Protein AF-0000000065913714 (afdb_homodimer)

Secondary structure (DSSP, 8-state):
---PEEEEEEEEE--SHHHHHHHHHHHHTT--EEEE-SSSBTT-S--S--EEEHHHHHHTTPPP-TTTEEEE--EEEEE-TTS-EEEEETTTSB-SS-EEEE-HHHHHHHHHHHHHHTT-EEESSEEEEEEEEETTEEEEEEEETTEEEEEEEEEEEE---SS-HHHHHTT---PPPGGGEEEEEEEEEES---S-TTEEEEEESTTSTTSEEEEEESSSSEEEEEEEEEGGG-SS-HHHHHHHHHHH-GGGTT-EEEEEEEEEEE-S---S--EETTEEE-GGGGT-S-TTT---HHHHHHHHHHHHHHHHHHHHHT--SHHHHHHHHHHHIIIIIHHHHHHHHHHHHHTT--HHHHHHHHHHHTTPPPSB--HHHHHHHHHHH-HHHHHHHTT--/----EEEEEEEEE--SHHHHHHHHHHHHTT--EEEE-SSSBTT-S--S--EEEHHHHHHTTPPP-TTTEEEE--EEEEE-TTS-EEEEETTTSB-SS-EEEE-HHHHHHHHHHHHHHTT-EEESSEEEEEEEEETTEEEEEEEETTEEEEEEEEEEEE---SS-HHHHHTT---PPPGGGEEEEEEEEEES---S-TTEEEEEESTTSTTSEEEEEESSSSEEEEEEEEEGGG-SS-HHHHHHHHHHH-GGGTT-EEEEEEEEEEE-S---S--EETTEEE-GGGGT-S-TTT---HHHHHHHHHHHHHHHHHHHHHT--SHHHHHHHHHHHIIIIIHHHHHHHHHHHHHTT--HHHHHHHHHHHTTPPPSB--HHHHHHHHHHH-HHHHHHHTT--

pLDDT: mean 92.06, std 9.14, range [34.44, 98.94]

Nearest PDB structures (foldseek):
  3oz2-assembly1_A  TM=9.527E-01  e=2.120E-46  Thermoplasma acidophilum
  4opt-assembly1_A  TM=8.737E-01  e=1.039E-31  Sulfolobus acidocaldarius DSM 639
  4opg-assembly1_A  TM=8.711E-01  e=4.476E-31  Sulfolobus acidocaldarius DSM 639
  4k2x-assembly1_A  TM=6.916E-01  e=6.751E-19  Streptomyces rimosus subsp. rimosus ATCC 10970
  4k2x-assembly1_B  TM=6.876E-01  e=2.909E-18  Streptomyces rimosus subsp. rimosus ATCC 10970

InterPro domains:
  IPR003953 FAD-dependent oxidoreductase 2, FAD-binding domain [PF00890] (9-51)
  IPR011777 Geranylgeranyl reductase family [TIGR02032] (9-310)
  IPR023590 Digeranylgeranylglycerophospholipid reductase [MF_01287] (6-397)
  IPR036188 FAD/NAD(P)-binding domain superfamily [G3DSA:3.50.50.60] (9-350)
  IPR036188 FAD/NAD(P)-binding domain superfamily [SSF51905] (7-337)
  IPR050407 Geranylgeranyl Reductase [PTHR42685] (7-368)
  IPR054715 Digeranylgeranylglycerophospholipid reductase, catalytic domain [PF22578] (180-263)

Structure (mmCIF, N/CA/C/O backbone):
data_AF-0000000065913714-model_v1
#
loop_
_entity.id
_entity.type
_entity.pdbx_description
1 polymer 'Digeranylgeranylglycerophospholipid reductase 1'
#
loop_
_atom_site.group_PDB
_atom_site.id
_atom_site.type_symbol
_atom_site.label_atom_id
_atom_site.label_alt_id
_atom_site.label_comp_id
_atom_site.label_asym_id
_atom_site.label_entity_id
_atom_site.label_seq_id
_atom_site.pdbx_PDB_ins_code
_atom_site.Cartn_x
_atom_site.Cartn_y
_atom_site.Cartn_z
_atom_site.occupancy
_atom_site.B_iso_or_equiv
_atom_site.auth_seq_id
_atom_site.auth_comp_id
_atom_site.auth_asym_id
_atom_site.auth_atom_id
_atom_site.pdbx_PDB_model_num
ATOM 1 N N . MET A 1 1 ? -22.203 -17.469 22.906 1 34.97 1 MET A N 1
ATOM 2 C CA . MET A 1 1 ? -22.281 -16.406 21.906 1 34.97 1 MET A CA 1
ATOM 3 C C . MET A 1 1 ? -22.734 -16.969 20.562 1 34.97 1 MET A C 1
ATOM 5 O O . MET A 1 1 ? -22.156 -17.922 20.047 1 34.97 1 MET A O 1
ATOM 9 N N . ILE A 1 2 ? -23.969 -16.906 20.234 1 42.78 2 ILE A N 1
ATOM 10 C CA . ILE A 1 2 ? -24.516 -17.438 18.984 1 42.78 2 ILE A CA 1
ATOM 11 C C . ILE A 1 2 ? -23.609 -17.078 17.812 1 42.78 2 ILE A C 1
ATOM 13 O O . ILE A 1 2 ? -23.422 -15.891 17.516 1 42.78 2 ILE A O 1
ATOM 17 N N . ILE A 1 3 ? -22.719 -17.953 17.531 1 57.38 3 ILE A N 1
ATOM 18 C CA . ILE A 1 3 ? -21.781 -17.672 16.438 1 57.38 3 ILE A CA 1
ATOM 19 C C . ILE A 1 3 ? -22.531 -17.641 15.109 1 57.38 3 ILE A C 1
ATOM 21 O O . ILE A 1 3 ? -23.281 -18.562 14.781 1 57.38 3 ILE A O 1
ATOM 25 N N . MET A 1 4 ? -22.766 -16.484 14.461 1 71.81 4 MET A N 1
ATOM 26 C CA . MET A 1 4 ? -23.391 -16.312 13.148 1 71.81 4 MET A CA 1
ATOM 27 C C . MET A 1 4 ? -22.688 -17.188 12.102 1 71.81 4 MET A C 1
ATOM 29 O O . MET A 1 4 ? -21.469 -17.25 12.078 1 71.81 4 MET A O 1
ATOM 33 N N . VAL A 1 5 ? -23.547 -18.094 11.609 1 76.69 5 VAL A N 1
ATOM 34 C CA . VAL A 1 5 ? -23 -18.969 10.57 1 76.69 5 VAL A CA 1
ATOM 35 C C . VAL A 1 5 ? -23.484 -18.484 9.203 1 76.69 5 VAL A C 1
ATOM 37 O O . VAL A 1 5 ? -24.672 -18.297 8.984 1 76.69 5 VAL A O 1
ATOM 40 N N . THR A 1 6 ? -22.516 -18.188 8.375 1 89.12 6 THR A N 1
ATOM 41 C CA . THR A 1 6 ? -22.812 -17.859 6.98 1 89.12 6 THR A CA 1
ATOM 42 C C . THR A 1 6 ? -22.547 -19.062 6.082 1 89.12 6 THR A C 1
ATOM 44 O O . THR A 1 6 ? -21.547 -19.766 6.258 1 89.12 6 THR A O 1
ATOM 47 N N . GLU A 1 7 ? -23.531 -19.469 5.242 1 96.25 7 GLU A N 1
ATOM 48 C CA . GLU A 1 7 ? -23.375 -20.594 4.312 1 96.25 7 GLU A CA 1
ATOM 49 C C . GLU A 1 7 ? -23.094 -20.094 2.896 1 96.25 7 GLU A C 1
ATOM 51 O O . GLU A 1 7 ? -23.703 -19.125 2.439 1 96.25 7 GLU A O 1
ATOM 56 N N . VAL A 1 8 ? -22.156 -20.719 2.262 1 98.25 8 VAL A N 1
ATOM 57 C CA . VAL A 1 8 ? -21.812 -20.344 0.893 1 98.25 8 VAL A CA 1
ATOM 58 C C . VAL A 1 8 ? -21.484 -21.609 0.088 1 98.25 8 VAL A C 1
ATOM 60 O O . VAL A 1 8 ? -21.203 -22.656 0.66 1 98.25 8 VAL A O 1
ATOM 63 N N . ASP A 1 9 ? -21.578 -21.5 -1.247 1 98.81 9 ASP A N 1
ATOM 64 C CA . ASP A 1 9 ? -21.141 -22.609 -2.104 1 98.81 9 ASP A CA 1
ATOM 65 C C . ASP A 1 9 ? -19.625 -22.75 -2.084 1 98.81 9 ASP A C 1
ATOM 67 O O . ASP A 1 9 ? -19.109 -23.859 -1.918 1 98.81 9 ASP A O 1
ATOM 71 N N . VAL A 1 10 ? -18.953 -21.609 -2.275 1 98.94 10 VAL A N 1
ATOM 72 C CA . VAL A 1 10 ? -17.5 -21.609 -2.4 1 98.94 10 VAL A CA 1
ATOM 73 C C . VAL A 1 10 ? -16.891 -20.531 -1.492 1 98.94 10 VAL A C 1
ATOM 75 O O . VAL A 1 10 ? -17.266 -19.359 -1.574 1 98.94 10 VAL A O 1
ATOM 78 N N . LEU A 1 11 ? -16.031 -20.922 -0.586 1 98.94 11 LEU A N 1
ATOM 79 C CA . LEU A 1 11 ? -15.219 -20.016 0.206 1 98.94 11 LEU A CA 1
ATOM 80 C C . LEU A 1 11 ? -13.789 -19.953 -0.321 1 98.94 11 LEU A C 1
ATOM 82 O O . LEU A 1 11 ? -13.109 -20.984 -0.388 1 98.94 11 LEU A O 1
ATOM 86 N N . VAL A 1 12 ? -13.359 -18.797 -0.767 1 98.94 12 VAL A N 1
ATOM 87 C CA . VAL A 1 12 ? -11.977 -18.609 -1.184 1 98.94 12 VAL A CA 1
ATOM 88 C C . VAL A 1 12 ? -11.195 -17.891 -0.077 1 98.94 12 VAL A C 1
ATOM 90 O O . VAL A 1 12 ? -11.594 -16.812 0.373 1 98.94 12 VAL A O 1
ATOM 93 N N . ILE A 1 13 ? -10.117 -18.484 0.371 1 98.88 13 ILE A N 1
ATOM 94 C CA . ILE A 1 13 ? -9.32 -17.922 1.452 1 98.88 13 ILE A CA 1
ATOM 95 C C . ILE A 1 13 ? -8.008 -17.375 0.892 1 98.88 13 ILE A C 1
ATOM 97 O O . ILE A 1 13 ? -7.102 -18.141 0.551 1 98.88 13 ILE A O 1
ATOM 101 N N . GLY A 1 14 ? -7.871 -16.047 0.835 1 98.25 14 GLY A N 1
ATOM 102 C CA . GLY A 1 14 ? -6.758 -15.336 0.221 1 98.25 14 GLY A CA 1
ATOM 103 C C . GLY A 1 14 ? -7.145 -14.586 -1.04 1 98.25 14 GLY A C 1
ATOM 104 O O . GLY A 1 14 ? -7.586 -15.195 -2.018 1 98.25 14 GLY A O 1
ATOM 105 N N . ALA A 1 15 ? -6.902 -13.266 -1.023 1 98.19 15 ALA A N 1
ATOM 106 C CA . ALA A 1 15 ? -7.344 -12.43 -2.135 1 98.19 15 ALA A CA 1
ATOM 107 C C . ALA A 1 15 ? -6.16 -11.938 -2.957 1 98.19 15 ALA A C 1
ATOM 109 O O . ALA A 1 15 ? -6.172 -10.812 -3.461 1 98.19 15 ALA A O 1
ATOM 110 N N . GLY A 1 16 ? -5.098 -12.727 -3.025 1 96.75 16 GLY A N 1
ATOM 111 C CA . GLY A 1 16 ? -4.109 -12.484 -4.062 1 96.75 16 GLY A CA 1
ATOM 112 C C . GLY A 1 16 ? -4.648 -12.68 -5.465 1 96.75 16 GLY A C 1
ATOM 113 O O . GLY A 1 16 ? -5.828 -13.008 -5.641 1 96.75 16 GLY A O 1
ATOM 114 N N . PRO A 1 17 ? -3.826 -12.539 -6.414 1 96.75 17 PRO A N 1
ATOM 115 C CA . PRO A 1 17 ? -4.316 -12.664 -7.785 1 96.75 17 PRO A CA 1
ATOM 116 C C . PRO A 1 17 ? -4.965 -14.023 -8.055 1 96.75 17 PRO A C 1
ATOM 118 O O . PRO A 1 17 ? -6.008 -14.094 -8.711 1 96.75 17 PRO A O 1
ATOM 121 N N . ALA A 1 18 ? -4.395 -15.055 -7.551 1 98 18 ALA A N 1
ATOM 122 C CA . ALA A 1 18 ? -4.93 -16.391 -7.77 1 98 18 ALA A CA 1
ATOM 123 C C . ALA A 1 18 ? -6.293 -16.562 -7.102 1 98 18 ALA A C 1
ATOM 125 O O . ALA A 1 18 ? -7.246 -17.031 -7.73 1 98 18 ALA A O 1
ATOM 126 N N . GLY A 1 19 ? -6.402 -16.172 -5.859 1 98.81 19 GLY A N 1
ATOM 127 C CA . GLY A 1 19 ? -7.652 -16.281 -5.129 1 98.81 19 GLY A CA 1
ATOM 128 C C . GLY A 1 19 ? -8.758 -15.422 -5.699 1 98.81 19 GLY A C 1
ATOM 129 O O . GLY A 1 19 ? -9.898 -15.867 -5.832 1 98.81 19 GLY A O 1
ATOM 130 N N . SER A 1 20 ? -8.438 -14.195 -6.023 1 98.81 20 SER A N 1
ATOM 131 C CA . SER A 1 20 ? -9.422 -13.297 -6.621 1 98.81 20 SER A CA 1
ATOM 132 C C . SER A 1 20 ? -9.93 -13.836 -7.949 1 98.81 20 SER A C 1
ATOM 134 O O . SER A 1 20 ? -11.117 -13.734 -8.258 1 98.81 20 SER A O 1
ATOM 136 N N . THR A 1 21 ? -9.008 -14.383 -8.727 1 98.81 21 THR A N 1
ATOM 137 C CA . THR A 1 21 ? -9.391 -14.961 -10.016 1 98.81 21 THR A CA 1
ATOM 138 C C . THR A 1 21 ? -10.289 -16.188 -9.812 1 98.81 21 THR A C 1
ATOM 140 O O . THR A 1 21 ? -11.266 -16.375 -10.539 1 98.81 21 THR A O 1
ATOM 143 N N . ALA A 1 22 ? -9.953 -17.016 -8.828 1 98.94 22 ALA A N 1
ATOM 144 C CA . ALA A 1 22 ? -10.805 -18.156 -8.508 1 98.94 22 ALA A CA 1
ATOM 145 C C . ALA A 1 22 ? -12.211 -17.703 -8.117 1 98.94 22 ALA A C 1
ATOM 147 O O . ALA A 1 22 ? -13.203 -18.25 -8.609 1 98.94 22 ALA A O 1
ATOM 148 N N . ALA A 1 23 ? -12.281 -16.703 -7.262 1 98.94 23 ALA A N 1
ATOM 149 C CA . ALA A 1 23 ? -13.562 -16.172 -6.812 1 98.94 23 ALA A CA 1
ATOM 150 C C . ALA A 1 23 ? -14.375 -15.633 -7.984 1 98.94 23 ALA A C 1
ATOM 152 O O . ALA A 1 23 ? -15.578 -15.891 -8.086 1 98.94 23 ALA A O 1
ATOM 153 N N . LYS A 1 24 ? -13.734 -14.922 -8.883 1 98.88 24 LYS A N 1
ATOM 154 C CA . LYS A 1 24 ? -14.391 -14.359 -10.055 1 98.88 24 LYS A CA 1
ATOM 155 C C . LYS A 1 24 ? -15.031 -15.453 -10.898 1 98.88 24 LYS A C 1
ATOM 157 O O . LYS A 1 24 ? -16.219 -15.375 -11.227 1 98.88 24 LYS A O 1
ATOM 162 N N . HIS A 1 25 ? -14.281 -16.453 -11.18 1 98.94 25 HIS A N 1
ATOM 163 C CA . HIS A 1 25 ? -14.75 -17.453 -12.133 1 98.94 25 HIS A CA 1
ATOM 164 C C . HIS A 1 25 ? -15.758 -18.391 -11.492 1 98.94 25 HIS A C 1
ATOM 166 O O . HIS A 1 25 ? -16.656 -18.906 -12.164 1 98.94 25 HIS A O 1
ATOM 172 N N . ALA A 1 26 ? -15.617 -18.656 -10.188 1 98.94 26 ALA A N 1
ATOM 173 C CA . ALA A 1 26 ? -16.672 -19.406 -9.492 1 98.94 26 ALA A CA 1
ATOM 174 C C . ALA A 1 26 ? -17.984 -18.641 -9.523 1 98.94 26 ALA A C 1
ATOM 176 O O . ALA A 1 26 ? -19.047 -19.234 -9.805 1 98.94 26 ALA A O 1
ATOM 177 N N . ALA A 1 27 ? -17.938 -17.359 -9.273 1 98.88 27 ALA A N 1
ATOM 178 C CA . ALA A 1 27 ? -19.141 -16.531 -9.281 1 98.88 27 ALA A CA 1
ATOM 179 C C . ALA A 1 27 ? -19.75 -16.453 -10.672 1 98.88 27 ALA A C 1
ATOM 181 O O . ALA A 1 27 ? -20.969 -16.531 -10.836 1 98.88 27 ALA A O 1
ATOM 182 N N . LEU A 1 28 ? -18.906 -16.281 -11.695 1 98.75 28 LEU A N 1
ATOM 183 C CA . LEU A 1 28 ? -19.359 -16.25 -13.078 1 98.75 28 LEU A CA 1
ATOM 184 C C . LEU A 1 28 ? -20.109 -17.547 -13.422 1 98.75 28 LEU A C 1
ATOM 186 O O . LEU A 1 28 ? -21.047 -17.531 -14.234 1 98.75 28 LEU A O 1
ATOM 190 N N . GLY A 1 29 ? -19.672 -18.594 -12.789 1 98.75 29 GLY A N 1
ATOM 191 C CA . GLY A 1 29 ? -20.297 -19.891 -13.016 1 98.75 29 GLY A CA 1
ATOM 192 C C . GLY A 1 29 ? -21.578 -20.062 -12.227 1 98.75 29 GLY A C 1
ATOM 193 O O . GLY A 1 29 ? -22.25 -21.094 -12.352 1 98.75 29 GLY A O 1
ATOM 194 N N . GLY A 1 30 ? -21.938 -19.094 -11.391 1 98.62 30 GLY A N 1
ATOM 195 C CA . GLY A 1 30 ? -23.25 -19.094 -10.734 1 98.62 30 GLY A CA 1
ATOM 196 C C . GLY A 1 30 ? -23.172 -19.469 -9.273 1 98.62 30 GLY A C 1
ATOM 197 O O . GLY A 1 30 ? -24.188 -19.5 -8.578 1 98.62 30 GLY A O 1
ATOM 198 N N . ALA A 1 31 ? -22.016 -19.75 -8.734 1 98.88 31 ALA A N 1
ATOM 199 C CA . ALA A 1 31 ? -21.875 -20.156 -7.34 1 98.88 31 ALA A CA 1
ATOM 200 C C . ALA A 1 31 ? -22 -18.953 -6.406 1 98.88 31 ALA A C 1
ATOM 202 O O . ALA A 1 31 ? -21.641 -17.844 -6.773 1 98.88 31 ALA A O 1
ATOM 203 N N . ASP A 1 32 ? -22.547 -19.172 -5.234 1 98.75 32 ASP A N 1
ATOM 204 C CA . ASP A 1 32 ? -22.469 -18.203 -4.148 1 98.75 32 ASP A CA 1
ATOM 205 C C . ASP A 1 32 ? -21.094 -18.188 -3.504 1 98.75 32 ASP A C 1
ATOM 207 O O . ASP A 1 32 ? -20.719 -19.141 -2.795 1 98.75 32 ASP A O 1
ATOM 211 N N . VAL A 1 33 ? -20.344 -17.094 -3.75 1 98.94 33 VAL A N 1
ATOM 212 C CA . VAL A 1 33 ? -18.922 -17.094 -3.41 1 98.94 33 VAL A CA 1
ATOM 213 C C . VAL A 1 33 ? -18.656 -16.047 -2.324 1 98.94 33 VAL A C 1
ATOM 215 O O . VAL A 1 33 ? -19.188 -14.945 -2.369 1 98.94 33 VAL A O 1
ATOM 218 N N . LEU A 1 34 ? -17.844 -16.406 -1.317 1 98.88 34 LEU A N 1
ATOM 219 C CA . LEU A 1 34 ? -17.266 -15.484 -0.347 1 98.88 34 LEU A CA 1
ATOM 220 C C . LEU A 1 34 ? -15.742 -15.516 -0.413 1 98.88 34 LEU A C 1
ATOM 222 O O . LEU A 1 34 ? -15.133 -16.578 -0.299 1 98.88 34 LEU A O 1
ATOM 226 N N . LEU A 1 35 ? -15.141 -14.375 -0.729 1 98.88 35 LEU A N 1
ATOM 227 C CA . LEU A 1 35 ? -13.695 -14.172 -0.732 1 98.88 35 LEU A CA 1
ATOM 228 C C . LEU A 1 35 ? -13.242 -13.469 0.542 1 98.88 35 LEU A C 1
ATOM 230 O O . LEU A 1 35 ? -13.719 -12.375 0.852 1 98.88 35 LEU A O 1
ATOM 234 N N . ILE A 1 36 ? -12.336 -14.102 1.315 1 98.56 36 ILE A N 1
ATOM 235 C CA . ILE A 1 36 ? -11.867 -13.445 2.535 1 98.56 36 ILE A CA 1
ATOM 236 C C . ILE A 1 36 ? -10.352 -13.273 2.48 1 98.56 36 ILE A C 1
ATOM 238 O O . ILE A 1 36 ? -9.648 -14.07 1.847 1 98.56 36 ILE A O 1
ATOM 242 N N . ASP A 1 37 ? -9.859 -12.305 3.068 1 98 37 ASP A N 1
ATOM 243 C CA . ASP A 1 37 ? -8.422 -12.055 3.221 1 98 37 ASP A CA 1
ATOM 244 C C . ASP A 1 37 ? -8.102 -11.516 4.609 1 98 37 ASP A C 1
ATOM 246 O O . ASP A 1 37 ? -8.844 -10.688 5.145 1 98 37 ASP A O 1
ATOM 250 N N . LYS A 1 38 ? -7.004 -11.992 5.172 1 96.75 38 LYS A N 1
ATOM 251 C CA . LYS A 1 38 ? -6.625 -11.578 6.52 1 96.75 38 LYS A CA 1
ATOM 252 C C . LYS A 1 38 ? -6.16 -10.125 6.535 1 96.75 38 LYS A C 1
ATOM 254 O O . LYS A 1 38 ? -6.238 -9.453 7.566 1 96.75 38 LYS A O 1
ATOM 259 N N . LYS A 1 39 ? -5.68 -9.641 5.426 1 94.06 39 LYS A N 1
ATOM 260 C CA . LYS A 1 39 ? -5.168 -8.273 5.344 1 94.06 39 LYS A CA 1
ATOM 261 C C . LYS A 1 39 ? -6.309 -7.262 5.297 1 94.06 39 LYS A C 1
ATOM 263 O O . LYS A 1 39 ? -7.379 -7.547 4.754 1 94.06 39 LYS A O 1
ATOM 268 N N . SER A 1 40 ? -6.031 -6.082 5.84 1 93.88 40 SER A N 1
ATOM 269 C CA . SER A 1 40 ? -7 -4.992 5.754 1 93.88 40 SER A CA 1
ATOM 270 C C . SER A 1 40 ? -7 -4.363 4.363 1 93.88 40 SER A C 1
ATOM 272 O O . SER A 1 40 ? -8 -3.781 3.941 1 93.88 40 SER A O 1
ATOM 274 N N . GLU A 1 41 ? -5.844 -4.488 3.779 1 92.69 41 GLU A N 1
ATOM 275 C CA . GLU A 1 41 ? -5.68 -3.959 2.43 1 92.69 41 GLU A CA 1
ATOM 276 C C . GLU A 1 41 ? -5.215 -5.047 1.464 1 92.69 41 GLU A C 1
ATOM 278 O O . GLU A 1 41 ? -4.047 -5.438 1.473 1 92.69 41 GLU A O 1
ATOM 283 N N . ILE A 1 42 ? -6.09 -5.398 0.584 1 93.31 42 ILE A N 1
ATOM 284 C CA . ILE A 1 42 ? -5.711 -6.398 -0.408 1 93.31 42 ILE A CA 1
ATOM 285 C C . ILE A 1 42 ? -4.559 -5.867 -1.26 1 93.31 42 ILE A C 1
ATOM 287 O O . ILE A 1 42 ? -4.613 -4.742 -1.757 1 93.31 42 ILE A O 1
ATOM 291 N N . GLY A 1 43 ? -3.523 -6.656 -1.334 1 86.25 43 GLY A N 1
ATOM 292 C CA . GLY A 1 43 ? -2.393 -6.297 -2.172 1 86.25 43 GLY A CA 1
ATOM 293 C C . GLY A 1 43 ? -1.226 -5.727 -1.387 1 86.25 43 GLY A C 1
ATOM 294 O O . GLY A 1 43 ? -0.11 -5.629 -1.902 1 86.25 43 GLY A O 1
ATOM 295 N N . ALA A 1 44 ? -1.426 -5.293 -0.19 1 77.81 44 ALA A N 1
ATOM 296 C CA . ALA A 1 44 ? -0.347 -4.73 0.618 1 77.81 44 ALA A CA 1
ATOM 297 C C . ALA A 1 44 ? -0.114 -5.559 1.877 1 77.81 44 ALA A C 1
ATOM 299 O O . ALA A 1 44 ? -1.066 -5.953 2.555 1 77.81 44 ALA A O 1
ATOM 300 N N . PRO A 1 45 ? 1.203 -5.805 2.018 1 71.75 45 PRO A N 1
ATOM 301 C CA . PRO A 1 45 ? 2.432 -5.492 1.283 1 71.75 45 PRO A CA 1
ATOM 302 C C . PRO A 1 45 ? 2.635 -6.391 0.065 1 71.75 45 PRO A C 1
ATOM 304 O O . PRO A 1 45 ? 2.109 -7.504 0.02 1 71.75 45 PRO A O 1
ATOM 307 N N . LYS A 1 46 ? 3.426 -5.797 -0.793 1 71.94 46 LYS A N 1
ATOM 308 C CA . LYS A 1 46 ? 3.734 -6.59 -1.98 1 71.94 46 LYS A CA 1
ATOM 309 C C . LYS A 1 46 ? 4.895 -7.543 -1.718 1 71.94 46 LYS A C 1
ATOM 311 O O . LYS A 1 46 ? 5.773 -7.254 -0.902 1 71.94 46 LYS A O 1
ATOM 316 N N . ARG A 1 47 ? 4.902 -8.688 -2.375 1 69.75 47 ARG A N 1
ATOM 317 C CA . ARG A 1 47 ? 5.98 -9.664 -2.301 1 69.75 47 ARG A CA 1
ATOM 318 C C . ARG A 1 47 ? 6.355 -10.172 -3.689 1 69.75 47 ARG A C 1
ATOM 320 O O . ARG A 1 47 ? 6.379 -11.383 -3.928 1 69.75 47 ARG A O 1
ATOM 327 N N . CYS A 1 48 ? 6.504 -9.188 -4.598 1 75.06 48 CYS A N 1
ATOM 328 C CA . CYS A 1 48 ? 6.699 -9.516 -6.004 1 75.06 48 CYS A CA 1
ATOM 329 C C . CYS A 1 48 ? 7.516 -8.438 -6.707 1 75.06 48 CYS A C 1
ATOM 331 O O . CYS A 1 48 ? 7.484 -7.273 -6.316 1 75.06 48 CYS A O 1
ATOM 333 N N . ALA A 1 49 ? 8.227 -8.93 -7.605 1 73.88 49 ALA A N 1
ATOM 334 C CA . ALA A 1 49 ? 9.023 -7.992 -8.383 1 73.88 49 ALA A CA 1
ATOM 335 C C . ALA A 1 49 ? 8.172 -7.27 -9.422 1 73.88 49 ALA A C 1
ATOM 337 O O . ALA A 1 49 ? 8.609 -6.277 -10.016 1 73.88 49 ALA A O 1
ATOM 338 N N . GLU A 1 50 ? 6.988 -7.723 -9.688 1 73.75 50 GLU A N 1
ATOM 339 C CA . GLU A 1 50 ? 5.922 -6.941 -10.305 1 73.75 50 GLU A CA 1
ATOM 340 C C . GLU A 1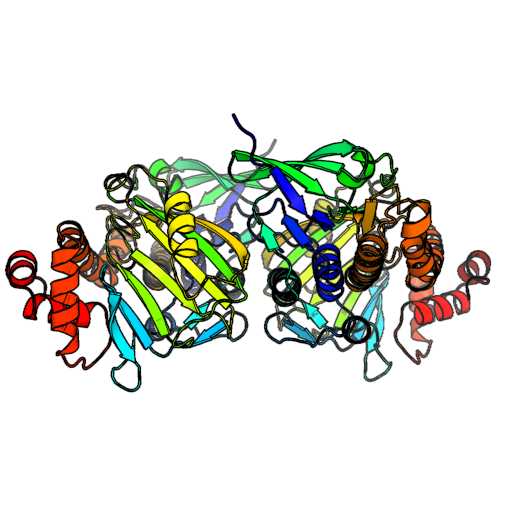 50 ? 5.926 -7.102 -11.82 1 73.75 50 GLU A C 1
ATOM 342 O O . GLU A 1 50 ? 5.258 -6.348 -12.531 1 73.75 50 GLU A O 1
ATOM 347 N N . GLY A 1 51 ? 6.621 -8.047 -12.344 1 80.75 51 GLY A N 1
ATOM 348 C CA . GLY A 1 51 ? 6.605 -8.273 -13.781 1 80.75 51 GLY A CA 1
ATOM 349 C C . GLY A 1 51 ? 5.57 -9.289 -14.219 1 80.75 51 GLY A C 1
ATOM 350 O O . GLY A 1 51 ? 5.363 -10.297 -13.547 1 80.75 51 GLY A O 1
ATOM 351 N N . VAL A 1 52 ? 4.855 -8.906 -15.352 1 86.38 52 VAL A N 1
ATOM 352 C CA . VAL A 1 52 ? 3.898 -9.859 -15.914 1 86.38 52 VAL A CA 1
ATOM 353 C C . VAL A 1 52 ? 3.998 -9.852 -17.438 1 86.38 52 VAL A C 1
ATOM 355 O O . VAL A 1 52 ? 4.234 -8.805 -18.047 1 86.38 52 VAL A O 1
ATOM 358 N N . SER A 1 53 ? 3.801 -11.008 -18 1 84.75 53 SER A N 1
ATOM 359 C CA . SER A 1 53 ? 3.82 -11.109 -19.453 1 84.75 53 SER A CA 1
ATOM 360 C C . SER A 1 53 ? 2.523 -10.586 -20.062 1 84.75 53 SER A C 1
ATOM 362 O O . SER A 1 53 ? 1.44 -10.812 -19.516 1 84.75 53 SER A O 1
ATOM 364 N N . ILE A 1 54 ? 2.637 -9.914 -21.156 1 86.5 54 ILE A N 1
ATOM 365 C CA . ILE A 1 54 ? 1.479 -9.398 -21.891 1 86.5 54 ILE A CA 1
ATOM 366 C C . ILE A 1 54 ? 0.611 -10.57 -22.359 1 86.5 54 ILE A C 1
ATOM 368 O O . ILE A 1 54 ? -0.608 -10.555 -22.172 1 86.5 54 ILE A O 1
ATOM 372 N N . GLY A 1 55 ? 1.254 -11.57 -22.922 1 86.81 55 GLY A N 1
ATOM 373 C CA . GLY A 1 55 ? 0.532 -12.742 -23.375 1 86.81 55 GLY A CA 1
ATOM 374 C C . GLY A 1 55 ? -0.189 -13.477 -22.266 1 86.81 55 GLY A C 1
ATOM 375 O O . GLY A 1 55 ? -1.264 -14.047 -22.469 1 86.81 55 GLY A O 1
ATOM 376 N N . GLY A 1 56 ? 0.391 -13.453 -21.078 1 89.38 56 GLY A N 1
ATOM 377 C CA . GLY A 1 56 ? -0.249 -14.055 -19.906 1 89.38 56 GLY A CA 1
ATOM 378 C C . GLY A 1 56 ? -1.55 -13.375 -19.531 1 89.38 56 GLY A C 1
ATOM 379 O O . GLY A 1 56 ? -2.559 -14.039 -19.297 1 89.38 56 GLY A O 1
ATOM 380 N N . LEU A 1 57 ? -1.532 -12.055 -19.5 1 92.94 57 LEU A N 1
ATOM 381 C CA . LEU A 1 57 ? -2.744 -11.305 -19.188 1 92.94 57 LEU A CA 1
ATOM 382 C C . LEU A 1 57 ? -3.822 -11.547 -20.234 1 92.94 57 LEU A C 1
ATOM 384 O O . LEU A 1 57 ? -4.992 -11.742 -19.891 1 92.94 57 LEU A O 1
ATOM 388 N N . GLU A 1 58 ? -3.4 -11.562 -21.484 1 92.12 58 GLU A N 1
ATOM 389 C CA . GLU A 1 58 ? -4.332 -11.789 -22.594 1 92.12 58 GLU A CA 1
ATOM 390 C C . GLU A 1 58 ? -5 -13.164 -22.469 1 92.12 58 GLU A C 1
ATOM 392 O O . GLU A 1 58 ? -6.199 -13.289 -22.703 1 92.12 58 GLU A O 1
ATOM 397 N N . SER A 1 59 ? -4.207 -14.125 -22.141 1 92 59 SER A N 1
ATOM 398 C CA . SER A 1 59 ? -4.719 -15.484 -22.031 1 92 59 SER A CA 1
ATOM 399 C C . SER A 1 59 ? -5.758 -15.602 -20.922 1 92 59 SER A C 1
ATOM 401 O O . SER A 1 59 ? -6.582 -16.516 -20.922 1 92 59 SER A O 1
ATOM 403 N N . LEU A 1 60 ? -5.734 -14.672 -20 1 96 60 LEU A N 1
ATOM 404 C CA . LEU A 1 60 ? -6.66 -14.672 -18.875 1 96 60 LEU A CA 1
ATOM 405 C C . LEU A 1 60 ? -7.824 -13.719 -19.109 1 96 60 LEU A C 1
ATOM 407 O O . LEU A 1 60 ? -8.711 -13.586 -18.266 1 96 60 LEU A O 1
ATOM 411 N N . GLY A 1 61 ? -7.754 -13.016 -20.25 1 95.56 61 GLY A N 1
ATOM 412 C CA . GLY A 1 61 ? -8.805 -12.07 -20.594 1 95.56 61 GLY A CA 1
ATOM 413 C C . GLY A 1 61 ? -8.75 -10.797 -19.766 1 95.56 61 GLY A C 1
ATOM 414 O O . GLY A 1 61 ? -9.773 -10.156 -19.531 1 95.56 61 GLY A O 1
ATOM 415 N N . ILE A 1 62 ? -7.598 -10.5 -19.281 1 95.12 62 ILE A N 1
ATOM 416 C CA . ILE A 1 62 ? -7.438 -9.297 -18.469 1 95.12 62 ILE A CA 1
ATOM 417 C C . ILE A 1 62 ? -6.941 -8.148 -19.328 1 95.12 62 ILE A C 1
ATOM 419 O O . ILE A 1 62 ? -5.855 -8.219 -19.906 1 95.12 62 ILE A O 1
ATOM 423 N N . GLU A 1 63 ? -7.688 -7.125 -19.391 1 94.25 63 GLU A N 1
ATOM 424 C CA . GLU A 1 63 ? -7.32 -5.941 -20.172 1 94.25 63 GLU A CA 1
ATOM 425 C C . GLU A 1 63 ? -6.383 -5.035 -19.375 1 94.25 63 GLU A C 1
ATOM 427 O O . GLU A 1 63 ? -6.652 -4.719 -18.219 1 94.25 63 GLU A O 1
ATOM 432 N N . PRO A 1 64 ? -5.316 -4.668 -20.031 1 92.06 64 PRO A N 1
ATOM 433 C CA . PRO A 1 64 ? -4.395 -3.76 -19.344 1 92.06 64 PRO A CA 1
ATOM 434 C C . PRO A 1 64 ? -5.066 -2.465 -18.891 1 92.06 64 PRO A C 1
ATOM 436 O O . PRO A 1 64 ? -5.918 -1.926 -19.609 1 92.06 64 PRO A O 1
ATOM 439 N N . ASN A 1 65 ? -4.695 -1.978 -17.75 1 92.81 65 ASN A N 1
ATOM 440 C CA . ASN A 1 65 ? -5.203 -0.753 -17.141 1 92.81 65 ASN A CA 1
ATOM 441 C C . ASN A 1 65 ? -4.07 0.145 -16.656 1 92.81 65 ASN A C 1
ATOM 443 O O . ASN A 1 65 ? -3.201 -0.297 -15.906 1 92.81 65 ASN A O 1
ATOM 447 N N . PRO A 1 66 ? -4.09 1.399 -17.062 1 91.12 66 PRO A N 1
ATOM 448 C CA . PRO A 1 66 ? -3.016 2.314 -16.672 1 91.12 66 PRO A CA 1
ATOM 449 C C . PRO A 1 66 ? -2.953 2.547 -15.156 1 91.12 66 PRO A C 1
ATOM 451 O O . PRO A 1 66 ? -1.95 3.053 -14.648 1 91.12 66 PRO A O 1
ATOM 454 N N . ARG A 1 67 ? -3.992 2.174 -14.469 1 90.69 67 ARG A N 1
ATOM 455 C CA . ARG A 1 67 ? -4.012 2.367 -13.023 1 90.69 67 ARG A CA 1
ATOM 456 C C . ARG A 1 67 ? -2.98 1.479 -12.336 1 90.69 67 ARG A C 1
ATOM 458 O O . ARG A 1 67 ? -2.498 1.804 -11.25 1 90.69 67 ARG A O 1
ATOM 465 N N . TRP A 1 68 ? -2.713 0.32 -13 1 92.94 68 TRP A N 1
ATOM 466 C CA . TRP A 1 68 ? -1.802 -0.568 -12.289 1 92.94 68 TRP A CA 1
ATOM 467 C C . TRP A 1 68 ? -0.63 -0.975 -13.172 1 92.94 68 TRP A C 1
ATOM 469 O O . TRP A 1 68 ? 0.208 -1.786 -12.773 1 92.94 68 TRP A O 1
ATOM 479 N N . ILE A 1 69 ? -0.529 -0.439 -14.359 1 93.12 69 ILE A N 1
ATOM 480 C CA . ILE A 1 69 ? 0.66 -0.61 -15.188 1 93.12 69 ILE A CA 1
ATOM 481 C C . ILE A 1 69 ? 1.579 0.598 -15.023 1 93.12 69 ILE A C 1
ATOM 483 O O . ILE A 1 69 ? 1.189 1.728 -15.328 1 93.12 69 ILE A O 1
ATOM 487 N N . THR A 1 70 ? 2.758 0.342 -14.602 1 91 70 THR A N 1
ATOM 488 C CA . THR A 1 70 ? 3.68 1.451 -14.391 1 91 70 THR A CA 1
ATOM 489 C C . THR A 1 70 ? 4.559 1.665 -15.617 1 91 70 THR A C 1
ATOM 491 O O . THR A 1 70 ? 4.973 2.791 -15.906 1 91 70 THR A O 1
ATOM 494 N N . LYS A 1 71 ? 4.879 0.517 -16.297 1 90.5 71 LYS A N 1
ATOM 495 C CA . LYS A 1 71 ? 5.793 0.598 -17.422 1 90.5 71 LYS A CA 1
ATOM 496 C C . LYS A 1 71 ? 5.672 -0.635 -18.312 1 90.5 71 LYS A C 1
ATOM 498 O O . LYS A 1 71 ? 5.332 -1.721 -17.844 1 90.5 71 LYS A O 1
ATOM 503 N N . LYS A 1 72 ? 5.91 -0.438 -19.578 1 89.38 72 LYS A N 1
ATOM 504 C CA . LYS A 1 72 ? 6.113 -1.524 -20.531 1 89.38 72 LYS A CA 1
ATOM 505 C C . LYS A 1 72 ? 7.594 -1.706 -20.844 1 89.38 72 LYS A C 1
ATOM 507 O O . LYS A 1 72 ? 8.297 -0.733 -21.125 1 89.38 72 LYS A O 1
ATOM 512 N N . LEU A 1 73 ? 8.047 -2.877 -20.766 1 86.5 73 LEU A N 1
ATOM 513 C CA . LEU A 1 73 ? 9.461 -3.125 -20.984 1 86.5 73 LEU A CA 1
ATOM 514 C C . LEU A 1 73 ? 9.703 -3.65 -22.391 1 86.5 73 LEU A C 1
ATOM 516 O O . LEU A 1 73 ? 8.828 -4.293 -22.984 1 86.5 73 LEU A O 1
ATOM 520 N N . ASP A 1 74 ? 10.977 -3.371 -22.828 1 82.81 74 ASP A N 1
ATOM 521 C CA . ASP A 1 74 ? 11.297 -3.668 -24.219 1 82.81 74 ASP A CA 1
ATOM 522 C C . ASP A 1 74 ? 12.445 -4.668 -24.328 1 82.81 74 ASP A C 1
ATOM 524 O O . ASP A 1 74 ? 12.883 -5.004 -25.422 1 82.81 74 ASP A O 1
ATOM 528 N N . GLY A 1 75 ? 12.914 -5.086 -23.234 1 85.19 75 GLY A N 1
ATOM 529 C CA . GLY A 1 75 ? 14.047 -5.992 -23.359 1 85.19 75 GLY A CA 1
ATOM 530 C C . GLY A 1 75 ? 14.547 -6.512 -22.031 1 85.19 75 GLY A C 1
ATOM 531 O O . GLY A 1 75 ? 13.953 -6.23 -20.984 1 85.19 75 GLY A O 1
ATOM 532 N N . VAL A 1 76 ? 15.633 -7.359 -22.172 1 88.38 76 VAL A N 1
ATOM 533 C CA . VAL A 1 76 ? 16.266 -8 -21.031 1 88.38 76 VAL A CA 1
ATOM 534 C C . VAL A 1 76 ? 17.781 -7.941 -21.188 1 88.38 76 VAL A C 1
ATOM 536 O O . VAL A 1 76 ? 18.312 -8.078 -22.281 1 88.38 76 VAL A O 1
ATOM 539 N N . ARG A 1 77 ? 18.422 -7.621 -20.141 1 90.75 77 ARG A N 1
ATOM 540 C CA . ARG A 1 77 ? 19.875 -7.738 -20.031 1 90.75 77 ARG A CA 1
ATOM 541 C C . ARG A 1 77 ? 20.281 -8.781 -19 1 90.75 77 ARG A C 1
ATOM 543 O O . ARG A 1 77 ? 19.844 -8.727 -17.859 1 90.75 77 ARG A O 1
ATOM 550 N N . MET A 1 78 ? 21.078 -9.781 -19.391 1 92.25 78 MET A N 1
ATOM 551 C CA . MET A 1 78 ? 21.609 -10.789 -18.484 1 92.25 78 MET A CA 1
ATOM 552 C C . MET A 1 78 ? 23.109 -10.594 -18.266 1 92.25 78 MET A C 1
ATOM 554 O O . MET A 1 78 ? 23.859 -10.422 -19.219 1 92.25 78 MET A O 1
ATOM 558 N N . VAL A 1 79 ? 23.453 -10.594 -17.047 1 95.38 79 VAL A N 1
ATOM 559 C CA . VAL A 1 79 ? 24.828 -10.297 -16.688 1 95.38 79 VAL A CA 1
ATOM 560 C C . VAL A 1 79 ? 25.422 -11.453 -15.898 1 95.38 79 VAL A C 1
ATOM 562 O O . VAL A 1 79 ? 24.859 -11.875 -14.891 1 95.38 79 VAL A O 1
ATOM 565 N N . SER A 1 80 ? 26.594 -11.969 -16.359 1 96.19 80 SER A N 1
ATOM 566 C CA . SER A 1 80 ? 27.297 -13.047 -15.656 1 96.19 80 SER A CA 1
ATOM 567 C C . SER A 1 80 ? 28.234 -12.492 -14.594 1 96.19 80 SER A C 1
ATOM 569 O O . SER A 1 80 ? 28.406 -11.281 -14.469 1 96.19 80 SER A O 1
ATOM 571 N N . PRO A 1 81 ? 28.875 -13.273 -13.797 1 96.19 81 PRO A N 1
ATOM 572 C CA . PRO A 1 81 ? 29.672 -12.828 -12.648 1 96.19 81 PRO A CA 1
ATOM 573 C C . PRO A 1 81 ? 30.828 -11.93 -13.055 1 96.19 81 PRO A C 1
ATOM 575 O O . PRO A 1 81 ? 31.188 -11 -12.32 1 96.19 81 PRO A O 1
ATOM 578 N N . ASN A 1 82 ? 31.391 -12.18 -14.211 1 95.5 82 ASN A N 1
ATOM 579 C CA . ASN A 1 82 ? 32.531 -11.367 -14.602 1 95.5 82 ASN A CA 1
ATOM 580 C C . ASN A 1 82 ? 32.125 -10.102 -15.336 1 95.5 82 ASN A C 1
ATOM 582 O O . ASN A 1 82 ? 32.969 -9.375 -15.859 1 95.5 82 ASN A O 1
ATOM 586 N N . GLY A 1 83 ? 30.828 -9.906 -15.461 1 93.88 83 GLY A N 1
ATOM 587 C CA . GLY A 1 83 ? 30.312 -8.68 -16.062 1 93.88 83 GLY A CA 1
ATOM 588 C C . GLY A 1 83 ? 29.953 -8.836 -17.516 1 93.88 83 GLY A C 1
ATOM 589 O O . GLY A 1 83 ? 29.391 -7.922 -18.125 1 93.88 83 GLY A O 1
ATOM 590 N N . THR A 1 84 ? 30.234 -9.992 -18.109 1 94.88 84 THR A N 1
ATOM 591 C CA . THR A 1 84 ? 29.781 -10.242 -19.469 1 94.88 84 THR A CA 1
ATOM 592 C C . THR A 1 84 ? 28.25 -10.18 -19.562 1 94.88 84 THR A C 1
ATOM 594 O O . THR A 1 84 ? 27.562 -10.805 -18.75 1 94.88 84 THR A O 1
ATOM 597 N N . ASP A 1 85 ? 27.781 -9.328 -20.469 1 92.62 85 ASP A N 1
ATOM 598 C CA . ASP A 1 85 ? 26.328 -9.188 -20.547 1 92.62 85 ASP A CA 1
ATOM 599 C C . ASP A 1 85 ? 25.797 -9.57 -21.922 1 92.62 85 ASP A C 1
ATOM 601 O O . ASP A 1 85 ? 26.578 -9.633 -22.891 1 92.62 85 ASP A O 1
ATOM 605 N N . VAL A 1 86 ? 24.609 -10.039 -21.938 1 88.94 86 VAL A N 1
ATOM 606 C CA . VAL A 1 86 ? 23.844 -10.367 -23.141 1 88.94 86 VAL A CA 1
ATOM 607 C C . VAL A 1 86 ? 22.562 -9.547 -23.172 1 88.94 86 VAL A C 1
ATOM 609 O O . VAL A 1 86 ? 21.75 -9.586 -22.234 1 88.94 86 VAL A O 1
ATOM 612 N N . TRP A 1 87 ? 22.359 -8.766 -24.234 1 87.25 87 TRP A N 1
ATOM 613 C CA . TRP A 1 87 ? 21.172 -7.934 -24.422 1 87.25 87 TRP A CA 1
ATOM 614 C C . TRP A 1 87 ? 20.172 -8.617 -25.344 1 87.25 87 TRP A C 1
ATOM 616 O O . TRP A 1 87 ? 20.516 -9.016 -26.469 1 87.25 87 TRP A O 1
ATOM 626 N N . LEU A 1 88 ? 19 -8.766 -24.828 1 83.31 88 LEU A N 1
ATOM 627 C CA . LEU A 1 88 ? 17.875 -9.258 -25.609 1 83.31 88 LEU A CA 1
ATOM 628 C C . LEU A 1 88 ? 16.781 -8.195 -25.734 1 83.31 88 LEU A C 1
ATOM 630 O O . LEU A 1 88 ? 15.969 -8.039 -24.828 1 83.31 88 LEU A O 1
ATOM 634 N N . THR A 1 89 ? 16.672 -7.43 -26.797 1 77.75 89 THR A N 1
ATOM 635 C CA . THR A 1 89 ? 15.773 -6.293 -26.938 1 77.75 89 THR A CA 1
ATOM 636 C C . THR A 1 89 ? 14.789 -6.535 -28.094 1 77.75 89 THR A C 1
ATOM 638 O O . THR A 1 89 ? 15.031 -7.371 -28.953 1 77.75 89 THR A O 1
ATOM 641 N N . SER A 1 90 ? 13.648 -5.871 -27.922 1 66.81 90 SER A N 1
ATOM 642 C CA . SER A 1 90 ? 12.555 -6.035 -28.859 1 66.81 90 SER A CA 1
ATOM 643 C C . SER A 1 90 ? 13.016 -5.793 -30.297 1 66.81 90 SER A C 1
ATOM 645 O O . SER A 1 90 ? 12.43 -6.316 -31.234 1 66.81 90 SER A O 1
ATOM 647 N N . ASP A 1 91 ? 13.852 -4.918 -30.391 1 61.88 91 ASP A N 1
ATOM 648 C CA . ASP A 1 91 ? 14.328 -4.672 -31.75 1 61.88 91 ASP A CA 1
ATOM 649 C C . ASP A 1 91 ? 15.07 -5.891 -32.281 1 61.88 91 ASP A C 1
ATOM 651 O O . ASP A 1 91 ? 15.211 -6.043 -33.5 1 61.88 91 ASP A O 1
ATOM 655 N N . LYS A 1 92 ? 15.328 -6.762 -31.438 1 59.12 92 LYS A N 1
ATOM 656 C CA . LYS A 1 92 ? 16.125 -7.914 -31.859 1 59.12 92 LYS A CA 1
ATOM 657 C C . LYS A 1 92 ? 15.312 -9.203 -31.75 1 59.12 92 LYS A C 1
ATOM 659 O O . LYS A 1 92 ? 15.555 -10.156 -32.5 1 59.12 92 LYS A O 1
ATOM 664 N N . VAL A 1 93 ? 14.492 -9.172 -30.781 1 58.88 93 VAL A N 1
ATOM 665 C CA . VAL A 1 93 ? 13.867 -10.445 -30.438 1 58.88 93 VAL A CA 1
ATOM 666 C C . VAL A 1 93 ? 12.438 -10.211 -29.953 1 58.88 93 VAL A C 1
ATOM 668 O O . VAL A 1 93 ? 12.148 -9.18 -29.344 1 58.88 93 VAL A O 1
ATOM 671 N N . GLU A 1 94 ? 11.578 -11.062 -30.328 1 58.75 94 GLU A N 1
ATOM 672 C CA . GLU A 1 94 ? 10.242 -11.039 -29.734 1 58.75 94 GLU A CA 1
ATOM 673 C C . GLU A 1 94 ? 10.297 -11.32 -28.234 1 58.75 94 GLU A C 1
ATOM 675 O O . GLU A 1 94 ? 11.016 -12.219 -27.797 1 58.75 94 GLU A O 1
ATOM 680 N N . LEU A 1 95 ? 9.656 -10.383 -27.531 1 59.94 95 LEU A N 1
ATOM 681 C CA . LEU A 1 95 ? 9.758 -10.469 -26.078 1 59.94 95 LEU A CA 1
ATOM 682 C C . LEU A 1 95 ? 8.406 -10.836 -25.469 1 59.94 95 LEU A C 1
ATOM 684 O O . LEU A 1 95 ? 7.773 -9.992 -24.828 1 59.94 95 LEU A O 1
ATOM 688 N N . PRO A 1 96 ? 8.086 -12.047 -25.688 1 51.59 96 PRO A N 1
ATOM 689 C CA . PRO A 1 96 ? 6.781 -12.375 -25.109 1 51.59 96 PRO A CA 1
ATOM 690 C C . PRO A 1 96 ? 6.742 -12.172 -23.594 1 51.59 96 PRO A C 1
ATOM 692 O O . PRO A 1 96 ? 5.691 -11.859 -23.031 1 51.59 96 PRO A O 1
ATOM 695 N N . GLU A 1 97 ? 7.926 -12.391 -23.078 1 54.66 97 GLU A N 1
ATOM 696 C CA . GLU A 1 97 ? 7.953 -12.352 -21.609 1 54.66 97 GLU A CA 1
ATOM 697 C C . GLU A 1 97 ? 8.203 -10.93 -21.109 1 54.66 97 GLU A C 1
ATOM 699 O O . GLU A 1 97 ? 7.867 -10.609 -19.969 1 54.66 97 GLU A O 1
ATOM 704 N N . ALA A 1 98 ? 8.828 -10.125 -22.125 1 58.19 98 ALA A N 1
ATOM 705 C CA . ALA A 1 98 ? 8.914 -8.727 -21.719 1 58.19 98 ALA A CA 1
ATOM 706 C C . ALA A 1 98 ? 7.523 -8.094 -21.656 1 58.19 98 ALA A C 1
ATOM 708 O O . ALA A 1 98 ? 6.652 -8.391 -22.469 1 58.19 98 ALA A O 1
ATOM 709 N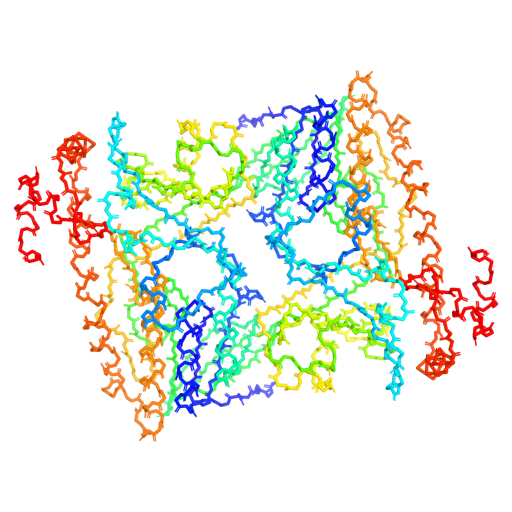 N . GLY A 1 99 ? 7.125 -7.641 -20.453 1 82.06 99 GLY A N 1
ATOM 710 C CA . GLY A 1 99 ? 5.734 -7.352 -20.125 1 82.06 99 GLY A CA 1
ATOM 711 C C . GLY A 1 99 ? 5.555 -6.039 -19.391 1 82.06 99 GLY A C 1
ATOM 712 O O . GLY A 1 99 ? 6.262 -5.066 -19.656 1 82.06 99 GLY A O 1
ATOM 713 N N . TYR A 1 100 ? 4.586 -6.055 -18.781 1 88.81 100 TYR A N 1
ATOM 714 C CA . TYR A 1 100 ? 4.199 -4.902 -17.984 1 88.81 100 TYR A CA 1
ATOM 715 C C . TYR A 1 100 ? 4.801 -4.988 -16.578 1 88.81 100 TYR A C 1
ATOM 717 O O . TYR A 1 100 ? 4.941 -6.078 -16.016 1 88.81 100 TYR A O 1
ATOM 725 N N . ILE A 1 101 ? 5.301 -3.902 -16.172 1 91.94 101 ILE A N 1
ATOM 726 C CA . ILE A 1 101 ? 5.59 -3.775 -14.742 1 91.94 101 ILE A CA 1
ATOM 727 C C . ILE A 1 101 ? 4.355 -3.256 -14.008 1 91.94 101 ILE A C 1
ATOM 729 O O . ILE A 1 101 ? 3.748 -2.266 -14.43 1 91.94 101 ILE A O 1
ATOM 733 N N . LEU A 1 102 ? 4.027 -3.945 -12.969 1 91.62 102 LEU A N 1
ATOM 734 C CA . LEU A 1 102 ? 2.77 -3.672 -12.281 1 91.62 102 LEU A CA 1
ATOM 735 C C . LEU A 1 102 ? 3.002 -2.816 -11.039 1 91.62 102 LEU A C 1
ATOM 737 O O . LEU A 1 102 ? 4.047 -2.926 -10.398 1 91.62 102 LEU A O 1
ATOM 741 N N . GLU A 1 103 ? 2.049 -1.927 -10.82 1 91.5 103 GLU A N 1
ATOM 742 C CA . GLU A 1 103 ? 1.814 -1.511 -9.438 1 91.5 103 GLU A CA 1
ATOM 743 C C . GLU A 1 103 ? 1.011 -2.559 -8.68 1 91.5 103 GLU A C 1
ATOM 745 O O . GLU A 1 103 ? -0.219 -2.492 -8.625 1 91.5 103 GLU A O 1
ATOM 750 N N . ARG A 1 104 ? 1.677 -3.447 -8.039 1 91.06 104 ARG A N 1
ATOM 751 C CA . ARG A 1 104 ? 1.094 -4.688 -7.535 1 91.06 104 ARG A CA 1
ATOM 752 C C . ARG A 1 104 ? -0.021 -4.398 -6.535 1 91.06 104 ARG A C 1
ATOM 754 O O . ARG A 1 104 ? -1.033 -5.105 -6.508 1 91.06 104 ARG A O 1
ATOM 761 N N . LYS A 1 105 ? 0.157 -3.426 -5.699 1 89.94 105 LYS A N 1
ATOM 762 C CA . LYS A 1 105 ? -0.849 -3.104 -4.691 1 89.94 105 LYS A CA 1
ATOM 763 C C . LYS A 1 105 ? -2.174 -2.715 -5.34 1 89.94 105 LYS A C 1
ATOM 765 O O . LYS A 1 105 ? -3.244 -3.043 -4.824 1 89.94 105 LYS A O 1
ATOM 770 N N . VAL A 1 106 ? -2.053 -2.033 -6.445 1 92.5 106 VAL A N 1
ATOM 771 C CA . VAL A 1 106 ? -3.25 -1.618 -7.172 1 92.5 106 VAL A CA 1
ATOM 772 C C . VAL A 1 106 ? -3.787 -2.787 -7.992 1 92.5 106 VAL A C 1
ATOM 774 O O . VAL A 1 106 ? -4.996 -3.025 -8.031 1 92.5 106 VAL A O 1
ATOM 777 N N . PHE A 1 107 ? -2.896 -3.543 -8.57 1 94.94 107 PHE A N 1
ATOM 778 C CA . PHE A 1 107 ? -3.271 -4.672 -9.414 1 94.94 107 PHE A CA 1
ATOM 779 C C . PHE A 1 107 ? -4.07 -5.699 -8.617 1 94.94 107 PHE A C 1
ATOM 781 O O . PHE A 1 107 ? -5.145 -6.129 -9.047 1 94.94 107 PHE A O 1
ATOM 788 N N . ASP A 1 108 ? -3.557 -6.117 -7.484 1 96.31 108 ASP A N 1
ATOM 789 C CA . ASP A 1 108 ? -4.223 -7.129 -6.672 1 96.31 108 ASP A CA 1
ATOM 790 C C . ASP A 1 108 ? -5.629 -6.688 -6.281 1 96.31 108 ASP A C 1
ATOM 792 O O . ASP A 1 108 ? -6.562 -7.488 -6.293 1 96.31 108 ASP A O 1
ATOM 796 N N . LYS A 1 109 ? -5.75 -5.469 -5.934 1 95.25 109 LYS A N 1
ATOM 797 C CA . LYS A 1 109 ? -7.066 -4.945 -5.57 1 95.25 109 LYS A CA 1
ATOM 798 C C . LYS A 1 109 ? -8.023 -5.008 -6.754 1 95.25 109 LYS A C 1
ATOM 800 O O . LYS A 1 109 ? -9.195 -5.359 -6.594 1 95.25 109 LYS A O 1
ATOM 805 N N . PHE A 1 110 ? -7.531 -4.664 -7.91 1 96.62 110 PHE A N 1
ATOM 806 C CA . PHE A 1 110 ? -8.375 -4.656 -9.102 1 96.62 110 PHE A CA 1
ATOM 807 C C . PHE A 1 110 ? -8.828 -6.07 -9.445 1 96.62 110 PHE A C 1
ATOM 809 O O . PHE A 1 110 ? -9.938 -6.266 -9.945 1 96.62 110 PHE A O 1
ATOM 816 N N . MET A 1 111 ? -7.949 -7.031 -9.195 1 97.94 111 MET A N 1
ATOM 817 C CA . MET A 1 111 ? -8.375 -8.414 -9.406 1 97.94 111 MET A CA 1
ATOM 818 C C . MET A 1 111 ? -9.5 -8.789 -8.445 1 97.94 111 MET A C 1
ATOM 820 O O . MET A 1 111 ? -10.453 -9.461 -8.836 1 97.94 111 MET A O 1
ATOM 824 N N . ALA A 1 112 ? -9.375 -8.375 -7.223 1 98.5 112 ALA A N 1
ATOM 825 C CA . ALA A 1 112 ? -10.438 -8.609 -6.254 1 98.5 112 ALA A CA 1
ATOM 826 C C . ALA A 1 112 ? -11.719 -7.887 -6.66 1 98.5 112 ALA A C 1
ATOM 828 O O . ALA A 1 112 ? -12.82 -8.422 -6.508 1 98.5 112 ALA A O 1
ATOM 829 N N . MET A 1 113 ? -11.594 -6.664 -7.168 1 98.44 113 MET A N 1
ATOM 830 C CA . MET A 1 113 ? -12.742 -5.898 -7.641 1 98.44 113 MET A CA 1
ATOM 831 C C . MET A 1 113 ? -13.453 -6.633 -8.773 1 98.44 113 MET A C 1
ATOM 833 O O . MET A 1 113 ? -14.68 -6.609 -8.859 1 98.44 113 MET A O 1
ATOM 837 N N . ASP A 1 114 ? -12.656 -7.238 -9.633 1 98.25 114 ASP A N 1
ATOM 838 C CA . ASP A 1 114 ? -13.242 -8.016 -10.719 1 98.25 114 ASP A CA 1
ATOM 839 C C . ASP A 1 114 ? -14.078 -9.172 -10.172 1 98.25 114 ASP A C 1
ATOM 841 O O . ASP A 1 114 ? -15.125 -9.516 -10.727 1 98.25 114 ASP A O 1
ATOM 845 N N . ALA A 1 115 ? -13.562 -9.812 -9.109 1 98.75 115 ALA A N 1
ATOM 846 C CA . ALA A 1 115 ? -14.328 -10.867 -8.461 1 98.75 115 ALA A CA 1
ATOM 847 C C . ALA A 1 115 ? -15.656 -10.336 -7.934 1 98.75 115 ALA A C 1
ATOM 849 O O . ALA A 1 115 ? -16.703 -10.969 -8.102 1 98.75 115 ALA A O 1
ATOM 850 N N . ALA A 1 116 ? -15.625 -9.164 -7.332 1 98.69 116 ALA A N 1
ATOM 851 C CA . ALA A 1 116 ? -16.844 -8.523 -6.816 1 98.69 116 ALA A CA 1
ATOM 852 C C . ALA A 1 116 ? -17.828 -8.234 -7.941 1 98.69 116 ALA A C 1
ATOM 854 O O . ALA A 1 116 ? -19.016 -8.508 -7.812 1 98.69 116 ALA A O 1
ATOM 855 N N . ARG A 1 117 ? -17.328 -7.707 -9.047 1 98 117 ARG A N 1
ATOM 856 C CA . ARG A 1 117 ? -18.172 -7.371 -10.188 1 98 117 ARG A CA 1
ATOM 857 C C . ARG A 1 117 ? -18.828 -8.617 -10.766 1 98 117 ARG A C 1
ATOM 859 O O . ARG A 1 117 ? -19.922 -8.547 -11.328 1 98 117 ARG A O 1
ATOM 866 N N . ALA A 1 118 ? -18.125 -9.758 -10.562 1 98.44 118 ALA A N 1
ATOM 867 C CA . ALA A 1 118 ? -18.656 -11.023 -11.047 1 98.44 118 ALA A CA 1
ATOM 868 C C . ALA A 1 118 ? -19.703 -11.586 -10.086 1 98.44 118 ALA A C 1
ATOM 870 O O . ALA A 1 118 ? -20.375 -12.562 -10.406 1 98.44 118 ALA A O 1
ATOM 871 N N . GLY A 1 119 ? -19.797 -10.992 -8.883 1 98.19 119 GLY A N 1
ATOM 872 C CA . GLY A 1 119 ? -20.859 -11.398 -7.977 1 98.19 119 GLY A CA 1
ATOM 873 C C . GLY A 1 119 ? -20.328 -11.945 -6.66 1 98.19 119 GLY A C 1
ATOM 874 O O . GLY A 1 119 ? -21.109 -12.312 -5.781 1 98.19 119 GLY A O 1
ATOM 875 N N . SER A 1 120 ? -19.031 -11.977 -6.434 1 98.62 120 SER A N 1
ATOM 876 C CA . SER A 1 120 ? -18.469 -12.477 -5.184 1 98.62 120 SER A CA 1
ATOM 877 C C . SER A 1 120 ? -18.656 -11.477 -4.055 1 98.62 120 SER A C 1
ATOM 879 O O . SER A 1 120 ? -18.531 -10.266 -4.262 1 98.62 120 SER A O 1
ATOM 881 N N . ARG A 1 121 ? -19 -11.992 -2.902 1 98.31 121 ARG A N 1
ATOM 882 C CA . ARG A 1 121 ? -18.875 -11.172 -1.699 1 98.31 121 ARG A CA 1
ATOM 883 C C . ARG A 1 121 ? -17.438 -11.164 -1.19 1 98.31 121 ARG A C 1
ATOM 885 O O . ARG A 1 121 ? -16.688 -12.117 -1.403 1 98.31 121 ARG A O 1
ATOM 892 N N . ILE A 1 122 ? -16.984 -10.07 -0.585 1 98.62 122 ILE A N 1
ATOM 893 C CA . ILE A 1 122 ? -15.617 -9.945 -0.108 1 98.62 122 ILE A CA 1
ATOM 894 C C . ILE A 1 122 ? -15.617 -9.5 1.352 1 98.62 122 ILE A C 1
ATOM 896 O O . ILE A 1 122 ? -16.391 -8.617 1.737 1 98.62 122 ILE A O 1
ATOM 900 N N . MET A 1 123 ? -14.867 -10.133 2.164 1 97.88 123 MET A N 1
ATOM 901 C CA . MET A 1 123 ? -14.602 -9.688 3.527 1 97.88 123 MET A CA 1
ATOM 902 C C . MET A 1 123 ? -13.109 -9.461 3.742 1 97.88 123 MET A C 1
ATOM 904 O O . MET A 1 123 ? -12.32 -10.414 3.723 1 97.88 123 MET A O 1
ATOM 908 N N . VAL A 1 124 ? -12.688 -8.227 3.951 1 97.31 124 VAL A N 1
ATOM 909 C CA . VAL A 1 124 ? -11.297 -7.902 4.262 1 97.31 124 VAL A CA 1
ATOM 910 C C . VAL A 1 124 ? -11.078 -7.953 5.773 1 97.31 124 VAL A C 1
ATOM 912 O O . VAL A 1 124 ? -12.039 -8.062 6.539 1 97.31 124 VAL A O 1
ATOM 915 N N . LYS A 1 125 ? -9.789 -7.965 6.191 1 97.06 125 LYS A N 1
ATOM 916 C CA . LYS A 1 125 ? -9.43 -8.055 7.602 1 97.06 125 LYS A CA 1
ATOM 917 C C . LYS A 1 125 ? -10.102 -9.258 8.266 1 97.06 125 LYS A C 1
ATOM 919 O O . LYS A 1 125 ? -10.602 -9.148 9.383 1 97.06 125 LYS A O 1
ATOM 924 N N . THR A 1 126 ? -10.164 -10.383 7.559 1 97.62 126 THR A N 1
ATOM 925 C CA . THR A 1 126 ? -10.812 -11.609 8 1 97.62 126 THR A CA 1
ATOM 926 C C . THR A 1 126 ? -9.875 -12.805 7.848 1 97.62 126 THR A C 1
ATOM 928 O O . THR A 1 126 ? -9.43 -13.117 6.738 1 97.62 126 THR A O 1
ATOM 931 N N . ILE A 1 127 ? -9.57 -13.445 8.914 1 97.69 127 ILE A N 1
ATOM 932 C CA . ILE A 1 127 ? -8.617 -14.547 8.898 1 97.69 127 ILE A CA 1
ATOM 933 C C . ILE A 1 127 ? -9.336 -15.859 9.211 1 97.69 127 ILE A C 1
ATOM 935 O O . ILE A 1 127 ? -10.227 -15.891 10.07 1 97.69 127 ILE A O 1
ATOM 939 N N . ALA A 1 128 ? -9.102 -16.875 8.43 1 98.12 128 ALA A N 1
ATOM 940 C CA . ALA A 1 128 ? -9.508 -18.234 8.797 1 98.12 128 ALA A CA 1
ATOM 941 C C . ALA A 1 128 ? -8.586 -18.812 9.867 1 98.12 128 ALA A C 1
ATOM 943 O O . ALA A 1 128 ? -7.359 -18.781 9.727 1 98.12 128 ALA A O 1
ATOM 944 N N . THR A 1 129 ? -9.164 -19.344 10.883 1 97.69 129 THR A N 1
ATOM 945 C CA . THR A 1 129 ? -8.336 -19.781 12 1 97.69 129 THR A CA 1
ATOM 946 C C . THR A 1 129 ? -8.422 -21.297 12.18 1 97.69 129 THR A C 1
ATOM 948 O O . THR A 1 129 ? -7.68 -21.875 12.969 1 97.69 129 THR A O 1
ATOM 951 N N . GLY A 1 130 ? -9.328 -21.906 11.453 1 97.31 130 GLY A N 1
ATOM 952 C CA . GLY A 1 130 ? -9.492 -23.359 11.531 1 97.31 130 GLY A CA 1
ATOM 953 C C . GLY A 1 130 ? -10.547 -23.891 10.578 1 97.31 130 GLY A C 1
ATOM 954 O O . GLY A 1 130 ? -11.312 -23.109 9.992 1 97.31 130 GLY A O 1
ATOM 955 N N . MET A 1 131 ? -10.547 -25.203 10.43 1 97.06 131 MET A N 1
ATOM 956 C CA . MET A 1 131 ? -11.461 -25.859 9.492 1 97.06 131 MET A CA 1
ATOM 957 C C . MET A 1 131 ? -11.789 -27.266 9.953 1 97.06 131 MET A C 1
ATOM 959 O O . MET A 1 131 ? -10.906 -28.016 10.375 1 97.06 131 MET A O 1
ATOM 963 N N . GLU A 1 132 ? -13.07 -27.562 9.922 1 96.75 132 GLU A N 1
ATOM 964 C CA . GLU A 1 132 ? -13.539 -28.906 10.258 1 96.75 132 GLU A CA 1
ATOM 965 C C . GLU A 1 132 ? -14.375 -29.5 9.133 1 96.75 132 GLU A C 1
ATOM 967 O O . GLU A 1 132 ? -15.227 -28.812 8.555 1 96.75 132 GLU A O 1
ATOM 972 N N . ARG A 1 133 ? -14.195 -30.766 8.852 1 96.06 133 ARG A N 1
ATOM 973 C CA . ARG A 1 133 ? -14.953 -31.438 7.805 1 96.06 133 ARG A CA 1
ATOM 974 C C . ARG A 1 133 ? -16.375 -31.719 8.25 1 96.06 133 ARG A C 1
ATOM 976 O O . ARG A 1 133 ? -16.625 -32.094 9.398 1 96.06 133 ARG A O 1
ATOM 983 N N . THR A 1 134 ? -17.266 -31.469 7.352 1 94.75 134 THR A N 1
ATOM 984 C CA . THR A 1 134 ? -18.672 -31.828 7.547 1 94.75 134 THR A CA 1
ATOM 985 C C . THR A 1 134 ? -19.141 -32.812 6.469 1 94.75 134 THR A C 1
ATOM 987 O O . THR A 1 134 ? -18.344 -33.25 5.629 1 94.75 134 THR A O 1
ATOM 990 N N . ASP A 1 135 ? -20.422 -33.156 6.5 1 91.12 135 ASP A N 1
ATOM 991 C CA . ASP A 1 135 ? -20.969 -34.125 5.535 1 91.12 135 ASP A CA 1
ATOM 992 C C . ASP A 1 135 ? -21 -33.531 4.133 1 91.12 135 ASP A C 1
ATOM 994 O O . ASP A 1 135 ? -20.875 -34.25 3.141 1 91.12 135 ASP A O 1
ATOM 998 N N . ASP A 1 136 ? -21.125 -32.219 4.094 1 90.62 136 ASP A N 1
ATOM 999 C CA . ASP A 1 136 ? -21.312 -31.594 2.789 1 90.62 136 ASP A CA 1
ATOM 1000 C C . ASP A 1 136 ? -20.297 -30.484 2.553 1 90.62 136 ASP A C 1
ATOM 1002 O O . ASP A 1 136 ? -20.578 -29.516 1.834 1 90.62 136 ASP A O 1
ATOM 1006 N N . GLY A 1 137 ? -19.156 -30.609 3.186 1 97.19 137 GLY A N 1
ATOM 1007 C CA . GLY A 1 137 ? -18.156 -29.578 2.99 1 97.19 137 GLY A CA 1
ATOM 1008 C C . GLY A 1 137 ? -17.312 -29.312 4.23 1 97.19 137 GLY A C 1
ATOM 1009 O O . GLY A 1 137 ? -16.844 -30.25 4.871 1 97.19 137 GLY A O 1
ATOM 1010 N N . TYR A 1 138 ? -17.062 -28.047 4.523 1 98.19 138 TYR A N 1
ATOM 1011 C CA . TYR A 1 138 ? -16.25 -27.672 5.676 1 98.19 138 TYR A CA 1
ATOM 1012 C C . TYR A 1 138 ? -16.953 -26.594 6.5 1 98.19 138 TYR A C 1
ATOM 1014 O O . TYR A 1 138 ? -17.703 -25.781 5.957 1 98.19 138 TYR A O 1
ATOM 1022 N N . LEU A 1 139 ? -16.812 -26.656 7.773 1 98.06 139 LEU A N 1
ATOM 1023 C CA . LEU A 1 139 ? -17.062 -25.547 8.672 1 98.06 139 LEU A CA 1
ATOM 1024 C C . LEU A 1 139 ? -15.781 -24.797 9.016 1 98.06 139 LEU A C 1
ATOM 1026 O O . LEU A 1 139 ? -14.906 -25.344 9.688 1 98.06 139 LEU A O 1
ATOM 1030 N N . VAL A 1 140 ? -15.68 -23.562 8.555 1 98.25 140 VAL A N 1
ATOM 1031 C CA . VAL A 1 140 ? -14.461 -22.766 8.719 1 98.25 140 VAL A CA 1
ATOM 1032 C C . VAL A 1 140 ? -14.648 -21.75 9.844 1 98.25 140 VAL A C 1
ATOM 1034 O O . VAL A 1 140 ? -15.617 -21 9.852 1 98.25 140 VAL A O 1
ATOM 1037 N N . SER A 1 141 ? -13.766 -21.766 10.805 1 98 141 SER A N 1
ATOM 1038 C CA . SER A 1 141 ? -13.719 -20.719 11.82 1 98 141 SER A CA 1
ATOM 1039 C C . SER A 1 141 ? -12.984 -19.484 11.32 1 98 141 SER A C 1
ATOM 1041 O O . SER A 1 141 ? -11.883 -19.594 10.766 1 98 141 SER A O 1
ATOM 1043 N N . ALA A 1 142 ? -13.625 -18.312 11.461 1 97.38 142 ALA A N 1
ATOM 1044 C CA . ALA A 1 142 ? -13.031 -17.062 10.969 1 97.38 142 ALA A CA 1
ATOM 1045 C C . ALA A 1 142 ? -13.133 -15.961 12.023 1 97.38 142 ALA A C 1
ATOM 1047 O O . ALA A 1 142 ? -13.898 -16.078 12.984 1 97.38 142 ALA A O 1
ATOM 1048 N N . GLU A 1 143 ? -12.273 -15.016 11.93 1 97 143 GLU A N 1
ATOM 1049 C CA . GLU A 1 143 ? -12.25 -13.859 12.812 1 97 143 GLU A CA 1
ATOM 1050 C C . GLU A 1 143 ? -12.117 -12.562 12.023 1 97 143 GLU A C 1
ATOM 1052 O O . GLU A 1 143 ? -11.305 -12.469 11.094 1 97 143 GLU A O 1
ATOM 1057 N N . CYS A 1 144 ? -12.93 -11.562 12.297 1 94.75 144 CYS A N 1
ATOM 1058 C CA . CYS A 1 144 ? -12.883 -10.219 11.719 1 94.75 144 CYS A CA 1
ATOM 1059 C C . CYS A 1 144 ? -12.977 -9.156 12.805 1 94.75 144 CYS A C 1
ATOM 1061 O O . CYS A 1 144 ? -13.969 -9.109 13.547 1 94.75 144 CYS A O 1
ATOM 1063 N N . MET A 1 145 ? -12.023 -8.305 12.891 1 92.56 145 MET A N 1
ATOM 1064 C CA . MET A 1 145 ? -11.992 -7.207 13.852 1 92.56 145 MET A CA 1
ATOM 1065 C C . MET A 1 145 ? -12.273 -7.707 15.258 1 92.56 145 MET A C 1
ATOM 1067 O O . MET A 1 145 ? -13.086 -7.121 15.977 1 92.56 145 MET A O 1
ATOM 1071 N N . GLY A 1 146 ? -11.75 -8.867 15.586 1 91.31 146 GLY A N 1
ATOM 1072 C CA . GLY A 1 146 ? -11.852 -9.422 16.922 1 91.31 146 GLY A CA 1
ATOM 1073 C C . GLY A 1 146 ? -13.094 -10.266 17.125 1 91.31 146 GLY A C 1
ATOM 1074 O O . GLY A 1 146 ? -13.234 -10.93 18.156 1 91.31 146 GLY A O 1
ATOM 1075 N N . GLU A 1 147 ? -13.984 -10.273 16.203 1 93.44 147 GLU A N 1
ATOM 1076 C CA . GLU A 1 147 ? -15.211 -11.062 16.297 1 93.44 147 GLU A CA 1
ATOM 1077 C C . GLU A 1 147 ? -15.062 -12.406 15.602 1 93.44 147 GLU A C 1
ATOM 1079 O O . GLU A 1 147 ? -14.625 -12.469 14.453 1 93.44 147 GLU A O 1
ATOM 1084 N N . LYS A 1 148 ? -15.461 -13.438 16.266 1 95.88 148 LYS A N 1
ATOM 1085 C CA . LYS A 1 148 ? -15.352 -14.789 15.727 1 95.88 148 LYS A CA 1
ATOM 1086 C C . LYS A 1 148 ? -16.672 -15.242 15.125 1 95.88 148 LYS A C 1
ATOM 1088 O O . LYS A 1 148 ? -17.75 -14.93 15.656 1 95.88 148 LYS A O 1
ATOM 1093 N N . PHE A 1 149 ? -16.625 -15.891 14.031 1 96.25 149 PHE A N 1
ATOM 1094 C CA . PHE A 1 149 ? -17.812 -16.469 13.391 1 96.25 149 PHE A CA 1
ATOM 1095 C C . PHE A 1 149 ? -17.438 -17.672 12.555 1 96.25 149 PHE A C 1
ATOM 1097 O O . PHE A 1 149 ? -16.266 -18.047 12.477 1 96.25 149 PHE A O 1
ATOM 1104 N N . GLU A 1 150 ? -18.406 -18.359 12.039 1 97.38 150 GLU A N 1
ATOM 1105 C CA . GLU A 1 150 ? -18.172 -19.578 11.266 1 97.38 150 GLU A CA 1
ATOM 1106 C C . GLU A 1 150 ? -18.781 -19.453 9.867 1 97.38 150 GLU A C 1
ATOM 1108 O O . GLU A 1 150 ? -19.781 -18.766 9.672 1 97.38 150 GLU A O 1
ATOM 1113 N N . ILE A 1 151 ? -18.141 -20.094 8.922 1 98 151 ILE A N 1
ATOM 1114 C CA . ILE A 1 151 ? -18.594 -20.156 7.539 1 98 151 ILE A CA 1
ATOM 1115 C C . ILE A 1 151 ? -18.734 -21.609 7.098 1 98 151 ILE A C 1
ATOM 1117 O O . ILE A 1 151 ? -17.75 -22.359 7.105 1 98 151 ILE A O 1
ATOM 1121 N N . LYS A 1 152 ? -19.875 -21.984 6.785 1 98 152 LYS A N 1
ATOM 1122 C CA . LYS A 1 152 ? -20.094 -23.297 6.168 1 98 152 LYS A CA 1
ATOM 1123 C C . LYS A 1 152 ? -19.969 -23.219 4.652 1 98 152 LYS A C 1
ATOM 1125 O O . LYS A 1 152 ? -20.703 -22.484 3.998 1 98 152 LYS A O 1
ATOM 1130 N N . ALA A 1 153 ? -19.062 -23.938 4.094 1 98.62 153 ALA A N 1
ATOM 1131 C CA . ALA A 1 153 ? -18.812 -23.891 2.656 1 98.62 153 ALA A CA 1
ATOM 1132 C C . ALA A 1 153 ? -18.859 -25.297 2.045 1 98.62 153 ALA A C 1
ATOM 1134 O O . ALA A 1 153 ? -18.375 -26.25 2.643 1 98.62 153 ALA A O 1
ATOM 1135 N N . ARG A 1 154 ? -19.422 -25.406 0.898 1 98.69 154 ARG A N 1
ATOM 1136 C CA . ARG A 1 154 ? -19.422 -26.672 0.182 1 98.69 154 ARG A CA 1
ATOM 1137 C C . ARG A 1 154 ? -18.031 -26.969 -0.396 1 98.69 154 ARG A C 1
ATOM 1139 O O . ARG A 1 154 ? -17.609 -28.125 -0.427 1 98.69 154 ARG A O 1
ATOM 1146 N N . ILE A 1 155 ? -17.406 -25.984 -0.853 1 98.88 155 ILE A N 1
ATOM 1147 C CA . ILE A 1 155 ? -16.031 -26.078 -1.357 1 98.88 155 ILE A CA 1
ATOM 1148 C C . ILE A 1 155 ? -15.188 -24.953 -0.778 1 98.88 155 ILE A C 1
ATOM 1150 O O . ILE A 1 155 ? -15.641 -23.812 -0.701 1 98.88 155 ILE A O 1
ATOM 1154 N N . VAL A 1 156 ? -13.984 -25.25 -0.353 1 98.94 156 VAL A N 1
ATOM 1155 C CA . VAL A 1 156 ? -12.984 -24.266 0.044 1 98.94 156 VAL A CA 1
ATOM 1156 C C . VAL A 1 156 ? -11.859 -24.234 -0.984 1 98.94 156 VAL A C 1
ATOM 1158 O O . VAL A 1 156 ? -11.352 -25.281 -1.393 1 98.94 156 VAL A O 1
ATOM 1161 N N . ILE A 1 157 ? -11.539 -23.094 -1.454 1 98.94 157 ILE A N 1
ATOM 1162 C CA . ILE A 1 157 ? -10.344 -22.906 -2.275 1 98.94 157 ILE A CA 1
ATOM 1163 C C . ILE A 1 157 ? -9.25 -22.219 -1.452 1 98.94 157 ILE A C 1
ATOM 1165 O O . ILE A 1 157 ? -9.406 -21.078 -1.03 1 98.94 157 ILE A O 1
ATOM 1169 N N . ALA A 1 158 ? -8.203 -22.953 -1.249 1 98.75 158 ALA A N 1
ATOM 1170 C CA . ALA A 1 158 ? -7.055 -22.469 -0.484 1 98.75 158 ALA A CA 1
ATOM 1171 C C . ALA A 1 158 ? -6.125 -21.625 -1.36 1 98.75 158 ALA A C 1
ATOM 1173 O O . ALA A 1 158 ? -5.406 -22.172 -2.203 1 98.75 158 ALA A O 1
ATOM 1174 N N . ALA A 1 159 ? -6.109 -20.375 -1.183 1 98.31 159 ALA A N 1
ATOM 1175 C CA . ALA A 1 159 ? -5.246 -19.406 -1.862 1 98.31 159 ALA A CA 1
ATOM 1176 C C . ALA A 1 159 ? -4.496 -18.547 -0.858 1 98.31 159 ALA A C 1
ATOM 1178 O O . ALA A 1 159 ? -4.418 -17.328 -1.018 1 98.31 159 ALA A O 1
ATOM 1179 N N . ASP A 1 160 ? -3.979 -19.188 0.18 1 96.81 160 ASP A N 1
ATOM 1180 C CA . ASP A 1 160 ? -3.488 -18.438 1.34 1 96.81 160 ASP A CA 1
ATOM 1181 C C . ASP A 1 160 ? -1.968 -18.312 1.307 1 96.81 160 ASP A C 1
ATOM 1183 O O . ASP A 1 160 ? -1.332 -18.125 2.348 1 96.81 160 ASP A O 1
ATOM 1187 N N . GLY A 1 161 ? -1.358 -18.406 0.132 1 92.94 161 GLY A N 1
ATOM 1188 C CA . GLY A 1 161 ? 0.055 -18.109 -0.018 1 92.94 161 GLY A CA 1
ATOM 1189 C C . GLY A 1 161 ? 0.956 -19.297 0.235 1 92.94 161 GLY A C 1
ATOM 1190 O O . GLY A 1 161 ? 0.474 -20.422 0.404 1 92.94 161 GLY A O 1
ATOM 1191 N N . PRO A 1 162 ? 2.279 -18.906 0.23 1 88.69 162 PRO A N 1
ATOM 1192 C CA . PRO A 1 162 ? 3.223 -20.016 0.404 1 88.69 162 PRO A CA 1
ATOM 1193 C C . PRO A 1 162 ? 3.064 -20.719 1.749 1 88.69 162 PRO A C 1
ATOM 1195 O O . PRO A 1 162 ? 2.781 -20.078 2.76 1 88.69 162 PRO A O 1
ATOM 1198 N N . GLU A 1 163 ? 3.123 -21.953 1.893 1 80.81 163 GLU A N 1
ATOM 1199 C CA . GLU A 1 163 ? 2.934 -22.781 3.082 1 80.81 163 GLU A CA 1
ATOM 1200 C C . GLU A 1 163 ? 1.484 -22.75 3.555 1 80.81 163 GLU A C 1
ATOM 1202 O O . GLU A 1 163 ? 1.213 -22.453 4.723 1 80.81 163 GLU A O 1
ATOM 1207 N N . SER A 1 164 ? 0.65 -23.031 2.75 1 90.5 164 SER A N 1
ATOM 1208 C CA . SER A 1 164 ? -0.793 -22.953 2.955 1 90.5 164 SER A CA 1
ATOM 1209 C C . SER A 1 164 ? -1.211 -23.703 4.219 1 90.5 164 SER A C 1
ATOM 1211 O O . SER A 1 164 ? -1.094 -24.922 4.293 1 90.5 164 SER A O 1
ATOM 1213 N N . ARG A 1 165 ? -1.718 -23.094 5.199 1 93.25 165 ARG A N 1
ATOM 1214 C CA . ARG A 1 165 ? -2.301 -23.703 6.398 1 93.25 165 ARG A CA 1
ATOM 1215 C C . ARG A 1 165 ? -3.664 -24.312 6.098 1 93.25 165 ARG A C 1
ATOM 1217 O O . ARG A 1 165 ? -4.02 -25.344 6.656 1 93.25 165 ARG A O 1
ATOM 1224 N N . VAL A 1 166 ? -4.332 -23.672 5.199 1 97.06 166 VAL A N 1
ATOM 1225 C CA . VAL A 1 166 ? -5.684 -24.109 4.859 1 97.06 166 VAL A CA 1
ATOM 1226 C C . VAL A 1 166 ? -5.637 -25.5 4.223 1 97.06 166 VAL A C 1
ATOM 1228 O O . VAL A 1 166 ? -6.402 -26.391 4.602 1 97.06 166 VAL A O 1
ATOM 1231 N N . ALA A 1 167 ? -4.742 -25.656 3.268 1 96.19 167 ALA A N 1
ATOM 1232 C CA . ALA A 1 167 ? -4.586 -26.969 2.625 1 96.19 167 ALA A CA 1
ATOM 1233 C C . ALA A 1 167 ? -4.184 -28.031 3.641 1 96.19 167 ALA A C 1
ATOM 1235 O O . ALA A 1 167 ? -4.664 -29.156 3.578 1 96.19 167 ALA A O 1
ATOM 1236 N N . ARG A 1 168 ? -3.365 -27.656 4.57 1 94.88 168 ARG A N 1
ATOM 1237 C CA . ARG A 1 168 ? -2.898 -28.609 5.582 1 94.88 168 ARG A CA 1
ATOM 1238 C C . ARG A 1 168 ? -4.035 -29.031 6.508 1 94.88 168 ARG A C 1
ATOM 1240 O O . ARG A 1 168 ? -4.098 -30.172 6.941 1 94.88 168 ARG A O 1
ATOM 1247 N N . TRP A 1 169 ? -4.902 -28.078 6.844 1 96.06 169 TRP A N 1
ATOM 1248 C CA . TRP A 1 169 ? -6.066 -28.406 7.66 1 96.06 169 TRP A CA 1
ATOM 1249 C C . TRP A 1 169 ? -6.918 -29.484 6.996 1 96.06 169 TRP A C 1
ATOM 1251 O O . TRP A 1 169 ? -7.637 -30.219 7.672 1 96.06 169 TRP A O 1
ATOM 1261 N N . ALA A 1 170 ? -6.84 -29.547 5.664 1 95.31 170 ALA A N 1
ATOM 1262 C CA . ALA A 1 170 ? -7.645 -30.516 4.906 1 95.31 170 ALA A CA 1
ATOM 1263 C C . ALA A 1 170 ? -6.867 -31.797 4.664 1 95.31 170 ALA A C 1
ATOM 1265 O O . ALA A 1 170 ? -7.34 -32.688 3.949 1 95.31 170 ALA A O 1
ATOM 1266 N N . GLY A 1 171 ? -5.594 -31.828 5.145 1 93.75 171 GLY A N 1
ATOM 1267 C CA . GLY A 1 171 ? -4.82 -33.062 5.066 1 93.75 171 GLY A CA 1
ATOM 1268 C C . GLY A 1 171 ? -3.895 -33.094 3.865 1 93.75 171 GLY A C 1
ATOM 1269 O O . GLY A 1 171 ? -3.318 -34.156 3.557 1 93.75 171 GLY A O 1
ATOM 1270 N N . LEU A 1 172 ? -3.781 -32.062 3.17 1 94.5 172 LEU A N 1
ATOM 1271 C CA . LEU A 1 172 ? -2.855 -32 2.045 1 94.5 172 LEU A CA 1
ATOM 1272 C C . LEU A 1 172 ? -1.467 -31.562 2.502 1 94.5 172 LEU A C 1
ATOM 1274 O O . LEU A 1 172 ? -1.338 -30.75 3.414 1 94.5 172 LEU A O 1
ATOM 1278 N N . ASN A 1 173 ? -0.483 -32.094 1.854 1 90.5 173 ASN A N 1
ATOM 1279 C CA . ASN A 1 173 ? 0.893 -31.703 2.133 1 90.5 173 ASN A CA 1
ATOM 1280 C C . ASN A 1 173 ? 1.382 -30.656 1.142 1 90.5 173 ASN A C 1
ATOM 1282 O O . ASN A 1 173 ? 1.901 -31 0.077 1 90.5 173 ASN A O 1
ATOM 1286 N N . THR A 1 174 ? 1.35 -29.422 1.571 1 85.25 174 THR A N 1
ATOM 1287 C CA . THR A 1 174 ? 1.756 -28.297 0.721 1 85.25 174 THR A CA 1
ATOM 1288 C C . THR A 1 174 ? 3.033 -27.656 1.249 1 85.25 174 THR A C 1
ATOM 1290 O O . THR A 1 174 ? 3.422 -26.578 0.799 1 85.25 174 THR A O 1
ATOM 1293 N N . ALA A 1 175 ? 3.707 -28.312 2.133 1 82.25 175 ALA A N 1
ATOM 1294 C CA . ALA A 1 175 ? 4.941 -27.75 2.682 1 82.25 175 ALA A CA 1
ATOM 1295 C C . ALA A 1 175 ? 6.051 -27.734 1.632 1 82.25 175 ALA A C 1
ATOM 1297 O O . ALA A 1 175 ? 6.219 -28.703 0.879 1 82.25 175 ALA A O 1
ATOM 1298 N N . THR A 1 176 ? 6.648 -26.625 1.534 1 87.19 176 THR A N 1
ATOM 1299 C CA . THR A 1 176 ? 7.797 -26.484 0.645 1 87.19 176 THR A CA 1
ATOM 1300 C C . THR A 1 176 ? 9.094 -26.797 1.386 1 87.19 176 THR A C 1
ATOM 1302 O O . THR A 1 176 ? 9.32 -26.281 2.486 1 87.19 176 THR A O 1
ATOM 1305 N N . ARG A 1 177 ? 9.945 -27.625 0.781 1 88.56 177 ARG A N 1
ATOM 1306 C CA . ARG A 1 177 ? 11.242 -27.922 1.382 1 88.56 177 ARG A CA 1
ATOM 1307 C C . ARG A 1 177 ? 12.133 -26.688 1.387 1 88.56 177 ARG A C 1
ATOM 1309 O O . ARG A 1 177 ? 12.078 -25.859 0.467 1 88.56 177 ARG A O 1
ATOM 1316 N N . PRO A 1 178 ? 12.961 -26.578 2.381 1 88.5 178 PRO A N 1
ATOM 1317 C CA . PRO A 1 178 ? 13.859 -25.422 2.461 1 88.5 178 PRO A CA 1
ATOM 1318 C C . PRO A 1 178 ? 14.672 -25.219 1.185 1 88.5 178 PRO A C 1
ATOM 1320 O O . PRO A 1 178 ? 14.852 -24.078 0.742 1 88.5 178 PRO A O 1
ATOM 1323 N N . LYS A 1 179 ? 15.117 -26.234 0.575 1 91.88 179 LYS A N 1
ATOM 1324 C CA . LYS A 1 179 ? 15.938 -26.125 -0.627 1 91.88 179 LYS A CA 1
ATOM 1325 C C . LYS A 1 179 ? 15.125 -25.609 -1.812 1 91.88 179 LYS A C 1
ATOM 1327 O O . LYS A 1 179 ? 15.68 -25.266 -2.855 1 91.88 179 LYS A O 1
ATOM 1332 N N . ASP A 1 180 ? 13.82 -25.609 -1.589 1 93.06 180 ASP A N 1
ATOM 1333 C CA . ASP A 1 180 ? 12.93 -25.203 -2.67 1 93.06 180 ASP A CA 1
ATOM 1334 C C . ASP A 1 180 ? 12.203 -23.906 -2.326 1 93.06 180 ASP A C 1
ATOM 1336 O O . ASP A 1 180 ? 11.289 -23.484 -3.039 1 93.06 180 ASP A O 1
ATOM 1340 N N . MET A 1 181 ? 12.562 -23.297 -1.218 1 94.5 181 MET A N 1
ATOM 1341 C CA . MET A 1 181 ? 12.016 -22 -0.828 1 94.5 181 MET A CA 1
ATOM 1342 C C . MET A 1 181 ? 13.055 -20.891 -0.997 1 94.5 181 MET A C 1
ATOM 1344 O O . MET A 1 181 ? 14 -20.797 -0.208 1 94.5 181 MET A O 1
ATOM 1348 N N . GLU A 1 182 ? 12.836 -20.125 -1.996 1 95.19 182 GLU A N 1
ATOM 1349 C CA . GLU A 1 182 ? 13.727 -18.984 -2.201 1 95.19 182 GLU A CA 1
ATOM 1350 C C . GLU A 1 182 ? 13.375 -17.844 -1.255 1 95.19 182 GLU A C 1
ATOM 1352 O O . GLU A 1 182 ? 12.211 -17.469 -1.12 1 95.19 182 GLU A O 1
ATOM 1357 N N . SER A 1 183 ? 14.375 -17.375 -0.495 1 95.75 183 SER A N 1
ATOM 1358 C CA . SER A 1 183 ? 14.227 -16.141 0.283 1 95.75 183 SER A CA 1
ATOM 1359 C C . SER A 1 183 ? 14.547 -14.914 -0.557 1 95.75 183 SER A C 1
ATOM 1361 O O . SER A 1 183 ? 15.641 -14.805 -1.109 1 95.75 183 SER A O 1
ATOM 1363 N N . ALA A 1 184 ? 13.609 -14.016 -0.622 1 95.94 184 ALA A N 1
ATOM 1364 C CA . ALA A 1 184 ? 13.789 -12.867 -1.506 1 95.94 184 ALA A CA 1
ATOM 1365 C C . ALA A 1 184 ? 13.711 -11.555 -0.725 1 95.94 184 ALA A C 1
ATOM 1367 O O . ALA A 1 184 ? 13.031 -11.477 0.3 1 95.94 184 ALA A O 1
ATOM 1368 N N . ALA A 1 185 ? 14.453 -10.578 -1.11 1 96.56 185 ALA A N 1
ATOM 1369 C CA . ALA A 1 185 ? 14.438 -9.203 -0.611 1 96.56 185 ALA A CA 1
ATOM 1370 C C . ALA A 1 185 ? 14.547 -8.203 -1.757 1 96.56 185 ALA A C 1
ATOM 1372 O O . ALA A 1 185 ? 15.297 -8.422 -2.715 1 96.56 185 ALA A O 1
ATOM 1373 N N . GLN A 1 186 ? 13.812 -7.145 -1.657 1 96.5 186 GLN A N 1
ATOM 1374 C CA . GLN A 1 186 ? 13.773 -6.168 -2.74 1 96.5 186 GLN A CA 1
ATOM 1375 C C . GLN A 1 186 ? 13.555 -4.758 -2.203 1 96.5 186 GLN A C 1
ATOM 1377 O O . GLN A 1 186 ? 12.734 -4.551 -1.308 1 96.5 186 GLN A O 1
ATOM 1382 N N . PHE A 1 187 ? 14.32 -3.768 -2.721 1 97 187 PHE A N 1
ATOM 1383 C CA . PHE A 1 187 ? 14.031 -2.352 -2.531 1 97 187 PHE A CA 1
ATOM 1384 C C . PHE A 1 187 ? 13.297 -1.783 -3.74 1 97 187 PHE A C 1
ATOM 1386 O O . PHE A 1 187 ? 13.531 -2.211 -4.871 1 97 187 PHE A O 1
ATOM 1393 N N . GLU A 1 188 ? 12.359 -0.96 -3.521 1 96.38 188 GLU A N 1
ATOM 1394 C CA . GLU A 1 188 ? 12.078 0.072 -4.516 1 96.38 188 GLU A CA 1
ATOM 1395 C C . GLU A 1 188 ? 12.961 1.302 -4.297 1 96.38 188 GLU A C 1
ATOM 1397 O O . GLU A 1 188 ? 13.016 1.841 -3.189 1 96.38 188 GLU A O 1
ATOM 1402 N N . MET A 1 189 ? 13.68 1.707 -5.289 1 98 189 MET A N 1
ATOM 1403 C CA . MET A 1 189 ? 14.664 2.773 -5.117 1 98 189 MET A CA 1
ATOM 1404 C C . MET A 1 189 ? 14.43 3.893 -6.129 1 98 189 MET A C 1
ATOM 1406 O O . MET A 1 189 ? 13.883 3.66 -7.203 1 98 189 MET A O 1
ATOM 1410 N N . VAL A 1 190 ? 14.82 5.062 -5.777 1 98.38 190 VAL A N 1
ATOM 1411 C CA . VAL A 1 190 ? 14.828 6.223 -6.66 1 98.38 190 VAL A CA 1
ATOM 1412 C C . VAL A 1 190 ? 16.266 6.719 -6.852 1 98.38 190 VAL A C 1
ATOM 1414 O O . VAL A 1 190 ? 17.109 6.559 -5.965 1 98.38 190 VAL A O 1
ATOM 1417 N N . GLY A 1 191 ? 16.516 7.32 -7.961 1 97.94 191 GLY A N 1
ATOM 1418 C CA . GLY A 1 191 ? 17.859 7.773 -8.305 1 97.94 191 GLY A CA 1
ATOM 1419 C C . GLY A 1 191 ? 18.703 6.695 -8.961 1 97.94 191 GLY A C 1
ATOM 1420 O O . GLY A 1 191 ? 19.938 6.77 -8.945 1 97.94 191 GLY A O 1
ATOM 1421 N N . VAL A 1 192 ? 18.031 5.629 -9.453 1 97.81 192 VAL A N 1
ATOM 1422 C CA . VAL A 1 192 ? 18.719 4.527 -10.117 1 97.81 192 VAL A CA 1
ATOM 1423 C C . VAL A 1 192 ? 19.141 4.957 -11.523 1 97.81 192 VAL A C 1
ATOM 1425 O O . VAL A 1 192 ? 18.344 5.57 -12.25 1 97.81 192 VAL A O 1
ATOM 1428 N N . GLU A 1 193 ? 20.359 4.688 -11.891 1 96.94 193 GLU A N 1
ATOM 1429 C CA . GLU A 1 193 ? 20.906 5.004 -13.219 1 96.94 193 GLU A CA 1
ATOM 1430 C C . GLU A 1 193 ? 21.203 3.734 -14.008 1 96.94 193 GLU A C 1
ATOM 1432 O O . GLU A 1 193 ? 22.344 3.287 -14.055 1 96.94 193 GLU A O 1
ATOM 1437 N N . MET A 1 194 ? 20.203 3.293 -14.688 1 94.75 194 MET A N 1
ATOM 1438 C CA . MET A 1 194 ? 20.375 2.088 -15.492 1 94.75 194 MET A CA 1
ATOM 1439 C C . MET A 1 194 ? 20.891 2.436 -16.891 1 94.75 194 MET A C 1
ATOM 1441 O O . MET A 1 194 ? 20.625 3.523 -17.391 1 94.75 194 MET A O 1
ATOM 1445 N N . GLU A 1 195 ? 21.641 1.499 -17.531 1 91.56 195 GLU A N 1
ATOM 1446 C CA . GLU A 1 195 ? 22.125 1.703 -18.891 1 91.56 195 GLU A CA 1
ATOM 1447 C C . GLU A 1 195 ? 20.953 1.889 -19.859 1 91.56 195 GLU A C 1
ATOM 1449 O O . GLU A 1 195 ? 21 2.754 -20.734 1 91.56 195 GLU A O 1
ATOM 1454 N N . ASP A 1 196 ? 19.938 1.098 -19.766 1 92.12 196 ASP A N 1
ATOM 1455 C CA . ASP A 1 196 ? 18.672 1.181 -20.5 1 92.12 196 ASP A CA 1
ATOM 1456 C C . ASP A 1 196 ? 17.5 0.926 -19.562 1 92.12 196 ASP A C 1
ATOM 1458 O O . ASP A 1 196 ? 17.234 -0.218 -19.188 1 92.12 196 ASP A O 1
ATOM 1462 N N . ASN A 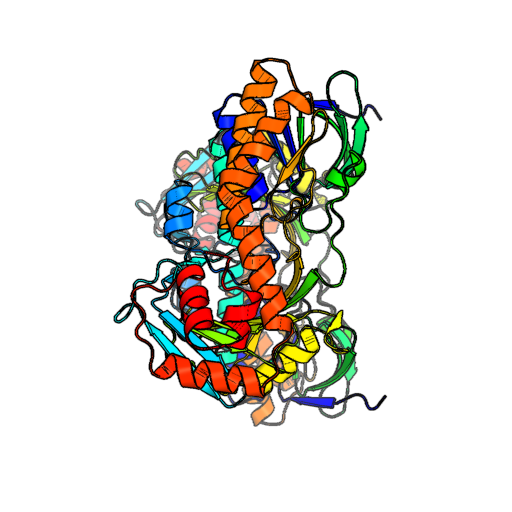1 197 ? 16.75 1.958 -19.25 1 91.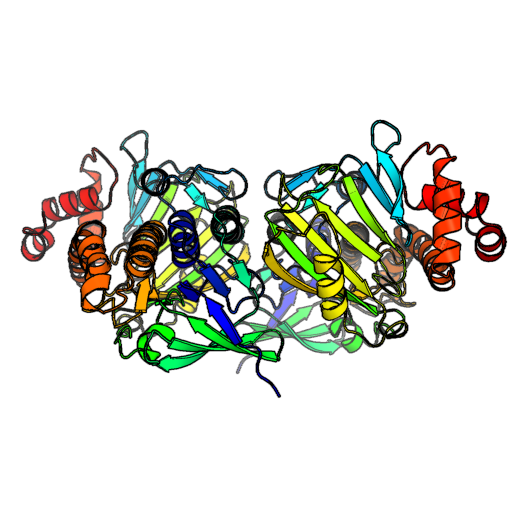38 197 ASN A N 1
ATOM 1463 C CA . ASN A 1 197 ? 15.68 1.829 -18.281 1 91.38 197 ASN A CA 1
ATOM 1464 C C . ASN A 1 197 ? 14.414 1.248 -18.906 1 91.38 197 ASN A C 1
ATOM 1466 O O . ASN A 1 197 ? 13.328 1.341 -18.344 1 91.38 197 ASN A O 1
ATOM 1470 N N . ASN A 1 198 ? 14.562 0.705 -20.094 1 89.88 198 ASN A N 1
ATOM 1471 C CA . ASN A 1 198 ? 13.469 -0.032 -20.719 1 89.88 198 ASN A CA 1
ATOM 1472 C C . ASN A 1 198 ? 13.727 -1.537 -20.703 1 89.88 198 ASN A C 1
ATOM 1474 O O . ASN A 1 198 ? 12.914 -2.314 -21.203 1 89.88 198 ASN A O 1
ATOM 1478 N N . CYS A 1 199 ? 14.812 -1.926 -20.078 1 89.69 199 CYS A N 1
ATOM 1479 C CA . CYS A 1 199 ? 15.18 -3.338 -20.016 1 89.69 199 CYS A CA 1
ATOM 1480 C C . CYS A 1 199 ? 15.266 -3.824 -18.578 1 89.69 199 CYS A C 1
ATOM 1482 O O . CYS A 1 199 ? 15.758 -3.105 -17.703 1 89.69 199 CYS A O 1
ATOM 1484 N N . ILE A 1 200 ? 14.789 -5.031 -18.344 1 90.69 200 ILE A N 1
ATOM 1485 C CA . ILE A 1 200 ? 15.039 -5.688 -17.062 1 90.69 200 ILE A CA 1
ATOM 1486 C C . ILE A 1 200 ? 16.453 -6.242 -17.031 1 90.69 200 ILE A C 1
ATOM 1488 O O . ILE A 1 200 ? 16.938 -6.789 -18.031 1 90.69 200 ILE A O 1
ATOM 1492 N N . GLU A 1 201 ? 17.125 -6.113 -15.953 1 93 201 GLU A N 1
ATOM 1493 C CA . GLU A 1 201 ? 18.469 -6.66 -15.812 1 93 201 GLU A CA 1
ATOM 1494 C C . GLU A 1 201 ? 18.5 -7.812 -14.82 1 93 201 GLU A C 1
ATOM 1496 O O . GLU A 1 201 ? 17.922 -7.719 -13.734 1 93 201 GLU A O 1
ATOM 1501 N N . PHE A 1 202 ? 19.141 -8.898 -15.211 1 92.94 202 PHE A N 1
ATOM 1502 C CA . PHE A 1 202 ? 19.375 -10.055 -14.359 1 92.94 202 PHE A CA 1
ATOM 1503 C C . PHE A 1 202 ? 20.875 -10.219 -14.078 1 92.94 202 PHE A C 1
ATOM 1505 O O . PHE A 1 202 ? 21.688 -10.094 -14.984 1 92.94 202 PHE A O 1
ATOM 1512 N N . TYR A 1 203 ? 21.188 -10.422 -12.867 1 96 203 TYR A N 1
ATOM 1513 C CA . TYR A 1 203 ? 22.562 -10.703 -12.453 1 96 203 TYR A CA 1
ATOM 1514 C C . TYR A 1 203 ? 22.672 -12.094 -11.836 1 96 203 TYR A C 1
ATOM 1516 O O . TYR A 1 203 ? 21.969 -12.422 -10.883 1 96 203 TYR A O 1
ATOM 1524 N N . PHE A 1 204 ? 23.578 -12.891 -12.406 1 96 204 PHE A N 1
ATOM 1525 C CA . PHE A 1 204 ? 23.688 -14.289 -11.992 1 96 204 PHE A CA 1
ATOM 1526 C C . PHE A 1 204 ? 24.969 -14.523 -11.211 1 96 204 PHE A C 1
ATOM 1528 O O . PHE A 1 204 ? 25.875 -13.688 -11.242 1 96 204 PHE A O 1
ATOM 1535 N N . GLY A 1 205 ? 25 -15.648 -10.469 1 96.06 205 GLY A N 1
ATOM 1536 C CA . GLY A 1 205 ? 26.219 -16.062 -9.797 1 96.06 205 GLY A CA 1
ATOM 1537 C C . GLY A 1 205 ? 26.219 -15.781 -8.312 1 96.06 205 GLY A C 1
ATOM 1538 O O . GLY A 1 205 ? 25.156 -15.82 -7.668 1 96.06 205 GLY A O 1
ATOM 1539 N N . SER A 1 206 ? 27.359 -15.5 -7.715 1 95.44 206 SER A N 1
ATOM 1540 C CA . SER A 1 206 ? 27.578 -15.422 -6.273 1 95.44 206 SER A CA 1
ATOM 1541 C C . SER A 1 206 ? 26.906 -14.188 -5.68 1 95.44 206 SER A C 1
ATOM 1543 O O . SER A 1 206 ? 26.781 -14.078 -4.457 1 95.44 206 SER A O 1
ATOM 1545 N N . VAL A 1 207 ? 26.438 -13.32 -6.547 1 96.12 207 VAL A N 1
ATOM 1546 C CA . VAL A 1 207 ? 25.703 -12.156 -6.07 1 96.12 207 VAL A CA 1
ATOM 1547 C C . VAL A 1 207 ? 24.391 -12.594 -5.422 1 96.12 207 VAL A C 1
ATOM 1549 O O . VAL A 1 207 ? 23.906 -11.938 -4.5 1 96.12 207 VAL A O 1
ATOM 1552 N N . ALA A 1 208 ? 23.844 -13.688 -5.871 1 97.56 208 ALA A N 1
ATOM 1553 C CA . ALA A 1 208 ? 22.609 -14.281 -5.352 1 97.56 208 ALA A CA 1
ATOM 1554 C C . ALA A 1 208 ? 22.672 -15.805 -5.422 1 97.56 208 ALA A C 1
ATOM 1556 O O . ALA A 1 208 ? 22.047 -16.406 -6.301 1 97.56 208 ALA A O 1
ATOM 1557 N N . PRO A 1 209 ? 23.266 -16.422 -4.441 1 97.19 209 PRO A N 1
ATOM 1558 C CA . PRO A 1 209 ? 23.453 -17.875 -4.48 1 97.19 209 PRO A CA 1
ATOM 1559 C C . PRO A 1 209 ? 22.125 -18.641 -4.52 1 97.19 209 PRO A C 1
ATOM 1561 O O . PRO A 1 209 ? 21.281 -18.469 -3.637 1 97.19 209 PRO A O 1
ATOM 1564 N N . GLY A 1 210 ? 22 -19.469 -5.531 1 95 210 GLY A N 1
ATOM 1565 C CA . GLY A 1 210 ? 20.797 -20.281 -5.684 1 95 210 GLY A CA 1
ATOM 1566 C C . GLY A 1 210 ? 19.703 -19.562 -6.445 1 95 210 GLY A C 1
ATOM 1567 O O . GLY A 1 210 ? 18.656 -20.172 -6.734 1 95 210 GLY A O 1
ATOM 1568 N N . GLY A 1 211 ? 19.875 -18.312 -6.789 1 95.31 211 GLY A N 1
ATOM 1569 C CA . GLY A 1 211 ? 18.938 -17.5 -7.543 1 95.31 211 GLY A CA 1
ATOM 1570 C C . GLY A 1 211 ? 19.625 -16.484 -8.43 1 95.31 211 GLY A C 1
ATOM 1571 O O . GLY A 1 211 ? 20.578 -16.797 -9.133 1 95.31 211 GLY A O 1
ATOM 1572 N N . TYR A 1 212 ? 19.062 -15.312 -8.461 1 95.44 212 TYR A N 1
ATOM 1573 C CA . TYR A 1 212 ? 19.625 -14.203 -9.227 1 95.44 212 TYR A CA 1
ATOM 1574 C C . TYR A 1 212 ? 19.234 -12.867 -8.625 1 95.44 212 TYR A C 1
ATOM 1576 O O . TYR A 1 212 ? 18.344 -12.805 -7.766 1 95.44 212 TYR A O 1
ATOM 1584 N N . ALA A 1 213 ? 19.906 -11.828 -8.938 1 96.88 213 ALA A N 1
ATOM 1585 C CA . ALA A 1 213 ? 19.531 -10.453 -8.625 1 96.88 213 ALA A CA 1
ATOM 1586 C C . ALA A 1 213 ? 18.891 -9.773 -9.828 1 96.88 213 ALA A C 1
ATOM 1588 O O . ALA A 1 213 ? 19.125 -10.172 -10.969 1 96.88 213 ALA A O 1
ATOM 1589 N N . LEU A 1 214 ? 18.078 -8.859 -9.547 1 94.12 214 LEU A N 1
ATOM 1590 C CA . LEU A 1 214 ? 17.391 -8.211 -10.656 1 94.12 214 LEU A CA 1
ATOM 1591 C C . LEU A 1 214 ? 17.25 -6.711 -10.414 1 94.12 214 LEU A C 1
ATOM 1593 O O . LEU A 1 214 ? 17.203 -6.266 -9.266 1 94.12 214 LEU A O 1
ATOM 1597 N N . ASP A 1 215 ? 17.266 -5.918 -11.477 1 94.69 215 ASP A N 1
ATOM 1598 C CA . ASP A 1 215 ? 16.891 -4.516 -11.57 1 94.69 215 ASP A CA 1
ATOM 1599 C C . ASP A 1 215 ? 15.727 -4.324 -12.547 1 94.69 215 ASP A C 1
ATOM 1601 O O . ASP A 1 215 ? 15.906 -4.48 -13.758 1 94.69 215 ASP A O 1
ATOM 1605 N N . ILE A 1 216 ? 14.602 -4.004 -12 1 93.19 216 ILE A N 1
ATOM 1606 C CA . ILE A 1 216 ? 13.422 -3.822 -12.828 1 93.19 216 ILE A CA 1
ATOM 1607 C C . ILE A 1 216 ? 13.016 -2.35 -12.836 1 93.19 216 ILE A C 1
ATOM 1609 O O . ILE A 1 216 ? 12.508 -1.838 -11.828 1 93.19 216 ILE A O 1
ATOM 1613 N N . PRO A 1 217 ? 13.141 -1.724 -13.953 1 94.12 217 PRO A N 1
ATOM 1614 C CA . PRO A 1 217 ? 12.758 -0.311 -14 1 94.12 217 PRO A CA 1
ATOM 1615 C C . PRO A 1 217 ? 11.25 -0.105 -13.883 1 94.12 217 PRO A C 1
ATOM 1617 O O . PRO A 1 217 ? 10.469 -0.842 -14.5 1 94.12 217 PRO A O 1
ATOM 1620 N N . GLU A 1 218 ? 10.852 0.785 -13.086 1 92.06 218 GLU A N 1
ATOM 1621 C CA . GLU A 1 218 ? 9.445 1.155 -12.891 1 92.06 218 GLU A CA 1
ATOM 1622 C C . GLU A 1 218 ? 9.188 2.588 -13.352 1 92.06 218 GLU A C 1
ATOM 1624 O O . GLU A 1 218 ? 8.039 3.025 -13.414 1 92.06 218 GLU A O 1
ATOM 1629 N N . GLY A 1 219 ? 10.109 3.32 -13.578 1 90.94 219 GLY A N 1
ATOM 1630 C CA . GLY A 1 219 ? 10.125 4.703 -14.031 1 90.94 219 GLY A CA 1
ATOM 1631 C C . GLY A 1 219 ? 11.477 5.145 -14.562 1 90.94 219 GLY A C 1
ATOM 1632 O O . GLY A 1 219 ? 12.359 4.32 -14.781 1 90.94 219 GLY A O 1
ATOM 1633 N N . ASP A 1 220 ? 11.578 6.418 -14.781 1 92.25 220 ASP A N 1
ATOM 1634 C CA . ASP A 1 220 ? 12.82 6.926 -15.367 1 92.25 220 ASP A CA 1
ATOM 1635 C C . ASP A 1 220 ? 14 6.672 -14.438 1 92.25 220 ASP A C 1
ATOM 1637 O O . ASP A 1 220 ? 15.055 6.211 -14.883 1 92.25 220 ASP A O 1
ATOM 1641 N N . ASP A 1 221 ? 13.852 6.969 -13.195 1 96.69 221 ASP A N 1
ATOM 1642 C CA . ASP A 1 221 ? 14.93 6.766 -12.234 1 96.69 221 ASP A CA 1
ATOM 1643 C C . ASP A 1 221 ? 14.477 5.902 -11.062 1 96.69 221 ASP A C 1
ATOM 1645 O O . ASP A 1 221 ? 15.039 5.977 -9.977 1 96.69 221 ASP A O 1
ATOM 1649 N N . ILE A 1 222 ? 13.367 5.227 -11.266 1 96.75 222 ILE A N 1
ATOM 1650 C CA . ILE A 1 222 ? 12.797 4.367 -10.234 1 96.75 222 ILE A CA 1
ATOM 1651 C C . ILE A 1 222 ? 12.945 2.904 -10.641 1 96.75 222 ILE A C 1
ATOM 1653 O O . ILE A 1 222 ? 12.664 2.543 -11.789 1 96.75 222 ILE A O 1
ATOM 1657 N N . ALA A 1 223 ? 13.383 2.041 -9.703 1 96.31 223 ALA A N 1
ATOM 1658 C CA . ALA A 1 223 ? 13.508 0.623 -10.031 1 96.31 223 ALA A CA 1
ATOM 1659 C C . ALA A 1 223 ? 13.289 -0.244 -8.797 1 96.31 223 ALA A C 1
ATOM 1661 O O . ALA A 1 223 ? 13.547 0.188 -7.668 1 96.31 223 ALA A O 1
ATOM 1662 N N . ASN A 1 224 ? 12.727 -1.413 -9 1 95.12 224 ASN A N 1
ATOM 1663 C CA . ASN A 1 224 ? 12.812 -2.504 -8.039 1 95.12 224 ASN A CA 1
ATOM 1664 C C . ASN A 1 224 ? 14.148 -3.232 -8.141 1 95.12 224 ASN A C 1
ATOM 1666 O O . ASN A 1 224 ? 14.477 -3.801 -9.18 1 95.12 224 ASN A O 1
ATOM 1670 N N . VAL A 1 225 ? 14.906 -3.146 -7.117 1 97.12 225 VAL A N 1
ATOM 1671 C CA . VAL A 1 225 ? 16.203 -3.822 -7.027 1 97.12 225 VAL A CA 1
ATOM 1672 C C . VAL A 1 225 ? 16.125 -4.934 -5.984 1 97.12 225 VAL A C 1
ATOM 1674 O O . VAL A 1 225 ? 15.898 -4.672 -4.801 1 97.12 225 VAL A O 1
ATOM 1677 N N . GLY A 1 226 ? 16.266 -6.148 -6.434 1 96.62 226 GLY A N 1
ATOM 1678 C CA . GLY A 1 226 ? 16.062 -7.246 -5.504 1 96.62 226 GLY A CA 1
ATOM 1679 C C . GLY A 1 226 ? 16.797 -8.508 -5.902 1 96.62 226 GLY A C 1
ATOM 1680 O O . GLY A 1 226 ? 17.562 -8.508 -6.875 1 96.62 226 GLY A O 1
ATOM 1681 N N . LEU A 1 227 ? 16.672 -9.508 -5.09 1 97.38 227 LEU A N 1
ATOM 1682 C CA . LEU A 1 227 ? 17.281 -10.805 -5.367 1 97.38 227 LEU A CA 1
ATOM 1683 C C . LEU A 1 227 ? 16.578 -11.914 -4.582 1 97.38 227 LEU A C 1
ATOM 1685 O O . LEU A 1 227 ? 15.773 -11.625 -3.688 1 97.38 227 LEU A O 1
ATOM 1689 N N . GLY A 1 228 ? 16.719 -13.094 -5.027 1 96.38 228 GLY A N 1
ATOM 1690 C CA . GLY A 1 228 ? 16.344 -14.305 -4.316 1 96.38 228 GLY A CA 1
ATOM 1691 C C . GLY A 1 228 ? 17.516 -15.25 -4.102 1 96.38 228 GLY A C 1
ATOM 1692 O O . GLY A 1 228 ? 18.375 -15.391 -4.98 1 96.38 228 GLY A O 1
ATOM 1693 N N . VAL A 1 229 ? 17.578 -15.836 -2.893 1 97.56 229 VAL A N 1
ATOM 1694 C CA . VAL A 1 229 ? 18.641 -16.797 -2.584 1 97.56 229 VAL A CA 1
ATOM 1695 C C . VAL A 1 229 ? 18.031 -18.047 -1.968 1 97.56 229 VAL A C 1
ATOM 1697 O O . VAL A 1 229 ? 16.922 -18.031 -1.447 1 97.56 229 VAL A O 1
ATOM 1700 N N . LEU A 1 230 ? 18.734 -19.109 -2.129 1 96.56 230 LEU A N 1
ATOM 1701 C CA . LEU A 1 230 ? 18.391 -20.328 -1.4 1 96.56 230 LEU A CA 1
ATOM 1702 C C . LEU A 1 230 ? 19.25 -20.469 -0.15 1 96.56 230 LEU A C 1
ATOM 1704 O O . LEU A 1 230 ? 20.484 -20.422 -0.229 1 96.56 230 LEU A O 1
ATOM 1708 N N . SER A 1 231 ? 18.562 -20.688 0.911 1 93 231 SER A N 1
ATOM 1709 C CA . SER A 1 231 ? 19.25 -20.734 2.193 1 93 231 SER A CA 1
ATOM 1710 C C . SER A 1 231 ? 20.234 -21.891 2.242 1 93 231 SER A C 1
ATOM 1712 O O . SER A 1 231 ? 21.172 -21.891 3.051 1 93 231 SER A O 1
ATOM 1714 N N . THR A 1 232 ? 20.062 -22.875 1.427 1 94.44 232 THR A N 1
ATOM 1715 C CA . THR A 1 232 ? 20.953 -24.016 1.386 1 94.44 232 THR A CA 1
ATOM 1716 C C . THR A 1 232 ? 22.25 -23.688 0.647 1 94.44 232 THR A C 1
ATOM 1718 O O . THR A 1 232 ? 23.219 -24.422 0.714 1 94.44 232 THR A O 1
ATOM 1721 N N . GLU A 1 233 ? 22.281 -22.578 0.001 1 95.44 233 GLU A N 1
ATOM 1722 C CA . GLU A 1 233 ? 23.422 -22.234 -0.845 1 95.44 233 GLU A CA 1
ATOM 1723 C C . GLU A 1 233 ? 24.234 -21.094 -0.239 1 95.44 233 GLU A C 1
ATOM 1725 O O . GLU A 1 233 ? 25.266 -20.688 -0.794 1 95.44 233 GLU A O 1
ATOM 1730 N N . THR A 1 234 ? 23.844 -20.547 0.849 1 96.5 234 THR A N 1
ATOM 1731 C CA . THR A 1 234 ? 24.547 -19.422 1.474 1 96.5 234 THR A CA 1
ATOM 1732 C C . THR A 1 234 ? 24.203 -19.344 2.959 1 96.5 234 THR A C 1
ATOM 1734 O O . THR A 1 234 ? 23.156 -19.797 3.389 1 96.5 234 THR A O 1
ATOM 1737 N N . ASP A 1 235 ? 25.094 -18.641 3.705 1 96.19 235 ASP A N 1
ATOM 1738 C CA . ASP A 1 235 ? 24.875 -18.438 5.133 1 96.19 235 ASP A CA 1
ATOM 1739 C C . ASP A 1 235 ? 24.359 -17.031 5.414 1 96.19 235 ASP A C 1
ATOM 1741 O O . ASP A 1 235 ? 23.953 -16.719 6.539 1 96.19 235 ASP A O 1
ATOM 1745 N N . LYS A 1 236 ? 24.312 -16.203 4.438 1 96.88 236 LYS A N 1
ATOM 1746 C CA . LYS A 1 236 ? 23.812 -14.852 4.582 1 96.88 236 LYS A CA 1
ATOM 1747 C C . LYS A 1 236 ? 22.312 -14.789 4.266 1 96.88 236 LYS A C 1
ATOM 1749 O O . LYS A 1 236 ? 21.797 -15.602 3.502 1 96.88 236 LYS A O 1
ATOM 1754 N N . SER A 1 237 ? 21.641 -13.867 4.879 1 96.5 237 SER A N 1
ATOM 1755 C CA . SER A 1 237 ? 20.234 -13.633 4.562 1 96.5 237 SER A CA 1
ATOM 1756 C C . SER A 1 237 ? 20.078 -12.953 3.205 1 96.5 237 SER A C 1
ATOM 1758 O O . SER A 1 237 ? 21.016 -12.352 2.693 1 96.5 237 SER A O 1
ATOM 1760 N N . ALA A 1 238 ? 18.922 -13.055 2.639 1 96.94 238 ALA A N 1
ATOM 1761 C CA . ALA A 1 238 ? 18.625 -12.344 1.4 1 96.94 238 ALA A CA 1
ATOM 1762 C C . ALA A 1 238 ? 18.844 -10.844 1.561 1 96.94 238 ALA A C 1
ATOM 1764 O O . ALA A 1 238 ? 19.344 -10.18 0.645 1 96.94 238 ALA A O 1
ATOM 1765 N N . TYR A 1 239 ? 18.516 -10.312 2.693 1 96.88 239 TYR A N 1
ATOM 1766 C CA . TYR A 1 239 ? 18.672 -8.891 2.957 1 96.88 239 TYR A CA 1
ATOM 1767 C C . TYR A 1 239 ? 20.156 -8.5 2.939 1 96.88 239 TYR A C 1
ATOM 1769 O O . TYR A 1 239 ? 20.516 -7.461 2.387 1 96.88 239 TYR A O 1
ATOM 1777 N N . GLU A 1 240 ? 20.969 -9.266 3.541 1 97.19 240 GLU A N 1
ATOM 1778 C CA . GLU A 1 240 ? 22.406 -8.992 3.533 1 97.19 240 GLU A CA 1
ATOM 1779 C C . GLU A 1 240 ? 22.953 -9 2.113 1 97.19 240 GLU A C 1
ATOM 1781 O O . GLU A 1 240 ? 23.766 -8.133 1.75 1 97.19 240 GLU A O 1
ATOM 1786 N N . HIS A 1 241 ? 22.547 -10.008 1.347 1 98.06 241 HIS A N 1
ATOM 1787 C CA . HIS A 1 241 ? 22.969 -10.047 -0.052 1 98.06 241 HIS A CA 1
ATOM 1788 C C . HIS A 1 241 ? 22.469 -8.82 -0.811 1 98.06 241 HIS A C 1
ATOM 1790 O O . HIS A 1 241 ? 23.156 -8.297 -1.68 1 98.06 241 HIS A O 1
ATOM 1796 N N . LEU A 1 242 ? 21.234 -8.383 -0.507 1 97.75 242 LEU A N 1
ATOM 1797 C CA . LEU A 1 242 ? 20.672 -7.207 -1.161 1 97.75 242 LEU A CA 1
ATOM 1798 C C . LEU A 1 242 ? 21.5 -5.965 -0.871 1 97.75 242 LEU A C 1
ATOM 1800 O O . LEU A 1 242 ? 21.781 -5.18 -1.776 1 97.75 242 LEU A O 1
ATOM 1804 N N . LEU A 1 243 ? 21.891 -5.781 0.386 1 97.19 243 LEU A N 1
ATOM 1805 C CA . LEU A 1 243 ? 22.703 -4.633 0.759 1 97.19 243 LEU A CA 1
ATOM 1806 C C . LEU A 1 243 ? 24.031 -4.637 -0.002 1 97.19 243 LEU A C 1
ATOM 1808 O O . LEU A 1 243 ? 24.469 -3.6 -0.506 1 97.19 243 LEU A O 1
ATOM 1812 N N . GLU A 1 244 ? 24.641 -5.781 -0.094 1 97.19 244 GLU A N 1
ATOM 1813 C CA . GLU A 1 244 ? 25.906 -5.91 -0.812 1 97.19 244 GLU A CA 1
ATOM 1814 C C . GLU A 1 244 ? 25.734 -5.613 -2.299 1 97.19 244 GLU A C 1
ATOM 1816 O O . GLU A 1 244 ? 26.578 -4.957 -2.912 1 97.19 244 GLU A O 1
ATOM 1821 N N . PHE A 1 245 ? 24.703 -6.125 -2.834 1 97.5 245 PHE A N 1
ATOM 1822 C CA . PHE A 1 245 ? 24.422 -5.918 -4.25 1 97.5 245 PHE A CA 1
ATOM 1823 C C . PHE A 1 245 ? 24.219 -4.441 -4.555 1 97.5 245 PHE A C 1
ATOM 1825 O O . PHE A 1 245 ? 24.812 -3.902 -5.484 1 97.5 245 PHE A O 1
ATOM 1832 N N . VAL A 1 246 ? 23.344 -3.766 -3.76 1 97.38 246 VAL A N 1
ATOM 1833 C CA . VAL A 1 246 ? 23.031 -2.354 -3.947 1 97.38 246 VAL A CA 1
ATOM 1834 C C . VAL A 1 246 ? 24.297 -1.52 -3.82 1 97.38 246 VAL A C 1
ATOM 1836 O O . VAL A 1 246 ? 24.484 -0.538 -4.547 1 97.38 246 VAL A O 1
ATOM 1839 N N . GLU A 1 247 ? 25.172 -1.877 -2.961 1 95.62 247 GLU A N 1
ATOM 1840 C CA . GLU A 1 247 ? 26.438 -1.157 -2.744 1 95.62 247 GLU A CA 1
ATOM 1841 C C . GLU A 1 247 ? 27.375 -1.337 -3.926 1 95.62 247 GLU A C 1
ATOM 1843 O O . GLU A 1 247 ? 28.125 -0.415 -4.281 1 95.62 247 GLU A O 1
ATOM 1848 N N . SER A 1 248 ? 27.328 -2.469 -4.535 1 94.38 248 SER A N 1
ATOM 1849 C CA . SER A 1 248 ? 28.328 -2.793 -5.555 1 94.38 248 SER A CA 1
ATOM 1850 C C . SER A 1 248 ? 27.812 -2.471 -6.953 1 94.38 248 SER A C 1
ATOM 1852 O O . SER A 1 248 ? 28.594 -2.316 -7.891 1 94.38 248 SER A O 1
ATOM 1854 N N . CYS A 1 249 ? 26.531 -2.41 -7.148 1 94.06 249 CYS A N 1
ATOM 1855 C CA . CYS A 1 249 ? 25.953 -2.182 -8.469 1 94.06 249 CYS A CA 1
ATOM 1856 C C . CYS A 1 249 ? 26.078 -0.719 -8.875 1 94.06 249 CYS A C 1
ATOM 1858 O O . CYS A 1 249 ? 25.594 0.172 -8.18 1 94.06 249 CYS A O 1
ATOM 1860 N N . PRO A 1 250 ? 26.688 -0.437 -9.992 1 93.44 250 PRO A N 1
ATOM 1861 C CA . PRO A 1 250 ? 26.875 0.949 -10.43 1 93.44 250 PRO A CA 1
ATOM 1862 C C . PRO A 1 250 ? 25.547 1.687 -10.602 1 93.44 250 PRO A C 1
ATOM 1864 O O . PRO A 1 250 ? 25.453 2.881 -10.305 1 93.44 250 PRO A O 1
ATOM 1867 N N . ALA A 1 251 ? 24.531 1.009 -10.992 1 95.44 251 ALA A N 1
ATOM 1868 C CA . ALA A 1 251 ? 23.234 1.626 -11.273 1 95.44 251 ALA A CA 1
ATOM 1869 C C . ALA A 1 251 ? 22.609 2.188 -10 1 95.44 251 ALA A C 1
ATOM 1871 O O . ALA A 1 251 ? 21.797 3.121 -10.055 1 95.44 251 ALA A O 1
ATOM 1872 N N . THR A 1 252 ? 22.969 1.656 -8.805 1 97 252 THR A N 1
ATOM 1873 C CA . THR A 1 252 ? 22.281 2.025 -7.57 1 97 252 THR A CA 1
ATOM 1874 C C . THR A 1 252 ? 23.188 2.879 -6.684 1 97 252 THR A C 1
ATOM 1876 O O . THR A 1 252 ? 22.875 3.121 -5.516 1 97 252 THR A O 1
ATOM 1879 N N . ARG A 1 253 ? 24.266 3.316 -7.188 1 92.88 253 ARG A N 1
ATOM 1880 C CA . ARG A 1 253 ? 25.281 4.02 -6.402 1 92.88 253 ARG A CA 1
ATOM 1881 C C . ARG A 1 253 ? 24.688 5.246 -5.719 1 92.88 253 ARG A C 1
ATOM 1883 O O . ARG A 1 253 ? 25 5.539 -4.566 1 92.88 253 ARG A O 1
ATOM 1890 N N . ASN A 1 254 ? 23.828 5.949 -6.332 1 93.69 254 ASN A N 1
ATOM 1891 C CA . ASN A 1 254 ? 23.25 7.184 -5.809 1 93.69 254 ASN A CA 1
ATOM 1892 C C . ASN A 1 254 ? 21.781 7.004 -5.43 1 93.69 254 ASN A C 1
ATOM 1894 O O . ASN A 1 254 ? 21.094 7.973 -5.086 1 93.69 254 ASN A O 1
ATOM 1898 N N . ALA A 1 255 ? 21.312 5.805 -5.492 1 97.69 255 ALA A N 1
ATOM 1899 C CA . ALA A 1 255 ? 19.875 5.555 -5.32 1 97.69 255 ALA A CA 1
ATOM 1900 C C . ALA A 1 255 ? 19.516 5.465 -3.844 1 97.69 255 ALA A C 1
ATOM 1902 O O . ALA A 1 255 ? 20.375 5.172 -3.002 1 97.69 255 ALA A O 1
ATOM 1903 N N . GLN A 1 256 ? 18.312 5.832 -3.502 1 98.31 256 GLN A N 1
ATOM 1904 C CA . GLN A 1 256 ? 17.766 5.75 -2.154 1 98.31 256 GLN A CA 1
ATOM 1905 C C . GLN A 1 256 ? 16.562 4.816 -2.107 1 98.31 256 GLN A C 1
ATOM 1907 O O . GLN A 1 256 ? 15.727 4.816 -3.021 1 98.31 256 GLN A O 1
ATOM 1912 N N . PRO A 1 257 ? 16.469 3.986 -1.07 1 98.12 257 PRO A N 1
ATOM 1913 C CA . PRO A 1 257 ? 15.305 3.102 -0.941 1 98.12 257 PRO A CA 1
ATOM 1914 C C . PRO A 1 257 ? 14.062 3.826 -0.421 1 98.12 257 PRO A C 1
ATOM 1916 O O . PRO A 1 257 ? 14.172 4.711 0.432 1 98.12 257 PRO A O 1
ATOM 1919 N N . VAL A 1 258 ? 12.906 3.445 -0.907 1 97.69 258 VAL A N 1
ATOM 1920 C CA . VAL A 1 258 ? 11.656 4.02 -0.422 1 97.69 258 VAL A CA 1
ATOM 1921 C C . VAL A 1 258 ? 10.703 2.9 0.004 1 97.69 258 VAL A C 1
ATOM 1923 O O . VAL A 1 258 ? 9.617 3.164 0.529 1 97.69 258 VAL A O 1
ATOM 1926 N N . GLU A 1 259 ? 11.117 1.72 -0.234 1 96.38 259 GLU A N 1
ATOM 1927 C CA . GLU A 1 259 ? 10.344 0.542 0.145 1 96.38 259 GLU A CA 1
ATOM 1928 C C . GLU A 1 259 ? 11.234 -0.689 0.272 1 96.38 259 GLU A C 1
ATOM 1930 O O . GLU A 1 259 ? 12.219 -0.827 -0.459 1 96.38 259 GLU A O 1
ATOM 1935 N N . LEU A 1 260 ? 11 -1.532 1.244 1 96.31 260 LEU A N 1
ATOM 1936 C CA . LEU A 1 260 ? 11.648 -2.828 1.422 1 96.31 260 LEU A CA 1
ATOM 1937 C C . LEU A 1 260 ? 10.609 -3.941 1.529 1 96.31 260 LEU A C 1
ATOM 1939 O O . LEU A 1 260 ? 9.688 -3.861 2.344 1 96.31 260 LEU A O 1
ATOM 1943 N N . ASN A 1 261 ? 10.727 -4.883 0.713 1 94.12 261 ASN A N 1
ATOM 1944 C CA . ASN A 1 261 ? 9.875 -6.066 0.742 1 94.12 261 ASN A CA 1
ATOM 1945 C C . ASN A 1 261 ? 10.688 -7.34 0.934 1 94.12 261 ASN A C 1
ATOM 1947 O O . ASN A 1 261 ? 11.742 -7.508 0.315 1 94.12 261 ASN A O 1
ATOM 1951 N N . ILE A 1 262 ? 10.211 -8.172 1.773 1 94.06 262 ILE A N 1
ATOM 1952 C CA . ILE A 1 262 ? 10.828 -9.477 2.008 1 94.06 262 ILE A CA 1
ATOM 1953 C C . ILE A 1 262 ? 9.766 -10.57 1.915 1 94.06 262 ILE A C 1
ATOM 1955 O O . ILE A 1 262 ? 8.625 -10.375 2.334 1 94.06 262 ILE A O 1
ATOM 1959 N N . GLY A 1 263 ? 10.164 -11.68 1.287 1 91.94 263 GLY A N 1
ATOM 1960 C CA . GLY A 1 263 ? 9.211 -12.773 1.182 1 91.94 263 GLY A CA 1
ATOM 1961 C C . GLY A 1 263 ? 9.836 -14.062 0.684 1 91.94 263 GLY A C 1
ATOM 1962 O O . GLY A 1 263 ? 11.023 -14.109 0.382 1 91.94 263 GLY A O 1
ATOM 1963 N N . GLY A 1 264 ? 9.016 -15.078 0.688 1 92.81 264 GLY A N 1
ATOM 1964 C CA . GLY A 1 264 ? 9.414 -16.375 0.183 1 92.81 264 GLY A CA 1
ATOM 1965 C C . GLY A 1 264 ? 8.758 -16.734 -1.135 1 92.81 264 GLY A C 1
ATOM 1966 O O . GLY A 1 264 ? 7.598 -16.406 -1.368 1 92.81 264 GLY A O 1
ATOM 1967 N N . ASP A 1 265 ? 9.484 -17.375 -1.976 1 93.88 265 ASP A N 1
ATOM 1968 C CA . ASP A 1 265 ? 9.008 -17.844 -3.27 1 93.88 265 ASP A CA 1
ATOM 1969 C C . ASP A 1 265 ? 9.188 -19.359 -3.406 1 93.88 265 ASP A C 1
ATOM 1971 O O . ASP A 1 265 ? 10.312 -19.844 -3.439 1 93.88 265 ASP A O 1
ATOM 1975 N N . PRO A 1 266 ? 8.07 -20.094 -3.398 1 95.06 266 PRO A N 1
ATOM 1976 C CA . PRO A 1 266 ? 8.188 -21.547 -3.537 1 95.06 266 PRO A CA 1
ATOM 1977 C C . PRO A 1 266 ? 8.539 -21.969 -4.957 1 95.06 266 PRO A C 1
ATOM 1979 O O . PRO A 1 266 ? 7.68 -21.969 -5.844 1 95.06 266 PRO A O 1
ATOM 1982 N N . VAL A 1 267 ? 9.773 -22.422 -5.141 1 94.5 267 VAL A N 1
ATOM 1983 C CA . VAL A 1 267 ? 10.258 -22.734 -6.48 1 94.5 267 VAL A CA 1
ATOM 1984 C C . VAL A 1 267 ? 10.516 -24.25 -6.594 1 94.5 267 VAL A C 1
ATOM 1986 O O . VAL A 1 267 ? 11.445 -24.672 -7.289 1 94.5 267 VAL A O 1
ATOM 1989 N N . GLY A 1 268 ? 9.789 -25.031 -5.875 1 93.62 268 GLY A N 1
ATOM 1990 C CA . GLY A 1 268 ? 9.977 -26.469 -5.844 1 93.62 268 GLY A CA 1
ATOM 1991 C C . GLY A 1 268 ? 9.016 -27.219 -6.75 1 93.62 268 GLY A C 1
ATOM 1992 O O . GLY A 1 268 ? 9.039 -28.453 -6.809 1 93.62 268 GLY A O 1
ATOM 1993 N N . GLY A 1 269 ? 8.211 -26.516 -7.465 1 93.62 269 GLY A N 1
ATOM 1994 C CA . GLY A 1 269 ? 7.211 -27.156 -8.312 1 93.62 269 GLY A CA 1
ATOM 1995 C C . GLY A 1 269 ? 5.902 -27.422 -7.59 1 93.62 269 GLY A C 1
ATOM 1996 O O . GLY A 1 269 ? 5.742 -27.047 -6.43 1 93.62 269 GLY A O 1
ATOM 1997 N N . MET A 1 270 ? 4.977 -28.047 -8.312 1 94.31 270 MET A N 1
ATOM 1998 C CA . MET A 1 270 ? 3.646 -28.312 -7.77 1 94.31 270 MET A CA 1
ATOM 1999 C C . MET A 1 270 ? 3.623 -29.609 -6.977 1 94.31 270 MET A C 1
ATOM 2001 O O . MET A 1 270 ? 4.227 -30.609 -7.391 1 94.31 270 MET A O 1
ATOM 2005 N N . PRO A 1 271 ? 2.922 -29.625 -5.832 1 92.56 271 PRO A N 1
ATOM 2006 C CA . PRO A 1 271 ? 2.766 -30.891 -5.102 1 92.56 271 PRO A CA 1
ATOM 2007 C C . PRO A 1 271 ? 1.961 -31.922 -5.879 1 92.56 271 PRO A C 1
ATOM 2009 O O . PRO A 1 271 ? 1.303 -31.578 -6.863 1 92.56 271 PRO A O 1
ATOM 2012 N N . LYS A 1 272 ? 2.043 -33.125 -5.367 1 91.44 272 LYS A N 1
ATOM 2013 C CA . LYS A 1 272 ? 1.404 -34.25 -6.043 1 91.44 272 LYS A CA 1
ATOM 2014 C C . LYS A 1 272 ? -0.116 -34.125 -6.023 1 91.44 272 LYS A C 1
ATOM 2016 O O . LYS A 1 272 ? -0.786 -34.438 -7.012 1 91.44 272 LYS A O 1
ATOM 2021 N N . LYS A 1 273 ? -0.638 -33.688 -4.934 1 95.56 273 LYS A N 1
ATOM 2022 C CA . LYS A 1 273 ? -2.084 -33.562 -4.789 1 95.56 273 LYS A CA 1
ATOM 2023 C C . LYS A 1 273 ? -2.477 -32.094 -4.605 1 95.56 273 LYS A C 1
ATOM 2025 O O . LYS A 1 273 ? -1.912 -31.406 -3.76 1 95.56 273 LYS A O 1
ATOM 2030 N N . LEU A 1 274 ? -3.441 -31.703 -5.367 1 97.06 274 LEU A N 1
ATOM 2031 C CA . LEU A 1 274 ? -3.918 -30.328 -5.297 1 97.06 274 LEU A CA 1
ATOM 2032 C C . LEU A 1 274 ? -5.359 -30.281 -4.801 1 97.06 274 LEU A C 1
ATOM 2034 O O . LEU A 1 274 ? -5.922 -29.188 -4.625 1 97.06 274 LEU A O 1
ATOM 2038 N N . VAL A 1 275 ? -5.945 -31.453 -4.566 1 98.31 275 VAL A N 1
ATOM 2039 C CA . VAL A 1 275 ? -7.371 -31.484 -4.246 1 98.31 275 VAL A CA 1
ATOM 2040 C C . VAL A 1 275 ? -7.625 -32.469 -3.123 1 98.31 275 VAL A C 1
ATOM 2042 O O . VAL A 1 275 ? -6.844 -33.406 -2.922 1 98.31 275 VAL A O 1
ATOM 2045 N N . ALA A 1 276 ? -8.578 -32.281 -2.344 1 97.69 276 ALA A N 1
ATOM 2046 C CA . ALA A 1 276 ? -9.266 -33.156 -1.414 1 97.69 276 ALA A CA 1
ATOM 2047 C C . ALA A 1 276 ? -10.781 -33 -1.527 1 97.69 276 ALA A C 1
ATOM 2049 O O . ALA A 1 276 ? -11.281 -32.281 -2.379 1 97.69 276 ALA A O 1
ATOM 2050 N N . ASP A 1 277 ? -11.508 -33.875 -0.782 1 98 277 ASP A N 1
ATOM 2051 C CA . ASP A 1 277 ? -12.953 -33.656 -0.756 1 98 277 ASP A CA 1
ATOM 2052 C C . ASP A 1 277 ? -13.281 -32.219 -0.338 1 98 277 ASP A C 1
ATOM 2054 O O . ASP A 1 277 ? -12.867 -31.766 0.73 1 98 277 ASP A O 1
ATOM 2058 N N . SER A 1 278 ? -13.922 -31.469 -1.202 1 98.62 278 SER A N 1
ATOM 2059 C CA . SER A 1 278 ? -14.438 -30.141 -0.938 1 98.62 278 SER A CA 1
ATOM 2060 C C . SER A 1 278 ? -13.305 -29.125 -0.823 1 98.62 278 SER A C 1
ATOM 2062 O O . SER A 1 278 ? -13.469 -28.062 -0.204 1 98.62 278 SER A O 1
ATOM 2064 N N . LEU A 1 279 ? -12.133 -29.438 -1.42 1 98.56 279 LEU A N 1
ATOM 2065 C CA . LEU A 1 279 ? -11.016 -28.516 -1.28 1 98.56 279 LEU A CA 1
ATOM 2066 C C . LEU A 1 279 ? -10.141 -28.516 -2.529 1 98.56 279 LEU A C 1
ATOM 2068 O O . LEU A 1 279 ? -9.836 -29.578 -3.072 1 98.56 279 LEU A O 1
ATOM 2072 N N . MET A 1 280 ? -9.766 -27.391 -2.979 1 98.69 280 MET A N 1
ATOM 2073 C CA . MET A 1 280 ? -8.75 -27.203 -4.012 1 98.69 280 MET A CA 1
ATOM 2074 C C . MET A 1 280 ? -7.715 -26.172 -3.564 1 98.69 280 MET A C 1
ATOM 2076 O O . MET A 1 280 ? -8.031 -25.25 -2.807 1 98.69 280 MET A O 1
ATOM 2080 N N . VAL A 1 281 ? -6.496 -26.312 -4.027 1 98.44 281 VAL A N 1
ATOM 2081 C CA . VAL A 1 281 ? -5.406 -25.406 -3.676 1 98.44 281 VAL A CA 1
ATOM 2082 C C . VAL A 1 281 ? -4.918 -24.688 -4.926 1 98.44 281 VAL A C 1
ATOM 2084 O O . VAL A 1 281 ? -4.762 -25.281 -5.984 1 98.44 281 VAL A O 1
ATOM 2087 N N . VAL A 1 282 ? -4.68 -23.328 -4.812 1 98.25 282 VAL A N 1
ATOM 2088 C CA . VAL A 1 282 ? -4.285 -22.562 -5.992 1 98.25 282 VAL A CA 1
ATOM 2089 C C . VAL A 1 282 ? -3.154 -21.609 -5.629 1 98.25 282 VAL A C 1
ATOM 2091 O O . VAL A 1 282 ? -2.932 -21.312 -4.453 1 98.25 282 VAL A O 1
ATOM 2094 N N . GLY A 1 283 ? -2.398 -21.094 -6.645 1 96.94 283 GLY A N 1
ATOM 2095 C CA . GLY A 1 283 ? -1.372 -20.078 -6.48 1 96.94 283 GLY A CA 1
ATOM 2096 C C . GLY A 1 283 ? -0.104 -20.609 -5.84 1 96.94 283 GLY A C 1
ATOM 2097 O O . GLY A 1 283 ? 0.292 -21.75 -6.086 1 96.94 283 GLY A O 1
ATOM 2098 N N . ASP A 1 284 ? 0.531 -19.766 -5.035 1 95.69 284 ASP A N 1
ATOM 2099 C CA . ASP A 1 284 ? 1.763 -20.156 -4.355 1 95.69 284 ASP A CA 1
ATOM 2100 C C . ASP A 1 284 ? 1.521 -21.344 -3.424 1 95.69 284 ASP A C 1
ATOM 2102 O O . ASP A 1 284 ? 2.406 -22.172 -3.23 1 95.69 284 ASP A O 1
ATOM 2106 N N . ALA A 1 285 ? 0.3 -21.391 -2.908 1 95.62 285 ALA A N 1
ATOM 2107 C CA . ALA A 1 285 ? -0.072 -22.516 -2.055 1 95.62 285 ALA A CA 1
ATOM 2108 C C . ALA A 1 285 ? 0.034 -23.844 -2.814 1 95.62 285 ALA A C 1
ATOM 2110 O O . ALA A 1 285 ? 0.331 -24.875 -2.223 1 95.62 285 ALA A O 1
ATOM 2111 N N . ALA A 1 286 ? -0.135 -23.797 -4.078 1 96.56 286 ALA A N 1
ATOM 2112 C CA . ALA A 1 286 ? -0.127 -24.984 -4.938 1 96.56 286 ALA A CA 1
ATOM 2113 C C . ALA A 1 286 ? 1.197 -25.094 -5.688 1 96.56 286 ALA A C 1
ATOM 2115 O O . ALA A 1 286 ? 1.319 -25.906 -6.617 1 96.56 286 ALA A O 1
ATOM 2116 N N . GLY A 1 287 ? 2.127 -24.219 -5.359 1 95.31 287 GLY A N 1
ATOM 2117 C CA . GLY A 1 287 ? 3.404 -24.25 -6.051 1 95.31 287 GLY A CA 1
ATOM 2118 C C . GLY A 1 287 ? 3.297 -23.859 -7.516 1 95.31 287 GLY A C 1
ATOM 2119 O O . GLY A 1 287 ? 4.113 -24.281 -8.336 1 95.31 287 GLY A O 1
ATOM 2120 N N . GLN A 1 288 ? 2.314 -23.109 -7.863 1 95.94 288 GLN A N 1
ATOM 2121 C CA . GLN A 1 288 ? 2.115 -22.688 -9.242 1 95.94 288 GLN A CA 1
ATOM 2122 C C . GLN A 1 288 ? 3.002 -21.484 -9.578 1 95.94 288 GLN A C 1
ATOM 2124 O O . GLN A 1 288 ? 2.506 -20.422 -9.969 1 95.94 288 GLN A O 1
ATOM 2129 N N . VAL A 1 289 ? 4.277 -21.719 -9.469 1 94 289 VAL A N 1
ATOM 2130 C CA . VAL A 1 289 ? 5.352 -20.75 -9.672 1 94 289 VAL A CA 1
ATOM 2131 C C . VAL A 1 289 ? 6.383 -21.328 -10.641 1 94 289 VAL A C 1
ATOM 2133 O O . VAL A 1 289 ? 6.715 -22.516 -10.57 1 94 289 VAL A O 1
ATOM 2136 N N . ASN A 1 290 ? 6.801 -20.531 -11.648 1 91.56 290 ASN A N 1
ATOM 2137 C CA . ASN A 1 290 ? 7.926 -20.922 -12.492 1 91.56 290 ASN A CA 1
ATOM 2138 C C . ASN A 1 290 ? 9.211 -21.062 -11.672 1 91.56 290 ASN A C 1
ATOM 2140 O O . ASN A 1 290 ? 9.773 -20.078 -11.203 1 91.56 290 ASN A O 1
ATOM 2144 N N . PRO A 1 291 ? 9.68 -22.266 -11.555 1 92.5 291 PRO A N 1
ATOM 2145 C CA . PRO A 1 291 ? 10.82 -22.469 -10.664 1 92.5 291 PRO A CA 1
ATOM 2146 C C . PRO A 1 291 ? 12.086 -21.766 -11.164 1 92.5 291 PRO A C 1
ATOM 2148 O O . PRO A 1 291 ? 12.984 -21.484 -10.367 1 92.5 291 PRO A O 1
ATOM 2151 N N . LEU A 1 292 ? 12.18 -21.516 -12.414 1 88.19 292 LEU A N 1
ATOM 2152 C CA . LEU A 1 292 ? 13.375 -20.922 -13.008 1 88.19 292 LEU A CA 1
ATOM 2153 C C . LEU A 1 292 ? 13.391 -19.406 -12.789 1 88.19 292 LEU A C 1
ATOM 2155 O O . LEU A 1 292 ? 14.43 -18.844 -12.438 1 88.19 292 LEU A O 1
ATOM 2159 N N . THR A 1 293 ? 12.258 -18.766 -12.93 1 86.31 293 THR A N 1
ATOM 2160 C CA . THR A 1 293 ? 12.219 -17.312 -12.898 1 86.31 293 THR A CA 1
ATOM 2161 C C . THR A 1 293 ? 11.625 -16.812 -11.586 1 86.31 293 THR A C 1
ATOM 2163 O O . THR A 1 293 ? 11.789 -15.641 -11.227 1 86.31 293 THR A O 1
ATOM 2166 N N . GLY A 1 294 ? 10.844 -17.641 -10.945 1 89.44 294 GLY A N 1
ATOM 2167 C CA . GLY A 1 294 ? 10.164 -17.234 -9.734 1 89.44 294 GLY A CA 1
ATOM 2168 C C . GLY A 1 294 ? 8.828 -16.562 -10.008 1 89.44 294 GLY A C 1
ATOM 2169 O O . GLY A 1 294 ? 8.102 -16.203 -9.07 1 89.44 294 GLY A O 1
ATOM 2170 N N . GLY A 1 295 ? 8.445 -16.422 -11.203 1 89.19 295 GLY A N 1
ATOM 2171 C CA . GLY A 1 295 ? 7.172 -15.805 -11.562 1 89.19 295 GLY A CA 1
ATOM 2172 C C . GLY A 1 295 ? 5.98 -16.703 -11.289 1 89.19 295 GLY A C 1
ATOM 2173 O O . GLY A 1 295 ? 5.996 -17.891 -11.625 1 89.19 295 GLY A O 1
ATOM 2174 N N . GLY A 1 296 ? 4.953 -16.141 -10.719 1 91.62 296 GLY A N 1
ATOM 2175 C CA . GLY A 1 296 ? 3.82 -16.984 -10.359 1 91.62 296 GLY A CA 1
ATOM 2176 C C . GLY A 1 296 ? 2.484 -16.281 -10.547 1 91.62 296 GLY A C 1
ATOM 2177 O O . GLY A 1 296 ? 1.43 -16.891 -10.344 1 91.62 296 GLY A O 1
ATOM 2178 N N . ILE A 1 297 ? 2.518 -15 -11.008 1 93.5 297 ILE A N 1
ATOM 2179 C CA . ILE A 1 297 ? 1.277 -14.234 -11.086 1 93.5 297 ILE A CA 1
ATOM 2180 C C . ILE A 1 297 ? 0.346 -14.867 -12.125 1 93.5 297 ILE A C 1
ATOM 2182 O O . ILE A 1 297 ? -0.788 -15.227 -11.805 1 93.5 297 ILE A O 1
ATOM 2186 N N . ILE A 1 298 ? 0.858 -15.117 -13.352 1 93.5 298 ILE A N 1
ATOM 2187 C CA . ILE A 1 298 ? 0.03 -15.602 -14.453 1 93.5 298 ILE A CA 1
ATOM 2188 C C . ILE A 1 298 ? -0.354 -17.062 -14.195 1 93.5 298 ILE A C 1
ATOM 2190 O O . ILE A 1 298 ? -1.521 -17.438 -14.328 1 93.5 298 ILE A O 1
ATOM 2194 N N . SER A 1 299 ? 0.611 -17.859 -13.836 1 95.25 299 SER A N 1
ATOM 2195 C CA . SER A 1 299 ? 0.32 -19.266 -13.586 1 95.25 299 SER A CA 1
ATOM 2196 C C . SER A 1 299 ? -0.62 -19.438 -12.398 1 95.25 299 SER A C 1
ATOM 2198 O O . SER A 1 299 ? -1.505 -20.297 -12.414 1 95.25 299 SER A O 1
ATOM 2200 N N . GLY A 1 300 ? -0.422 -18.641 -11.344 1 96.69 300 GLY A N 1
ATOM 2201 C CA . GLY A 1 300 ? -1.348 -18.656 -10.219 1 96.69 300 GLY A CA 1
ATOM 2202 C C . GLY A 1 300 ? -2.766 -18.281 -10.609 1 96.69 300 GLY A C 1
ATOM 2203 O O . GLY A 1 300 ? -3.723 -18.938 -10.188 1 96.69 300 GLY A O 1
ATOM 2204 N N . MET A 1 301 ? -2.889 -17.25 -11.406 1 97.94 301 MET A N 1
ATOM 2205 C CA . MET A 1 301 ? -4.207 -16.812 -11.852 1 97.94 301 MET A CA 1
ATOM 2206 C C . MET A 1 301 ? -4.852 -17.859 -12.758 1 97.94 301 MET A C 1
ATOM 2208 O O . MET A 1 301 ? -6.062 -18.078 -12.703 1 97.94 301 MET A O 1
ATOM 2212 N N . LYS A 1 302 ? -4.031 -18.484 -13.609 1 97.94 302 LYS A N 1
ATOM 2213 C CA . LYS A 1 302 ? -4.555 -19.578 -14.43 1 97.94 302 LYS A CA 1
ATOM 2214 C C . LYS A 1 302 ? -5.098 -20.703 -13.562 1 97.94 302 LYS A C 1
ATOM 2216 O O . LYS A 1 302 ? -6.199 -21.219 -13.797 1 97.94 302 LYS A O 1
ATOM 2221 N N . GLY A 1 303 ? -4.312 -21.078 -12.594 1 98.56 303 GLY A N 1
ATOM 2222 C CA . GLY A 1 303 ? -4.816 -22.047 -11.633 1 98.56 303 GLY A CA 1
ATOM 2223 C C . GLY A 1 303 ? -6.102 -21.609 -10.961 1 98.56 303 GLY A C 1
ATOM 2224 O O . GLY A 1 303 ? -7.039 -22.406 -10.82 1 98.56 303 GLY A O 1
ATOM 2225 N N . GLY A 1 304 ? -6.164 -20.359 -10.539 1 98.88 304 GLY A N 1
ATOM 2226 C CA . GLY A 1 304 ? -7.367 -19.797 -9.945 1 98.88 304 GLY A CA 1
ATOM 2227 C C . GLY A 1 304 ? -8.578 -19.875 -10.859 1 98.88 304 GLY A C 1
ATOM 2228 O O . GLY A 1 304 ? -9.664 -20.25 -10.43 1 98.88 304 GLY A O 1
ATOM 2229 N N . MET A 1 305 ? -8.359 -19.516 -12.094 1 98.88 305 MET A N 1
ATOM 2230 C CA . MET A 1 305 ? -9.43 -19.562 -13.086 1 98.88 305 MET A CA 1
ATOM 2231 C C . MET A 1 305 ? -9.984 -20.969 -13.219 1 98.88 305 MET A C 1
ATOM 2233 O O . MET A 1 305 ? -11.203 -21.172 -13.156 1 98.88 305 MET A O 1
ATOM 2237 N N . LEU A 1 306 ? -9.117 -21.938 -13.367 1 98.88 306 LEU A N 1
ATOM 2238 C CA . LEU A 1 306 ? -9.523 -23.328 -13.523 1 98.88 306 LEU A CA 1
ATOM 2239 C C . LEU A 1 306 ? -10.242 -23.828 -12.273 1 98.88 306 LEU A C 1
ATOM 2241 O O . LEU A 1 306 ? -11.281 -24.5 -12.375 1 98.88 306 LEU A O 1
ATOM 2245 N N . ALA A 1 307 ? -9.703 -23.484 -11.102 1 98.94 307 ALA A N 1
ATOM 2246 C CA . ALA A 1 307 ? -10.32 -23.891 -9.844 1 98.94 307 ALA A CA 1
ATOM 2247 C C . ALA A 1 307 ? -11.727 -23.328 -9.703 1 98.94 307 ALA A C 1
ATOM 2249 O O . ALA A 1 307 ? -12.648 -24.016 -9.289 1 98.94 307 ALA A O 1
ATOM 2250 N N . GLY A 1 308 ? -11.875 -22.031 -10.031 1 98.94 308 GLY A N 1
ATOM 2251 C CA . GLY A 1 308 ? -13.188 -21.406 -9.969 1 98.94 308 GLY A CA 1
ATOM 2252 C C . GLY A 1 308 ? -14.211 -22.062 -10.875 1 98.94 308 GLY A C 1
ATOM 2253 O O . GLY A 1 308 ? -15.344 -22.328 -10.461 1 98.94 308 GLY A O 1
ATOM 2254 N N . GLN A 1 309 ? -13.812 -22.344 -12.078 1 98.88 309 GLN A N 1
ATOM 2255 C CA . GLN A 1 309 ? -14.695 -22.969 -13.047 1 98.88 309 GLN A CA 1
ATOM 2256 C C . GLN A 1 309 ? -15.125 -24.359 -12.586 1 98.88 309 GLN A C 1
ATOM 2258 O O . GLN A 1 309 ? -16.297 -24.719 -12.641 1 98.88 309 GLN A O 1
ATOM 2263 N N . VAL A 1 310 ? -14.18 -25.141 -12.102 1 98.94 310 VAL A N 1
ATOM 2264 C CA . VAL A 1 310 ? -14.461 -26.484 -11.648 1 98.94 310 VAL A CA 1
ATOM 2265 C C . VAL A 1 310 ? -15.344 -26.453 -10.406 1 98.94 310 VAL A C 1
ATOM 2267 O O . VAL A 1 310 ? -16.266 -27.25 -10.258 1 98.94 310 VAL A O 1
ATOM 2270 N N . ALA A 1 311 ? -15.047 -25.5 -9.5 1 98.94 311 ALA A N 1
ATOM 2271 C CA . ALA A 1 311 ? -15.844 -25.359 -8.289 1 98.94 311 ALA A CA 1
ATOM 2272 C C . ALA A 1 311 ? -17.312 -25.094 -8.625 1 98.94 311 ALA A C 1
ATOM 2274 O O . ALA A 1 311 ? -18.203 -25.719 -8.062 1 98.94 311 ALA A O 1
ATOM 2275 N N . ALA A 1 312 ? -17.547 -24.156 -9.508 1 98.88 312 ALA A N 1
ATOM 2276 C CA . ALA A 1 312 ? -18.906 -23.797 -9.891 1 98.88 312 ALA A CA 1
ATOM 2277 C C . ALA A 1 312 ? -19.641 -25 -10.484 1 98.88 312 ALA A C 1
ATOM 2279 O O . ALA A 1 312 ? -20.797 -25.266 -10.148 1 98.88 312 ALA A O 1
ATOM 2280 N N . ALA A 1 313 ? -18.984 -25.703 -11.375 1 98.81 313 ALA A N 1
ATOM 2281 C CA . ALA A 1 313 ? -19.594 -26.891 -11.992 1 98.81 313 ALA A CA 1
ATOM 2282 C C . ALA A 1 313 ? -19.906 -27.953 -10.953 1 98.81 313 ALA A C 1
ATOM 2284 O O . ALA A 1 313 ? -20.984 -28.547 -10.977 1 98.81 313 ALA A O 1
ATOM 2285 N N . ALA A 1 314 ? -18.953 -28.219 -10.07 1 98.75 314 ALA A N 1
ATOM 2286 C CA . ALA A 1 314 ? -19.109 -29.25 -9.039 1 98.75 314 ALA A CA 1
ATOM 2287 C C . ALA A 1 314 ? -20.297 -28.922 -8.133 1 98.75 314 ALA A C 1
ATOM 2289 O O . ALA A 1 314 ? -21.078 -29.812 -7.77 1 98.75 314 ALA A O 1
ATOM 2290 N N . VAL A 1 315 ? -20.406 -27.688 -7.754 1 98.5 315 VAL A N 1
ATOM 2291 C CA . VAL A 1 315 ? -21.516 -27.234 -6.91 1 98.5 315 VAL A CA 1
ATOM 2292 C C . VAL A 1 315 ? -22.844 -27.453 -7.637 1 98.5 315 VAL A C 1
ATOM 2294 O O . VAL A 1 315 ? -23.797 -27.938 -7.047 1 98.5 315 VAL A O 1
ATOM 2297 N N . SER A 1 316 ? -22.891 -27.062 -8.875 1 98.31 316 SER A N 1
ATOM 2298 C CA . SER A 1 316 ? -24.109 -27.219 -9.672 1 98.31 316 SER A CA 1
ATOM 2299 C C . SER A 1 316 ? -24.516 -28.672 -9.797 1 98.31 316 SER A C 1
ATOM 2301 O O . SER A 1 316 ? -25.703 -29 -9.805 1 98.31 316 SER A O 1
ATOM 2303 N N . GLU A 1 317 ? -23.547 -29.531 -9.82 1 98.12 317 GLU A N 1
ATOM 2304 C CA . GLU A 1 317 ? -23.797 -30.953 -9.977 1 98.12 317 GLU A CA 1
ATOM 2305 C C . GLU A 1 317 ? -24.062 -31.625 -8.633 1 98.12 317 GLU A C 1
ATOM 2307 O O . GLU A 1 317 ? -24.547 -32.75 -8.586 1 98.12 317 GLU A O 1
ATOM 2312 N N . GLY A 1 318 ? -23.719 -30.984 -7.598 1 97.38 318 GLY A N 1
ATOM 2313 C CA . GLY A 1 318 ? -23.891 -31.516 -6.258 1 97.38 318 GLY A CA 1
ATOM 2314 C C . GLY A 1 318 ? -22.859 -32.562 -5.895 1 97.38 318 GLY A C 1
ATOM 2315 O O . GLY A 1 318 ? -23.125 -33.438 -5.051 1 97.38 318 GLY A O 1
ATOM 2316 N N . ASP A 1 319 ? -21.641 -32.594 -6.582 1 98.12 319 ASP A N 1
ATOM 2317 C CA . ASP A 1 319 ? -20.547 -33.5 -6.328 1 98.12 319 ASP A CA 1
ATOM 2318 C C . ASP A 1 319 ? -19.25 -32.781 -6.031 1 98.12 319 ASP A C 1
ATOM 2320 O O . ASP A 1 319 ? -18.531 -32.375 -6.953 1 98.12 319 ASP A O 1
ATOM 2324 N N . VAL A 1 320 ? -18.953 -32.75 -4.773 1 98.25 320 VAL A N 1
ATOM 2325 C CA . VAL A 1 320 ? -17.781 -31.984 -4.355 1 98.25 320 VAL A CA 1
ATOM 2326 C C . VAL A 1 320 ? -16.703 -32.938 -3.848 1 98.25 320 VAL A C 1
ATOM 2328 O O . VAL A 1 320 ? -15.883 -32.531 -3.006 1 98.25 320 VAL A O 1
ATOM 2331 N N . THR A 1 321 ? -16.656 -34.156 -4.324 1 97.69 321 THR A N 1
ATOM 2332 C CA . THR A 1 321 ? -15.68 -35.156 -3.934 1 97.69 321 THR A CA 1
ATOM 2333 C C . THR A 1 321 ? -14.328 -34.844 -4.582 1 97.69 321 THR A C 1
ATOM 2335 O O . THR A 1 321 ? -14.25 -34.125 -5.574 1 97.69 321 THR A O 1
ATOM 2338 N N . ALA A 1 322 ? -13.336 -35.406 -4.016 1 97.75 322 ALA A N 1
ATOM 2339 C CA . ALA A 1 322 ? -12 -35.312 -4.59 1 97.75 322 ALA A CA 1
ATOM 2340 C C . ALA A 1 322 ? -11.977 -35.844 -6.023 1 97.75 322 ALA A C 1
ATOM 2342 O O . ALA A 1 322 ? -11.242 -35.312 -6.867 1 97.75 322 ALA A O 1
ATOM 2343 N N . ARG A 1 323 ? -12.711 -36.844 -6.25 1 98 323 ARG A N 1
ATOM 2344 C CA . ARG A 1 323 ? -12.773 -37.406 -7.586 1 98 323 ARG A CA 1
ATOM 2345 C C . ARG A 1 323 ? -13.289 -36.406 -8.602 1 98 323 ARG A C 1
ATOM 2347 O O . ARG A 1 323 ? -12.695 -36.219 -9.664 1 98 323 ARG A O 1
ATOM 2354 N N . ARG A 1 324 ? -14.359 -35.719 -8.281 1 98.19 324 ARG A N 1
ATOM 2355 C CA . ARG A 1 324 ? -14.93 -34.719 -9.188 1 98.19 324 ARG A CA 1
ATOM 2356 C C . ARG A 1 324 ? -14.008 -33.5 -9.305 1 98.19 324 ARG A C 1
ATOM 2358 O O . ARG A 1 324 ? -13.797 -33 -10.406 1 98.19 324 ARG A O 1
ATOM 2365 N N . LEU A 1 325 ? -13.453 -33.125 -8.203 1 98.62 325 LEU A N 1
ATOM 2366 C CA . LEU A 1 325 ? -12.594 -31.938 -8.18 1 98.62 325 LEU A CA 1
ATOM 2367 C C . LEU A 1 325 ? -11.242 -32.25 -8.828 1 98.62 325 LEU A C 1
ATOM 2369 O O . LEU A 1 325 ? -10.5 -31.328 -9.18 1 98.62 325 LEU A O 1
ATOM 2373 N N . GLY A 1 326 ? -10.953 -33.469 -9.07 1 98.56 326 GLY A N 1
ATOM 2374 C CA . GLY A 1 326 ? -9.727 -33.906 -9.719 1 98.56 326 GLY A CA 1
ATOM 2375 C C . GLY A 1 326 ? -9.57 -33.375 -11.125 1 98.56 326 GLY A C 1
ATOM 2376 O O . GLY A 1 326 ? -8.453 -33.312 -11.656 1 98.56 326 GLY A O 1
ATOM 2377 N N . GLU A 1 327 ? -10.656 -33 -11.688 1 98.62 327 GLU A N 1
ATOM 2378 C CA . GLU A 1 327 ? -10.594 -32.344 -12.992 1 98.62 327 GLU A CA 1
ATOM 2379 C C . GLU A 1 327 ? -9.688 -31.109 -12.945 1 98.62 327 GLU A C 1
ATOM 2381 O O . GLU A 1 327 ? -8.945 -30.844 -13.891 1 98.62 327 GLU A O 1
ATOM 2386 N N . TYR A 1 328 ? -9.789 -30.375 -11.883 1 98.69 328 TYR A N 1
ATOM 2387 C CA . TYR A 1 328 ? -8.922 -29.219 -11.688 1 98.69 328 TYR A CA 1
ATOM 2388 C C . TYR A 1 328 ? -7.453 -29.609 -11.742 1 98.69 328 TYR A C 1
ATOM 2390 O O . TYR A 1 328 ? -6.656 -28.969 -12.438 1 98.69 328 TYR A O 1
ATOM 2398 N N . GLU A 1 329 ? -7.09 -30.578 -10.977 1 97.69 329 GLU A N 1
ATOM 2399 C CA . GLU A 1 329 ? -5.711 -31.047 -10.953 1 97.69 329 GLU A CA 1
ATOM 2400 C C . GLU A 1 329 ? -5.234 -31.453 -12.344 1 97.69 329 GLU A C 1
ATOM 2402 O O . GLU A 1 329 ? -4.133 -31.094 -12.758 1 97.69 329 GLU A O 1
ATOM 2407 N N . ARG A 1 330 ? -6.02 -32.188 -13.062 1 97.75 330 ARG A N 1
ATOM 2408 C CA . ARG A 1 330 ? -5.688 -32.625 -14.414 1 97.75 330 ARG A CA 1
ATOM 2409 C C . ARG A 1 330 ? -5.469 -31.438 -15.344 1 97.75 330 ARG A C 1
ATOM 2411 O O . ARG A 1 330 ? -4.461 -31.375 -16.047 1 97.75 330 ARG A O 1
ATOM 2418 N N . LEU A 1 331 ? -6.383 -30.516 -15.312 1 98 331 LEU A N 1
ATOM 2419 C CA . LEU A 1 331 ? -6.293 -29.328 -16.172 1 98 331 LEU A CA 1
ATOM 2420 C C . LEU A 1 331 ? -5.059 -28.5 -15.82 1 98 331 LEU A C 1
ATOM 2422 O O . LEU A 1 331 ? -4.383 -27.984 -16.703 1 98 331 LEU A O 1
ATOM 2426 N N . CYS A 1 332 ? -4.809 -28.359 -14.555 1 97.25 332 CYS A N 1
ATOM 2427 C CA . CYS A 1 332 ? -3.648 -27.609 -14.109 1 97.25 332 CYS A CA 1
ATOM 2428 C C . CYS A 1 332 ? -2.355 -28.234 -14.609 1 97.25 332 CYS A C 1
ATOM 2430 O O . CYS A 1 332 ? -1.447 -27.516 -15.055 1 97.25 332 CYS A O 1
ATOM 2432 N N . ARG A 1 333 ? -2.217 -29.484 -14.484 1 96.19 333 ARG A N 1
ATOM 2433 C CA . ARG A 1 333 ? -1.02 -30.188 -14.938 1 96.19 333 ARG A CA 1
ATOM 2434 C C . ARG A 1 333 ? -0.842 -30.047 -16.453 1 96.19 333 ARG A C 1
ATOM 2436 O O . ARG A 1 333 ? 0.28 -29.891 -16.938 1 96.19 333 ARG A O 1
ATOM 2443 N N . GLU A 1 334 ? -1.894 -30.062 -17.156 1 95.81 334 GLU A N 1
ATOM 2444 C CA . GLU A 1 334 ? -1.854 -29.938 -18.609 1 95.81 334 GLU A CA 1
ATOM 2445 C C . GLU A 1 334 ? -1.493 -28.531 -19.031 1 95.81 334 GLU A C 1
ATOM 2447 O O . GLU A 1 334 ? -0.701 -28.328 -19.953 1 95.81 334 GLU A O 1
ATOM 2452 N N . GLU A 1 335 ? -2.023 -27.578 -18.375 1 95.19 335 GLU A N 1
ATOM 2453 C CA . GLU A 1 335 ? -1.912 -26.203 -18.844 1 95.19 335 GLU A CA 1
ATOM 2454 C C . GLU A 1 335 ? -0.649 -25.547 -18.297 1 95.19 335 GLU A C 1
ATOM 2456 O O . GLU A 1 335 ? -0.056 -24.688 -18.969 1 95.19 335 GLU A O 1
ATOM 2461 N N . ILE A 1 336 ? -0.263 -25.906 -17.078 1 94.06 336 ILE A N 1
ATOM 2462 C CA . ILE A 1 336 ? 0.869 -25.172 -16.516 1 94.06 336 ILE A CA 1
ATOM 2463 C C . ILE A 1 336 ? 1.867 -26.141 -15.898 1 94.06 336 ILE A C 1
ATOM 2465 O O . ILE A 1 336 ? 3.041 -25.812 -15.719 1 94.06 336 ILE A O 1
ATOM 2469 N N . GLY A 1 337 ? 1.469 -27.328 -15.539 1 94 337 GLY A N 1
ATOM 2470 C CA . GLY A 1 337 ? 2.285 -28.266 -14.789 1 94 337 GLY A CA 1
ATOM 2471 C C . GLY A 1 337 ? 3.482 -28.766 -15.57 1 94 337 GLY A C 1
ATOM 2472 O O . GLY A 1 337 ? 4.582 -28.891 -15.031 1 94 337 GLY A O 1
ATOM 2473 N N . ASP A 1 338 ? 3.299 -29.078 -16.797 1 91.38 338 ASP A N 1
ATOM 2474 C CA . ASP A 1 338 ? 4.375 -29.609 -17.625 1 91.38 338 ASP A CA 1
ATOM 2475 C C . ASP A 1 338 ? 5.512 -28.594 -17.766 1 91.38 338 ASP A C 1
ATOM 2477 O O . ASP A 1 338 ? 6.688 -28.953 -17.656 1 91.38 338 ASP A O 1
ATOM 2481 N N . GLU A 1 339 ? 5.141 -27.453 -18.016 1 89.75 339 GLU A N 1
ATOM 2482 C CA . GLU A 1 339 ? 6.141 -26.391 -18.141 1 89.75 339 GLU A CA 1
ATOM 2483 C C . GLU A 1 339 ? 6.887 -26.172 -16.828 1 89.75 339 GLU A C 1
ATOM 2485 O O . GLU A 1 339 ? 8.109 -26 -16.828 1 89.75 339 GLU A O 1
ATOM 2490 N N . ILE A 1 340 ? 6.168 -26.172 -15.758 1 93.31 340 ILE A N 1
ATOM 2491 C CA . ILE A 1 340 ? 6.766 -26 -14.438 1 93.31 340 ILE A CA 1
ATOM 2492 C C . ILE A 1 340 ? 7.77 -27.109 -14.172 1 93.31 340 ILE A C 1
ATOM 2494 O O . ILE A 1 340 ? 8.867 -26.859 -13.672 1 93.31 340 ILE A O 1
ATOM 2498 N N . SER A 1 341 ? 7.449 -28.328 -14.555 1 92.94 341 SER A N 1
ATOM 2499 C CA . SER A 1 341 ? 8.336 -29.469 -14.352 1 92.94 341 SER A CA 1
ATOM 2500 C C . SER A 1 341 ? 9.609 -29.328 -15.18 1 92.94 341 SER A C 1
ATOM 2502 O O . SER A 1 341 ? 10.695 -29.688 -14.719 1 92.94 341 SER A O 1
ATOM 2504 N N . LYS A 1 342 ? 9.484 -28.859 -16.359 1 90.19 342 LYS A N 1
ATOM 2505 C CA . LYS A 1 342 ? 10.641 -28.641 -17.219 1 90.19 342 LYS A CA 1
ATOM 2506 C C . LYS A 1 342 ? 11.562 -27.578 -16.625 1 90.19 342 LYS A C 1
ATOM 2508 O O . LYS A 1 342 ? 12.781 -27.75 -16.578 1 90.19 342 LYS A O 1
ATOM 2513 N N . TYR A 1 343 ? 10.969 -26.5 -16.172 1 91.31 343 TYR A N 1
ATOM 2514 C CA . TYR A 1 343 ? 11.758 -25.391 -15.633 1 91.31 343 TYR A CA 1
ATOM 2515 C C . TYR A 1 343 ? 12.422 -25.797 -14.328 1 91.31 343 TYR A C 1
ATOM 2517 O O . TYR A 1 343 ? 13.5 -25.281 -13.992 1 91.31 343 TYR A O 1
ATOM 2525 N N . LEU A 1 344 ? 11.758 -26.688 -13.602 1 93.25 344 LEU A N 1
ATOM 2526 C CA . LEU A 1 344 ? 12.359 -27.203 -12.383 1 93.25 344 LEU A CA 1
ATOM 2527 C C . LEU A 1 344 ? 13.68 -27.922 -12.688 1 93.25 344 LEU A C 1
ATOM 2529 O O . LEU A 1 344 ? 14.664 -27.734 -11.961 1 93.25 344 LEU A O 1
ATOM 2533 N N . LYS A 1 345 ? 13.719 -28.672 -13.703 1 92.06 345 LYS A N 1
ATOM 2534 C CA . LYS A 1 345 ? 14.938 -29.359 -14.109 1 92.06 345 LYS A CA 1
ATOM 2535 C C . LYS A 1 345 ? 16.016 -28.375 -14.523 1 92.06 345 LYS A C 1
ATOM 2537 O O . LYS A 1 345 ? 17.203 -28.578 -14.211 1 92.06 345 LYS A O 1
ATOM 2542 N N . VAL A 1 346 ? 15.633 -27.344 -15.227 1 91.12 346 VAL A N 1
ATOM 2543 C CA . VAL A 1 346 ? 16.578 -26.328 -15.648 1 91.12 346 VAL A CA 1
ATOM 2544 C C . VAL A 1 346 ? 17.156 -25.609 -14.422 1 91.12 346 VAL A C 1
ATOM 2546 O O . VAL A 1 346 ? 18.359 -25.328 -14.367 1 91.12 346 VAL A O 1
ATOM 2549 N N . LYS A 1 347 ? 16.297 -25.297 -13.539 1 92.06 347 LYS A N 1
ATOM 2550 C CA . LYS A 1 347 ? 16.734 -24.672 -12.297 1 92.06 347 LYS A CA 1
ATOM 2551 C C . LYS A 1 347 ? 17.766 -25.547 -11.578 1 92.06 347 LYS A C 1
ATOM 2553 O O . LYS A 1 347 ? 18.781 -25.047 -11.102 1 92.06 347 LYS A O 1
ATOM 2558 N N . GLU A 1 348 ? 17.516 -26.844 -11.469 1 92 348 GLU A N 1
ATOM 2559 C CA . GLU A 1 348 ? 18.422 -27.766 -10.82 1 92 348 GLU A CA 1
ATOM 2560 C C . GLU A 1 348 ? 19.781 -27.797 -11.523 1 92 348 GLU A C 1
ATOM 2562 O O . GLU A 1 348 ? 20.828 -27.844 -10.875 1 92 348 GLU A O 1
ATOM 2567 N N . TYR A 1 349 ? 19.797 -27.766 -12.828 1 92 349 TYR A N 1
ATOM 2568 C CA . TYR A 1 349 ? 21.031 -27.688 -13.609 1 92 349 TYR A CA 1
ATOM 2569 C C . TYR A 1 349 ? 21.797 -26.406 -13.289 1 92 349 TYR A C 1
ATOM 2571 O O . TYR A 1 349 ? 23 -26.438 -13.047 1 92 349 TYR A O 1
ATOM 2579 N N . LEU A 1 350 ? 21.078 -25.297 -13.234 1 91.88 350 LEU A N 1
ATOM 2580 C CA . LEU A 1 350 ? 21.719 -24 -13 1 91.88 350 LEU A CA 1
ATOM 2581 C C . LEU A 1 350 ? 22.375 -23.969 -11.633 1 91.88 350 LEU A C 1
ATOM 2583 O O . LEU A 1 350 ? 23.406 -23.312 -11.453 1 91.88 350 LEU A O 1
ATOM 2587 N N . LEU A 1 351 ? 21.812 -24.656 -10.703 1 92.25 351 LEU A N 1
ATOM 2588 C CA . LEU A 1 351 ? 22.344 -24.703 -9.344 1 92.25 351 LEU A CA 1
ATOM 2589 C C . LEU A 1 351 ? 23.719 -25.375 -9.305 1 92.25 351 LEU A C 1
ATOM 2591 O O . LEU A 1 351 ? 24.469 -25.188 -8.359 1 92.25 351 LEU A O 1
ATOM 2595 N N . THR A 1 352 ? 24.031 -26.156 -10.32 1 92.44 352 THR A N 1
ATOM 2596 C CA . THR A 1 352 ? 25.297 -26.891 -10.336 1 92.44 352 THR A CA 1
ATOM 2597 C C . THR A 1 352 ? 26.406 -26.047 -10.945 1 92.44 352 THR A C 1
ATOM 2599 O O . THR A 1 352 ? 27.578 -26.406 -10.875 1 92.44 352 THR A O 1
ATOM 2602 N N . LEU A 1 353 ? 26.094 -25 -11.555 1 93.38 353 LEU A N 1
ATOM 2603 C CA . LEU A 1 353 ? 27.062 -24.219 -12.312 1 93.38 353 LEU A CA 1
ATOM 2604 C C . LEU A 1 353 ? 27.891 -23.328 -11.391 1 93.38 353 LEU A C 1
ATOM 2606 O O . LEU A 1 353 ? 27.359 -22.734 -10.453 1 93.38 353 LEU A O 1
ATOM 2610 N N . SER A 1 354 ? 29.156 -23.203 -11.688 1 94.38 354 SER A N 1
ATOM 2611 C CA . SER A 1 354 ? 30.062 -22.25 -11.039 1 94.38 354 SER A CA 1
ATOM 2612 C C . SER A 1 354 ? 30.016 -20.891 -11.727 1 94.38 354 SER A C 1
ATOM 2614 O O . SER A 1 354 ? 29.469 -20.766 -12.828 1 94.38 354 SER A O 1
ATOM 2616 N N . ASP A 1 355 ? 30.609 -19.906 -11.07 1 96.56 355 ASP A N 1
ATOM 2617 C CA . ASP A 1 355 ? 30.688 -18.578 -11.672 1 96.56 355 ASP A CA 1
ATOM 2618 C C . ASP A 1 355 ? 31.422 -18.641 -13.016 1 96.56 355 ASP A C 1
ATOM 2620 O O . ASP A 1 355 ? 31 -17.984 -13.977 1 96.56 355 ASP A O 1
ATOM 2624 N N . SER A 1 356 ? 32.469 -19.438 -13.031 1 95.5 356 SER A N 1
ATOM 2625 C CA . SER A 1 356 ? 33.25 -19.547 -14.266 1 95.5 356 SER A CA 1
ATOM 2626 C C . SER A 1 356 ? 32.438 -20.188 -15.375 1 95.5 356 SER A C 1
ATOM 2628 O O . SER A 1 356 ? 32.562 -19.812 -16.547 1 95.5 356 SER A O 1
ATOM 2630 N N . GLU A 1 357 ? 31.641 -21.156 -15.078 1 93.56 357 GLU A N 1
ATOM 2631 C CA . GLU A 1 357 ? 30.781 -21.797 -16.062 1 93.56 357 GLU A CA 1
ATOM 2632 C C . GLU A 1 357 ? 29.703 -20.828 -16.562 1 93.56 357 GLU A C 1
ATOM 2634 O O . GLU A 1 357 ? 29.391 -20.812 -17.75 1 93.56 357 GLU A O 1
ATOM 2639 N N . LEU A 1 358 ? 29.172 -20.078 -15.703 1 95 358 LEU A N 1
ATOM 2640 C CA . LEU A 1 358 ? 28.203 -19.062 -16.094 1 95 358 LEU A CA 1
ATOM 2641 C C . LEU A 1 358 ? 28.844 -18.031 -17.031 1 95 358 LEU A C 1
ATOM 2643 O O . LEU A 1 358 ? 28.219 -17.609 -18 1 95 358 LEU A O 1
ATOM 2647 N N . ASP A 1 359 ? 30.047 -17.625 -16.75 1 95.81 359 ASP A N 1
ATOM 2648 C CA . ASP A 1 359 ? 30.781 -16.703 -17.609 1 95.81 359 ASP A CA 1
ATOM 2649 C C . ASP A 1 359 ? 30.969 -17.281 -19 1 95.81 359 ASP A C 1
ATOM 2651 O O . ASP A 1 359 ? 30.781 -16.594 -20 1 95.81 359 ASP A O 1
ATOM 2655 N N . SER A 1 360 ? 31.297 -18.562 -19.016 1 92.75 360 SER A N 1
ATOM 2656 C CA . SER A 1 360 ? 31.5 -19.234 -20.297 1 92.75 360 SER A CA 1
ATOM 2657 C C . SER A 1 360 ? 30.203 -19.266 -21.109 1 92.75 360 SER A C 1
ATOM 2659 O O . SER A 1 360 ? 30.234 -19.062 -22.328 1 92.75 360 SER A O 1
ATOM 2661 N N . ILE A 1 361 ? 29.172 -19.516 -20.453 1 91.56 361 ILE A N 1
ATOM 2662 C CA . ILE A 1 361 ? 27.875 -19.547 -21.109 1 91.56 361 ILE A CA 1
ATOM 2663 C C . ILE A 1 361 ? 27.531 -18.172 -21.656 1 91.56 361 ILE A C 1
ATOM 2665 O O . ILE A 1 361 ? 27.062 -18.031 -22.797 1 91.56 361 ILE A O 1
ATOM 2669 N N . ALA A 1 362 ? 27.766 -17.125 -20.891 1 92.81 362 ALA A N 1
ATOM 2670 C CA . ALA A 1 362 ? 27.469 -15.75 -21.312 1 92.81 362 ALA A CA 1
ATOM 2671 C C . ALA A 1 362 ? 28.297 -15.375 -22.531 1 92.81 362 ALA A C 1
ATOM 2673 O O . ALA A 1 362 ? 27.781 -14.742 -23.469 1 92.81 362 ALA A O 1
ATOM 2674 N N . GLU A 1 363 ? 29.484 -15.727 -22.516 1 92.69 363 GLU A N 1
ATOM 2675 C CA . GLU A 1 363 ? 30.344 -15.461 -23.656 1 92.69 363 GLU A CA 1
ATOM 2676 C C . GLU A 1 363 ? 29.828 -16.156 -24.922 1 92.69 363 GLU A C 1
ATOM 2678 O O . GLU A 1 363 ? 29.812 -15.57 -26 1 92.69 363 GLU A O 1
ATOM 2683 N N . ALA A 1 364 ? 29.406 -17.344 -24.719 1 89.31 364 ALA A N 1
ATOM 2684 C CA . ALA A 1 364 ? 28.859 -18.109 -25.844 1 89.31 364 ALA A CA 1
ATOM 2685 C C . ALA A 1 364 ? 27.578 -17.469 -26.359 1 89.31 364 ALA A C 1
ATOM 2687 O O . ALA A 1 364 ? 27.328 -17.484 -27.578 1 89.31 364 ALA A O 1
ATOM 2688 N N . PHE A 1 365 ? 26.766 -16.953 -25.5 1 88.25 365 PHE A N 1
ATOM 2689 C CA . PHE A 1 365 ? 25.484 -16.375 -25.859 1 88.25 365 PHE A CA 1
ATOM 2690 C C . PHE A 1 365 ? 25.672 -15.102 -26.688 1 88.25 365 PHE A C 1
ATOM 2692 O O . PHE A 1 365 ? 24.797 -14.711 -27.453 1 88.25 365 PHE A O 1
ATOM 2699 N N . GLN A 1 366 ? 26.719 -14.398 -26.484 1 87.81 366 GLN A N 1
ATOM 2700 C CA . GLN A 1 366 ? 26.984 -13.172 -27.234 1 87.81 366 GLN A CA 1
ATOM 2701 C C . GLN A 1 366 ? 27.031 -13.43 -28.734 1 87.81 366 GLN A C 1
ATOM 2703 O O . GLN A 1 366 ? 26.75 -12.531 -29.531 1 87.81 366 GLN A O 1
ATOM 2708 N N . ASP A 1 367 ? 27.266 -14.656 -29.078 1 82.94 367 ASP A N 1
ATOM 2709 C CA . ASP A 1 367 ? 27.406 -15.016 -30.484 1 82.94 367 ASP A CA 1
ATOM 2710 C C . ASP A 1 367 ? 26.141 -15.695 -31 1 82.94 367 ASP A C 1
ATOM 2712 O O . ASP A 1 367 ? 26.109 -16.172 -32.125 1 82.94 367 ASP A O 1
ATOM 2716 N N . VAL A 1 368 ? 25.188 -15.758 -30.219 1 82.62 368 VAL A N 1
ATOM 2717 C CA . VAL A 1 368 ? 23.969 -16.484 -30.594 1 82.62 368 VAL A CA 1
ATOM 2718 C C . VAL A 1 368 ? 22.891 -15.5 -31 1 82.62 368 VAL A C 1
ATOM 2720 O O . VAL A 1 368 ? 22.719 -14.453 -30.375 1 82.62 368 VAL A O 1
ATOM 2723 N N . GLU A 1 369 ? 22.188 -15.844 -32.031 1 77.81 369 GLU A N 1
ATOM 2724 C CA . GLU A 1 369 ? 21.031 -15.07 -32.438 1 77.81 369 GLU A CA 1
ATOM 2725 C C . GLU A 1 369 ? 19.75 -15.617 -31.828 1 77.81 369 GLU A C 1
ATOM 2727 O O . GLU A 1 369 ? 19.531 -16.828 -31.812 1 77.81 369 GLU A O 1
ATOM 2732 N N . PHE A 1 370 ? 19 -14.75 -31.234 1 77.44 370 PHE A N 1
ATOM 2733 C CA . PHE A 1 370 ? 17.734 -15.148 -30.656 1 77.44 370 PHE A CA 1
ATOM 2734 C C . PHE A 1 370 ? 16.578 -14.703 -31.547 1 77.44 370 PHE A C 1
ATOM 2736 O O . PHE A 1 370 ? 16.578 -13.594 -32.062 1 77.44 370 PHE A O 1
ATOM 2743 N N . GLU A 1 371 ? 15.617 -15.602 -31.812 1 71.19 371 GLU A N 1
ATOM 2744 C CA . GLU A 1 371 ? 14.422 -15.266 -32.594 1 71.19 371 GLU A CA 1
ATOM 2745 C C . GLU A 1 371 ? 13.359 -14.617 -31.703 1 71.19 371 GLU A C 1
ATOM 2747 O O . GLU A 1 371 ? 12.633 -13.727 -32.156 1 71.19 371 GLU A O 1
ATOM 2752 N N . LYS A 1 372 ? 13.242 -15.156 -30.5 1 70.75 372 LYS A N 1
ATOM 2753 C CA . LYS A 1 372 ? 12.312 -14.633 -29.5 1 70.75 372 LYS A CA 1
ATOM 2754 C C . LYS A 1 372 ? 12.875 -14.781 -28.094 1 70.75 372 LYS A C 1
ATOM 2756 O O . LYS A 1 372 ? 13.758 -15.609 -27.859 1 70.75 372 LYS A O 1
ATOM 2761 N N . VAL A 1 373 ? 12.438 -13.906 -27.359 1 66.31 373 VAL A N 1
ATOM 2762 C CA . VAL A 1 373 ? 12.883 -14.023 -25.969 1 66.31 373 VAL A CA 1
ATOM 2763 C C . VAL A 1 373 ? 11.789 -14.695 -25.141 1 66.31 373 VAL A C 1
ATOM 2765 O O . VAL A 1 373 ? 10.742 -14.102 -24.891 1 66.31 373 VAL A O 1
ATOM 2768 N N . SER A 1 374 ? 12.031 -15.922 -24.906 1 71.12 374 SER A N 1
ATOM 2769 C CA . SER A 1 374 ? 11.242 -16.703 -23.953 1 71.12 374 SER A CA 1
ATOM 2770 C C . SER A 1 374 ? 12.141 -17.609 -23.109 1 71.12 374 SER A C 1
ATOM 2772 O O . SER A 1 374 ? 13.258 -17.922 -23.516 1 71.12 374 SER A O 1
ATOM 2774 N N . THR A 1 375 ? 11.672 -17.953 -22.016 1 72.88 375 THR A N 1
ATOM 2775 C CA . THR A 1 375 ? 12.43 -18.859 -21.156 1 72.88 375 THR A CA 1
ATOM 2776 C C . THR A 1 375 ? 12.766 -20.141 -21.891 1 72.88 375 THR A C 1
ATOM 2778 O O . THR A 1 375 ? 13.891 -20.641 -21.812 1 72.88 375 THR A O 1
ATOM 2781 N N . THR A 1 376 ? 11.859 -20.562 -22.641 1 75.44 376 THR A N 1
ATOM 2782 C CA . THR A 1 376 ? 12.039 -21.797 -23.391 1 75.44 376 THR A CA 1
ATOM 2783 C C . THR A 1 376 ? 13.141 -21.641 -24.438 1 75.44 376 THR A C 1
ATOM 2785 O O . THR A 1 376 ? 14.016 -22.516 -24.562 1 75.44 376 THR A O 1
ATOM 2788 N N . GLU A 1 377 ? 13.078 -20.531 -25.125 1 78.12 377 GLU A N 1
ATOM 2789 C CA . GLU A 1 377 ? 14.102 -20.297 -26.141 1 78.12 377 GLU A CA 1
ATOM 2790 C C . GLU A 1 377 ? 15.484 -20.172 -25.5 1 78.12 377 GLU A C 1
ATOM 2792 O O . GLU A 1 377 ? 16.469 -20.672 -26.047 1 78.12 377 GLU A O 1
ATOM 2797 N N . LEU A 1 378 ? 15.547 -19.547 -24.391 1 78.31 378 LEU A N 1
ATOM 2798 C CA . LEU A 1 378 ? 16.812 -19.375 -23.688 1 78.31 378 LEU A CA 1
ATOM 2799 C C . LEU A 1 378 ? 17.375 -20.734 -23.266 1 78.31 378 LEU A C 1
ATOM 2801 O O . LEU A 1 378 ? 18.578 -20.969 -23.422 1 78.31 378 LEU A O 1
ATOM 2805 N N . VAL A 1 379 ? 16.578 -21.594 -22.844 1 81.56 379 VAL A N 1
ATOM 2806 C CA . VAL A 1 379 ? 17.016 -22.922 -22.406 1 81.56 379 VAL A CA 1
ATOM 2807 C C . VAL A 1 379 ? 17.484 -23.719 -23.625 1 81.56 379 VAL A C 1
ATOM 2809 O O . VAL A 1 379 ? 18.5 -24.406 -23.547 1 81.56 379 VAL A O 1
ATOM 2812 N N . LYS A 1 380 ? 16.766 -23.578 -24.672 1 82.12 380 LYS A N 1
ATOM 2813 C CA . LYS A 1 380 ? 17.172 -24.281 -25.875 1 82.12 380 LYS A CA 1
ATOM 2814 C C . LYS A 1 380 ? 18.562 -23.828 -26.328 1 82.12 380 LYS A C 1
ATOM 2816 O O . LYS A 1 380 ? 19.391 -24.656 -26.719 1 82.12 380 LYS A O 1
ATOM 2821 N N . LYS A 1 381 ? 18.797 -22.578 -26.328 1 83.94 381 LYS A N 1
ATOM 2822 C CA . LYS A 1 381 ? 20.109 -22.047 -26.719 1 83.94 381 LYS A CA 1
ATOM 2823 C C . LYS A 1 381 ? 21.188 -22.438 -25.719 1 83.94 381 LYS A C 1
ATOM 2825 O O . LYS A 1 381 ? 22.328 -22.688 -26.109 1 83.94 381 LYS A O 1
ATOM 2830 N N . LEU A 1 382 ? 20.828 -22.469 -24.484 1 85.38 382 LEU A N 1
ATOM 2831 C CA . LEU A 1 382 ? 21.734 -22.906 -23.453 1 85.38 382 LEU A CA 1
ATOM 2832 C C . LEU A 1 382 ? 22.219 -24.328 -23.719 1 85.38 382 LEU A C 1
ATOM 2834 O O . LEU A 1 382 ? 23.422 -24.625 -23.625 1 85.38 382 LEU A O 1
ATOM 2838 N N . ILE A 1 383 ? 21.312 -25.203 -24.031 1 86.81 383 ILE A N 1
ATOM 2839 C CA . ILE A 1 383 ? 21.625 -26.609 -24.312 1 86.81 383 ILE A CA 1
ATOM 2840 C C . ILE A 1 383 ? 22.578 -26.688 -25.5 1 86.81 383 ILE A C 1
ATOM 2842 O O . ILE A 1 383 ? 23.453 -27.547 -25.547 1 86.81 383 ILE A O 1
ATOM 2846 N N . LYS A 1 384 ? 22.422 -25.734 -26.391 1 84 384 LYS A N 1
ATOM 2847 C CA . LYS A 1 384 ? 23.25 -25.734 -27.594 1 84 384 LYS A CA 1
ATOM 2848 C C . LYS A 1 384 ? 24.656 -25.266 -27.297 1 84 384 LYS A C 1
ATOM 2850 O O . LYS A 1 384 ? 25.625 -25.734 -27.922 1 84 384 LYS A O 1
ATOM 2855 N N . VAL A 1 385 ? 24.781 -24.453 -26.391 1 85.44 385 VAL A N 1
ATOM 2856 C CA . VAL A 1 385 ? 26.094 -23.797 -26.234 1 85.44 385 VAL A CA 1
ATOM 2857 C C . VAL A 1 385 ? 26.859 -24.469 -25.094 1 85.44 385 VAL A C 1
ATOM 2859 O O . VAL A 1 385 ? 28.078 -24.297 -24.984 1 85.44 385 VAL A O 1
ATOM 2862 N N . SER A 1 386 ? 26.219 -25.266 -24.25 1 85.38 386 SER A N 1
ATOM 2863 C CA . SER A 1 386 ? 26.859 -25.891 -23.094 1 85.38 386 SER A CA 1
ATOM 2864 C C . SER A 1 386 ? 26.797 -27.406 -23.172 1 85.38 386 SER A C 1
ATOM 2866 O O . SER A 1 386 ? 25.719 -28 -22.969 1 85.38 386 SER A O 1
ATOM 2868 N N . PRO A 1 387 ? 27.844 -28.062 -23.297 1 84.5 387 PRO A N 1
ATOM 2869 C CA . PRO A 1 387 ? 27.844 -29.531 -23.312 1 84.5 387 PRO A CA 1
ATOM 2870 C C . PRO A 1 387 ? 27.25 -30.141 -22.047 1 84.5 387 PRO A C 1
ATOM 2872 O O . PRO A 1 387 ? 26.516 -31.141 -22.125 1 84.5 387 PRO A O 1
ATOM 2875 N N . LYS A 1 388 ? 27.562 -29.5 -21.047 1 86.25 388 LYS A N 1
ATOM 2876 C CA . LYS A 1 388 ? 27 -29.953 -19.781 1 86.25 388 LYS A CA 1
ATOM 2877 C C . LYS A 1 388 ? 25.469 -29.859 -19.781 1 86.25 388 LYS A C 1
ATOM 2879 O O . LYS A 1 388 ? 24.781 -30.75 -19.281 1 86.25 388 LYS A O 1
ATOM 2884 N N . ALA A 1 389 ? 25 -28.766 -20.25 1 85 389 ALA A N 1
ATOM 2885 C CA . ALA A 1 389 ? 23.562 -28.594 -20.359 1 85 389 ALA A CA 1
ATOM 2886 C C . ALA A 1 389 ? 22.953 -29.625 -21.297 1 85 389 ALA A C 1
ATOM 2888 O O . ALA A 1 389 ? 21.859 -30.156 -21.031 1 85 389 ALA A O 1
ATOM 2889 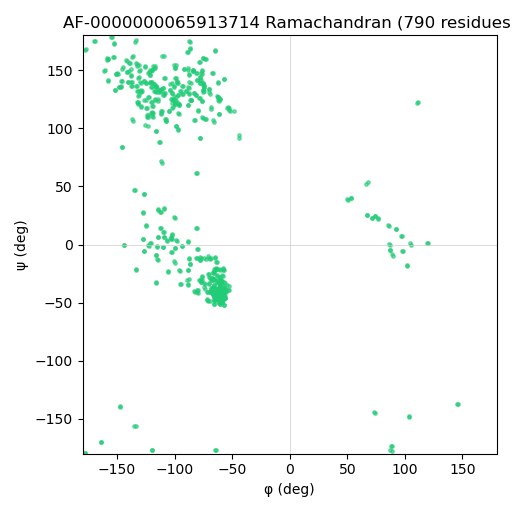N N . LEU A 1 390 ? 23.547 -29.891 -22.359 1 84 390 LEU A N 1
ATOM 2890 C CA . LEU A 1 390 ? 23.078 -30.891 -23.312 1 84 390 LEU A CA 1
ATOM 2891 C C . LEU A 1 390 ? 22.938 -32.25 -22.641 1 84 390 LEU A C 1
ATOM 2893 O O . LEU A 1 390 ? 21.938 -32.938 -22.844 1 84 390 LEU A O 1
ATOM 2897 N N . LEU A 1 391 ? 23.844 -32.594 -21.844 1 83.25 391 LEU A N 1
ATOM 2898 C CA . LEU A 1 391 ? 23.844 -33.875 -21.156 1 83.25 391 LEU A CA 1
ATOM 2899 C C . LEU A 1 391 ? 22.703 -33.938 -20.141 1 83.25 391 LEU A C 1
ATOM 2901 O O . LEU A 1 391 ? 22.031 -34.969 -20.031 1 83.25 391 LEU A O 1
ATOM 2905 N N . LYS A 1 392 ? 22.5 -32.844 -19.438 1 85.06 392 LYS A N 1
ATOM 2906 C CA . LYS A 1 392 ? 21.562 -32.844 -18.312 1 85.06 392 LYS A CA 1
ATOM 2907 C C . LYS A 1 392 ? 20.141 -32.531 -18.766 1 85.06 392 LYS A C 1
ATOM 2909 O O . LYS A 1 392 ? 19.172 -33 -18.172 1 85.06 392 LYS A O 1
ATOM 2914 N N . LEU A 1 393 ? 20.047 -31.734 -19.859 1 85.62 393 LEU A N 1
ATOM 2915 C CA . LEU A 1 393 ? 18.734 -31.172 -20.219 1 85.62 393 LEU A CA 1
ATOM 2916 C C . LEU A 1 393 ? 18.344 -31.562 -21.641 1 85.62 393 LEU A C 1
ATOM 2918 O O . LEU A 1 393 ? 17.266 -31.203 -22.109 1 85.62 393 LEU A O 1
ATOM 2922 N N . GLY A 1 394 ? 19.078 -32.219 -22.281 1 82.5 394 GLY A N 1
ATOM 2923 C CA . GLY A 1 394 ? 18.922 -32.469 -23.703 1 82.5 394 GLY A CA 1
ATOM 2924 C C . GLY A 1 394 ? 17.594 -33.125 -24.047 1 82.5 394 GLY A C 1
ATOM 2925 O O . GLY A 1 394 ? 17.094 -32.938 -25.156 1 82.5 394 GLY A O 1
ATOM 2926 N N . LYS A 1 395 ? 16.922 -33.75 -23.141 1 80.94 395 LYS A N 1
ATOM 2927 C CA . LYS A 1 395 ? 15.688 -34.5 -23.453 1 80.94 395 LYS A CA 1
ATOM 2928 C C . LYS A 1 395 ? 14.453 -33.688 -23.031 1 80.94 395 LYS A C 1
ATOM 2930 O O . LYS A 1 395 ? 13.336 -34.188 -23.078 1 80.94 395 LYS A O 1
ATOM 2935 N N . LEU A 1 396 ? 14.648 -32.5 -22.656 1 81.06 396 LEU A N 1
ATOM 2936 C CA . LEU A 1 396 ? 13.555 -31.719 -22.094 1 81.06 396 LEU A CA 1
ATOM 2937 C C . LEU A 1 396 ? 12.617 -31.219 -23.188 1 81.06 396 LEU A C 1
ATOM 2939 O O . LEU A 1 396 ? 11.422 -31.016 -22.938 1 81.06 396 LEU A O 1
ATOM 2943 N N . PHE A 1 397 ? 13.164 -30.953 -24.359 1 68.38 397 PHE A N 1
ATOM 2944 C CA . PHE A 1 397 ? 12.273 -30.406 -25.391 1 68.38 397 PHE A CA 1
ATOM 2945 C C . PHE A 1 397 ? 12.289 -31.281 -26.641 1 68.38 397 PHE A C 1
ATOM 2947 O O . PHE A 1 397 ? 13.297 -31.922 -26.938 1 68.38 397 PHE A O 1
ATOM 2954 N N . MET B 1 1 ? 29.141 -3.832 21.547 1 34.44 1 MET B N 1
ATOM 2955 C CA . MET B 1 1 ? 28.891 -3.744 20.125 1 34.44 1 MET B CA 1
ATOM 2956 C C . MET B 1 1 ? 29.047 -2.311 19.625 1 34.44 1 MET B C 1
ATOM 2958 O O . MET B 1 1 ? 28.469 -1.384 20.188 1 34.44 1 MET B O 1
ATOM 2962 N N . ILE B 1 2 ? 30.141 -1.949 19.125 1 41.62 2 ILE B N 1
ATOM 2963 C CA . ILE B 1 2 ? 30.438 -0.595 18.672 1 41.62 2 ILE B CA 1
ATOM 2964 C C . ILE B 1 2 ? 29.25 -0.046 17.875 1 41.62 2 ILE B C 1
ATOM 2966 O O . ILE B 1 2 ? 28.875 -0.593 16.828 1 41.62 2 ILE B O 1
ATOM 2970 N N . ILE B 1 3 ? 28.422 0.636 18.562 1 56.62 3 ILE B N 1
ATOM 2971 C CA . ILE B 1 3 ? 27.234 1.169 17.922 1 56.62 3 ILE B CA 1
ATOM 2972 C C . ILE B 1 3 ? 27.641 2.213 16.875 1 56.62 3 ILE B C 1
ATOM 2974 O O . ILE B 1 3 ? 28.359 3.16 17.188 1 56.62 3 ILE B O 1
ATOM 2978 N N . MET B 1 4 ? 27.594 1.948 15.539 1 70 4 MET B N 1
ATOM 2979 C CA . MET B 1 4 ? 27.859 2.889 14.453 1 70 4 MET B CA 1
ATOM 2980 C C . MET B 1 4 ? 27.031 4.156 14.609 1 70 4 MET B C 1
ATOM 2982 O O . MET B 1 4 ? 25.844 4.086 14.93 1 70 4 MET B O 1
ATOM 2986 N N . VAL B 1 5 ? 27.828 5.219 14.82 1 76.06 5 VAL B N 1
ATOM 2987 C CA . VAL B 1 5 ? 27.156 6.508 14.945 1 76.06 5 VAL B CA 1
ATOM 2988 C C . VAL B 1 5 ? 27.234 7.266 13.617 1 76.06 5 VAL B C 1
ATOM 2990 O O . VAL B 1 5 ? 28.328 7.445 13.07 1 76.06 5 VAL B O 1
ATOM 2993 N N . THR B 1 6 ? 26.094 7.559 13.102 1 88.81 6 THR B N 1
ATOM 2994 C CA . THR B 1 6 ? 26 8.414 11.922 1 88.81 6 THR B CA 1
ATOM 2995 C C . THR B 1 6 ? 25.672 9.852 12.32 1 88.81 6 THR B C 1
ATOM 2997 O O . THR B 1 6 ? 24.828 10.078 13.188 1 88.81 6 THR B O 1
ATOM 3000 N N . GLU B 1 7 ? 26.484 10.844 11.852 1 96.25 7 GLU B N 1
ATOM 3001 C CA . GLU B 1 7 ? 26.234 12.258 12.133 1 96.25 7 GLU B CA 1
ATOM 3002 C C . GLU B 1 7 ? 25.562 12.945 10.945 1 96.25 7 GLU B C 1
ATOM 3004 O O . GLU B 1 7 ? 25.953 12.719 9.797 1 96.25 7 GLU B O 1
ATOM 3009 N N . VAL B 1 8 ? 24.578 13.734 11.227 1 98.25 8 VAL B N 1
ATOM 3010 C CA . VAL B 1 8 ? 23.875 14.477 10.188 1 98.25 8 VAL B CA 1
ATOM 3011 C C . VAL B 1 8 ? 23.516 15.875 10.688 1 98.25 8 VAL B C 1
ATOM 3013 O O . VAL B 1 8 ? 23.484 16.109 11.898 1 98.25 8 VAL B O 1
ATOM 3016 N N . ASP B 1 9 ? 23.297 16.812 9.758 1 98.81 9 ASP B N 1
ATOM 3017 C CA . ASP B 1 9 ? 22.781 18.125 10.148 1 98.81 9 ASP B CA 1
ATOM 3018 C C . ASP B 1 9 ? 21.344 18.047 10.625 1 98.81 9 ASP B C 1
ATOM 3020 O O . ASP B 1 9 ? 21 18.594 11.672 1 98.81 9 ASP B O 1
ATOM 3024 N N . VAL B 1 10 ? 20.516 17.359 9.812 1 98.94 10 VAL B N 1
ATOM 3025 C CA . VAL B 1 10 ? 19.078 17.312 10.078 1 98.94 10 VAL B CA 1
ATOM 3026 C C . VAL B 1 10 ? 18.594 15.859 9.992 1 98.94 10 VAL B C 1
ATOM 3028 O O . VAL B 1 10 ? 18.812 15.188 8.977 1 98.94 10 VAL B O 1
ATOM 3031 N N . LEU B 1 11 ? 18.031 15.344 11.047 1 98.94 11 LEU B N 1
ATOM 3032 C CA . LEU B 1 11 ? 17.328 14.062 11.055 1 98.94 11 LEU B CA 1
ATOM 3033 C C . LEU B 1 11 ? 15.812 14.273 11.023 1 98.94 11 LEU B C 1
ATOM 3035 O O . LEU B 1 11 ? 15.258 14.93 11.898 1 98.94 11 LEU B O 1
ATOM 3039 N N . VAL B 1 12 ? 15.172 13.781 9.984 1 98.94 12 VAL B N 1
ATOM 3040 C CA . VAL B 1 12 ? 13.719 13.82 9.906 1 98.94 12 VAL B CA 1
ATOM 3041 C C . VAL B 1 12 ? 13.148 12.445 10.258 1 98.94 12 VAL B C 1
ATOM 3043 O O . VAL B 1 12 ? 13.516 11.438 9.648 1 98.94 12 VAL B O 1
ATOM 3046 N N . ILE B 1 13 ? 12.266 12.391 11.227 1 98.88 13 ILE B N 1
ATOM 3047 C CA . ILE B 1 13 ? 11.688 11.125 11.672 1 98.88 13 ILE B CA 1
ATOM 3048 C C . ILE B 1 13 ? 10.227 11.047 11.227 1 98.88 13 ILE B C 1
ATOM 3050 O O . ILE B 1 13 ? 9.359 11.711 11.797 1 98.88 13 ILE B O 1
ATOM 3054 N N . GLY B 1 14 ? 9.938 10.195 10.242 1 98.25 14 GLY B N 1
ATOM 3055 C CA . GLY B 1 14 ? 8.641 10.062 9.594 1 98.25 14 GLY B CA 1
ATOM 3056 C C . GLY B 1 14 ? 8.641 10.547 8.156 1 98.25 14 GLY B C 1
ATOM 3057 O O . GLY B 1 14 ? 8.906 11.727 7.891 1 98.25 14 GLY B O 1
ATOM 3058 N N . ALA B 1 15 ? 8.273 9.641 7.238 1 98.19 15 ALA B N 1
ATOM 3059 C CA . ALA B 1 15 ? 8.352 9.953 5.812 1 98.19 15 ALA B CA 1
ATOM 3060 C C . ALA B 1 15 ? 6.961 10.109 5.207 1 98.19 15 ALA B C 1
ATOM 3062 O O . ALA B 1 15 ? 6.734 9.734 4.055 1 98.19 15 ALA B O 1
ATOM 3063 N N . GLY B 1 16 ? 6 10.57 6.004 1 96.75 16 GLY B N 1
ATOM 3064 C CA . GLY B 1 16 ? 4.773 11.07 5.402 1 96.75 16 GLY B CA 1
ATOM 3065 C C . GLY B 1 16 ? 4.984 12.305 4.547 1 96.75 16 GLY B C 1
ATOM 3066 O O . GLY B 1 16 ? 6.117 12.781 4.402 1 96.75 16 GLY B O 1
ATOM 3067 N N . PRO B 1 17 ? 3.951 12.828 4.047 1 96.69 17 PRO B N 1
ATOM 3068 C CA . PRO B 1 17 ? 4.117 13.984 3.164 1 96.69 17 PRO B CA 1
ATOM 3069 C C . PRO B 1 17 ? 4.824 15.156 3.85 1 96.69 17 PRO B C 1
ATOM 3071 O O . PRO B 1 17 ? 5.684 15.797 3.248 1 96.69 17 PRO B O 1
ATOM 3074 N N . ALA B 1 18 ? 4.512 15.398 5.07 1 98 18 ALA B N 1
ATOM 3075 C CA . ALA B 1 18 ? 5.121 16.5 5.805 1 98 18 ALA B CA 1
ATOM 3076 C C . ALA B 1 18 ? 6.613 16.266 6.023 1 98 18 ALA B C 1
ATOM 3078 O O . ALA B 1 18 ? 7.438 17.141 5.75 1 98 18 ALA B O 1
ATOM 3079 N N . GLY B 1 19 ? 6.965 15.086 6.48 1 98.81 19 GLY B N 1
ATOM 3080 C CA . GLY B 1 19 ? 8.359 14.758 6.73 1 98.81 19 GLY B CA 1
ATOM 3081 C C . GLY B 1 19 ? 9.195 14.727 5.469 1 98.81 19 GLY B C 1
ATOM 3082 O O . GLY B 1 19 ? 10.32 15.242 5.445 1 98.81 19 GLY B O 1
ATOM 3083 N N . SER B 1 20 ? 8.68 14.133 4.426 1 98.81 20 SER B N 1
ATOM 3084 C CA . SER B 1 20 ? 9.391 14.078 3.154 1 98.81 20 SER B CA 1
ATOM 3085 C C . SER B 1 20 ? 9.625 15.484 2.6 1 98.81 20 SER B C 1
ATOM 3087 O O . SER B 1 20 ? 10.695 15.766 2.045 1 98.81 20 SER B O 1
ATOM 3089 N N . THR B 1 21 ? 8.617 16.328 2.746 1 98.81 21 THR B N 1
ATOM 3090 C CA . THR B 1 21 ? 8.75 17.703 2.279 1 98.81 21 THR B CA 1
ATOM 3091 C C . THR B 1 21 ? 9.797 18.453 3.1 1 98.81 21 THR B C 1
ATOM 3093 O O . THR B 1 21 ? 10.586 19.219 2.553 1 98.81 21 THR B O 1
ATOM 3096 N N . ALA B 1 22 ? 9.797 18.219 4.406 1 98.94 22 ALA B N 1
ATOM 3097 C CA . ALA B 1 22 ? 10.812 18.844 5.258 1 98.94 22 ALA B CA 1
ATOM 3098 C C . ALA B 1 22 ? 12.211 18.406 4.836 1 98.94 22 ALA B C 1
ATOM 3100 O O . ALA B 1 22 ? 13.117 19.234 4.707 1 98.94 22 ALA B O 1
ATOM 3101 N N . ALA B 1 23 ? 12.375 17.109 4.613 1 98.94 23 ALA B N 1
ATOM 3102 C CA . ALA B 1 23 ? 13.664 16.562 4.195 1 98.94 23 ALA B CA 1
ATOM 3103 C C . ALA B 1 23 ? 14.117 17.156 2.869 1 98.94 23 ALA B C 1
ATOM 3105 O O . ALA B 1 23 ? 15.281 17.531 2.715 1 98.94 23 ALA B O 1
ATOM 3106 N N . LYS B 1 24 ? 13.203 17.297 1.932 1 98.88 24 LYS B N 1
ATOM 3107 C CA . LYS B 1 24 ? 13.508 17.875 0.624 1 98.88 24 LYS B CA 1
ATOM 3108 C C . LYS B 1 24 ? 14.047 19.281 0.76 1 98.88 24 LYS B C 1
ATOM 3110 O O . LYS B 1 24 ? 15.109 19.609 0.218 1 98.88 24 LYS B O 1
ATOM 3115 N N . HIS B 1 25 ? 13.359 20.062 1.504 1 98.94 25 HIS B N 1
ATOM 3116 C CA . HIS B 1 25 ? 13.688 21.484 1.536 1 98.94 25 HIS B CA 1
ATOM 3117 C C . HIS B 1 25 ? 14.914 21.75 2.406 1 98.94 25 HIS B C 1
ATOM 3119 O O . HIS B 1 25 ? 15.68 22.672 2.145 1 98.94 25 HIS B O 1
ATOM 3125 N N . ALA B 1 26 ? 15.125 20.922 3.451 1 98.94 26 ALA B N 1
ATOM 3126 C CA . ALA B 1 26 ? 16.375 21.016 4.191 1 98.94 26 ALA B CA 1
ATOM 3127 C C . ALA B 1 26 ? 17.578 20.688 3.299 1 98.94 26 ALA B C 1
ATOM 3129 O O . ALA B 1 26 ? 18.578 21.391 3.311 1 98.94 26 ALA B O 1
ATOM 3130 N N . ALA B 1 27 ? 17.438 19.656 2.512 1 98.88 27 ALA B N 1
ATOM 3131 C CA . ALA B 1 27 ? 18.5 19.234 1.607 1 98.88 27 ALA B CA 1
ATOM 3132 C C . ALA B 1 27 ? 18.75 20.281 0.527 1 98.88 27 ALA B C 1
ATOM 3134 O O . ALA B 1 27 ? 19.891 20.594 0.206 1 98.88 27 ALA B O 1
ATOM 3135 N N . LEU B 1 28 ? 17.688 20.828 -0.044 1 98.75 28 LEU B N 1
ATOM 3136 C CA . LEU B 1 28 ? 17.797 21.891 -1.038 1 98.75 28 LEU B CA 1
ATOM 3137 C C . LEU B 1 28 ? 18.578 23.078 -0.475 1 98.75 28 LEU B C 1
ATOM 3139 O O . LEU B 1 28 ? 19.281 23.766 -1.212 1 98.75 28 LEU B O 1
ATOM 3143 N N . GLY B 1 29 ? 18.406 23.266 0.816 1 98.75 29 GLY B N 1
ATOM 3144 C CA . GLY B 1 29 ? 19.094 24.359 1.485 1 98.75 29 GLY B CA 1
ATOM 3145 C C . GLY B 1 29 ? 20.547 24.031 1.801 1 98.75 29 GLY B C 1
ATOM 3146 O O . GLY B 1 29 ? 21.266 24.875 2.326 1 98.75 29 GLY B O 1
ATOM 3147 N N . GLY B 1 30 ? 20.984 22.797 1.518 1 98.62 30 GLY B N 1
ATOM 3148 C CA . GLY B 1 30 ? 22.391 22.453 1.621 1 98.62 30 GLY B CA 1
ATOM 3149 C C . GLY B 1 30 ? 22.719 21.625 2.844 1 98.62 30 GLY B C 1
ATOM 3150 O O . GLY B 1 30 ? 23.875 21.234 3.055 1 98.62 30 GLY B O 1
ATOM 3151 N N . ALA B 1 31 ? 21.766 21.266 3.662 1 98.88 31 ALA B N 1
ATOM 3152 C CA . ALA B 1 31 ? 22 20.484 4.871 1 98.88 31 ALA B CA 1
ATOM 3153 C C . ALA B 1 31 ? 22.219 19.016 4.531 1 98.88 31 ALA B C 1
ATOM 3155 O O . ALA B 1 31 ? 21.656 18.516 3.555 1 98.88 31 ALA B O 1
ATOM 3156 N N . ASP B 1 32 ? 23.031 18.344 5.301 1 98.75 32 ASP B N 1
ATOM 3157 C CA . ASP B 1 32 ? 23.109 16.891 5.277 1 98.75 32 ASP B CA 1
ATOM 3158 C C . ASP B 1 32 ? 21.922 16.266 6 1 98.75 32 ASP B C 1
ATOM 3160 O O . ASP B 1 32 ? 21.844 16.328 7.23 1 98.75 32 ASP B O 1
ATOM 3164 N N . VAL B 1 33 ? 21.031 15.633 5.203 1 98.88 33 VAL B N 1
ATOM 3165 C CA . VAL B 1 33 ? 19.75 15.227 5.746 1 98.88 33 VAL B CA 1
ATOM 3166 C C . VAL B 1 33 ? 19.625 13.703 5.719 1 98.88 33 VAL B C 1
ATOM 3168 O O . VAL B 1 33 ? 20.016 13.062 4.742 1 98.88 33 VAL B O 1
ATOM 3171 N N . LEU B 1 34 ? 19.125 13.109 6.812 1 98.88 34 LEU B N 1
ATOM 3172 C CA . LEU B 1 34 ? 18.688 11.719 6.871 1 98.88 34 LEU B CA 1
ATOM 3173 C C . LEU B 1 34 ? 17.203 11.617 7.211 1 98.88 34 LEU B C 1
ATOM 3175 O O . LEU B 1 34 ? 16.75 12.18 8.211 1 98.88 34 LEU B O 1
ATOM 3179 N N . LEU B 1 35 ? 16.422 11.031 6.305 1 98.88 35 LEU B N 1
ATOM 3180 C CA . LEU B 1 35 ? 15.008 10.742 6.492 1 98.88 35 LEU B CA 1
ATOM 3181 C C . LEU B 1 35 ? 14.797 9.281 6.875 1 98.88 35 LEU B C 1
ATOM 3183 O O . LEU B 1 35 ? 15.211 8.383 6.145 1 98.88 35 LEU B O 1
ATOM 3187 N N . ILE B 1 36 ? 14.172 9.039 8.055 1 98.56 36 ILE B N 1
ATOM 3188 C CA . ILE B 1 36 ? 13.938 7.652 8.445 1 98.56 36 ILE B CA 1
ATOM 3189 C C . ILE B 1 36 ? 12.438 7.414 8.633 1 98.56 36 ILE B C 1
ATOM 3191 O O . ILE B 1 36 ? 11.695 8.336 8.984 1 98.56 36 ILE B O 1
ATOM 3195 N N . ASP B 1 37 ? 11.992 6.277 8.391 1 98 37 ASP B N 1
ATOM 3196 C CA . ASP B 1 37 ? 10.617 5.848 8.641 1 98 37 ASP B CA 1
ATOM 3197 C C . ASP B 1 37 ? 10.578 4.422 9.18 1 98 37 ASP B C 1
ATOM 3199 O O . ASP B 1 37 ? 11.336 3.559 8.734 1 98 37 ASP B O 1
ATOM 3203 N N . LYS B 1 38 ? 9.695 4.203 10.156 1 96.75 38 LYS B N 1
ATOM 3204 C CA . LYS B 1 38 ? 9.602 2.887 10.773 1 96.75 38 LYS B CA 1
ATOM 3205 C C . LYS B 1 38 ? 9 1.865 9.82 1 96.75 38 LYS B C 1
ATOM 3207 O O . LYS B 1 38 ? 9.25 0.665 9.945 1 96.75 38 LYS B O 1
ATOM 3212 N N . LYS B 1 39 ? 8.219 2.314 8.875 1 94.06 39 LYS B N 1
ATOM 3213 C CA . LYS B 1 39 ? 7.562 1.415 7.934 1 94.06 39 LYS B CA 1
ATOM 3214 C C . LYS B 1 39 ? 8.547 0.901 6.887 1 94.06 39 LYS B C 1
ATOM 3216 O O . LYS B 1 39 ? 9.484 1.608 6.504 1 94.06 39 LYS B O 1
ATOM 3221 N N . SER B 1 40 ? 8.289 -0.303 6.41 1 94 40 SER B N 1
ATOM 3222 C CA . SER B 1 40 ? 9.086 -0.855 5.32 1 94 40 SER B CA 1
ATOM 3223 C C . SER B 1 40 ? 8.695 -0.24 3.982 1 94 40 SER B C 1
ATOM 3225 O O . SER B 1 40 ? 9.492 -0.214 3.045 1 94 40 SER B O 1
ATOM 3227 N N . GLU B 1 41 ? 7.453 0.158 3.982 1 92.88 41 GLU B N 1
ATOM 3228 C CA . GLU B 1 41 ? 6.922 0.798 2.783 1 92.88 41 GLU B CA 1
ATOM 3229 C C . GLU B 1 41 ? 6.363 2.182 3.1 1 92.88 41 GLU B C 1
ATOM 3231 O O . GLU B 1 41 ? 5.277 2.303 3.678 1 92.88 41 GLU B O 1
ATOM 3236 N N . ILE B 1 42 ? 7.031 3.16 2.6 1 93.44 42 ILE B N 1
ATOM 3237 C CA . ILE B 1 42 ? 6.539 4.516 2.814 1 93.44 42 ILE B CA 1
ATOM 3238 C C . ILE B 1 42 ? 5.168 4.68 2.162 1 93.44 42 ILE B C 1
ATOM 3240 O O . ILE B 1 42 ? 4.98 4.312 1 1 93.44 42 ILE B O 1
ATOM 3244 N N . GLY B 1 43 ? 4.242 5.137 2.947 1 86.31 43 GLY B N 1
ATOM 3245 C CA . GLY B 1 43 ? 2.912 5.398 2.422 1 86.31 43 GLY B CA 1
ATOM 3246 C C . GLY B 1 43 ? 1.911 4.312 2.764 1 86.31 43 GLY B C 1
ATOM 3247 O O . GLY B 1 43 ? 0.701 4.512 2.635 1 86.31 43 GLY B O 1
ATOM 3248 N N . ALA B 1 44 ? 2.334 3.16 3.129 1 78.25 44 ALA B N 1
ATOM 3249 C CA . ALA B 1 44 ? 1.422 2.07 3.467 1 78.25 44 ALA B CA 1
ATOM 3250 C C . ALA B 1 44 ? 1.581 1.654 4.926 1 78.25 44 ALA B C 1
ATOM 3252 O O . ALA B 1 44 ? 2.703 1.52 5.422 1 78.25 44 ALA B O 1
ATOM 3253 N N . PRO B 1 45 ? 0.373 1.556 5.508 1 71.44 45 PRO B N 1
ATOM 3254 C CA . PRO B 1 45 ? -1.021 1.754 5.102 1 71.44 45 PRO B CA 1
ATOM 3255 C C . PRO B 1 45 ? -1.418 3.227 5.055 1 71.44 45 PRO B C 1
ATOM 3257 O O . PRO B 1 45 ? -0.81 4.059 5.734 1 71.44 45 PRO B O 1
ATOM 3260 N N . LYS B 1 46 ? -2.441 3.398 4.27 1 71.62 46 LYS B N 1
ATOM 3261 C CA . LYS B 1 46 ? -2.938 4.77 4.176 1 71.62 46 LYS B CA 1
ATOM 3262 C C . LYS B 1 46 ? -3.891 5.086 5.324 1 71.62 46 LYS B C 1
ATOM 3264 O O . LYS B 1 46 ? -4.566 4.195 5.844 1 71.62 46 LYS B O 1
ATOM 3269 N N . ARG B 1 47 ? -3.938 6.336 5.754 1 69.38 47 ARG B N 1
ATOM 3270 C CA . ARG B 1 47 ? -4.855 6.812 6.781 1 69.38 47 ARG B CA 1
ATOM 3271 C C . ARG B 1 47 ? -5.492 8.141 6.375 1 69.38 47 ARG B C 1
ATOM 3273 O O . ARG B 1 47 ? -5.438 9.117 7.125 1 69.38 47 ARG B O 1
ATOM 3280 N N . CYS B 1 48 ? -5.957 8.141 5.094 1 74.69 48 CYS B N 1
ATOM 3281 C CA . CYS B 1 48 ? -6.445 9.391 4.512 1 74.69 48 CYS B CA 1
ATOM 3282 C C . CYS B 1 48 ? -7.516 9.117 3.463 1 74.69 48 CYS B C 1
ATOM 3284 O O . CYS B 1 48 ? -7.52 8.062 2.83 1 74.69 48 CYS B O 1
ATOM 3286 N N . ALA B 1 49 ? -8.352 10.031 3.451 1 73.19 49 ALA B N 1
ATOM 3287 C CA . ALA B 1 49 ? -9.414 9.906 2.455 1 73.19 49 ALA B CA 1
ATOM 3288 C C . ALA B 1 49 ? -8.914 10.305 1.068 1 73.19 49 ALA B C 1
ATOM 3290 O O . ALA B 1 49 ? -9.586 10.055 0.065 1 73.19 49 ALA B O 1
ATOM 3291 N N . GLU B 1 50 ? -7.781 10.922 0.958 1 73.44 50 GLU B N 1
ATOM 3292 C CA . GLU B 1 50 ? -6.977 10.977 -0.26 1 73.44 50 GLU B CA 1
ATOM 3293 C C . GLU B 1 50 ? -7.316 12.211 -1.087 1 73.44 50 GLU B C 1
ATOM 3295 O O . GLU B 1 50 ? -6.91 12.32 -2.246 1 73.44 50 GLU B O 1
ATOM 3300 N N . GLY B 1 51 ? -8.016 13.156 -0.544 1 80.38 51 GLY B N 1
ATOM 3301 C CA . GLY B 1 51 ? -8.312 14.367 -1.287 1 80.38 51 GLY B CA 1
ATOM 3302 C C . GLY B 1 51 ? -7.312 15.484 -1.047 1 80.38 51 GLY B C 1
ATOM 3303 O O . GLY B 1 51 ? -6.848 15.672 0.079 1 80.38 51 GLY B O 1
ATOM 3304 N N . VAL B 1 52 ? -6.922 16.141 -2.213 1 86.44 52 VAL B N 1
ATOM 3305 C CA . VAL B 1 52 ? -6.031 17.297 -2.084 1 86.44 52 VAL B CA 1
ATOM 3306 C C . VAL B 1 52 ? -6.488 18.406 -3.025 1 86.44 52 VAL B C 1
ATOM 3308 O O . VAL B 1 52 ? -6.973 18.141 -4.125 1 86.44 52 VAL B O 1
ATOM 3311 N N . SER B 1 53 ? -6.305 19.609 -2.574 1 84.88 53 SER B N 1
ATOM 3312 C CA . SER B 1 53 ? -6.656 20.75 -3.414 1 84.88 53 SER B CA 1
ATOM 3313 C C . SER B 1 53 ? -5.598 21 -4.488 1 84.88 53 SER B C 1
ATOM 3315 O O . SER B 1 53 ? -4.402 20.859 -4.227 1 84.88 53 SER B O 1
ATOM 3317 N N . ILE B 1 54 ? -6.035 21.359 -5.652 1 86.44 54 ILE B N 1
ATOM 3318 C CA . ILE B 1 54 ? -5.141 21.688 -6.758 1 86.44 54 ILE B CA 1
ATOM 3319 C C . ILE B 1 54 ? -4.285 22.906 -6.387 1 86.44 54 ILE B C 1
ATOM 3321 O O . ILE B 1 54 ? -3.064 22.891 -6.562 1 86.44 54 ILE B O 1
ATOM 3325 N N . GLY B 1 55 ? -4.93 23.906 -5.832 1 86.94 55 GLY B N 1
ATOM 3326 C CA . GLY B 1 55 ? -4.215 25.094 -5.414 1 86.94 55 GLY B CA 1
ATOM 3327 C C . GLY B 1 55 ? -3.176 24.828 -4.344 1 86.94 55 GLY B C 1
ATOM 3328 O O . GLY B 1 55 ? -2.127 25.484 -4.309 1 86.94 55 GLY B O 1
ATOM 3329 N N . GLY B 1 56 ? -3.459 23.859 -3.48 1 89.44 56 GLY B N 1
ATOM 3330 C CA . GLY B 1 56 ? -2.504 23.469 -2.457 1 89.44 56 GLY B CA 1
ATOM 3331 C C . GLY B 1 56 ? -1.231 22.875 -3.025 1 89.44 56 GLY B C 1
ATOM 3332 O O . GLY B 1 56 ? -0.129 23.234 -2.619 1 89.44 56 GLY B O 1
ATOM 3333 N N . LEU B 1 57 ? -1.382 21.984 -3.986 1 92.88 57 LEU B N 1
ATOM 3334 C CA . LEU B 1 57 ? -0.22 21.375 -4.633 1 92.88 57 LEU B CA 1
ATOM 3335 C C . LEU B 1 57 ? 0.602 22.438 -5.363 1 92.88 57 LEU B C 1
ATOM 3337 O O . LEU B 1 57 ? 1.832 22.438 -5.281 1 92.88 57 LEU B O 1
ATOM 3341 N N . GLU B 1 58 ? -0.104 23.328 -6.035 1 92.19 58 GLU B N 1
ATOM 3342 C CA . GLU B 1 58 ? 0.565 24.406 -6.777 1 92.19 58 GLU B CA 1
ATOM 3343 C C . GLU B 1 58 ? 1.382 25.297 -5.848 1 92.19 58 GLU B C 1
ATOM 3345 O O . GLU B 1 58 ? 2.502 25.688 -6.18 1 92.19 58 GLU B O 1
ATOM 3350 N N . SER B 1 59 ? 0.801 25.594 -4.73 1 92.06 59 SER B N 1
ATOM 3351 C CA . SER B 1 59 ? 1.467 26.469 -3.773 1 92.06 59 SER B CA 1
ATOM 3352 C C . SER B 1 59 ? 2.742 25.844 -3.234 1 92.06 59 SER B C 1
ATOM 3354 O O . SER B 1 59 ? 3.635 26.531 -2.748 1 92.06 59 SER B O 1
ATOM 3356 N N . LEU B 1 60 ? 2.838 24.531 -3.346 1 96.06 60 LEU B N 1
ATOM 3357 C CA . LEU B 1 60 ? 3.996 23.797 -2.852 1 96.06 60 LEU B CA 1
ATOM 3358 C C . LEU B 1 60 ? 4.961 23.469 -3.988 1 96.06 60 LEU B C 1
ATOM 3360 O O . LEU B 1 60 ? 6 22.844 -3.768 1 96.06 60 LEU B O 1
ATOM 3364 N N . GLY B 1 61 ? 4.562 23.844 -5.203 1 95.56 61 GLY B N 1
ATOM 3365 C CA . GLY B 1 61 ? 5.395 23.578 -6.367 1 95.56 61 GLY B CA 1
ATOM 3366 C C . GLY B 1 61 ? 5.395 22.109 -6.781 1 95.56 61 GLY B C 1
ATOM 3367 O O . GLY B 1 61 ? 6.367 21.625 -7.355 1 95.56 61 GLY B O 1
ATOM 3368 N N . ILE B 1 62 ? 4.359 21.438 -6.43 1 95.12 62 ILE B N 1
ATOM 3369 C CA . ILE B 1 62 ? 4.266 20.016 -6.77 1 95.12 62 ILE B CA 1
ATOM 3370 C C . ILE B 1 62 ? 3.463 19.844 -8.055 1 95.12 62 ILE B C 1
ATOM 3372 O O . ILE B 1 62 ? 2.289 20.219 -8.117 1 95.12 62 ILE B O 1
ATOM 3376 N N . GLU B 1 63 ? 4.062 19.297 -9.023 1 94.19 63 GLU B N 1
ATOM 3377 C CA . GLU B 1 63 ? 3.398 19.047 -10.297 1 94.19 63 GLU B CA 1
ATOM 3378 C C . GLU B 1 63 ? 2.584 17.75 -10.258 1 94.19 63 GLU B C 1
ATOM 3380 O O . GLU B 1 63 ? 3.084 16.703 -9.82 1 94.19 63 GLU B O 1
ATOM 3385 N N . PRO B 1 64 ? 1.358 17.875 -10.688 1 92 64 PRO B N 1
ATOM 3386 C CA . PRO B 1 64 ? 0.533 16.672 -10.719 1 92 64 PRO B CA 1
ATOM 3387 C C . PRO B 1 64 ? 1.153 15.555 -11.555 1 92 64 PRO B C 1
ATOM 3389 O O . PRO B 1 64 ? 1.748 15.82 -12.602 1 92 64 PRO B O 1
ATOM 3392 N N . ASN B 1 65 ? 1.005 14.352 -11.109 1 92.75 65 ASN B N 1
ATOM 3393 C CA . ASN B 1 65 ? 1.512 13.141 -11.758 1 92.75 65 ASN B CA 1
ATOM 3394 C C . ASN B 1 65 ? 0.436 12.07 -11.859 1 92.75 65 ASN B C 1
ATOM 3396 O O . ASN B 1 65 ? -0.187 11.711 -10.859 1 92.75 65 ASN B O 1
ATOM 3400 N N . PRO B 1 66 ? 0.231 11.531 -13.039 1 91.06 66 PRO B N 1
ATOM 3401 C CA . PRO B 1 66 ? -0.815 10.523 -13.227 1 91.06 66 PRO B CA 1
ATOM 3402 C C . PRO B 1 66 ? -0.549 9.242 -12.438 1 91.06 66 PRO B C 1
ATOM 3404 O O . PRO B 1 66 ? -1.455 8.43 -12.25 1 91.06 66 PRO B O 1
ATOM 3407 N N . ARG B 1 67 ? 0.651 9.086 -11.969 1 90.62 67 ARG B N 1
ATOM 3408 C CA . ARG B 1 67 ? 0.986 7.891 -11.203 1 90.62 67 ARG B CA 1
ATOM 3409 C C . ARG B 1 67 ? 0.243 7.867 -9.867 1 90.62 67 ARG B C 1
ATOM 3411 O O . ARG B 1 67 ? -0.003 6.797 -9.312 1 90.62 67 ARG B O 1
ATOM 3418 N N . TRP B 1 68 ? -0.045 9.094 -9.367 1 92.88 68 TRP B N 1
ATOM 3419 C CA . TRP B 1 68 ? -0.664 9.055 -8.047 1 92.88 68 TRP B CA 1
ATOM 3420 C C . TRP B 1 68 ? -1.959 9.859 -8.031 1 92.88 68 TRP B C 1
ATOM 3422 O O . TRP B 1 68 ? -2.586 10.016 -6.977 1 92.88 68 TRP B O 1
ATOM 3432 N N . ILE B 1 69 ? -2.385 10.375 -9.148 1 93.06 69 ILE B N 1
ATOM 3433 C CA . ILE B 1 69 ? -3.711 10.977 -9.266 1 93.06 69 ILE B CA 1
ATOM 3434 C C . ILE B 1 69 ? -4.688 9.961 -9.844 1 93.06 69 ILE B C 1
ATOM 3436 O O . ILE B 1 69 ? -4.5 9.477 -10.961 1 93.06 69 ILE B O 1
ATOM 3440 N N . THR B 1 70 ? -5.707 9.688 -9.109 1 90.94 70 THR B N 1
ATOM 3441 C CA . THR B 1 70 ? -6.668 8.695 -9.586 1 90.94 70 THR B CA 1
ATOM 3442 C C . THR B 1 70 ? -7.832 9.375 -10.305 1 90.94 70 THR B C 1
ATOM 3444 O O . THR B 1 70 ? -8.414 8.805 -11.227 1 90.94 70 THR B O 1
ATOM 3447 N N . LYS B 1 71 ? -8.18 10.594 -9.797 1 90.44 71 LYS B N 1
ATOM 3448 C CA . LYS B 1 71 ? -9.336 11.289 -10.359 1 90.44 71 LYS B CA 1
ATOM 3449 C C . LYS B 1 71 ? -9.297 12.773 -10.031 1 90.44 71 LYS B C 1
ATOM 3451 O O . LYS B 1 71 ? -8.742 13.18 -9.008 1 90.44 71 LYS B O 1
ATOM 3456 N N . LYS B 1 72 ? -9.852 13.555 -10.914 1 89.31 72 LYS B N 1
ATOM 3457 C CA . LYS B 1 72 ? -10.156 14.961 -10.656 1 89.31 72 LYS B CA 1
ATOM 3458 C C . LYS B 1 72 ? -11.641 15.156 -10.359 1 89.31 72 LYS B C 1
ATOM 3460 O O . LYS B 1 72 ? -12.492 14.625 -11.078 1 89.31 72 LYS B O 1
ATOM 3465 N N . LEU B 1 73 ? -11.922 15.82 -9.336 1 86.31 73 LEU B N 1
ATOM 3466 C CA . LEU B 1 73 ? -13.32 16 -8.953 1 86.31 73 LEU B CA 1
ATOM 3467 C C . LEU B 1 73 ? -13.836 17.359 -9.414 1 86.31 73 LEU B C 1
ATOM 3469 O O . LEU B 1 73 ? -13.062 18.312 -9.531 1 86.31 73 LEU B O 1
ATOM 3473 N N . ASP B 1 74 ? -15.203 17.359 -9.586 1 82.88 74 ASP B N 1
ATOM 3474 C CA . ASP B 1 74 ? -15.812 18.547 -10.172 1 82.88 74 ASP B CA 1
ATOM 3475 C C . ASP B 1 74 ? -16.844 19.156 -9.227 1 82.88 74 ASP B C 1
ATOM 3477 O O . ASP B 1 74 ? -17.5 20.141 -9.57 1 82.88 74 ASP B O 1
ATOM 3481 N N . GLY B 1 75 ? -16.984 18.578 -8.109 1 85.12 75 GLY B N 1
ATOM 3482 C CA . GLY B 1 75 ? -18.016 19.141 -7.246 1 85.12 75 GLY B CA 1
ATOM 3483 C C . GLY B 1 75 ? -18.125 18.453 -5.902 1 85.12 75 GLY B C 1
ATOM 3484 O O . GLY B 1 75 ? -17.328 17.547 -5.602 1 85.12 75 GLY B O 1
ATOM 3485 N N . VAL B 1 76 ? -19.109 19 -5.113 1 88.44 76 VAL B N 1
ATOM 3486 C CA . VAL B 1 76 ? -19.391 18.516 -3.768 1 88.44 76 VAL B CA 1
ATOM 3487 C C . VAL B 1 76 ? -20.891 18.422 -3.551 1 88.44 76 VAL B C 1
ATOM 3489 O O . VAL B 1 76 ? -21.656 19.281 -4.027 1 88.44 76 VAL B O 1
ATOM 3492 N N . ARG B 1 77 ? -21.297 17.375 -2.977 1 90.81 77 ARG B N 1
ATOM 3493 C CA . ARG B 1 77 ? -22.656 17.219 -2.49 1 90.81 77 ARG B CA 1
ATOM 3494 C C . ARG B 1 77 ? -22.688 17.109 -0.971 1 90.81 77 ARG B C 1
ATOM 3496 O O . ARG B 1 77 ? -22 16.266 -0.393 1 90.81 77 ARG B O 1
ATOM 3503 N N . MET B 1 78 ? -23.453 17.953 -0.283 1 92.31 78 MET B N 1
ATOM 3504 C CA . MET B 1 78 ? -23.656 17.891 1.163 1 92.31 78 MET B CA 1
ATOM 3505 C C . MET B 1 78 ? -25.062 17.438 1.502 1 92.31 78 MET B C 1
ATOM 3507 O O . MET B 1 78 ? -26.047 17.953 0.95 1 92.31 78 MET B O 1
ATOM 3511 N N . VAL B 1 79 ? -25.109 16.5 2.359 1 95.44 79 VAL B N 1
ATOM 3512 C CA . VAL B 1 79 ? -26.391 15.891 2.684 1 95.44 79 VAL B CA 1
ATOM 3513 C C . VAL B 1 79 ? -26.656 16 4.184 1 95.44 79 VAL B C 1
ATOM 3515 O O . VAL B 1 79 ? -25.828 15.578 4.996 1 95.44 79 VAL B O 1
ATOM 3518 N N . SER B 1 80 ? -27.828 16.547 4.559 1 96.25 80 SER B N 1
ATOM 3519 C CA . SER B 1 80 ? -28.234 16.672 5.957 1 96.25 80 SER B CA 1
ATOM 3520 C C . SER B 1 80 ? -28.938 15.414 6.438 1 96.25 80 SER B C 1
ATOM 3522 O O . SER B 1 80 ? -29.203 14.5 5.648 1 96.25 80 SER B O 1
ATOM 3524 N N . PRO B 1 81 ? -29.281 15.258 7.66 1 96.25 81 PRO B N 1
ATOM 3525 C CA . PRO B 1 81 ? -29.828 14.031 8.242 1 96.25 81 PRO B CA 1
ATOM 3526 C C . PRO B 1 81 ? -31.141 13.609 7.594 1 96.25 81 PRO B C 1
ATOM 3528 O O . PRO B 1 81 ? -31.406 12.414 7.438 1 96.25 81 PRO B O 1
ATOM 3531 N N . ASN B 1 82 ? -31.938 14.578 7.184 1 95.56 82 ASN B N 1
ATOM 3532 C CA . ASN B 1 82 ? -33.219 14.203 6.617 1 95.56 82 ASN B CA 1
ATOM 3533 C C . ASN B 1 82 ? -33.125 13.961 5.113 1 95.56 82 ASN B C 1
ATOM 3535 O O . ASN B 1 82 ? -34.156 13.773 4.441 1 95.56 82 ASN B O 1
ATOM 3539 N N . GLY B 1 83 ? -31.938 14.055 4.582 1 94 83 GLY B N 1
ATOM 3540 C CA . GLY B 1 83 ? -31.719 13.742 3.18 1 94 83 GLY B CA 1
ATOM 3541 C C . GLY B 1 83 ? -31.688 14.977 2.293 1 94 83 GLY B C 1
ATOM 3542 O O . GLY B 1 83 ? -31.391 14.883 1.1 1 94 83 GLY B O 1
ATOM 3543 N N . THR B 1 84 ? -31.969 16.156 2.838 1 95 84 THR B N 1
ATOM 3544 C CA . THR B 1 84 ? -31.828 17.391 2.064 1 95 84 THR B CA 1
ATOM 3545 C C . THR B 1 84 ? -30.375 17.562 1.602 1 95 84 THR B C 1
ATOM 3547 O O . THR B 1 84 ? -29.453 17.469 2.402 1 95 84 THR B O 1
ATOM 3550 N N . ASP B 1 85 ? -30.234 17.719 0.289 1 92.81 85 ASP B N 1
ATOM 3551 C CA . ASP B 1 85 ? -28.859 17.844 -0.209 1 92.81 85 ASP B CA 1
ATOM 3552 C C . ASP B 1 85 ? -28.641 19.172 -0.915 1 92.81 85 ASP B C 1
ATOM 3554 O O . ASP B 1 85 ? -29.609 19.844 -1.293 1 92.81 85 ASP B O 1
ATOM 3558 N N . VAL B 1 86 ? -27.438 19.641 -0.857 1 89.06 86 VAL B N 1
ATOM 3559 C CA . VAL B 1 86 ? -26.953 20.828 -1.545 1 89.06 86 VAL B CA 1
ATOM 3560 C C . VAL B 1 86 ? -25.812 20.438 -2.484 1 89.06 86 VAL B C 1
ATOM 3562 O O . VAL B 1 86 ? -24.812 19.859 -2.055 1 89.06 86 VAL B O 1
ATOM 3565 N N . TRP B 1 87 ? -25.953 20.734 -3.773 1 87.44 87 TRP B N 1
ATOM 3566 C CA . TRP B 1 87 ? -24.938 20.453 -4.789 1 87.44 87 TRP B CA 1
ATOM 3567 C C . TRP B 1 87 ? -24.125 21.703 -5.105 1 87.44 87 TRP B C 1
ATOM 3569 O O . TRP B 1 87 ? -24.672 22.75 -5.441 1 87.44 87 TRP B O 1
ATOM 3579 N N . LEU B 1 88 ? -22.844 21.547 -4.949 1 83.38 88 LEU B N 1
ATOM 3580 C CA . LEU B 1 88 ? -21.891 22.578 -5.352 1 83.38 88 LEU B CA 1
ATOM 3581 C C . LEU B 1 88 ? -20.984 22.078 -6.473 1 83.38 88 LEU B C 1
ATOM 3583 O O . LEU B 1 88 ? -20 21.391 -6.211 1 83.38 88 LEU B O 1
ATOM 3587 N N . THR B 1 89 ? -21.203 22.344 -7.73 1 77.94 89 THR B N 1
ATOM 3588 C CA . THR B 1 89 ? -20.5 21.812 -8.875 1 77.94 89 THR B CA 1
ATOM 3589 C C . THR B 1 89 ? -19.781 22.922 -9.648 1 77.94 89 THR B C 1
ATOM 3591 O O . THR B 1 89 ? -20.125 24.094 -9.516 1 77.94 89 THR B O 1
ATOM 3594 N N . SER B 1 90 ? -18.734 22.469 -10.312 1 67 90 SER B N 1
ATOM 3595 C CA . SER B 1 90 ? -17.875 23.406 -11.039 1 67 90 SER B CA 1
ATOM 3596 C C . SER B 1 90 ? -18.672 24.266 -12.008 1 67 90 SER B C 1
ATOM 3598 O O . SER B 1 90 ? -18.266 25.375 -12.352 1 67 90 SER B O 1
ATOM 3600 N N . ASP B 1 91 ? -19.609 23.672 -12.508 1 62.16 91 ASP B N 1
ATOM 3601 C CA . ASP B 1 91 ? -20.406 24.469 -13.43 1 62.16 91 ASP B CA 1
ATOM 3602 C C . ASP B 1 91 ? -21.109 25.609 -12.695 1 62.16 91 ASP B C 1
ATOM 3604 O O . ASP B 1 91 ? -21.516 26.594 -13.312 1 62.16 91 ASP B O 1
ATOM 3608 N N . LYS B 1 92 ? -21.062 25.516 -11.445 1 59.78 92 LYS B N 1
ATOM 3609 C CA . LYS B 1 92 ? -21.812 26.516 -10.672 1 59.78 92 LYS B CA 1
ATOM 3610 C C . LYS B 1 92 ? -20.859 27.375 -9.828 1 59.78 92 LYS B C 1
ATOM 3612 O O . LYS B 1 92 ? -21.172 28.531 -9.523 1 59.78 92 LYS B O 1
ATOM 3617 N N . VAL B 1 93 ? -19.844 26.719 -9.445 1 59.38 93 VAL B N 1
ATOM 3618 C CA . VAL B 1 93 ? -19.031 27.375 -8.43 1 59.38 93 VAL B CA 1
ATOM 3619 C C . VAL B 1 93 ? -17.562 27.016 -8.633 1 59.38 93 VAL B C 1
ATOM 3621 O O . VAL B 1 93 ? -17.25 25.906 -9.086 1 59.38 93 VAL B O 1
ATOM 3624 N N . GLU B 1 94 ? -16.719 27.953 -8.453 1 58.66 94 GLU B N 1
ATOM 3625 C CA . GLU B 1 94 ? -15.297 27.641 -8.422 1 58.66 94 GLU B CA 1
ATOM 3626 C C . GLU B 1 94 ? -14.961 26.703 -7.27 1 58.66 94 GLU B C 1
ATOM 3628 O O . GLU B 1 94 ? -15.453 26.875 -6.152 1 58.66 94 GLU B O 1
ATOM 3633 N N . LEU B 1 95 ? -14.297 25.625 -7.684 1 59.97 95 LEU B N 1
ATOM 3634 C CA . LEU B 1 95 ? -14.055 24.578 -6.699 1 59.97 95 LEU B CA 1
ATOM 3635 C C . LEU B 1 95 ? -12.57 24.484 -6.359 1 59.97 95 LEU B C 1
ATOM 3637 O O . LEU B 1 95 ? -11.898 23.516 -6.73 1 59.97 95 LEU B O 1
ATOM 3641 N N . PRO B 1 96 ? -12.164 25.5 -5.676 1 51.19 96 PRO B N 1
ATOM 3642 C CA . PRO B 1 96 ? -10.727 25.422 -5.379 1 51.19 96 PRO B CA 1
ATOM 3643 C C . PRO B 1 96 ? -10.359 24.172 -4.586 1 51.19 96 PRO B C 1
ATOM 3645 O O . PRO B 1 96 ? -9.242 23.656 -4.715 1 51.19 96 PRO B O 1
ATOM 3648 N N . GLU B 1 97 ? -11.375 23.828 -3.805 1 54.38 97 GLU B N 1
ATOM 3649 C CA . GLU B 1 97 ? -11.055 22.734 -2.902 1 54.38 97 GLU B CA 1
ATOM 3650 C C . GLU B 1 97 ? -11.328 21.375 -3.561 1 54.38 97 GLU B C 1
ATOM 3652 O O . GLU B 1 97 ? -10.758 20.359 -3.158 1 54.38 97 GLU B O 1
ATOM 3657 N N . ALA B 1 98 ? -12.273 21.5 -4.641 1 58.09 98 ALA B N 1
ATOM 3658 C CA . ALA B 1 98 ? -12.414 20.266 -5.391 1 58.09 98 ALA B CA 1
ATOM 3659 C C . ALA B 1 98 ? -11.141 19.938 -6.168 1 58.09 98 ALA B C 1
ATOM 3661 O O . ALA B 1 98 ? -10.484 20.844 -6.695 1 58.09 98 ALA B O 1
ATOM 3662 N N . GLY B 1 99 ? -10.469 18.812 -5.84 1 82 99 GLY B N 1
ATOM 3663 C CA . GLY B 1 99 ? -9.086 18.531 -6.176 1 82 99 GLY B CA 1
ATOM 3664 C C . GLY B 1 99 ? -8.875 17.141 -6.734 1 82 99 GLY B C 1
ATOM 3665 O O . GLY B 1 99 ? -9.727 16.625 -7.465 1 82 99 GLY B O 1
ATOM 3666 N N . TYR B 1 100 ? -7.781 16.828 -6.562 1 88.56 100 TYR B N 1
ATOM 3667 C CA . TYR B 1 100 ? -7.34 15.508 -7.004 1 88.56 100 TYR B CA 1
ATOM 3668 C C . TYR B 1 100 ? -7.578 14.461 -5.922 1 88.56 100 TYR B C 1
ATOM 3670 O O . TYR B 1 100 ? -7.465 14.758 -4.73 1 88.56 100 TYR B O 1
ATOM 3678 N N . ILE B 1 101 ? -8.094 13.383 -6.352 1 91.81 101 ILE B N 1
ATOM 3679 C CA . ILE B 1 101 ? -8.047 12.211 -5.484 1 91.81 101 ILE B CA 1
ATOM 3680 C C . ILE B 1 101 ? -6.742 11.453 -5.699 1 91.81 101 ILE B C 1
ATOM 3682 O O . ILE B 1 101 ? -6.359 11.172 -6.84 1 91.81 101 ILE B O 1
ATOM 3686 N N . LEU B 1 102 ? -6.098 11.18 -4.613 1 91.56 102 LEU B N 1
ATOM 3687 C CA . LEU B 1 102 ? -4.754 10.625 -4.684 1 91.56 102 LEU B CA 1
ATOM 3688 C C . LEU B 1 102 ? -4.781 9.109 -4.492 1 91.56 102 LEU B C 1
ATOM 3690 O O . LEU B 1 102 ? -5.633 8.586 -3.766 1 91.56 102 LEU B O 1
ATOM 3694 N N . GLU B 1 103 ? -3.904 8.453 -5.227 1 91.38 103 GLU B N 1
ATOM 3695 C CA . GLU B 1 103 ? -3.398 7.184 -4.727 1 91.38 103 GLU B CA 1
ATOM 3696 C C . GLU B 1 103 ? -2.334 7.395 -3.654 1 91.38 103 GLU B C 1
ATOM 3698 O O . GLU B 1 103 ? -1.14 7.445 -3.959 1 91.38 103 GLU B O 1
ATOM 3703 N N . ARG B 1 104 ? -2.725 7.445 -2.443 1 91 104 ARG B N 1
ATOM 3704 C CA . ARG B 1 104 ? -1.911 7.949 -1.341 1 91 104 ARG B CA 1
ATOM 3705 C C . ARG B 1 104 ? -0.632 7.137 -1.187 1 91 104 ARG B C 1
ATOM 3707 O O . ARG B 1 104 ? 0.428 7.688 -0.881 1 91 104 ARG B O 1
ATOM 3714 N N . LYS B 1 105 ? -0.715 5.84 -1.347 1 89.94 105 LYS B N 1
ATOM 3715 C CA . LYS B 1 105 ? 0.457 4.984 -1.187 1 89.94 105 LYS B CA 1
ATOM 3716 C C . LYS B 1 105 ? 1.547 5.348 -2.189 1 89.94 105 LYS B C 1
ATOM 3718 O O . LYS B 1 105 ? 2.736 5.297 -1.868 1 89.94 105 LYS B O 1
ATOM 3723 N N . VAL B 1 106 ? 1.106 5.715 -3.359 1 92.56 106 VAL B N 1
ATOM 3724 C CA . VAL B 1 106 ? 2.051 6.105 -4.402 1 92.56 106 VAL B CA 1
ATOM 3725 C C . VAL B 1 106 ? 2.5 7.547 -4.176 1 92.56 106 VAL B C 1
ATOM 3727 O O . VAL B 1 106 ? 3.686 7.859 -4.301 1 92.56 106 VAL B O 1
ATOM 3730 N N . PHE B 1 107 ? 1.578 8.383 -3.766 1 94.94 107 PHE B N 1
ATOM 3731 C CA . PHE B 1 107 ? 1.862 9.797 -3.543 1 94.94 107 PHE B CA 1
ATOM 3732 C C . PHE B 1 107 ? 2.932 9.969 -2.471 1 94.94 107 PHE B C 1
ATOM 3734 O O . PHE B 1 107 ? 3.912 10.688 -2.674 1 94.94 107 PHE B O 1
ATOM 3741 N N . ASP B 1 108 ? 2.75 9.344 -1.333 1 96.31 108 ASP B N 1
ATOM 3742 C CA . ASP B 1 108 ? 3.693 9.484 -0.227 1 96.31 108 ASP B CA 1
ATOM 3743 C C . ASP B 1 108 ? 5.098 9.047 -0.644 1 96.31 108 ASP B C 1
ATOM 3745 O O . ASP B 1 108 ? 6.082 9.695 -0.28 1 96.31 108 ASP B O 1
ATOM 3749 N N . LYS B 1 109 ? 5.156 7.996 -1.357 1 95.25 109 LYS B N 1
ATOM 3750 C CA . LYS B 1 109 ? 6.453 7.52 -1.827 1 95.25 109 LYS B CA 1
ATOM 3751 C C . LYS B 1 109 ? 7.113 8.539 -2.752 1 95.25 109 LYS B C 1
ATOM 3753 O O . LYS B 1 109 ? 8.32 8.773 -2.666 1 95.25 109 LYS B O 1
ATOM 3758 N N . PHE B 1 110 ? 6.332 9.117 -3.613 1 96.62 110 PHE B N 1
ATOM 3759 C CA . PHE B 1 110 ? 6.867 10.086 -4.562 1 96.62 110 PHE B CA 1
ATOM 3760 C C . PHE B 1 110 ? 7.375 11.328 -3.842 1 96.62 110 PHE B C 1
ATOM 3762 O O . PHE B 1 110 ? 8.352 11.945 -4.273 1 96.62 110 PHE B O 1
ATOM 3769 N N . MET B 1 111 ? 6.691 11.688 -2.758 1 97.94 111 MET B N 1
ATOM 3770 C CA . MET B 1 111 ? 7.203 12.805 -1.965 1 97.94 111 MET B CA 1
ATOM 3771 C C . MET B 1 111 ? 8.555 12.461 -1.349 1 97.94 111 MET B C 1
ATOM 3773 O O . MET B 1 111 ? 9.461 13.297 -1.317 1 97.94 111 MET B O 1
ATOM 3777 N N . ALA B 1 112 ? 8.672 11.258 -0.867 1 98.5 112 ALA B N 1
ATOM 3778 C CA . ALA B 1 112 ? 9.961 10.812 -0.336 1 98.5 112 ALA B CA 1
ATOM 3779 C C . ALA B 1 112 ? 11.023 10.773 -1.431 1 98.5 112 ALA B C 1
ATOM 3781 O O . ALA B 1 112 ? 12.18 11.125 -1.194 1 98.5 112 ALA B O 1
ATOM 3782 N N . MET B 1 113 ? 10.648 10.344 -2.619 1 98.44 113 MET B N 1
ATOM 3783 C CA . MET B 1 113 ? 11.57 10.312 -3.752 1 98.44 113 MET B CA 1
ATOM 3784 C C . MET B 1 113 ? 12.062 11.711 -4.09 1 98.44 113 MET B C 1
ATOM 3786 O O . MET B 1 113 ? 13.227 11.891 -4.453 1 98.44 113 MET B O 1
ATOM 3790 N N . ASP B 1 114 ? 11.156 12.664 -3.998 1 98.25 114 ASP B N 1
ATOM 3791 C CA . ASP B 1 114 ? 11.555 14.047 -4.238 1 98.25 114 ASP B CA 1
ATOM 3792 C C . ASP B 1 114 ? 12.609 14.492 -3.229 1 98.25 114 ASP B C 1
ATOM 3794 O O . ASP B 1 114 ? 13.523 15.242 -3.574 1 98.25 114 ASP B O 1
ATOM 3798 N N . ALA B 1 115 ? 12.43 14.07 -1.972 1 98.75 115 ALA B N 1
ATOM 3799 C CA . ALA B 1 115 ? 13.438 14.367 -0.96 1 98.75 115 ALA B CA 1
ATOM 3800 C C . ALA B 1 115 ? 14.789 13.758 -1.336 1 98.75 115 ALA B C 1
ATOM 3802 O O . ALA B 1 115 ? 15.828 14.414 -1.215 1 98.75 115 ALA B O 1
ATOM 3803 N N . ALA B 1 116 ? 14.766 12.539 -1.822 1 98.62 116 ALA B N 1
ATOM 3804 C CA . ALA B 1 116 ? 15.992 11.867 -2.258 1 98.62 116 ALA B CA 1
ATOM 3805 C C . ALA B 1 116 ? 16.656 12.617 -3.41 1 98.62 116 ALA B C 1
ATOM 3807 O O . ALA B 1 116 ? 17.875 12.812 -3.412 1 98.62 116 ALA B O 1
ATOM 3808 N N . ARG B 1 117 ? 15.859 13.031 -4.371 1 98 117 ARG B N 1
ATOM 3809 C CA . ARG B 1 117 ? 16.375 13.742 -5.535 1 98 117 ARG B CA 1
ATOM 3810 C C . ARG B 1 117 ? 17 15.07 -5.129 1 98 117 ARG B C 1
ATOM 3812 O O . ARG B 1 117 ? 17.922 15.555 -5.797 1 98 117 ARG B O 1
ATOM 3819 N N . ALA B 1 118 ? 16.5 15.594 -3.982 1 98.44 118 ALA B N 1
ATOM 3820 C CA . ALA B 1 118 ? 17.031 16.844 -3.467 1 98.44 118 ALA B CA 1
ATOM 3821 C C . ALA B 1 118 ? 18.328 16.609 -2.697 1 98.44 118 ALA B C 1
ATOM 3823 O O . ALA B 1 118 ? 19.016 17.562 -2.326 1 98.44 118 ALA B O 1
ATOM 3824 N N . GLY B 1 119 ? 18.641 15.344 -2.416 1 98.19 119 GLY B N 1
ATOM 3825 C CA . GLY B 1 119 ? 19.922 15.047 -1.79 1 98.19 119 GLY B CA 1
ATOM 3826 C C . GLY B 1 119 ? 19.781 14.375 -0.438 1 98.19 119 GLY B C 1
ATOM 3827 O O . GLY B 1 119 ? 20.781 14.047 0.207 1 98.19 119 GLY B O 1
ATOM 3828 N N . SER B 1 120 ? 18.578 14.094 0.035 1 98.62 120 SER B N 1
ATOM 3829 C CA . SER B 1 120 ? 18.391 13.438 1.324 1 98.62 120 SER B CA 1
ATOM 3830 C C . SER B 1 120 ? 18.719 11.953 1.244 1 98.62 120 SER B C 1
ATOM 3832 O O . SER B 1 120 ? 18.406 11.297 0.248 1 98.62 120 SER B O 1
ATOM 3834 N N . ARG B 1 121 ? 19.375 11.477 2.262 1 98.31 121 ARG B N 1
ATOM 3835 C CA . ARG B 1 121 ? 19.453 10.031 2.436 1 98.31 121 ARG B CA 1
ATOM 3836 C C . ARG B 1 121 ? 18.188 9.492 3.088 1 98.31 121 ARG B C 1
ATOM 3838 O O . ARG B 1 121 ? 17.516 10.203 3.842 1 98.31 121 ARG B O 1
ATOM 3845 N N . ILE B 1 122 ? 17.781 8.266 2.762 1 98.62 122 ILE B N 1
ATOM 3846 C CA . ILE B 1 122 ? 16.547 7.684 3.291 1 98.62 122 ILE B CA 1
ATOM 3847 C C . ILE B 1 122 ? 16.844 6.301 3.873 1 98.62 122 ILE B C 1
ATOM 3849 O O . ILE B 1 122 ? 17.578 5.516 3.277 1 98.62 122 ILE B O 1
ATOM 3853 N N . MET B 1 123 ? 16.391 6.051 5.039 1 97.88 123 MET B N 1
ATOM 3854 C CA . MET B 1 123 ? 16.391 4.711 5.621 1 97.88 123 MET B CA 1
ATOM 3855 C C . MET B 1 123 ? 14.977 4.242 5.938 1 97.88 123 MET B C 1
ATOM 3857 O O . MET B 1 123 ? 14.32 4.793 6.824 1 97.88 123 MET B O 1
ATOM 3861 N N . VAL B 1 124 ? 14.492 3.23 5.246 1 97.31 124 VAL B N 1
ATOM 3862 C CA . VAL B 1 124 ? 13.195 2.631 5.523 1 97.31 124 VAL B CA 1
ATOM 3863 C C . VAL B 1 124 ? 13.344 1.521 6.562 1 97.31 124 VAL B C 1
ATOM 3865 O O . VAL B 1 124 ? 14.461 1.129 6.898 1 97.31 124 VAL B O 1
ATOM 3868 N N . LYS B 1 125 ? 12.188 1.077 7.148 1 97 125 LYS B N 1
ATOM 3869 C CA . LYS B 1 125 ? 12.18 0.053 8.188 1 97 125 LYS B CA 1
ATOM 3870 C C . LYS B 1 125 ? 13.125 0.426 9.336 1 97 125 LYS B C 1
ATOM 3872 O O . LYS B 1 125 ? 13.852 -0.424 9.844 1 97 125 LYS B O 1
ATOM 3877 N N . THR B 1 126 ? 13.141 1.697 9.703 1 97.62 126 THR B N 1
ATOM 3878 C CA . THR B 1 126 ? 14.008 2.25 10.742 1 97.62 126 THR B CA 1
ATOM 3879 C C . THR B 1 126 ? 13.188 3.053 11.75 1 97.62 126 THR B C 1
ATOM 3881 O O . THR B 1 126 ? 12.531 4.031 11.391 1 97.62 126 THR B O 1
ATOM 3884 N N . ILE B 1 127 ? 13.195 2.654 12.969 1 97.62 127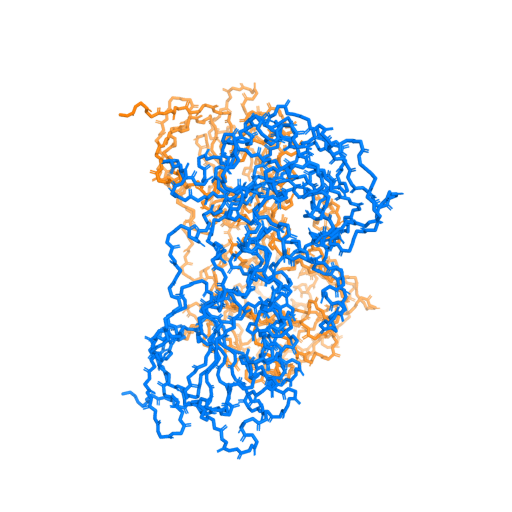 ILE B N 1
ATOM 3885 C CA . ILE B 1 127 ? 12.391 3.297 14 1 97.62 127 ILE B CA 1
ATOM 3886 C C . ILE B 1 127 ? 13.297 4 15.008 1 97.62 127 ILE B C 1
ATOM 3888 O O . ILE B 1 127 ? 14.359 3.484 15.359 1 97.62 127 ILE B O 1
ATOM 3892 N N . ALA B 1 128 ? 13.008 5.246 15.328 1 98.12 128 ALA B N 1
ATOM 3893 C CA . ALA B 1 128 ? 13.633 5.906 16.469 1 98.12 128 ALA B CA 1
ATOM 3894 C C . ALA B 1 128 ? 13.055 5.391 17.781 1 98.12 128 ALA B C 1
ATOM 3896 O O . ALA B 1 128 ? 11.828 5.336 17.953 1 98.12 128 ALA B O 1
ATOM 3897 N N . THR B 1 129 ? 13.898 5.055 18.688 1 97.62 129 THR B N 1
ATOM 3898 C CA . THR B 1 129 ? 13.414 4.418 19.906 1 97.62 129 THR B CA 1
ATOM 3899 C C . THR B 1 129 ? 13.703 5.297 21.125 1 97.62 129 THR B C 1
ATOM 3901 O O . THR B 1 129 ? 13.234 5.012 22.234 1 97.62 129 THR B O 1
ATOM 3904 N N . GLY B 1 130 ? 14.477 6.336 20.922 1 97.31 130 GLY B N 1
ATOM 3905 C CA . GLY B 1 130 ? 14.805 7.254 22 1 97.31 130 GLY B CA 1
ATOM 3906 C C . GLY B 1 130 ? 15.656 8.43 21.547 1 97.31 130 GLY B C 1
ATOM 3907 O O . GLY B 1 130 ? 16.188 8.43 20.438 1 97.31 130 GLY B O 1
ATOM 3908 N N . MET B 1 131 ? 15.773 9.406 22.422 1 97.06 131 MET B N 1
ATOM 3909 C CA . MET B 1 131 ? 16.5 10.633 22.109 1 97.06 131 MET B CA 1
ATOM 3910 C C . MET B 1 131 ? 17.078 11.266 23.375 1 97.06 131 MET B C 1
ATOM 3912 O O . MET B 1 131 ? 16.406 11.352 24.391 1 97.06 131 MET B O 1
ATOM 3916 N N . GLU B 1 132 ? 18.328 11.625 23.266 1 96.75 132 GLU B N 1
ATOM 3917 C CA . GLU B 1 132 ? 19.016 12.305 24.359 1 96.75 132 GLU B CA 1
ATOM 3918 C C . GLU B 1 132 ? 19.625 13.625 23.906 1 96.75 132 GLU B C 1
ATOM 3920 O O . GLU B 1 132 ? 20.234 13.695 22.844 1 96.75 132 GLU B O 1
ATOM 3925 N N . ARG B 1 133 ? 19.516 14.641 24.719 1 96.12 133 ARG B N 1
ATOM 3926 C CA . ARG B 1 133 ? 20.078 15.953 24.391 1 96.12 133 ARG B CA 1
ATOM 3927 C C . ARG B 1 133 ? 21.594 15.953 24.531 1 96.12 133 ARG B C 1
ATOM 3929 O O . ARG B 1 133 ? 22.125 15.367 25.469 1 96.12 133 ARG B O 1
ATOM 3936 N N . THR B 1 134 ? 22.203 16.562 23.578 1 94.69 134 THR B N 1
ATOM 3937 C CA . THR B 1 134 ? 23.641 16.797 23.625 1 94.69 134 THR B CA 1
ATOM 3938 C C . THR B 1 134 ? 23.953 18.297 23.578 1 94.69 134 THR B C 1
ATOM 3940 O O . THR B 1 134 ? 23.031 19.109 23.562 1 94.69 134 THR B O 1
ATOM 3943 N N . ASP B 1 135 ? 25.25 18.641 23.547 1 91.06 135 ASP B N 1
ATOM 3944 C CA . ASP B 1 135 ? 25.641 20.047 23.531 1 91.06 135 ASP B CA 1
ATOM 3945 C C . ASP B 1 135 ? 25.281 20.703 22.188 1 91.06 135 ASP B C 1
ATOM 3947 O O . ASP B 1 135 ? 25 21.891 22.125 1 91.06 135 ASP B O 1
ATOM 3951 N N . ASP B 1 136 ? 25.25 19.875 21.172 1 90.62 136 ASP B N 1
ATOM 3952 C CA . ASP B 1 136 ? 25.062 20.453 19.844 1 90.62 136 ASP B CA 1
ATOM 3953 C C . ASP B 1 136 ? 23.906 19.781 19.109 1 90.62 136 ASP B C 1
ATOM 3955 O O . ASP B 1 136 ? 23.891 19.703 17.875 1 90.62 136 ASP B O 1
ATOM 3959 N N . GLY B 1 137 ? 22.969 19.281 19.875 1 97.19 137 GLY B N 1
ATOM 3960 C CA . GLY B 1 137 ? 21.828 18.641 19.219 1 97.19 137 GLY B CA 1
ATOM 3961 C C . GLY B 1 137 ? 21.297 17.453 20 1 97.19 137 GLY B C 1
ATOM 3962 O O . GLY B 1 137 ? 21.078 17.547 21.219 1 97.19 137 GLY B O 1
ATOM 3963 N N . TYR B 1 138 ? 20.984 16.359 19.297 1 98.19 138 TYR B N 1
ATOM 3964 C CA . TYR B 1 138 ? 20.438 15.164 19.938 1 98.19 138 TYR B CA 1
ATOM 3965 C C . TYR B 1 138 ? 21.172 13.914 19.484 1 98.19 138 TYR B C 1
ATOM 3967 O O . TYR B 1 138 ? 21.688 13.867 18.359 1 98.19 138 TYR B O 1
ATOM 3975 N N . LEU B 1 139 ? 21.344 13.008 20.375 1 98 139 LEU B N 1
ATOM 3976 C CA . LEU B 1 139 ? 21.688 11.633 20.047 1 98 139 LEU B CA 1
ATOM 3977 C C . LEU B 1 139 ? 20.453 10.75 20.016 1 98 139 LEU B C 1
ATOM 3979 O O . LEU B 1 139 ? 19.812 10.523 21.047 1 98 139 LEU B O 1
ATOM 3983 N N . VAL B 1 140 ? 20.109 10.258 18.828 1 98.25 140 VAL B N 1
ATOM 3984 C CA . VAL B 1 140 ? 18.875 9.492 18.625 1 98.25 140 VAL B CA 1
ATOM 3985 C C . VAL B 1 140 ? 19.219 8 18.531 1 98.25 140 VAL B C 1
ATOM 3987 O O . VAL B 1 140 ? 20.078 7.602 17.75 1 98.25 140 VAL B O 1
ATOM 3990 N N . SER B 1 141 ? 18.594 7.199 19.359 1 97.94 141 SER B N 1
ATOM 3991 C CA . SER B 1 141 ? 18.672 5.746 19.234 1 97.94 141 SER B CA 1
ATOM 3992 C C . SER B 1 141 ? 17.703 5.227 18.172 1 97.94 141 SER B C 1
ATOM 3994 O O . SER B 1 141 ? 16.531 5.594 18.156 1 97.94 141 SER B O 1
ATOM 3996 N N . ALA B 1 142 ? 18.234 4.41 17.234 1 97.31 142 ALA B N 1
ATOM 3997 C CA . ALA B 1 142 ? 17.422 3.887 16.141 1 97.31 142 ALA B CA 1
ATOM 3998 C C . ALA B 1 142 ? 17.641 2.389 15.961 1 97.31 142 ALA B C 1
ATOM 4000 O O . ALA B 1 142 ? 18.625 1.835 16.469 1 97.31 142 ALA B O 1
ATOM 4001 N N . GLU B 1 143 ? 16.688 1.746 15.406 1 97 143 GLU B N 1
ATOM 4002 C CA . GLU B 1 143 ? 16.75 0.319 15.102 1 97 143 GLU B CA 1
ATOM 4003 C C . GLU B 1 143 ? 16.297 0.038 13.672 1 97 143 GLU B C 1
ATOM 4005 O O . GLU B 1 143 ? 15.281 0.579 13.211 1 97 143 GLU B O 1
ATOM 4010 N N . CYS B 1 144 ? 17.047 -0.754 12.914 1 94.75 144 CYS B N 1
ATOM 4011 C CA . CYS B 1 144 ? 16.719 -1.217 11.57 1 94.75 144 CYS B CA 1
ATOM 4012 C C . CYS B 1 144 ? 16.953 -2.717 11.438 1 94.75 144 CYS B C 1
ATOM 4014 O O . CYS B 1 144 ? 18.078 -3.191 11.633 1 94.75 144 CYS B O 1
ATOM 4016 N N . MET B 1 145 ? 15.961 -3.438 11.078 1 92.5 145 MET B N 1
ATOM 4017 C CA . MET B 1 145 ? 16.031 -4.879 10.875 1 92.5 145 MET B CA 1
ATOM 4018 C C . MET B 1 145 ? 16.688 -5.566 12.062 1 92.5 145 MET B C 1
ATOM 4020 O O . MET B 1 145 ? 17.594 -6.398 11.898 1 92.5 145 MET B O 1
ATOM 4024 N N . GLY B 1 146 ? 16.375 -5.094 13.258 1 91.25 146 GLY B N 1
ATOM 4025 C CA . GLY B 1 146 ? 16.844 -5.719 14.484 1 91.25 146 GLY B CA 1
ATOM 4026 C C . GLY B 1 146 ? 18.172 -5.176 14.961 1 91.25 146 GLY B C 1
ATOM 4027 O O . GLY B 1 146 ? 18.625 -5.496 16.062 1 91.25 146 GLY B O 1
ATOM 4028 N N . GLU B 1 147 ? 18.844 -4.391 14.172 1 93.38 147 GLU B N 1
ATOM 4029 C CA . GLU B 1 147 ? 20.125 -3.811 14.531 1 93.38 147 GLU B CA 1
ATOM 4030 C C . GLU B 1 147 ? 19.969 -2.416 15.125 1 93.38 147 GLU B C 1
ATOM 4032 O O . GLU B 1 147 ? 19.281 -1.569 14.547 1 93.38 147 GLU B O 1
ATOM 4037 N N . LYS B 1 148 ? 20.609 -2.197 16.203 1 95.81 148 LYS B N 1
ATOM 4038 C CA . LYS B 1 148 ? 20.531 -0.913 16.906 1 95.81 148 LYS B CA 1
ATOM 4039 C C . LYS B 1 148 ? 21.719 -0.021 16.547 1 95.81 148 LYS B C 1
ATOM 4041 O O . LYS B 1 148 ? 22.844 -0.506 16.391 1 95.81 148 LYS B O 1
ATOM 4046 N N . PHE B 1 149 ? 21.484 1.231 16.359 1 96.25 149 PHE B N 1
ATOM 4047 C CA . PHE B 1 149 ? 22.531 2.211 16.094 1 96.25 149 PHE B CA 1
ATOM 4048 C C . PHE B 1 149 ? 22.109 3.598 16.562 1 96.25 149 PHE B C 1
ATOM 4050 O O . PHE B 1 149 ? 21 3.773 17.062 1 96.25 149 PHE B O 1
ATOM 4057 N N . GLU B 1 150 ? 23 4.52 16.516 1 97.31 150 GLU B N 1
ATOM 4058 C CA . GLU B 1 150 ? 22.719 5.875 16.984 1 97.31 150 GLU B CA 1
ATOM 4059 C C . GLU B 1 150 ? 22.953 6.898 15.875 1 97.31 150 GLU B C 1
ATOM 4061 O O . GLU B 1 150 ? 23.812 6.695 15.008 1 97.31 150 GLU B O 1
ATOM 4066 N N . ILE B 1 151 ? 22.203 7.953 15.906 1 98 151 ILE B N 1
ATOM 4067 C CA . ILE B 1 151 ? 22.312 9.07 14.977 1 98 151 ILE B CA 1
ATOM 4068 C C . ILE B 1 151 ? 22.5 10.367 15.742 1 98 151 ILE B C 1
ATOM 4070 O O . ILE B 1 151 ? 21.641 10.75 16.547 1 98 151 ILE B O 1
ATOM 4074 N N . LYS B 1 152 ? 23.578 10.984 15.547 1 98 152 LYS B N 1
ATOM 4075 C CA . LYS B 1 152 ? 23.781 12.328 16.078 1 98 152 LYS B CA 1
ATOM 4076 C C . LYS B 1 152 ? 23.297 13.391 15.102 1 98 152 LYS B C 1
ATOM 4078 O O . LYS B 1 152 ? 23.766 13.469 13.969 1 98 152 LYS B O 1
ATOM 4083 N N . ALA B 1 153 ? 22.359 14.188 15.516 1 98.56 153 ALA B N 1
ATOM 4084 C CA . ALA B 1 153 ? 21.781 15.195 14.633 1 98.56 153 ALA B CA 1
ATOM 4085 C C . ALA B 1 153 ? 21.844 16.578 15.281 1 98.56 153 ALA B C 1
ATOM 4087 O O . ALA B 1 153 ? 21.609 16.719 16.484 1 98.56 153 ALA B O 1
ATOM 4088 N N . ARG B 1 154 ? 22.125 17.578 14.508 1 98.69 154 ARG B N 1
ATOM 4089 C CA . ARG B 1 154 ? 22.094 18.938 15.008 1 98.69 154 ARG B CA 1
ATOM 4090 C C . ARG B 1 154 ? 20.656 19.422 15.188 1 98.69 154 ARG B C 1
ATOM 4092 O O . ARG B 1 154 ? 20.344 20.156 16.125 1 98.69 154 ARG B O 1
ATOM 4099 N N . ILE B 1 155 ? 19.828 19.031 14.32 1 98.88 155 ILE B N 1
ATOM 4100 C CA . ILE B 1 155 ? 18.406 19.328 14.398 1 98.88 155 ILE B CA 1
ATOM 4101 C C . ILE B 1 155 ? 17.594 18.062 14.117 1 98.88 155 ILE B C 1
ATOM 4103 O O . ILE B 1 155 ? 17.938 17.297 13.211 1 98.88 155 ILE B O 1
ATOM 4107 N N . VAL B 1 156 ? 16.562 17.812 14.898 1 98.88 156 VAL B N 1
ATOM 4108 C CA . VAL B 1 156 ? 15.586 16.766 14.656 1 98.88 156 VAL B CA 1
ATOM 4109 C C . VAL B 1 156 ? 14.25 17.391 14.25 1 98.88 156 VAL B C 1
ATOM 4111 O O . VAL B 1 156 ? 13.773 18.328 14.891 1 98.88 156 VAL B O 1
ATOM 4114 N N . ILE B 1 157 ? 13.711 16.938 13.172 1 98.94 157 ILE B N 1
ATOM 4115 C CA . ILE B 1 157 ? 12.352 17.297 12.797 1 98.94 157 ILE B CA 1
ATOM 4116 C C . ILE B 1 157 ? 11.414 16.125 13.062 1 98.94 157 ILE B C 1
ATOM 4118 O O . ILE B 1 157 ? 11.539 15.07 12.438 1 98.94 157 ILE B O 1
ATOM 4122 N N . ALA B 1 158 ? 10.516 16.344 13.984 1 98.75 158 ALA B N 1
ATOM 4123 C CA . ALA B 1 158 ? 9.539 15.328 14.375 1 98.75 158 ALA B CA 1
ATOM 4124 C C . ALA B 1 158 ? 8.344 15.328 13.422 1 98.75 158 ALA B C 1
ATOM 4126 O O . ALA B 1 158 ? 7.508 16.234 13.469 1 98.75 158 ALA B O 1
ATOM 4127 N N . ALA B 1 159 ? 8.234 14.367 12.609 1 98.31 159 ALA B N 1
ATOM 4128 C CA . ALA B 1 159 ? 7.137 14.148 11.672 1 98.31 159 ALA B CA 1
ATOM 4129 C C . ALA B 1 159 ? 6.551 12.75 11.836 1 98.31 159 ALA B C 1
ATOM 4131 O O . ALA B 1 159 ? 6.297 12.055 10.844 1 98.31 159 ALA B O 1
ATOM 4132 N N . ASP B 1 160 ? 6.371 12.336 13.078 1 96.81 160 ASP B N 1
ATOM 4133 C CA . ASP B 1 160 ? 6.086 10.93 13.375 1 96.81 160 ASP B CA 1
ATOM 4134 C C . ASP B 1 160 ? 4.594 10.711 13.609 1 96.81 160 ASP B C 1
ATOM 4136 O O . ASP B 1 160 ? 4.203 9.75 14.281 1 96.81 160 ASP B O 1
ATOM 4140 N N . GLY B 1 161 ? 3.746 11.578 13.094 1 92.88 161 GLY B N 1
ATOM 4141 C CA . GLY B 1 161 ? 2.312 11.336 13.102 1 92.88 161 GLY B CA 1
ATOM 4142 C C . GLY B 1 161 ? 1.632 11.844 14.359 1 92.88 161 GLY B C 1
ATOM 4143 O O . GLY B 1 161 ? 2.26 12.508 15.188 1 92.88 161 GLY B O 1
ATOM 4144 N N . PRO B 1 162 ? 0.308 11.453 14.383 1 88.75 162 PRO B N 1
ATOM 4145 C CA . PRO B 1 162 ? -0.446 11.961 15.539 1 88.75 162 PRO B CA 1
ATOM 4146 C C . PRO B 1 162 ? 0.101 11.461 16.875 1 88.75 162 PRO B C 1
ATOM 4148 O O . PRO B 1 162 ? 0.541 10.312 16.969 1 88.75 162 PRO B O 1
ATOM 4151 N N . GLU B 1 163 ? 0.191 12.164 17.891 1 80.88 163 GLU B N 1
ATOM 4152 C CA . GLU B 1 163 ? 0.739 11.859 19.203 1 80.88 163 GLU B CA 1
ATOM 4153 C C . GLU B 1 163 ? 2.246 11.633 19.141 1 80.88 163 GLU B C 1
ATOM 4155 O O . GLU B 1 163 ? 2.75 10.617 19.609 1 80.88 163 GLU B O 1
ATOM 4160 N N . SER B 1 164 ? 2.914 12.477 18.609 1 90.44 164 SER B N 1
ATOM 4161 C CA . SER B 1 164 ? 4.348 12.43 18.359 1 90.44 164 SER B CA 1
ATOM 4162 C C . SER B 1 164 ? 5.125 12.016 19.594 1 90.44 164 SER B C 1
ATOM 4164 O O . SER B 1 164 ? 5.152 12.75 20.594 1 90.44 164 SER B O 1
ATOM 4166 N N . ARG B 1 165 ? 5.773 10.953 19.656 1 93.25 165 ARG B N 1
ATOM 4167 C CA . ARG B 1 165 ? 6.68 10.523 20.703 1 93.25 165 ARG B CA 1
ATOM 4168 C C . ARG B 1 165 ? 7.992 11.297 20.656 1 93.25 165 ARG B C 1
ATOM 4170 O O . ARG B 1 165 ? 8.578 11.602 21.703 1 93.25 165 ARG B O 1
ATOM 4177 N N . VAL B 1 166 ? 8.367 11.617 19.469 1 97.06 166 VAL B N 1
ATOM 4178 C CA . VAL B 1 166 ? 9.641 12.297 19.266 1 97.06 166 VAL B CA 1
ATOM 4179 C C . VAL B 1 166 ? 9.602 13.68 19.906 1 97.06 166 VAL B C 1
ATOM 4181 O O . VAL B 1 166 ? 10.523 14.062 20.641 1 97.06 166 VAL B O 1
ATOM 4184 N N . ALA B 1 167 ? 8.531 14.398 19.641 1 96.19 167 ALA B N 1
ATOM 4185 C CA . ALA B 1 167 ? 8.367 15.719 20.234 1 96.19 167 ALA B CA 1
ATOM 4186 C C . ALA B 1 167 ? 8.328 15.633 21.766 1 96.19 167 ALA B C 1
ATOM 4188 O O . ALA B 1 167 ? 8.898 16.484 22.453 1 96.19 167 ALA B O 1
ATOM 4189 N N . ARG B 1 168 ? 7.711 14.609 22.266 1 94.88 168 ARG B N 1
ATOM 4190 C CA . ARG B 1 168 ? 7.59 14.438 23.703 1 94.88 168 ARG B CA 1
ATOM 4191 C C . ARG B 1 168 ? 8.945 14.141 24.344 1 94.88 168 ARG B C 1
ATOM 4193 O O . ARG B 1 168 ? 9.227 14.586 25.453 1 94.88 168 ARG B O 1
ATOM 4200 N N . TRP B 1 169 ? 9.766 13.367 23.641 1 96.06 169 TRP B N 1
ATOM 4201 C CA . TRP B 1 169 ? 11.109 13.102 24.125 1 96.06 169 TRP B CA 1
ATOM 4202 C C . TRP B 1 169 ? 11.898 14.398 24.312 1 96.06 169 TRP B C 1
ATOM 4204 O O . TRP B 1 169 ? 12.828 14.453 25.109 1 96.06 169 TRP B O 1
ATOM 4214 N N . ALA B 1 170 ? 11.516 15.414 23.547 1 95.31 170 ALA B N 1
ATOM 4215 C CA . ALA B 1 170 ? 12.219 16.703 23.594 1 95.31 170 ALA B CA 1
ATOM 4216 C C . ALA B 1 170 ? 11.547 17.656 24.578 1 95.31 170 ALA B C 1
ATOM 4218 O O . ALA B 1 170 ? 11.93 18.812 24.688 1 95.31 170 ALA B O 1
ATOM 4219 N N . GLY B 1 171 ? 10.438 17.172 25.203 1 93.75 171 GLY B N 1
ATOM 4220 C CA . GLY B 1 171 ? 9.805 17.953 26.25 1 93.75 171 GLY B CA 1
ATOM 4221 C C . GLY B 1 171 ? 8.633 18.781 25.75 1 93.75 171 GLY B C 1
ATOM 4222 O O . GLY B 1 171 ? 8.109 19.625 26.469 1 93.75 171 GLY B O 1
ATOM 4223 N N . LEU B 1 172 ? 8.25 18.594 24.547 1 94.5 172 LEU B N 1
ATOM 4224 C CA . LEU B 1 172 ? 7.086 19.297 24.031 1 94.5 172 LEU B CA 1
ATOM 4225 C C . LEU B 1 172 ? 5.805 18.516 24.328 1 94.5 172 LEU B C 1
ATOM 4227 O O . LEU B 1 172 ? 5.812 17.281 24.328 1 94.5 172 LEU B O 1
ATOM 4231 N N . ASN B 1 173 ? 4.754 19.25 24.547 1 90.56 173 ASN B N 1
ATOM 4232 C CA . ASN B 1 173 ? 3.451 18.625 24.75 1 90.56 173 ASN B CA 1
ATOM 4233 C C . ASN B 1 173 ? 2.633 18.594 23.469 1 90.56 173 ASN B C 1
ATOM 4235 O O . ASN B 1 173 ? 1.897 19.547 23.172 1 90.56 173 ASN B O 1
ATOM 4239 N N . THR B 1 174 ? 2.645 17.469 22.812 1 85.25 174 THR B N 1
ATOM 4240 C CA . THR B 1 174 ? 1.937 17.312 21.547 1 85.25 174 THR B CA 1
ATOM 4241 C C . THR B 1 174 ? 0.759 16.344 21.703 1 85.25 174 THR B C 1
ATOM 4243 O O . THR B 1 174 ? 0.155 15.938 20.703 1 85.25 174 THR B O 1
ATOM 4246 N N . ALA B 1 175 ? 0.398 16.047 22.891 1 82.31 175 ALA B N 1
ATOM 4247 C CA . ALA B 1 175 ? -0.724 15.141 23.125 1 82.31 175 ALA B CA 1
ATOM 4248 C C . ALA B 1 175 ? -2.045 15.789 22.719 1 82.31 175 ALA B C 1
ATOM 4250 O O . ALA B 1 175 ? -2.287 16.953 23.016 1 82.31 175 ALA B O 1
ATOM 4251 N N . THR B 1 176 ? -2.76 15.062 21.953 1 87.12 176 THR B N 1
ATOM 4252 C CA . THR B 1 176 ? -4.094 15.516 21.562 1 87.12 176 THR B CA 1
ATOM 4253 C C . THR B 1 176 ? -5.137 15.031 22.562 1 87.12 176 THR B C 1
ATOM 4255 O O . THR B 1 176 ? -5.152 13.852 22.938 1 87.12 176 THR B O 1
ATOM 4258 N N . ARG B 1 177 ? -6.016 15.945 23 1 88.5 177 ARG B N 1
ATOM 4259 C CA . ARG B 1 177 ? -7.094 15.555 23.891 1 88.5 177 ARG B CA 1
ATOM 4260 C C . ARG B 1 177 ? -8.086 14.641 23.188 1 88.5 177 ARG B C 1
ATOM 4262 O O . ARG B 1 177 ? -8.344 14.797 22 1 88.5 177 ARG B O 1
ATOM 4269 N N . PRO B 1 178 ? -8.664 13.734 23.938 1 88.31 178 PRO B N 1
ATOM 4270 C CA . PRO B 1 178 ? -9.641 12.812 23.328 1 88.31 178 PRO B CA 1
ATOM 4271 C C . PRO B 1 178 ? -10.742 13.539 22.578 1 88.31 178 PRO B C 1
ATOM 4273 O O . PRO B 1 178 ? -11.148 13.102 21.5 1 88.31 178 PRO B O 1
ATOM 4276 N N . LYS B 1 179 ? -11.219 14.609 23.062 1 91.94 179 LYS B N 1
ATOM 4277 C CA . LYS B 1 179 ? -12.305 15.352 22.422 1 91.94 179 LYS B CA 1
ATOM 4278 C C . LYS B 1 179 ? -11.852 15.992 21.109 1 91.94 179 LYS B C 1
ATOM 4280 O O . LYS B 1 179 ? -12.672 16.484 20.328 1 91.94 179 LYS B O 1
ATOM 4285 N N . ASP B 1 180 ? -10.547 15.961 20.938 1 93 180 ASP B N 1
ATOM 4286 C CA . ASP B 1 180 ? -9.984 16.594 19.734 1 93 180 ASP B CA 1
ATOM 4287 C C . ASP B 1 180 ? -9.344 15.562 18.812 1 93 180 ASP B C 1
ATOM 4289 O O . ASP B 1 180 ? -8.68 15.914 17.844 1 93 180 ASP B O 1
ATOM 4293 N N . MET B 1 181 ? -9.5 14.305 19.141 1 94.44 181 MET B N 1
ATOM 4294 C CA . MET B 1 181 ? -9.016 13.219 18.297 1 94.44 181 MET B CA 1
ATOM 4295 C C . MET B 1 181 ? -10.18 12.508 17.609 1 94.44 181 MET B C 1
ATOM 4297 O O . MET B 1 181 ? -10.914 11.758 18.25 1 94.44 181 MET B O 1
ATOM 4301 N N . GLU B 1 182 ? -10.281 12.766 16.359 1 95.12 182 GLU B N 1
ATOM 4302 C CA . GLU B 1 182 ? -11.305 12.07 15.594 1 95.12 182 GLU B CA 1
ATOM 4303 C C . GLU B 1 182 ? -10.875 10.648 15.25 1 95.12 182 GLU B C 1
ATOM 4305 O O . GLU B 1 182 ? -9.75 10.43 14.789 1 95.12 182 GLU B O 1
ATOM 4310 N N . SER B 1 183 ? -11.719 9.664 15.609 1 95.69 183 SER B N 1
ATOM 4311 C CA . SER B 1 183 ? -11.523 8.289 15.148 1 95.69 183 SER B CA 1
ATOM 4312 C C . SER B 1 183 ? -12.164 8.07 13.789 1 95.69 183 SER B C 1
ATOM 4314 O O . SER B 1 183 ? -13.367 8.289 13.617 1 95.69 183 SER B O 1
ATOM 4316 N N . ALA B 1 184 ? -11.367 7.621 12.859 1 95.81 184 ALA B N 1
ATOM 4317 C CA . ALA B 1 184 ? -11.867 7.496 11.492 1 95.81 184 ALA B CA 1
ATOM 4318 C C . ALA B 1 184 ? -11.75 6.059 11 1 95.81 184 ALA B C 1
ATOM 4320 O O . ALA B 1 184 ? -10.867 5.316 11.43 1 95.81 184 ALA B O 1
ATOM 4321 N N . ALA B 1 185 ? -12.664 5.621 10.195 1 96.5 185 ALA B N 1
ATOM 4322 C CA . ALA B 1 185 ? -12.68 4.348 9.484 1 96.5 185 ALA B CA 1
ATOM 4323 C C . ALA B 1 185 ? -13.164 4.523 8.047 1 96.5 185 ALA B C 1
ATOM 4325 O O . ALA B 1 185 ? -14.086 5.305 7.789 1 96.5 185 ALA B O 1
ATOM 4326 N N . GLN B 1 186 ? -12.539 3.826 7.148 1 96.5 186 GLN B N 1
ATOM 4327 C CA . GLN B 1 186 ? -12.867 3.99 5.738 1 96.5 186 GLN B CA 1
ATOM 4328 C C . GLN B 1 186 ? -12.68 2.682 4.973 1 96.5 186 GLN B C 1
ATOM 4330 O O . GLN B 1 186 ? -11.695 1.971 5.184 1 96.5 186 GLN B O 1
ATOM 4335 N N . PHE B 1 187 ? -13.641 2.33 4.098 1 96.94 187 PHE B N 1
ATOM 4336 C CA . PHE B 1 187 ? -13.469 1.285 3.096 1 96.94 187 PHE B CA 1
ATOM 4337 C C . PHE B 1 187 ? -13.109 1.886 1.742 1 96.94 187 PHE B C 1
ATOM 4339 O O . PHE B 1 187 ? -13.555 2.986 1.407 1 96.94 187 PHE B O 1
ATOM 4346 N N . GLU B 1 188 ? -12.242 1.279 1.045 1 96.31 188 GLU B N 1
ATOM 4347 C CA . GLU B 1 188 ? -12.32 1.365 -0.41 1 96.31 188 GLU B CA 1
ATOM 4348 C C . GLU B 1 188 ? -13.25 0.296 -0.977 1 96.31 188 GLU B C 1
ATOM 4350 O O . GLU B 1 188 ? -13.102 -0.888 -0.668 1 96.31 188 GLU B O 1
ATOM 4355 N N . MET B 1 189 ? -14.227 0.687 -1.729 1 98 189 MET B N 1
ATOM 4356 C CA . MET B 1 189 ? -15.25 -0.25 -2.182 1 98 189 MET B CA 1
ATOM 4357 C C . MET B 1 189 ? -15.383 -0.215 -3.701 1 98 189 MET B C 1
ATOM 4359 O O . MET B 1 189 ? -15.078 0.797 -4.332 1 98 189 MET B O 1
ATOM 4363 N N . VAL B 1 190 ? -15.812 -1.293 -4.254 1 98.38 190 VAL B N 1
ATOM 4364 C CA . VAL B 1 190 ? -16.141 -1.406 -5.672 1 98.38 190 VAL B CA 1
ATOM 4365 C C . VAL B 1 190 ? -17.625 -1.742 -5.824 1 98.38 190 VAL B C 1
ATOM 4367 O O . VAL B 1 190 ? -18.219 -2.387 -4.953 1 98.38 190 VAL B O 1
ATOM 4370 N N . GLY B 1 191 ? -18.188 -1.34 -6.898 1 97.94 191 GLY B N 1
ATOM 4371 C CA . GLY B 1 191 ? -19.625 -1.53 -7.133 1 97.94 191 GLY B CA 1
ATOM 4372 C C . GLY B 1 191 ? -20.469 -0.422 -6.551 1 97.94 191 GLY B C 1
ATOM 4373 O O . GLY B 1 191 ? -21.672 -0.61 -6.316 1 97.94 191 GLY B O 1
ATOM 4374 N N . VAL B 1 192 ? -19.828 0.715 -6.215 1 97.88 192 VAL B N 1
ATOM 4375 C CA . VAL B 1 192 ? -20.531 1.866 -5.656 1 97.88 192 VAL B CA 1
ATOM 4376 C C . VAL B 1 192 ? -21.297 2.586 -6.754 1 97.88 192 VAL B C 1
ATOM 4378 O O . VAL B 1 192 ? -20.781 2.809 -7.848 1 97.88 192 VAL B O 1
ATOM 4381 N N . GLU B 1 193 ? -22.547 2.91 -6.492 1 96.94 193 GLU B N 1
ATOM 4382 C CA . GLU B 1 193 ? -23.406 3.629 -7.43 1 96.94 193 GLU B CA 1
ATOM 4383 C C . GLU B 1 193 ? -23.75 5.023 -6.906 1 96.94 193 GLU B C 1
ATOM 4385 O O . GLU B 1 193 ? -24.812 5.227 -6.324 1 96.94 193 GLU B O 1
ATOM 4390 N N . MET B 1 194 ? -22.906 5.918 -7.238 1 94.81 194 MET B N 1
ATOM 4391 C CA . MET B 1 194 ? -23.125 7.293 -6.809 1 94.81 194 MET B CA 1
ATOM 4392 C C . MET B 1 194 ? -23.984 8.047 -7.816 1 94.81 194 MET B C 1
ATOM 4394 O O . MET B 1 194 ? -23.969 7.738 -9.008 1 94.81 194 MET B O 1
ATOM 4398 N N . GLU B 1 195 ? -24.781 9.062 -7.332 1 91.62 195 GLU B N 1
ATOM 4399 C CA . GLU B 1 195 ? -25.578 9.891 -8.227 1 91.62 195 GLU B CA 1
ATOM 4400 C C . GLU B 1 195 ? -24.703 10.609 -9.25 1 91.62 195 GLU B C 1
ATOM 4402 O O . GLU B 1 195 ? -25.062 10.68 -10.43 1 91.62 195 GLU B O 1
ATOM 4407 N N . ASP B 1 196 ? -23.625 11.18 -8.844 1 92.12 196 ASP B N 1
ATOM 4408 C CA . ASP B 1 196 ? -22.594 11.805 -9.664 1 92.12 196 ASP B CA 1
ATOM 4409 C C . ASP B 1 196 ? -21.203 11.414 -9.18 1 92.12 196 ASP B C 1
ATOM 4411 O O . ASP B 1 196 ? -20.734 11.922 -8.156 1 92.12 196 ASP B O 1
ATOM 4415 N N . ASN B 1 197 ? -20.531 10.555 -9.914 1 91.31 197 ASN B N 1
ATOM 4416 C CA . ASN B 1 197 ? -19.25 10.031 -9.469 1 91.31 197 ASN B CA 1
ATOM 4417 C C . ASN B 1 197 ? -18.109 11.016 -9.742 1 91.31 197 ASN B C 1
ATOM 4419 O O . ASN B 1 197 ? -16.938 10.648 -9.711 1 91.31 197 ASN B O 1
ATOM 4423 N N . ASN B 1 198 ? -18.469 12.25 -10.047 1 89.81 198 ASN B N 1
ATOM 4424 C CA . ASN B 1 198 ? -17.484 13.312 -10.148 1 89.81 198 ASN B CA 1
ATOM 4425 C C . ASN B 1 198 ? -17.547 14.266 -8.961 1 89.81 198 ASN B C 1
ATOM 4427 O O . ASN B 1 198 ? -16.797 15.234 -8.891 1 89.81 198 ASN B O 1
ATOM 4431 N N . CYS B 1 199 ? -18.422 13.945 -8.023 1 89.75 199 CYS B N 1
ATOM 4432 C CA . CYS B 1 199 ? -18.609 14.797 -6.852 1 89.75 199 CYS B CA 1
ATOM 4433 C C . CYS B 1 199 ? -18.297 14.039 -5.566 1 89.75 199 CYS B C 1
ATOM 4435 O O . CYS B 1 199 ? -18.641 12.867 -5.438 1 89.75 199 CYS B O 1
ATOM 4437 N N . ILE B 1 200 ? -17.656 14.711 -4.641 1 90.75 200 ILE B N 1
ATOM 4438 C CA . ILE B 1 200 ? -17.516 14.172 -3.295 1 90.75 200 ILE B CA 1
ATOM 4439 C C . ILE B 1 200 ? -18.828 14.367 -2.529 1 90.75 200 ILE B C 1
ATOM 4441 O O . ILE B 1 200 ? -19.469 15.414 -2.637 1 90.75 200 ILE B O 1
ATOM 4445 N N . GLU B 1 201 ? -19.234 13.406 -1.783 1 93.06 201 GLU B N 1
ATOM 4446 C CA . GLU B 1 201 ? -20.438 13.523 -0.972 1 93.06 201 GLU B CA 1
ATOM 4447 C C . GLU B 1 201 ? -20.094 13.539 0.517 1 93.06 201 GLU B C 1
ATOM 4449 O O . GLU B 1 201 ? -19.297 12.734 0.987 1 93.06 201 GLU B O 1
ATOM 4454 N N . PHE B 1 202 ? -20.703 14.477 1.222 1 93.06 202 PHE B N 1
ATOM 4455 C CA . PHE B 1 202 ? -20.609 14.578 2.674 1 93.06 202 PHE B CA 1
ATOM 4456 C C . PHE B 1 202 ? -21.953 14.32 3.324 1 93.06 202 PHE B C 1
ATOM 4458 O O . PHE B 1 202 ? -22.984 14.828 2.861 1 93.06 202 PHE B O 1
ATOM 4465 N N . TYR B 1 203 ? -21.953 13.531 4.309 1 96.06 203 TYR B N 1
ATOM 4466 C CA . TYR B 1 203 ? -23.141 13.266 5.102 1 96.06 203 TYR B CA 1
ATOM 4467 C C . TYR B 1 203 ? -22.953 13.719 6.543 1 96.06 203 TYR B C 1
ATOM 4469 O O . TYR B 1 203 ? -22.016 13.297 7.215 1 96.06 203 TYR B O 1
ATOM 4477 N N . PHE B 1 204 ? -23.891 14.555 6.992 1 96.06 204 PHE B N 1
ATOM 4478 C CA . PHE B 1 204 ? -23.734 15.148 8.312 1 96.06 204 PHE B CA 1
ATOM 4479 C C . PHE B 1 204 ? -24.781 14.594 9.281 1 96.06 204 PHE B C 1
ATOM 4481 O O . PHE B 1 204 ? -25.75 13.969 8.859 1 96.06 204 PHE B O 1
ATOM 4488 N N . GLY B 1 205 ? -24.516 14.773 10.594 1 96.06 205 GLY B N 1
ATOM 4489 C CA . GLY B 1 205 ? -25.484 14.43 11.617 1 96.06 205 GLY B CA 1
ATOM 4490 C C . GLY B 1 205 ? -25.156 13.133 12.336 1 96.06 205 GLY B C 1
ATOM 4491 O O . GLY B 1 205 ? -24 12.797 12.523 1 96.06 205 GLY B O 1
ATOM 4492 N N . SER B 1 206 ? -26.156 12.383 12.766 1 95.44 206 SER B N 1
ATOM 4493 C CA . SER B 1 206 ? -26.047 11.242 13.656 1 95.44 206 SER B CA 1
ATOM 4494 C C . SER B 1 206 ? -25.375 10.055 12.961 1 95.44 206 SER B C 1
ATOM 4496 O O . SER B 1 206 ? -24.984 9.086 13.609 1 95.44 206 SER B O 1
ATOM 4498 N N . VAL B 1 207 ? -25.234 10.18 11.672 1 96.12 207 VAL B N 1
ATOM 4499 C CA . VAL B 1 207 ? -24.531 9.133 10.93 1 96.12 207 VAL B CA 1
ATOM 4500 C C . VAL B 1 207 ? -23.062 9.086 11.352 1 96.12 207 VAL B C 1
ATOM 4502 O O . VAL B 1 207 ? -22.438 8.023 11.328 1 96.12 207 VAL B O 1
ATOM 4505 N N . ALA B 1 208 ? -22.516 10.195 11.742 1 97.56 208 ALA B N 1
ATOM 4506 C CA . ALA B 1 208 ? -21.141 10.336 12.227 1 97.56 208 ALA B CA 1
ATOM 4507 C C . ALA B 1 208 ? -21.047 11.391 13.32 1 97.56 208 ALA B C 1
ATOM 4509 O O . ALA B 1 208 ? -20.594 12.508 13.078 1 97.56 208 ALA B O 1
ATOM 4510 N N . PRO B 1 209 ? -21.328 11.008 14.531 1 97.19 209 PRO B N 1
ATOM 4511 C CA . PRO B 1 209 ? -21.359 11.977 15.633 1 97.19 209 PRO B CA 1
ATOM 4512 C C . PRO B 1 209 ? -20.016 12.656 15.867 1 97.19 209 PRO B C 1
ATOM 4514 O O . PRO B 1 209 ? -19 11.977 16.094 1 97.19 209 PRO B O 1
ATOM 4517 N N . GLY B 1 210 ? -20.047 13.961 15.812 1 95.06 210 GLY B N 1
ATOM 4518 C CA . GLY B 1 210 ? -18.828 14.742 16.031 1 95.06 210 GLY B CA 1
ATOM 4519 C C . GLY B 1 210 ? -18.016 14.953 14.773 1 95.06 210 GLY B C 1
ATOM 4520 O O . GLY B 1 210 ? -17.016 15.672 14.789 1 95.06 210 GLY B O 1
ATOM 4521 N N . GLY B 1 211 ? -18.406 14.359 13.664 1 95.38 211 GLY B N 1
ATOM 4522 C CA . GLY B 1 211 ? -17.766 14.469 12.367 1 95.38 211 GLY B CA 1
ATOM 4523 C C . GLY B 1 211 ? -18.75 14.391 11.211 1 95.38 211 GLY B C 1
ATOM 4524 O O . GLY B 1 211 ? -19.797 15.023 11.234 1 95.38 211 GLY B O 1
ATOM 4525 N N . TYR B 1 212 ? -18.344 13.703 10.203 1 95.5 212 TYR B N 1
ATOM 4526 C CA . TYR B 1 212 ? -19.188 13.484 9.031 1 95.5 212 TYR B CA 1
ATOM 4527 C C . TYR B 1 212 ? -18.797 12.188 8.32 1 95.5 212 TYR B C 1
ATOM 4529 O O . TYR B 1 212 ? -17.75 11.609 8.602 1 95.5 212 TYR B O 1
ATOM 4537 N N . ALA B 1 213 ? -19.641 11.672 7.508 1 96.94 213 ALA B N 1
ATOM 4538 C CA . ALA B 1 213 ? -19.359 10.57 6.598 1 96.94 213 ALA B CA 1
ATOM 4539 C C . ALA B 1 213 ? -19.094 11.078 5.184 1 96.94 213 ALA B C 1
ATOM 4541 O O . ALA B 1 213 ? -19.531 12.172 4.816 1 96.94 213 ALA B O 1
ATOM 4542 N N . LEU B 1 214 ? -18.344 10.359 4.484 1 94.12 214 LEU B N 1
ATOM 4543 C CA . LEU B 1 214 ? -18.016 10.828 3.143 1 94.12 214 LEU B CA 1
ATOM 4544 C C . LEU B 1 214 ? -17.984 9.672 2.15 1 94.12 214 LEU B C 1
ATOM 4546 O O . LEU B 1 214 ? -17.703 8.531 2.529 1 94.12 214 LEU B O 1
ATOM 4550 N N . ASP B 1 215 ? -18.328 9.93 0.903 1 94.81 215 ASP B N 1
ATOM 4551 C CA . ASP B 1 215 ? -18.125 9.117 -0.289 1 94.81 215 ASP B CA 1
ATOM 4552 C C . ASP B 1 215 ? -17.266 9.844 -1.315 1 94.81 215 ASP B C 1
ATOM 4554 O O . ASP B 1 215 ? -17.703 10.828 -1.911 1 94.81 215 ASP B O 1
ATOM 4558 N N . ILE B 1 216 ? -16.094 9.344 -1.475 1 93.19 216 ILE B N 1
ATOM 4559 C CA . ILE B 1 216 ? -15.164 9.969 -2.414 1 93.19 216 ILE B CA 1
ATOM 4560 C C . ILE B 1 216 ? -14.93 9.039 -3.604 1 93.19 216 ILE B C 1
ATOM 4562 O O . ILE B 1 216 ? -14.266 8.008 -3.473 1 93.19 216 ILE B O 1
ATOM 4566 N N . PRO B 1 217 ? -15.375 9.445 -4.742 1 94.06 217 PRO B N 1
ATOM 4567 C CA . PRO B 1 217 ? -15.164 8.594 -5.91 1 94.06 217 PRO B CA 1
ATOM 4568 C C . PRO B 1 217 ? -13.703 8.531 -6.344 1 94.06 217 PRO B C 1
ATOM 4570 O O . PRO B 1 217 ? -13.016 9.555 -6.355 1 94.06 217 PRO B O 1
ATOM 4573 N N . GLU B 1 218 ? -13.227 7.398 -6.598 1 92 218 GLU B N 1
ATOM 4574 C CA . GLU B 1 218 ? -11.875 7.16 -7.078 1 92 218 GLU B CA 1
ATOM 4575 C C . GLU B 1 218 ? -11.883 6.574 -8.484 1 92 218 GLU B C 1
ATOM 4577 O O . GLU B 1 218 ? -10.828 6.453 -9.125 1 92 218 GLU B O 1
ATOM 4582 N N . GLY B 1 219 ? -12.898 6.16 -8.961 1 90.94 219 GLY B N 1
ATOM 4583 C CA . GLY B 1 219 ? -13.164 5.578 -10.266 1 90.94 219 GLY B CA 1
ATOM 4584 C C . GLY B 1 219 ? -14.641 5.531 -10.609 1 90.94 219 GLY B C 1
ATOM 4585 O O . GLY B 1 219 ? -15.461 6.137 -9.914 1 90.94 219 GLY B O 1
ATOM 4586 N N . ASP B 1 220 ? -14.938 4.848 -11.664 1 92.19 220 ASP B N 1
ATOM 4587 C CA . ASP B 1 220 ? -16.328 4.809 -12.117 1 92.19 220 ASP B CA 1
ATOM 4588 C C . ASP B 1 220 ? -17.219 4.152 -11.07 1 92.19 220 ASP B C 1
ATOM 4590 O O . ASP B 1 220 ? -18.297 4.672 -10.75 1 92.19 220 ASP B O 1
ATOM 4594 N N . ASP B 1 221 ? -16.812 3.057 -10.547 1 96.69 221 ASP B N 1
ATOM 4595 C CA . ASP B 1 221 ? -17.609 2.359 -9.547 1 96.69 221 ASP B CA 1
ATOM 4596 C C . ASP B 1 221 ? -16.797 2.113 -8.273 1 96.69 221 ASP B C 1
ATOM 4598 O O . ASP B 1 221 ? -17.094 1.192 -7.512 1 96.69 221 ASP B O 1
ATOM 4602 N N . ILE B 1 222 ? -15.703 2.828 -8.164 1 96.75 222 ILE B N 1
ATOM 4603 C CA . ILE B 1 222 ? -14.82 2.691 -7.012 1 96.75 222 ILE B CA 1
ATOM 4604 C C . ILE B 1 222 ? -14.898 3.947 -6.148 1 96.75 222 ILE B C 1
ATOM 4606 O O . ILE B 1 222 ? -14.867 5.066 -6.664 1 96.75 222 ILE B O 1
ATOM 4610 N N . ALA B 1 223 ? -15.016 3.773 -4.816 1 96.31 223 ALA B N 1
ATOM 4611 C CA . ALA B 1 223 ? -15.062 4.938 -3.936 1 96.31 223 ALA B CA 1
ATOM 4612 C C . ALA B 1 223 ? -14.461 4.617 -2.57 1 96.31 223 ALA B C 1
ATOM 4614 O O . ALA B 1 223 ? -14.492 3.469 -2.123 1 96.31 223 ALA B O 1
ATOM 4615 N N . ASN B 1 224 ? -13.844 5.594 -1.976 1 95.19 224 ASN B N 1
ATOM 4616 C CA . ASN B 1 224 ? -13.586 5.59 -0.54 1 95.19 224 ASN B CA 1
ATOM 4617 C C . ASN B 1 224 ? -14.82 6.004 0.255 1 95.19 224 ASN B C 1
ATOM 4619 O O . ASN B 1 224 ? -15.32 7.117 0.099 1 95.19 224 ASN B O 1
ATOM 4623 N N . VAL B 1 225 ? -15.312 5.117 1.016 1 97.12 225 VAL B N 1
ATOM 4624 C CA . VAL B 1 225 ? -16.469 5.355 1.881 1 97.12 225 VAL B CA 1
ATOM 4625 C C . VAL B 1 225 ? -16.031 5.324 3.344 1 97.12 225 VAL B C 1
ATOM 4627 O O . VAL B 1 225 ? -15.555 4.297 3.834 1 97.12 225 VAL B O 1
ATOM 4630 N N . GLY B 1 226 ? -16.141 6.449 3.992 1 96.62 226 GLY B N 1
ATOM 4631 C CA . GLY B 1 226 ? -15.609 6.508 5.344 1 96.62 226 GLY B CA 1
ATOM 4632 C C . GLY B 1 226 ? -16.281 7.555 6.207 1 96.62 226 GLY B C 1
ATOM 4633 O O . GLY B 1 226 ? -17.25 8.195 5.777 1 96.62 226 GLY B O 1
ATOM 4634 N N . LEU B 1 227 ? -15.867 7.625 7.434 1 97.38 227 LEU B N 1
ATOM 4635 C CA . LEU B 1 227 ? -16.375 8.625 8.367 1 97.38 227 LEU B CA 1
ATOM 4636 C C . LEU B 1 227 ? -15.391 8.852 9.508 1 97.38 227 LEU B C 1
ATOM 4638 O O . LEU B 1 227 ? -14.43 8.086 9.672 1 97.38 227 LEU B O 1
ATOM 4642 N N . GLY B 1 228 ? -15.516 9.945 10.141 1 96.38 228 GLY B N 1
ATOM 4643 C CA . GLY B 1 228 ? -14.859 10.258 11.406 1 96.38 228 GLY B CA 1
ATOM 4644 C C . GLY B 1 228 ? -15.844 10.594 12.516 1 96.38 228 GLY B C 1
ATOM 4645 O O . GLY B 1 228 ? -16.859 11.242 12.273 1 96.38 228 GLY B O 1
ATOM 4646 N N . VAL B 1 229 ? -15.531 10.094 13.727 1 97.56 229 VAL B N 1
ATOM 4647 C CA . VAL B 1 229 ? -16.375 10.375 14.875 1 97.56 229 VAL B CA 1
ATOM 4648 C C . VAL B 1 229 ? -15.523 10.812 16.062 1 97.56 229 VAL B C 1
ATOM 4650 O O . VAL B 1 229 ? -14.32 10.523 16.109 1 97.56 229 VAL B O 1
ATOM 4653 N N . LEU B 1 230 ? -16.125 11.555 16.906 1 96.62 230 LEU B N 1
ATOM 4654 C CA . LEU B 1 230 ? -15.492 11.852 18.188 1 96.62 230 LEU B CA 1
ATOM 4655 C C . LEU B 1 230 ? -16.016 10.922 19.281 1 96.62 230 LEU B C 1
ATOM 4657 O O . LEU B 1 230 ? -17.219 10.812 19.469 1 96.62 230 LEU B O 1
ATOM 4661 N N . SER B 1 231 ? -15.07 10.352 19.938 1 93.06 231 SER B N 1
ATOM 4662 C CA . SER B 1 231 ? -15.438 9.352 20.938 1 93.06 231 SER B CA 1
ATOM 4663 C C . SER B 1 231 ? -16.25 9.977 22.062 1 93.06 231 SER B C 1
ATOM 4665 O O . SER B 1 231 ? -16.953 9.273 22.797 1 93.06 231 SER B O 1
ATOM 4667 N N . THR B 1 232 ? -16.172 11.242 22.25 1 94.5 232 THR B N 1
ATOM 4668 C CA . THR B 1 232 ? -16.906 11.938 23.281 1 94.5 232 THR B CA 1
ATOM 4669 C C . THR B 1 232 ? -18.375 12.125 22.875 1 94.5 232 THR B C 1
ATOM 4671 O O . THR B 1 232 ? -19.219 12.461 23.703 1 94.5 232 THR B O 1
ATOM 4674 N N . GLU B 1 233 ? -18.688 11.875 21.656 1 95.56 233 GLU B N 1
ATOM 4675 C CA . GLU B 1 233 ? -20.016 12.156 21.141 1 95.56 233 GLU B CA 1
ATOM 4676 C C . GLU B 1 233 ? -20.781 10.859 20.859 1 95.56 233 GLU B C 1
ATOM 4678 O O . GLU B 1 233 ? -21.938 10.898 20.438 1 95.56 233 GLU B O 1
ATOM 4683 N N . THR B 1 234 ? -20.203 9.742 21.047 1 96.5 234 THR B N 1
ATOM 4684 C CA . THR B 1 234 ? -20.859 8.461 20.781 1 96.5 234 THR B CA 1
ATOM 4685 C C . THR B 1 234 ? -20.188 7.34 21.562 1 96.5 234 THR B C 1
ATOM 4687 O O . THR B 1 234 ? -19.016 7.438 21.922 1 96.5 234 THR B O 1
ATOM 4690 N N . ASP B 1 235 ? -20.938 6.223 21.719 1 96.19 235 ASP B N 1
ATOM 4691 C CA . ASP B 1 235 ? -20.406 5.051 22.406 1 96.19 235 ASP B CA 1
ATOM 4692 C C . ASP B 1 235 ? -20 3.967 21.422 1 96.19 235 ASP B C 1
ATOM 4694 O O . ASP B 1 235 ? -19.391 2.969 21.797 1 96.19 235 ASP B O 1
ATOM 4698 N N . LYS B 1 236 ? -20.281 4.168 20.188 1 96.94 236 LYS B N 1
ATOM 4699 C CA . LYS B 1 236 ? -19.906 3.219 19.156 1 96.94 236 LYS B CA 1
ATOM 4700 C C . LYS B 1 236 ? -18.547 3.572 18.562 1 96.94 236 LYS B C 1
ATOM 4702 O O . LYS B 1 236 ? -18.141 4.738 18.562 1 96.94 236 LYS B O 1
ATOM 4707 N N . SER B 1 237 ? -17.844 2.572 18.094 1 96.44 237 SER B N 1
ATOM 4708 C CA . SER B 1 237 ? -16.578 2.807 17.391 1 96.44 237 SER B CA 1
ATOM 4709 C C . SER B 1 237 ? -16.828 3.379 15.992 1 96.44 237 SER B C 1
ATOM 4711 O O . SER B 1 237 ? -17.922 3.258 15.453 1 96.44 237 SER B O 1
ATOM 4713 N N . ALA B 1 238 ? -15.836 4 15.438 1 96.94 238 ALA B N 1
ATOM 4714 C CA . ALA B 1 238 ? -15.914 4.48 14.062 1 96.94 238 ALA B CA 1
ATOM 4715 C C . ALA B 1 238 ? -16.25 3.346 13.102 1 96.94 238 ALA B C 1
ATOM 4717 O O . ALA B 1 238 ? -17.031 3.533 12.156 1 96.94 238 ALA B O 1
ATOM 4718 N N . TYR B 1 239 ? -15.711 2.197 13.344 1 96.88 239 TYR B N 1
ATOM 4719 C CA . TYR B 1 239 ? -15.969 1.04 12.492 1 96.88 239 TYR B CA 1
ATOM 4720 C C . TYR B 1 239 ? -17.438 0.636 12.539 1 96.88 239 TYR B C 1
ATOM 4722 O O . TYR B 1 239 ? -18.031 0.32 11.508 1 96.88 239 TYR B O 1
ATOM 4730 N N . GLU B 1 240 ? -18 0.599 13.688 1 97.19 240 GLU B N 1
ATOM 4731 C CA . GLU B 1 240 ? -19.422 0.267 13.82 1 97.19 240 GLU B CA 1
ATOM 4732 C C . GLU B 1 240 ? -20.297 1.266 13.062 1 97.19 240 GLU B C 1
ATOM 4734 O O . GLU B 1 240 ? -21.25 0.876 12.383 1 97.19 240 GLU B O 1
ATOM 4739 N N . HIS B 1 241 ? -19.969 2.539 13.234 1 98.06 241 HIS B N 1
ATOM 4740 C CA . HIS B 1 241 ? -20.703 3.559 12.484 1 98.06 241 HIS B CA 1
ATOM 4741 C C . HIS B 1 241 ? -20.531 3.367 10.977 1 98.06 241 HIS B C 1
ATOM 4743 O O . HIS B 1 241 ? -21.469 3.588 10.211 1 98.06 241 HIS B O 1
ATOM 4749 N N . LEU B 1 242 ? -19.312 2.99 10.547 1 97.81 242 LEU B N 1
ATOM 4750 C CA . LEU B 1 242 ? -19.047 2.764 9.133 1 97.81 242 LEU B CA 1
ATOM 4751 C C . LEU B 1 242 ? -19.906 1.635 8.586 1 97.81 242 LEU B C 1
ATOM 4753 O O . LEU B 1 242 ? -20.484 1.756 7.504 1 97.81 242 LEU B O 1
ATOM 4757 N N . LEU B 1 243 ? -20 0.538 9.336 1 97.19 243 LEU B N 1
ATOM 4758 C CA . LEU B 1 243 ? -20.828 -0.586 8.914 1 97.19 243 LEU B CA 1
ATOM 4759 C C . LEU B 1 243 ? -22.281 -0.159 8.75 1 97.19 243 LEU B C 1
ATOM 4761 O O . LEU B 1 243 ? -22.938 -0.52 7.766 1 97.19 243 LEU B O 1
ATOM 4765 N N . GLU B 1 244 ? -22.781 0.594 9.688 1 97.25 244 GLU B N 1
ATOM 4766 C CA . GLU B 1 244 ? -24.156 1.076 9.625 1 97.25 244 GLU B CA 1
ATOM 4767 C C . GLU B 1 244 ? -24.375 2.004 8.43 1 97.25 244 GLU B C 1
ATOM 4769 O O . GLU B 1 244 ? -25.406 1.938 7.762 1 97.25 244 GLU B O 1
ATOM 4774 N N . PHE B 1 245 ? -23.438 2.852 8.234 1 97.56 245 PHE B N 1
ATOM 4775 C CA . PHE B 1 245 ? -23.531 3.799 7.129 1 97.56 245 PHE B CA 1
ATOM 4776 C C . PHE B 1 245 ? -23.562 3.07 5.789 1 97.56 245 PHE B C 1
ATOM 4778 O O . PHE B 1 245 ? -24.406 3.344 4.945 1 97.56 245 PHE B O 1
ATOM 4785 N N . VAL B 1 246 ? -22.609 2.129 5.582 1 97.38 246 VAL B N 1
ATOM 4786 C CA . VAL B 1 246 ? -22.5 1.368 4.34 1 97.38 246 VAL B CA 1
ATOM 4787 C C . VAL B 1 246 ? -23.797 0.586 4.102 1 97.38 246 VAL B C 1
ATOM 4789 O O . VAL B 1 246 ? -24.25 0.454 2.963 1 97.38 246 VAL B O 1
ATOM 4792 N N . GLU B 1 247 ? -24.391 0.086 5.121 1 95.62 247 GLU B N 1
ATOM 4793 C CA . GLU B 1 247 ? -25.625 -0.684 5.02 1 95.62 247 GLU B CA 1
ATOM 4794 C C . GLU B 1 247 ? -26.797 0.209 4.633 1 95.62 247 GLU B C 1
ATOM 4796 O O . GLU B 1 247 ? -27.703 -0.218 3.908 1 95.62 247 GLU B O 1
ATOM 4801 N N . SER B 1 248 ? -26.766 1.421 5.078 1 94.38 248 SER B N 1
ATOM 4802 C CA . SER B 1 248 ? -27.938 2.285 4.918 1 94.38 248 SER B CA 1
ATOM 4803 C C . SER B 1 248 ? -27.797 3.168 3.68 1 94.38 248 SER B C 1
ATOM 4805 O O . SER B 1 248 ? -28.797 3.678 3.164 1 94.38 248 SER B O 1
ATOM 4807 N N . CYS B 1 249 ? -26.625 3.41 3.201 1 94.06 249 CYS B N 1
ATOM 4808 C CA . CYS B 1 249 ? -26.406 4.297 2.066 1 94.06 249 CYS B CA 1
ATOM 4809 C C . CYS B 1 249 ? -26.781 3.621 0.757 1 94.06 249 CYS B C 1
ATOM 4811 O O . CYS B 1 249 ? -26.25 2.566 0.416 1 94.06 249 CYS B O 1
ATOM 4813 N N . PRO B 1 250 ? -27.656 4.199 -0.007 1 93.44 250 PRO B N 1
ATOM 4814 C CA . PRO B 1 250 ? -28.094 3.594 -1.271 1 93.44 250 PRO B CA 1
ATOM 4815 C C . PRO B 1 250 ? -26.922 3.377 -2.24 1 93.44 250 PRO B C 1
ATOM 4817 O O . PRO B 1 250 ? -26.906 2.375 -2.963 1 93.44 250 PRO B O 1
ATOM 4820 N N . ALA B 1 251 ? -25.953 4.219 -2.225 1 95.5 251 ALA B N 1
ATOM 4821 C CA . ALA B 1 251 ? -24.844 4.156 -3.164 1 95.5 251 ALA B CA 1
ATOM 4822 C C . ALA B 1 251 ? -24 2.906 -2.932 1 95.5 251 ALA B C 1
ATOM 4824 O O . ALA B 1 251 ? -23.328 2.42 -3.85 1 95.5 251 ALA B O 1
ATOM 4825 N N . THR B 1 252 ? -24.031 2.322 -1.703 1 97.06 252 THR B N 1
ATOM 4826 C CA . THR B 1 252 ? -23.109 1.235 -1.367 1 97.06 252 THR B CA 1
ATOM 4827 C C . THR B 1 252 ? -23.859 -0.085 -1.238 1 97.06 252 THR B C 1
ATOM 4829 O O . THR B 1 252 ? -23.312 -1.076 -0.755 1 97.06 252 THR B O 1
ATOM 4832 N N . ARG B 1 253 ? -25.062 -0.116 -1.63 1 92.88 253 ARG B N 1
ATOM 4833 C CA . ARG B 1 253 ? -25.938 -1.272 -1.428 1 92.88 253 ARG B CA 1
ATOM 4834 C C . ARG B 1 253 ? -25.328 -2.525 -2.053 1 92.88 253 ARG B C 1
ATOM 4836 O O . ARG B 1 253 ? -25.406 -3.611 -1.477 1 92.88 253 ARG B O 1
ATOM 4843 N N . ASN B 1 254 ? -24.719 -2.439 -3.158 1 93.69 254 ASN B N 1
ATOM 4844 C CA . ASN B 1 254 ? -24.172 -3.582 -3.885 1 93.69 254 ASN B CA 1
ATOM 4845 C C . ASN B 1 254 ? -22.641 -3.584 -3.854 1 93.69 254 ASN B C 1
ATOM 4847 O O . ASN B 1 254 ? -22.016 -4.398 -4.523 1 93.69 254 ASN B O 1
ATOM 4851 N N . ALA B 1 255 ? -22.078 -2.693 -3.107 1 97.81 255 ALA B N 1
ATOM 4852 C CA . ALA B 1 255 ? -20.641 -2.498 -3.145 1 97.81 255 ALA B CA 1
ATOM 4853 C C . ALA B 1 255 ? -19.922 -3.494 -2.232 1 97.81 255 ALA B C 1
ATOM 4855 O O . ALA B 1 255 ? -20.516 -4.02 -1.29 1 97.81 255 ALA B O 1
ATOM 4856 N N . GLN B 1 256 ? -18.719 -3.859 -2.574 1 98.31 256 GLN B N 1
ATOM 4857 C CA . GLN B 1 256 ? -17.859 -4.75 -1.794 1 98.31 256 GLN B CA 1
ATOM 4858 C C . GLN B 1 256 ? -16.578 -4.039 -1.357 1 98.31 256 GLN B C 1
ATOM 4860 O O . GLN B 1 256 ? -16 -3.273 -2.125 1 98.31 256 GLN B O 1
ATOM 4865 N N . PRO B 1 257 ? -16.156 -4.25 -0.116 1 98.12 257 PRO B N 1
ATOM 4866 C CA . PRO B 1 257 ? -14.906 -3.637 0.347 1 98.12 257 PRO B CA 1
ATOM 4867 C C . PRO B 1 257 ? -13.664 -4.371 -0.155 1 98.12 257 PRO B C 1
ATOM 4869 O O . PRO B 1 257 ? -13.672 -5.602 -0.249 1 98.12 257 PRO B O 1
ATOM 4872 N N . VAL B 1 258 ? -12.625 -3.633 -0.456 1 97.62 258 VAL B N 1
ATOM 4873 C CA . VAL B 1 258 ? -11.359 -4.238 -0.871 1 97.62 258 VAL B CA 1
ATOM 4874 C C . VAL B 1 258 ? -10.227 -3.715 0.004 1 97.62 258 VAL B C 1
ATOM 4876 O O . VAL B 1 258 ? -9.078 -4.16 -0.119 1 97.62 258 VAL B O 1
ATOM 4879 N N . GLU B 1 259 ? -10.555 -2.805 0.828 1 96.31 259 GLU B N 1
ATOM 4880 C CA . GLU B 1 259 ? -9.594 -2.227 1.761 1 96.31 259 GLU B CA 1
ATOM 4881 C C . GLU B 1 259 ? -10.297 -1.604 2.963 1 96.31 259 GLU B C 1
ATOM 4883 O O . GLU B 1 259 ? -11.406 -1.083 2.84 1 96.31 259 GLU B O 1
ATOM 4888 N N . LEU B 1 260 ? -9.742 -1.727 4.141 1 96.25 260 LEU B N 1
ATOM 4889 C CA . LEU B 1 260 ? -10.188 -1.074 5.363 1 96.25 260 LEU B CA 1
ATOM 4890 C C . LEU B 1 260 ? -9.047 -0.307 6.02 1 96.25 260 LEU B C 1
ATOM 4892 O O . LEU B 1 260 ? -7.973 -0.868 6.258 1 96.25 260 LEU B O 1
ATOM 4896 N N . ASN B 1 261 ? -9.25 0.905 6.23 1 93.94 261 ASN B N 1
ATOM 4897 C CA . ASN B 1 261 ? -8.297 1.758 6.93 1 93.94 261 ASN B CA 1
ATOM 4898 C C . ASN B 1 261 ? -8.898 2.367 8.188 1 93.94 261 ASN B C 1
ATOM 4900 O O . ASN B 1 261 ? -10.047 2.822 8.172 1 93.94 261 ASN B O 1
ATOM 4904 N N . ILE B 1 262 ? -8.156 2.348 9.227 1 93.94 262 ILE B N 1
ATOM 4905 C CA . ILE B 1 262 ? -8.547 2.965 10.484 1 93.94 262 ILE B CA 1
ATOM 4906 C C . ILE B 1 262 ? -7.43 3.867 10.992 1 93.94 262 ILE B C 1
ATOM 4908 O O . ILE B 1 262 ? -6.246 3.549 10.836 1 93.94 262 ILE B O 1
ATOM 4912 N N . GLY B 1 263 ? -7.844 5.027 11.516 1 91.75 263 GLY B N 1
ATOM 4913 C CA . GLY B 1 263 ? -6.828 5.926 12.039 1 91.75 263 GLY B CA 1
ATOM 4914 C C . GLY B 1 263 ? -7.406 7.086 12.828 1 91.75 263 GLY B C 1
ATOM 4915 O O . GLY B 1 263 ? -8.625 7.203 12.961 1 91.75 263 GLY B O 1
ATOM 4916 N N . GLY B 1 264 ? -6.504 7.84 13.383 1 92.75 264 GLY B N 1
ATOM 4917 C CA . GLY B 1 264 ? -6.875 9.031 14.133 1 92.75 264 GLY B CA 1
ATOM 4918 C C . GLY B 1 264 ? -6.512 10.32 13.414 1 92.75 264 GLY B C 1
ATOM 4919 O O . GLY B 1 264 ? -5.484 10.391 12.734 1 92.75 264 GLY B O 1
ATOM 4920 N N . ASP B 1 265 ? -7.336 11.289 13.547 1 93.81 265 ASP B N 1
ATOM 4921 C CA . ASP B 1 265 ? -7.129 12.617 12.969 1 93.81 265 ASP B CA 1
ATOM 4922 C C . ASP B 1 265 ? -7.176 13.695 14.055 1 93.81 265 ASP B C 1
ATOM 4924 O O . ASP B 1 265 ? -8.227 13.93 14.656 1 93.81 265 ASP B O 1
ATOM 4928 N N . PRO B 1 266 ? -6.016 14.289 14.344 1 95 266 PRO B N 1
ATOM 4929 C CA . PRO B 1 266 ? -6.008 15.344 15.367 1 95 266 PRO B CA 1
ATOM 4930 C C . PRO B 1 266 ? -6.645 16.641 14.875 1 95 266 PRO B C 1
ATOM 4932 O O . PRO B 1 266 ? -6.027 17.391 14.109 1 95 266 PRO B O 1
ATOM 4935 N N . VAL B 1 267 ? -7.824 16.938 15.391 1 94.56 267 VAL B N 1
ATOM 4936 C CA . VAL B 1 267 ? -8.578 18.094 14.906 1 94.56 267 VAL B CA 1
ATOM 4937 C C . VAL B 1 267 ? -8.695 19.141 16.016 1 94.56 267 VAL B C 1
ATOM 4939 O O . VAL B 1 267 ? -9.711 19.828 16.109 1 94.56 267 VAL B O 1
ATOM 4942 N N . GLY B 1 268 ? -7.73 19.219 16.875 1 93.56 268 GLY B N 1
ATOM 4943 C CA . GLY B 1 268 ? -7.746 20.125 18 1 93.56 268 GLY B CA 1
ATOM 4944 C C . GLY B 1 268 ? -6.949 21.391 17.766 1 93.56 268 GLY B C 1
ATOM 4945 O O . GLY B 1 268 ? -6.848 22.25 18.641 1 93.56 268 GLY B O 1
ATOM 4946 N N . GLY B 1 269 ? -6.422 21.547 16.594 1 93.56 269 GLY B N 1
ATOM 4947 C CA . GLY B 1 269 ? -5.586 22.688 16.297 1 93.56 269 GLY B CA 1
ATOM 4948 C C . GLY B 1 269 ? -4.125 22.484 16.641 1 93.56 269 GLY B C 1
ATOM 4949 O O . GLY B 1 269 ? -3.732 21.375 17.047 1 93.56 269 GLY B O 1
ATOM 4950 N N . MET B 1 270 ? -3.332 23.531 16.453 1 94.19 270 MET B N 1
ATOM 4951 C CA . MET B 1 270 ? -1.893 23.438 16.672 1 94.19 270 MET B CA 1
ATOM 4952 C C . MET B 1 270 ? -1.545 23.719 18.125 1 94.19 270 MET B C 1
ATOM 4954 O O . MET B 1 270 ? -2.119 24.609 18.75 1 94.19 270 MET B O 1
ATOM 4958 N N . PRO B 1 271 ? -0.595 22.953 18.688 1 92.5 271 PRO B N 1
ATOM 4959 C CA . PRO B 1 271 ? -0.138 23.266 20.047 1 92.5 271 PRO B CA 1
ATOM 4960 C C . PRO B 1 271 ? 0.571 24.609 20.141 1 92.5 271 PRO B C 1
ATOM 4962 O O . PRO B 1 271 ? 0.945 25.188 19.109 1 92.5 271 PRO B O 1
ATOM 4965 N N . LYS B 1 272 ? 0.737 25.016 21.375 1 91.38 272 LYS B N 1
ATOM 4966 C CA . LYS B 1 272 ? 1.316 26.328 21.641 1 91.38 272 LYS B CA 1
ATOM 4967 C C . LYS B 1 272 ? 2.775 26.391 21.203 1 91.38 272 LYS B C 1
ATOM 4969 O O . LYS B 1 272 ? 3.223 27.391 20.641 1 91.38 272 LYS B O 1
ATOM 4974 N N . LYS B 1 273 ? 3.496 25.359 21.453 1 95.56 273 LYS B N 1
ATOM 4975 C CA . LYS B 1 273 ? 4.914 25.312 21.094 1 95.56 273 LYS B CA 1
ATOM 4976 C C . LYS B 1 273 ? 5.18 24.25 20.031 1 95.56 273 LYS B C 1
ATOM 4978 O O . LYS B 1 273 ? 4.754 23.109 20.172 1 95.56 273 LYS B O 1
ATOM 4983 N N . LEU B 1 274 ? 5.887 24.656 19.031 1 97.06 274 LEU B N 1
ATOM 4984 C CA . LEU B 1 274 ? 6.219 23.75 17.938 1 97.06 274 LEU B CA 1
ATOM 4985 C C . LEU B 1 274 ? 7.723 23.516 17.875 1 97.06 274 LEU B C 1
ATOM 4987 O O . LEU B 1 274 ? 8.188 22.719 17.047 1 97.06 274 LEU B O 1
ATOM 4991 N N . VAL B 1 275 ? 8.469 24.172 18.766 1 98.31 275 VAL B N 1
ATOM 4992 C CA . VAL B 1 275 ? 9.922 24.109 18.641 1 98.31 275 VAL B CA 1
ATOM 4993 C C . VAL B 1 275 ? 10.539 23.969 20.031 1 98.31 275 VAL B C 1
ATOM 4995 O O . VAL B 1 275 ? 9.938 24.344 21.031 1 98.31 275 VAL B O 1
ATOM 4998 N N . ALA B 1 276 ? 11.625 23.344 20.141 1 97.69 276 ALA B N 1
ATOM 4999 C CA . ALA B 1 276 ? 12.602 23.328 21.219 1 97.69 276 ALA B CA 1
ATOM 5000 C C . ALA B 1 276 ? 14.016 23.469 20.688 1 97.69 276 ALA B C 1
ATOM 5002 O O . ALA B 1 276 ? 14.219 23.672 19.484 1 97.69 276 ALA B O 1
ATOM 5003 N N . ASP B 1 277 ? 14.992 23.547 21.609 1 98.06 277 ASP B N 1
ATOM 5004 C CA . ASP B 1 277 ? 16.375 23.531 21.125 1 98.06 277 ASP B CA 1
ATOM 5005 C C . ASP B 1 277 ? 16.641 22.312 20.25 1 98.06 277 ASP B C 1
ATOM 5007 O O . ASP B 1 277 ? 16.438 21.188 20.672 1 98.06 277 ASP B O 1
ATOM 5011 N N . SER B 1 278 ? 16.969 22.547 19 1 98.62 278 SER B N 1
ATOM 5012 C CA . SER B 1 278 ? 17.375 21.531 18.047 1 98.62 278 SER B CA 1
ATOM 5013 C C . SER B 1 278 ? 16.203 20.641 17.625 1 98.62 278 SER B C 1
ATOM 5015 O O . SER B 1 278 ? 16.391 19.516 17.203 1 98.62 278 SER B O 1
ATOM 5017 N N . LEU B 1 279 ? 14.969 21.188 17.781 1 98.56 279 LEU B N 1
ATOM 5018 C CA . LEU B 1 279 ? 13.82 20.344 17.438 1 98.56 279 LEU B CA 1
ATOM 5019 C C . LEU B 1 279 ? 12.688 21.188 16.859 1 98.56 279 LEU B C 1
ATOM 5021 O O . LEU B 1 279 ? 12.375 22.25 17.375 1 98.56 279 LEU B O 1
ATOM 5025 N N . MET B 1 280 ? 12.102 20.719 15.836 1 98.69 280 MET B N 1
ATOM 5026 C CA . MET B 1 280 ? 10.859 21.25 15.281 1 98.69 280 MET B CA 1
ATOM 5027 C C . MET B 1 280 ? 9.859 20.125 15.039 1 98.69 280 MET B C 1
ATOM 5029 O O . MET B 1 280 ? 10.242 19 14.758 1 98.69 280 MET B O 1
ATOM 5033 N N . VAL B 1 281 ? 8.578 20.438 15.148 1 98.44 281 VAL B N 1
ATOM 5034 C CA . VAL B 1 281 ? 7.508 19.469 14.953 1 98.44 281 VAL B CA 1
ATOM 5035 C C . VAL B 1 281 ? 6.664 19.859 13.742 1 98.44 281 VAL B C 1
ATOM 5037 O O . VAL B 1 281 ? 6.336 21.031 13.562 1 98.44 281 VAL B O 1
ATOM 5040 N N . VAL B 1 282 ? 6.32 18.859 12.867 1 98.25 282 VAL B N 1
ATOM 5041 C CA . VAL B 1 282 ? 5.578 19.188 11.648 1 98.25 282 VAL B CA 1
ATOM 5042 C C . VAL B 1 282 ? 4.469 18.172 11.43 1 98.25 282 VAL B C 1
ATOM 5044 O O . VAL B 1 282 ? 4.492 17.078 12.016 1 98.25 282 VAL B O 1
ATOM 5047 N N . GLY B 1 283 ? 3.447 18.484 10.578 1 96.88 283 GLY B N 1
ATOM 5048 C CA . GLY B 1 283 ? 2.385 17.594 10.164 1 96.88 283 GLY B CA 1
ATOM 5049 C C . GLY B 1 283 ? 1.365 17.328 11.258 1 96.88 283 GLY B C 1
ATOM 5050 O O . GLY B 1 283 ? 1.047 18.234 12.047 1 96.88 283 GLY B O 1
ATOM 5051 N N . ASP B 1 284 ? 0.856 16.109 11.305 1 95.62 284 ASP B N 1
ATOM 5052 C CA . ASP B 1 284 ? -0.131 15.734 12.312 1 95.62 284 ASP B CA 1
ATOM 5053 C C . ASP B 1 284 ? 0.45 15.852 13.719 1 95.62 284 ASP B C 1
ATOM 5055 O O . ASP B 1 284 ? -0.27 16.172 14.664 1 95.62 284 ASP B O 1
ATOM 5059 N N . ALA B 1 285 ? 1.753 15.633 13.781 1 95.62 285 ALA B N 1
ATOM 5060 C CA . ALA B 1 285 ? 2.436 15.789 15.062 1 95.62 285 ALA B CA 1
ATOM 5061 C C . ALA B 1 285 ? 2.297 17.219 15.594 1 95.62 285 ALA B C 1
ATOM 5063 O O . ALA B 1 285 ? 2.26 17.438 16.812 1 95.62 285 ALA B O 1
ATOM 5064 N N . ALA B 1 286 ? 2.16 18.141 14.727 1 96.5 286 ALA B N 1
ATOM 5065 C CA . ALA B 1 286 ? 2.074 19.562 15.062 1 96.5 286 ALA B CA 1
ATOM 5066 C C . ALA B 1 286 ? 0.632 20.047 15 1 96.5 286 ALA B C 1
ATOM 5068 O O . ALA B 1 286 ? 0.379 21.25 15.047 1 96.5 286 ALA B O 1
ATOM 5069 N N . GLY B 1 287 ? -0.281 19.125 14.766 1 95.25 287 GLY B N 1
ATOM 5070 C CA . GLY B 1 287 ? -1.676 19.516 14.656 1 95.25 287 GLY B CA 1
ATOM 5071 C C . GLY B 1 287 ? -1.961 20.359 13.43 1 95.25 287 GLY B C 1
ATOM 5072 O O . GLY B 1 287 ? -2.904 21.156 13.414 1 95.25 287 GLY B O 1
ATOM 5073 N N . GLN B 1 288 ? -1.18 20.234 12.43 1 95.94 288 GLN B N 1
ATOM 5074 C CA . GLN B 1 288 ? -1.361 20.984 11.195 1 95.94 288 GLN B CA 1
ATOM 5075 C C . GLN B 1 288 ? -2.426 20.344 10.312 1 95.94 288 GLN B C 1
ATOM 5077 O O . GLN B 1 288 ? -2.156 20 9.156 1 95.94 28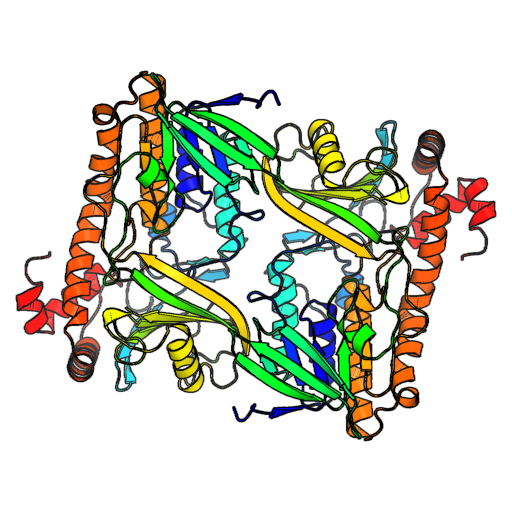8 GLN B O 1
ATOM 5082 N N . VAL B 1 289 ? -3.604 20.297 10.852 1 93.94 289 VAL B N 1
ATOM 5083 C CA . VAL B 1 289 ? -4.797 19.688 10.266 1 93.94 289 VAL B CA 1
ATOM 5084 C C . VAL B 1 289 ? -5.961 20.672 10.328 1 93.94 289 VAL B C 1
ATOM 5086 O O . VAL B 1 289 ? -6.137 21.375 11.328 1 93.94 289 VAL B O 1
ATOM 5089 N N . ASN B 1 290 ? -6.684 20.844 9.203 1 91.62 290 ASN B N 1
ATOM 5090 C CA . ASN B 1 290 ? -7.926 21.609 9.227 1 91.62 290 ASN B CA 1
ATOM 5091 C C . ASN B 1 290 ? -8.953 20.953 10.156 1 91.62 290 ASN B C 1
ATOM 5093 O O . ASN B 1 290 ? -9.484 19.891 9.844 1 91.62 290 ASN B O 1
ATOM 5097 N N . PRO B 1 291 ? -9.258 21.609 11.227 1 92.62 291 PRO B N 1
ATOM 5098 C CA . PRO B 1 291 ? -10.141 20.969 12.203 1 92.62 291 PRO B CA 1
ATOM 5099 C C . PRO B 1 291 ? -11.547 20.734 11.672 1 92.62 291 PRO B C 1
ATOM 5101 O O . PRO B 1 291 ? -12.266 19.859 12.164 1 92.62 291 PRO B O 1
ATOM 5104 N N . LEU B 1 292 ? -11.961 21.484 10.719 1 88.44 292 LEU B N 1
ATOM 5105 C CA . LEU B 1 292 ? -13.32 21.406 10.188 1 88.44 292 LEU B CA 1
ATOM 5106 C C . LEU B 1 292 ? -13.445 20.234 9.211 1 88.44 292 LEU B C 1
ATOM 5108 O O . LEU B 1 292 ? -14.43 19.5 9.242 1 88.44 292 LEU B O 1
ATOM 5112 N N . THR B 1 293 ? -12.461 20.047 8.375 1 86.5 293 THR B N 1
ATOM 5113 C CA . THR B 1 293 ? -12.57 19.062 7.305 1 86.5 293 THR B CA 1
ATOM 5114 C C . THR B 1 293 ? -11.734 17.828 7.617 1 86.5 293 THR B C 1
ATOM 5116 O O . THR B 1 293 ? -11.93 16.766 7.012 1 86.5 293 THR B O 1
ATOM 5119 N N . GLY B 1 294 ? -10.742 17.969 8.453 1 89.56 294 GLY B N 1
ATOM 5120 C CA . GLY B 1 294 ? -9.836 16.875 8.734 1 89.56 294 GLY B CA 1
ATOM 5121 C C . GLY B 1 294 ? -8.688 16.781 7.754 1 89.56 294 GLY B C 1
ATOM 5122 O O . GLY B 1 294 ? -7.797 15.938 7.906 1 89.56 294 GLY B O 1
ATOM 5123 N N . GLY B 1 295 ? -8.609 17.625 6.809 1 89.25 295 GLY B N 1
ATOM 5124 C CA . GLY B 1 295 ? -7.539 17.625 5.828 1 89.25 295 GLY B CA 1
ATOM 5125 C C . GLY B 1 295 ? -6.227 18.141 6.383 1 89.25 295 GLY B C 1
ATOM 5126 O O . GLY B 1 295 ? -6.195 19.172 7.059 1 89.25 295 GLY B O 1
ATOM 5127 N N . GLY B 1 296 ? -5.164 17.469 6.086 1 91.62 296 GLY B N 1
ATOM 5128 C CA . GLY B 1 296 ? -3.895 17.875 6.668 1 91.62 296 GLY B CA 1
ATOM 5129 C C . GLY B 1 296 ? -2.723 17.703 5.719 1 91.62 296 GLY B C 1
ATOM 5130 O O . GLY B 1 296 ? -1.593 18.062 6.047 1 91.62 296 GLY B O 1
ATOM 5131 N N . ILE B 1 297 ? -3 17.188 4.477 1 93.5 297 ILE B N 1
ATOM 5132 C CA . ILE B 1 297 ? -1.902 16.875 3.568 1 93.5 297 ILE B CA 1
ATOM 5133 C C . ILE B 1 297 ? -1.179 18.156 3.168 1 93.5 297 ILE B C 1
ATOM 5135 O O . ILE B 1 297 ? 0.031 18.281 3.373 1 93.5 297 ILE B O 1
ATOM 5139 N N . ILE B 1 298 ? -1.93 19.188 2.705 1 93.5 298 ILE B N 1
ATOM 5140 C CA . ILE B 1 298 ? -1.336 20.406 2.186 1 93.5 298 ILE B CA 1
ATOM 5141 C C . ILE B 1 298 ? -0.75 21.219 3.336 1 93.5 298 ILE B C 1
ATOM 5143 O O . ILE B 1 298 ? 0.386 21.703 3.256 1 93.5 298 ILE B O 1
ATOM 5147 N N . SER B 1 299 ? -1.509 21.375 4.391 1 95.25 299 SER B N 1
ATOM 5148 C CA . SER B 1 299 ? -1.019 22.156 5.523 1 95.25 299 SER B CA 1
ATOM 5149 C C . SER B 1 299 ? 0.188 21.484 6.172 1 95.25 299 SER B C 1
ATOM 5151 O O . SER B 1 299 ? 1.13 22.156 6.59 1 95.25 299 SER B O 1
ATOM 5153 N N . GLY B 1 300 ? 0.161 20.141 6.281 1 96.62 300 GLY B N 1
ATOM 5154 C CA . GLY B 1 300 ? 1.32 19.422 6.781 1 96.62 300 GLY B CA 1
ATOM 5155 C C . GLY B 1 300 ? 2.559 19.625 5.926 1 96.62 300 GLY B C 1
ATOM 5156 O O . GLY B 1 300 ? 3.652 19.844 6.449 1 96.62 300 GLY B O 1
ATOM 5157 N N . MET B 1 301 ? 2.377 19.547 4.633 1 97.88 301 MET B N 1
ATOM 5158 C CA . MET B 1 301 ? 3.496 19.734 3.713 1 97.88 301 MET B CA 1
ATOM 5159 C C . MET B 1 301 ? 4.016 21.172 3.771 1 97.88 301 MET B C 1
ATOM 5161 O O . MET B 1 301 ? 5.223 21.406 3.674 1 97.88 301 MET B O 1
ATOM 5165 N N . LYS B 1 302 ? 3.102 22.125 3.902 1 97.94 302 LYS B N 1
ATOM 5166 C CA . LYS B 1 302 ? 3.529 23.516 4.074 1 97.94 302 LYS B CA 1
ATOM 5167 C C . LYS B 1 302 ? 4.379 23.672 5.332 1 97.94 302 LYS B C 1
ATOM 5169 O O . LYS B 1 302 ? 5.438 24.297 5.293 1 97.94 302 LYS B O 1
ATOM 5174 N N . GLY B 1 303 ? 3.887 23.109 6.395 1 98.56 303 GLY B N 1
ATOM 5175 C CA . GLY B 1 303 ? 4.703 23.094 7.602 1 98.56 303 GLY B CA 1
ATOM 5176 C C . GLY B 1 303 ? 6.055 22.438 7.391 1 98.56 303 GLY B C 1
ATOM 5177 O O . GLY B 1 303 ? 7.078 22.953 7.844 1 98.56 303 GLY B O 1
ATOM 5178 N N . GLY B 1 304 ? 6.078 21.297 6.703 1 98.88 304 GLY B N 1
ATOM 5179 C CA . GLY B 1 304 ? 7.324 20.625 6.379 1 98.88 304 GLY B CA 1
ATOM 5180 C C . GLY B 1 304 ? 8.281 21.484 5.578 1 98.88 304 GLY B C 1
ATOM 5181 O O . GLY B 1 304 ? 9.477 21.531 5.875 1 98.88 304 GLY B O 1
ATOM 5182 N N . MET B 1 305 ? 7.738 22.141 4.586 1 98.88 305 MET B N 1
ATOM 5183 C CA . MET B 1 305 ? 8.547 23.016 3.75 1 98.88 305 MET B CA 1
ATOM 5184 C C . MET B 1 305 ? 9.203 24.109 4.586 1 98.88 305 MET B C 1
ATOM 5186 O O . MET B 1 305 ? 10.414 24.328 4.488 1 98.88 305 MET B O 1
ATOM 5190 N N . LEU B 1 306 ? 8.438 24.766 5.418 1 98.88 306 LEU B N 1
ATOM 5191 C CA . LEU B 1 306 ? 8.938 25.844 6.262 1 98.88 306 LEU B CA 1
ATOM 5192 C C . LEU B 1 306 ? 9.984 25.328 7.242 1 98.88 306 LEU B C 1
ATOM 5194 O O . LEU B 1 306 ? 11.031 25.953 7.43 1 98.88 306 LEU B O 1
ATOM 5198 N N . ALA B 1 307 ? 9.703 24.156 7.84 1 98.94 307 ALA B N 1
ATOM 5199 C CA . ALA B 1 307 ? 10.641 23.562 8.789 1 98.94 307 ALA B CA 1
ATOM 5200 C C . ALA B 1 307 ? 11.969 23.234 8.117 1 98.94 307 ALA B C 1
ATOM 5202 O O . ALA B 1 307 ? 13.031 23.5 8.688 1 98.94 307 ALA B O 1
ATOM 5203 N N . GLY B 1 308 ? 11.898 22.656 6.922 1 98.94 308 GLY B N 1
ATOM 5204 C CA . GLY B 1 308 ? 13.117 22.328 6.188 1 98.94 308 GLY B CA 1
ATOM 5205 C C . GLY B 1 308 ? 13.961 23.547 5.871 1 98.94 308 GLY B C 1
ATOM 5206 O O . GLY B 1 308 ? 15.18 23.531 6.059 1 98.94 308 GLY B O 1
ATOM 5207 N N . GLN B 1 309 ? 13.32 24.578 5.43 1 98.88 309 GLN B N 1
ATOM 5208 C CA . GLN B 1 309 ? 14.016 25.812 5.078 1 98.88 309 GLN B CA 1
ATOM 5209 C C . GLN B 1 309 ? 14.688 26.438 6.305 1 98.88 309 GLN B C 1
ATOM 5211 O O . GLN B 1 309 ? 15.852 26.844 6.242 1 98.88 309 GLN B O 1
ATOM 5216 N N . VAL B 1 310 ? 13.969 26.469 7.395 1 98.94 310 VAL B N 1
ATOM 5217 C CA . VAL B 1 310 ? 14.492 27.062 8.625 1 98.94 310 VAL B CA 1
ATOM 5218 C C . VAL B 1 310 ? 15.633 26.203 9.164 1 98.94 310 VAL B C 1
ATOM 5220 O O . VAL B 1 310 ? 16.641 26.734 9.641 1 98.94 310 VAL B O 1
ATOM 5223 N N . ALA B 1 311 ? 15.453 24.891 9.094 1 98.94 311 ALA B N 1
ATOM 5224 C CA . ALA B 1 311 ? 16.5 23.984 9.562 1 98.94 311 ALA B CA 1
ATOM 5225 C C . ALA B 1 311 ? 17.797 24.203 8.805 1 98.94 311 ALA B C 1
ATOM 5227 O O . ALA B 1 311 ? 18.875 24.297 9.414 1 98.94 311 ALA B O 1
ATOM 5228 N N . ALA B 1 312 ? 17.734 24.266 7.5 1 98.88 312 ALA B N 1
ATOM 5229 C CA . ALA B 1 312 ? 18.922 24.469 6.68 1 98.88 312 ALA B CA 1
ATOM 5230 C C . ALA B 1 312 ? 19.625 25.781 7.027 1 98.88 312 ALA B C 1
ATOM 5232 O O . ALA B 1 312 ? 20.844 25.828 7.152 1 98.88 312 ALA B O 1
ATOM 5233 N N . ALA B 1 313 ? 18.859 26.844 7.156 1 98.81 313 ALA B N 1
ATOM 5234 C CA . ALA B 1 313 ? 19.422 28.141 7.504 1 98.81 313 ALA B CA 1
ATOM 5235 C C . ALA B 1 313 ? 20.078 28.109 8.875 1 98.81 313 ALA B C 1
ATOM 5237 O O . ALA B 1 313 ? 21.188 28.641 9.055 1 98.81 313 ALA B O 1
ATOM 5238 N N . ALA B 1 314 ? 19.391 27.531 9.852 1 98.75 314 ALA B N 1
ATOM 5239 C CA . ALA B 1 314 ? 19.906 27.453 11.219 1 98.75 314 ALA B CA 1
ATOM 5240 C C . ALA B 1 314 ? 21.219 26.688 11.273 1 98.75 314 ALA B C 1
ATOM 5242 O O . ALA B 1 314 ? 22.156 27.094 11.977 1 98.75 314 ALA B O 1
ATOM 5243 N N . VAL B 1 315 ? 21.281 25.609 10.555 1 98.5 315 VAL B N 1
ATOM 5244 C CA . VAL B 1 315 ? 22.5 24.797 10.492 1 98.5 315 VAL B CA 1
ATOM 5245 C C . VAL B 1 315 ? 23.641 25.625 9.883 1 98.5 315 VAL B C 1
ATOM 5247 O O . VAL B 1 315 ? 24.75 25.609 10.391 1 98.5 315 VAL B O 1
ATOM 5250 N N . SER B 1 316 ? 23.359 26.297 8.812 1 98.31 316 SER B N 1
ATOM 5251 C CA . SER B 1 316 ? 24.359 27.109 8.141 1 98.31 316 SER B CA 1
ATOM 5252 C C . SER B 1 316 ? 24.875 28.203 9.055 1 98.31 316 SER B C 1
ATOM 5254 O O . SER B 1 316 ? 26.062 28.562 9.008 1 98.31 316 SER B O 1
ATOM 5256 N N . GLU B 1 317 ? 24.031 28.688 9.906 1 98.12 317 GLU B N 1
ATOM 5257 C CA . GLU B 1 317 ? 24.391 29.781 10.812 1 98.12 317 GLU B CA 1
ATOM 5258 C C . GLU B 1 317 ? 25.031 29.25 12.086 1 98.12 317 GLU B C 1
ATOM 5260 O O . GLU B 1 317 ? 25.641 30.016 12.836 1 98.12 317 GLU B O 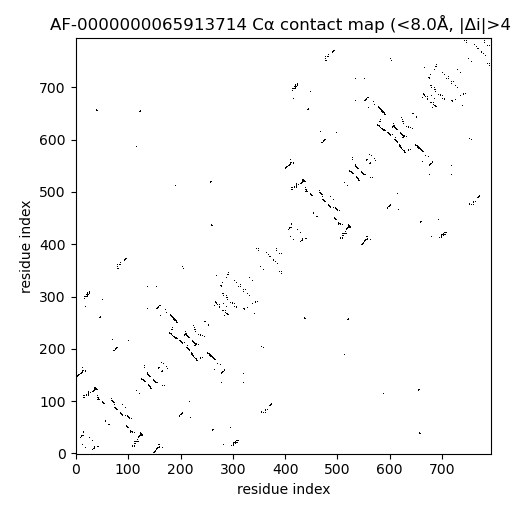1
ATOM 5265 N N . GLY B 1 318 ? 24.875 28.016 12.336 1 97.38 318 GLY B N 1
ATOM 5266 C CA . GLY B 1 318 ? 25.422 27.406 13.539 1 97.38 318 GLY B CA 1
ATOM 5267 C C . GLY B 1 318 ? 24.625 27.719 14.789 1 97.38 318 GLY B C 1
ATOM 5268 O O . GLY B 1 318 ? 25.156 27.688 15.898 1 97.38 318 GLY B O 1
ATOM 5269 N N . ASP B 1 319 ? 23.281 28.094 14.648 1 98.12 319 ASP B N 1
ATOM 5270 C CA . ASP B 1 319 ? 22.375 28.406 15.758 1 98.12 319 ASP B CA 1
ATOM 5271 C C . ASP B 1 319 ? 21.109 27.562 15.688 1 98.12 319 ASP B C 1
ATOM 5273 O O . ASP B 1 319 ? 20.172 27.906 14.984 1 98.12 319 ASP B O 1
ATOM 5277 N N . VAL B 1 320 ? 21.125 26.578 16.547 1 98.25 320 VAL B N 1
ATOM 5278 C CA . VAL B 1 320 ? 20.016 25.641 16.5 1 98.25 320 VAL B CA 1
ATOM 5279 C C . VAL B 1 320 ? 19.188 25.766 17.766 1 98.25 320 VAL B C 1
ATOM 5281 O O . VAL B 1 320 ? 18.547 24.797 18.203 1 98.25 320 VAL B O 1
ATOM 5284 N N . THR B 1 321 ? 19.172 26.922 18.391 1 97.69 321 THR B N 1
ATOM 5285 C CA . THR B 1 321 ? 18.422 27.188 19.609 1 97.69 321 THR B CA 1
ATOM 5286 C C . THR B 1 321 ? 16.922 27.344 19.297 1 97.69 321 THR B C 1
ATOM 5288 O O . THR B 1 321 ? 16.547 27.594 18.156 1 97.69 321 THR B O 1
ATOM 5291 N N . ALA B 1 322 ? 16.156 27.188 20.312 1 97.75 322 ALA B N 1
ATOM 5292 C CA . ALA B 1 322 ? 14.711 27.391 20.188 1 97.75 322 ALA B CA 1
ATOM 5293 C C . ALA B 1 322 ? 14.406 28.812 19.688 1 97.75 322 ALA B C 1
ATOM 5295 O O . ALA B 1 322 ? 13.445 29.016 18.953 1 97.75 322 ALA B O 1
ATOM 5296 N N . ARG B 1 323 ? 15.188 29.703 20.109 1 98 323 ARG B N 1
ATOM 5297 C CA . ARG B 1 323 ? 15 31.094 19.688 1 98 323 ARG B CA 1
ATOM 5298 C C . ARG B 1 323 ? 15.141 31.234 18.172 1 98 323 ARG B C 1
ATOM 5300 O O . ARG B 1 323 ? 14.305 31.844 17.516 1 98 323 ARG B O 1
ATOM 5307 N N . ARG B 1 324 ? 16.172 30.672 17.625 1 98.19 324 ARG B N 1
ATOM 5308 C CA . ARG B 1 324 ? 16.406 30.734 16.188 1 98.19 324 ARG B CA 1
ATOM 5309 C C . ARG B 1 324 ? 15.359 29.938 15.422 1 98.19 324 ARG B C 1
ATOM 5311 O O . ARG B 1 324 ? 14.844 30.391 14.406 1 98.19 324 ARG B O 1
ATOM 5318 N N . LEU B 1 325 ? 15.039 28.781 15.945 1 98.62 325 LEU B N 1
ATOM 5319 C CA . LEU B 1 325 ? 14.078 27.906 15.297 1 98.62 325 LEU B CA 1
ATOM 5320 C C . LEU B 1 325 ? 12.664 28.438 15.43 1 98.62 325 LEU B C 1
ATOM 5322 O O . LEU B 1 325 ? 11.758 28.016 14.703 1 98.62 325 LEU B O 1
ATOM 5326 N N . GLY B 1 326 ? 12.461 29.391 16.266 1 98.56 326 GLY B N 1
ATOM 5327 C CA . GLY B 1 326 ? 11.172 30.031 16.469 1 98.56 326 GLY B CA 1
ATOM 5328 C C . GLY B 1 326 ? 10.625 30.703 15.227 1 98.56 326 GLY B C 1
ATOM 5329 O O . GLY B 1 326 ? 9.422 30.938 15.117 1 98.56 326 GLY B O 1
ATOM 5330 N N . GLU B 1 327 ? 11.5 31 14.336 1 98.62 327 GLU B N 1
ATOM 5331 C CA . GLU B 1 327 ? 11.07 31.516 13.047 1 98.62 327 GLU B CA 1
ATOM 5332 C C . GLU B 1 327 ? 10.078 30.578 12.375 1 98.62 327 GLU B C 1
ATOM 5334 O O . GLU B 1 327 ? 9.109 31.031 11.758 1 98.62 327 GLU B O 1
ATOM 5339 N N . TYR B 1 328 ? 10.336 29.312 12.469 1 98.69 328 TYR B N 1
ATOM 5340 C CA . TYR B 1 328 ? 9.422 28.312 11.93 1 98.69 328 TYR B CA 1
ATOM 5341 C C . TYR B 1 328 ? 8.031 28.453 12.539 1 98.69 328 TYR B C 1
ATOM 5343 O O . TYR B 1 328 ? 7.031 28.469 11.82 1 98.69 328 TYR B O 1
ATOM 5351 N N . GLU B 1 329 ? 7.969 28.484 13.812 1 97.69 329 GLU B N 1
ATOM 5352 C CA . GLU B 1 329 ? 6.691 28.625 14.508 1 97.69 329 GLU B CA 1
ATOM 5353 C C . GLU B 1 329 ? 5.949 29.875 14.047 1 97.69 329 GLU B C 1
ATOM 5355 O O . GLU B 1 329 ? 4.746 29.828 13.773 1 97.69 329 GLU B O 1
ATOM 5360 N N . ARG B 1 330 ? 6.617 30.984 13.961 1 97.69 330 ARG B N 1
ATOM 5361 C CA . ARG B 1 330 ? 6.023 32.25 13.516 1 97.69 330 ARG B CA 1
ATOM 5362 C C . ARG B 1 330 ? 5.469 32.125 12.102 1 97.69 330 ARG B C 1
ATOM 5364 O O . ARG B 1 330 ? 4.324 32.5 11.844 1 97.69 330 ARG B O 1
ATOM 5371 N N . LEU B 1 331 ? 6.258 31.578 11.219 1 98 331 LEU B N 1
ATOM 5372 C CA . LEU B 1 331 ? 5.844 31.422 9.828 1 98 331 LEU B CA 1
ATOM 5373 C C . LEU B 1 331 ? 4.645 30.484 9.719 1 98 331 LEU B C 1
ATOM 5375 O O . LEU B 1 331 ? 3.727 30.734 8.938 1 98 331 LEU B O 1
ATOM 5379 N N . CYS B 1 332 ? 4.684 29.438 10.469 1 97.25 332 CYS B N 1
ATOM 5380 C CA . CYS B 1 332 ? 3.588 28.469 10.461 1 97.25 332 CYS B CA 1
ATOM 5381 C C . CYS B 1 332 ? 2.287 29.125 10.914 1 97.25 332 CYS B C 1
ATOM 5383 O O . CYS B 1 332 ? 1.23 28.891 10.328 1 97.25 332 CYS B O 1
ATOM 5385 N N . ARG B 1 333 ? 2.32 29.844 11.953 1 96.19 333 ARG B N 1
ATOM 5386 C CA . ARG B 1 333 ? 1.131 30.516 12.469 1 96.19 333 ARG B CA 1
ATOM 5387 C C . ARG B 1 333 ? 0.588 31.531 11.461 1 96.19 333 ARG B C 1
ATOM 5389 O O . ARG B 1 333 ? -0.626 31.656 11.305 1 96.19 333 ARG B O 1
ATOM 5396 N N . GLU B 1 334 ? 1.444 32.188 10.781 1 95.81 334 GLU B N 1
ATOM 5397 C CA . GLU B 1 334 ? 1.051 33.156 9.781 1 95.81 334 GLU B CA 1
ATOM 5398 C C . GLU B 1 334 ? 0.451 32.5 8.547 1 95.81 334 GLU B C 1
ATOM 5400 O O . GLU B 1 334 ? -0.551 32.969 8.008 1 95.81 334 GLU B O 1
ATOM 5405 N N . GLU B 1 335 ? 1.005 31.469 8.141 1 95.19 335 GLU B N 1
ATOM 5406 C CA . GLU B 1 335 ? 0.64 30.891 6.852 1 95.19 335 GLU B CA 1
ATOM 5407 C C . GLU B 1 335 ? -0.522 29.906 6.996 1 95.19 335 GLU B C 1
ATOM 5409 O O . GLU B 1 335 ? -1.342 29.766 6.086 1 95.19 335 GLU B O 1
ATOM 5414 N N . ILE B 1 336 ? -0.559 29.188 8.133 1 94.06 336 ILE B N 1
ATOM 5415 C CA . ILE B 1 336 ? -1.602 28.172 8.195 1 94.06 336 ILE B CA 1
ATOM 5416 C C . ILE B 1 336 ? -2.314 28.25 9.547 1 94.06 336 ILE B C 1
ATOM 5418 O O . ILE B 1 336 ? -3.439 27.766 9.688 1 94.06 336 ILE B O 1
ATOM 5422 N N . GLY B 1 337 ? -1.73 28.812 10.547 1 94 337 GLY B N 1
ATOM 5423 C CA . GLY B 1 337 ? -2.242 28.797 11.906 1 94 337 GLY B CA 1
ATOM 5424 C C . GLY B 1 337 ? -3.529 29.578 12.078 1 94 337 GLY B C 1
ATOM 5425 O O . GLY B 1 337 ? -4.453 29.125 12.758 1 94 337 GLY B O 1
ATOM 5426 N N . ASP B 1 338 ? -3.604 30.703 11.508 1 91.44 338 ASP B N 1
ATOM 5427 C CA . ASP B 1 338 ? -4.781 31.547 11.633 1 91.44 338 ASP B CA 1
ATOM 5428 C C . ASP B 1 338 ? -6.02 30.859 11.062 1 91.44 338 ASP B C 1
ATOM 5430 O O . ASP B 1 338 ? -7.094 30.891 11.664 1 91.44 338 ASP B O 1
ATOM 5434 N N . GLU B 1 339 ? -5.844 30.344 9.953 1 90 339 GLU B N 1
ATOM 5435 C CA . GLU B 1 339 ? -6.957 29.625 9.328 1 90 339 GLU B CA 1
ATOM 5436 C C . GLU B 1 339 ? -7.387 28.422 10.164 1 90 339 GLU B C 1
ATOM 5438 O O . GLU B 1 339 ? -8.586 28.172 10.32 1 90 339 GLU B O 1
ATOM 5443 N N . ILE B 1 340 ? -6.438 27.703 10.664 1 93.38 340 ILE B N 1
ATOM 5444 C CA . ILE B 1 340 ? -6.723 26.547 11.5 1 93.38 340 ILE B CA 1
ATOM 5445 C C . ILE B 1 340 ? -7.512 26.969 12.734 1 93.38 340 ILE B C 1
ATOM 5447 O O . ILE B 1 340 ? -8.484 26.312 13.109 1 93.38 340 ILE B O 1
ATOM 5451 N N . SER B 1 341 ? -7.16 28.094 13.328 1 93.06 341 SER B N 1
ATOM 5452 C CA . SER B 1 341 ? -7.852 28.594 14.508 1 93.06 341 SER B CA 1
ATOM 5453 C C . SER B 1 341 ? -9.289 28.984 14.18 1 93.06 341 SER B C 1
ATOM 5455 O O . SER B 1 341 ? -10.195 28.75 14.984 1 93.06 341 SER B O 1
ATOM 5457 N N . LYS B 1 342 ? -9.492 29.562 13.062 1 90.62 342 LYS B N 1
ATOM 5458 C CA . LYS B 1 342 ? -10.836 29.938 12.641 1 90.62 342 LYS B CA 1
ATOM 5459 C C . LYS B 1 342 ? -11.703 28.688 12.43 1 90.62 342 LYS B C 1
ATOM 5461 O O . LYS B 1 342 ? -12.852 28.641 12.883 1 90.62 342 LYS B O 1
ATOM 5466 N N . TYR B 1 343 ? -11.141 27.703 11.766 1 91.56 343 TYR B N 1
ATOM 5467 C CA . TYR B 1 343 ? -11.891 26.484 11.477 1 91.56 343 TYR B CA 1
ATOM 5468 C C . TYR B 1 343 ? -12.188 25.703 12.75 1 91.56 343 TYR B C 1
ATOM 5470 O O . TYR B 1 343 ? -13.203 25.016 12.844 1 91.56 343 TYR B O 1
ATOM 5478 N N . LEU B 1 344 ? -11.289 25.844 13.711 1 93.31 344 LEU B N 1
ATOM 5479 C CA . LEU B 1 344 ? -11.531 25.219 15.008 1 93.31 344 LEU B CA 1
ATOM 5480 C C . LEU B 1 344 ? -12.797 25.766 15.656 1 93.31 344 LEU B C 1
ATOM 5482 O O . LEU B 1 344 ? -13.594 25.016 16.203 1 93.31 344 LEU B O 1
ATOM 5486 N N . LYS B 1 345 ? -12.984 27.016 15.586 1 92.25 345 LYS B N 1
ATOM 5487 C CA . LYS B 1 345 ? -14.18 27.641 16.125 1 92.25 345 LYS B CA 1
ATOM 5488 C C . LYS B 1 345 ? -15.438 27.188 15.391 1 92.25 345 LYS B C 1
ATOM 5490 O O . LYS B 1 345 ? -16.484 26.953 16.016 1 92.25 345 LYS B O 1
ATOM 5495 N N . VAL B 1 346 ? -15.328 27.062 14.102 1 91.44 346 VAL B N 1
ATOM 5496 C CA . VAL B 1 346 ? -16.453 26.609 13.297 1 91.44 346 VAL B CA 1
ATOM 5497 C C . VAL B 1 346 ? -16.797 25.172 13.672 1 91.44 346 VAL B C 1
ATOM 5499 O O . VAL B 1 346 ? -17.984 24.812 13.781 1 91.44 346 VAL B O 1
ATOM 5502 N N . LYS B 1 347 ? -15.797 24.391 13.797 1 92.25 347 LYS B N 1
ATOM 5503 C CA . LYS B 1 347 ? -16 23 14.211 1 92.25 347 LYS B CA 1
ATOM 5504 C C . LYS B 1 347 ? -16.734 22.938 15.547 1 92.25 347 LYS B C 1
ATOM 5506 O O . LYS B 1 347 ? -17.656 22.141 15.711 1 92.25 347 LYS B O 1
ATOM 5511 N N . GLU B 1 348 ? -16.312 23.75 16.516 1 92.06 348 GLU B N 1
ATOM 5512 C CA . GLU B 1 348 ? -16.953 23.781 17.828 1 92.06 348 GLU B CA 1
ATOM 5513 C C . GLU B 1 348 ? -18.422 24.172 17.719 1 92.06 348 GLU B C 1
ATOM 5515 O O . GLU B 1 348 ? -19.281 23.609 18.406 1 92.06 348 GLU B O 1
ATOM 5520 N N . TYR B 1 349 ? -18.75 25.125 16.891 1 92.25 349 TYR B N 1
ATOM 5521 C CA . TYR B 1 349 ? -20.141 25.516 16.625 1 92.25 349 TYR B CA 1
ATOM 5522 C C . TYR B 1 349 ? -20.938 24.344 16.047 1 92.25 349 TYR B C 1
ATOM 5524 O O . TYR B 1 349 ? -22.031 24.062 16.516 1 92.25 349 TYR B O 1
ATOM 5532 N N . LEU B 1 350 ? -20.344 23.656 15.102 1 92.12 350 LEU B N 1
ATOM 5533 C CA . LEU B 1 350 ? -21.047 22.562 14.438 1 92.12 350 LEU B CA 1
ATOM 5534 C C . LEU B 1 350 ? -21.375 21.438 15.422 1 92.12 350 LEU B C 1
ATOM 5536 O O . LEU B 1 350 ? -22.391 20.766 15.297 1 92.12 350 LEU B O 1
ATOM 5540 N N . LEU B 1 351 ? -20.531 21.266 16.391 1 92.5 351 LEU B N 1
ATOM 5541 C CA . LEU B 1 351 ? -20.703 20.219 17.391 1 92.5 351 LEU B CA 1
ATOM 5542 C C . LEU B 1 351 ? -21.953 20.5 18.234 1 92.5 351 LEU B C 1
ATOM 5544 O O . LEU B 1 351 ? -22.484 19.594 18.875 1 92.5 351 LEU B O 1
ATOM 5548 N N . THR B 1 352 ? -22.422 21.75 18.266 1 92.62 352 THR B N 1
ATOM 5549 C CA . THR B 1 352 ? -23.562 22.094 19.094 1 92.62 352 THR B CA 1
ATOM 5550 C C . THR B 1 352 ? -24.859 21.875 18.344 1 92.62 352 THR B C 1
ATOM 5552 O O . THR B 1 352 ? -25.953 21.938 18.938 1 92.62 352 THR B O 1
ATOM 5555 N N . LEU B 1 353 ? -24.812 21.656 17.109 1 93.56 353 LEU B N 1
ATOM 5556 C CA . LEU B 1 353 ? -26.016 21.594 16.281 1 93.56 353 LEU B CA 1
ATOM 5557 C C . LEU B 1 353 ? -26.703 20.234 16.406 1 93.56 353 LEU B C 1
ATOM 5559 O O . LEU B 1 353 ? -26.031 19.203 16.422 1 93.56 353 LEU B O 1
ATOM 5563 N N . SER B 1 354 ? -28.016 20.234 16.422 1 94.44 354 SER B N 1
ATOM 5564 C CA . SER B 1 354 ? -28.828 19.031 16.328 1 94.44 354 SER B CA 1
ATOM 5565 C C . SER B 1 354 ? -29.078 18.641 14.883 1 94.44 354 SER B C 1
ATOM 5567 O O . SER B 1 354 ? -28.828 19.438 13.969 1 94.44 354 SER B O 1
ATOM 5569 N N . ASP B 1 355 ? -29.609 17.438 14.703 1 96.62 355 ASP B N 1
ATOM 5570 C CA . ASP B 1 355 ? -29.969 17 13.367 1 96.62 355 ASP B CA 1
ATOM 5571 C C . ASP B 1 355 ? -30.984 17.953 12.727 1 96.62 355 ASP B C 1
ATOM 5573 O O . ASP B 1 355 ? -30.875 18.297 11.547 1 96.62 355 ASP B O 1
ATOM 5577 N N . SER B 1 356 ? -31.922 18.375 13.555 1 95.56 356 SER B N 1
ATOM 5578 C CA . SER B 1 356 ? -32.938 19.281 13.047 1 95.56 356 SER B CA 1
ATOM 5579 C C . SER B 1 356 ? -32.344 20.625 12.633 1 95.56 356 SER B C 1
ATOM 5581 O O . SER B 1 356 ? -32.781 21.219 11.648 1 95.56 356 SER B O 1
ATOM 5583 N N . GLU B 1 357 ? -31.422 21.125 13.359 1 93.75 357 GLU B N 1
ATOM 5584 C CA . GLU B 1 357 ? -30.766 22.375 13.008 1 93.75 357 GLU B CA 1
ATOM 5585 C C . GLU B 1 357 ? -29.938 22.234 11.727 1 93.75 357 GLU B C 1
ATOM 5587 O O . GLU B 1 357 ? -29.906 23.141 10.891 1 93.75 357 GLU B O 1
ATOM 5592 N N . LEU B 1 358 ? -29.297 21.141 11.586 1 95.12 358 LEU B N 1
ATOM 5593 C CA . LEU B 1 358 ? -28.562 20.859 10.359 1 95.12 358 LEU B CA 1
ATOM 5594 C C . LEU B 1 358 ? -29.516 20.812 9.156 1 95.12 358 LEU B C 1
ATOM 5596 O O . LEU B 1 358 ? -29.172 21.328 8.086 1 95.12 358 LEU B O 1
ATOM 5600 N N . ASP B 1 359 ? -30.656 20.203 9.32 1 95.94 359 ASP B N 1
ATOM 5601 C CA . ASP B 1 359 ? -31.656 20.156 8.273 1 95.94 359 ASP B CA 1
ATOM 5602 C C . ASP B 1 359 ? -32.094 21.562 7.863 1 95.94 359 ASP B C 1
ATOM 5604 O O . ASP B 1 359 ? -32.219 21.859 6.672 1 95.94 359 ASP B O 1
ATOM 5608 N N . SER B 1 360 ? -32.281 22.375 8.875 1 92.88 360 SER B N 1
ATOM 5609 C CA . SER B 1 360 ? -32.719 23.75 8.609 1 92.88 360 SER B CA 1
ATOM 5610 C C . SER B 1 360 ? -31.656 24.516 7.82 1 92.88 360 SER B C 1
ATOM 5612 O O . SER B 1 360 ? -31.984 25.281 6.922 1 92.88 360 SER B O 1
ATOM 5614 N N . ILE B 1 361 ? -30.469 24.312 8.18 1 91.69 361 ILE B N 1
ATOM 5615 C CA . ILE B 1 361 ? -29.359 24.953 7.488 1 91.69 361 ILE B CA 1
ATOM 5616 C C . ILE B 1 361 ? -29.312 24.484 6.039 1 91.69 361 ILE B C 1
ATOM 5618 O O . ILE B 1 361 ? -29.141 25.281 5.117 1 91.69 361 ILE B O 1
ATOM 5622 N N . ALA B 1 362 ? -29.469 23.188 5.797 1 93 362 ALA B N 1
ATOM 5623 C CA . ALA B 1 362 ? -29.438 22.625 4.453 1 93 362 ALA B CA 1
ATOM 5624 C C . ALA B 1 362 ? -30.562 23.203 3.59 1 93 362 ALA B C 1
ATOM 5626 O O . ALA B 1 362 ? -30.344 23.531 2.42 1 93 362 ALA B O 1
ATOM 5627 N N . GLU B 1 363 ? -31.656 23.297 4.148 1 92.88 363 GLU B N 1
ATOM 5628 C CA . GLU B 1 363 ? -32.781 23.891 3.436 1 92.88 363 GLU B CA 1
ATOM 5629 C C . GLU B 1 363 ? -32.5 25.328 3.041 1 92.88 363 GLU B C 1
ATOM 5631 O O . GLU B 1 363 ? -32.812 25.75 1.918 1 92.88 363 GLU B O 1
ATOM 5636 N N . ALA B 1 364 ? -31.922 26.016 3.939 1 89.56 364 ALA B N 1
ATOM 5637 C CA . ALA B 1 364 ? -31.578 27.406 3.67 1 89.56 364 ALA B CA 1
ATOM 5638 C C . ALA B 1 364 ? -30.531 27.516 2.566 1 89.56 364 ALA B C 1
ATOM 5640 O O . ALA B 1 364 ? -30.562 28.438 1.759 1 89.56 364 ALA B O 1
ATOM 5641 N N . PHE B 1 365 ? -29.594 26.625 2.535 1 88.44 365 PHE B N 1
ATOM 5642 C CA . PHE B 1 365 ? -28.5 26.625 1.572 1 88.44 365 PHE B CA 1
ATOM 5643 C C . PHE B 1 365 ? -29.016 26.375 0.16 1 88.44 365 PHE B C 1
ATOM 5645 O O . PHE B 1 365 ? -28.391 26.797 -0.818 1 88.44 365 PHE B O 1
ATOM 5652 N N . GLN B 1 366 ? -30.062 25.656 0.022 1 88.12 366 GLN B N 1
ATOM 5653 C CA . GLN B 1 366 ? -30.625 25.375 -1.293 1 88.12 366 GLN B CA 1
ATOM 5654 C C . GLN B 1 366 ? -30.984 26.656 -2.033 1 88.12 366 GLN B C 1
ATOM 5656 O O . GLN B 1 366 ? -31 26.688 -3.266 1 88.12 366 GLN B O 1
ATOM 5661 N N . ASP B 1 367 ? -31.172 27.703 -1.286 1 83.38 367 ASP B N 1
ATOM 5662 C CA . ASP B 1 367 ? -31.594 28.969 -1.874 1 83.38 367 ASP B CA 1
ATOM 5663 C C . ASP B 1 367 ? -30.422 29.938 -1.983 1 83.38 367 ASP B C 1
ATOM 5665 O O . ASP B 1 367 ? -30.609 31.109 -2.334 1 83.38 367 ASP B O 1
ATOM 5669 N N . VAL B 1 368 ? -29.297 29.5 -1.681 1 83.19 368 VAL B N 1
ATOM 5670 C CA . VAL B 1 368 ? -28.141 30.391 -1.652 1 83.19 368 VAL B CA 1
ATOM 5671 C C . VAL B 1 368 ? -27.281 30.156 -2.896 1 83.19 368 VAL B C 1
ATOM 5673 O O . VAL B 1 368 ? -27.062 29.016 -3.309 1 83.19 368 VAL B O 1
ATOM 5676 N N . GLU B 1 369 ? -26.828 31.219 -3.443 1 78.19 369 GLU B N 1
ATOM 5677 C CA . GLU B 1 369 ? -25.891 31.141 -4.555 1 78.19 369 GLU B CA 1
ATOM 5678 C C . GLU B 1 369 ? -24.438 31.188 -4.059 1 78.19 369 GLU B C 1
ATOM 5680 O O . GLU B 1 369 ? -24.109 32 -3.189 1 78.19 369 GLU B O 1
ATOM 5685 N N . PHE B 1 370 ? -23.688 30.266 -4.523 1 78.12 370 PHE B N 1
ATOM 5686 C CA . PHE B 1 370 ? -22.266 30.219 -4.168 1 78.12 370 PHE B CA 1
ATOM 5687 C C . PHE B 1 370 ? -21.406 30.719 -5.324 1 78.12 370 PHE B C 1
ATOM 5689 O O . PHE B 1 370 ? -21.672 30.391 -6.484 1 78.12 370 PHE B O 1
ATOM 5696 N N . GLU B 1 371 ? -20.438 31.609 -5.051 1 72 371 GLU B N 1
ATOM 5697 C CA . GLU B 1 371 ? -19.5 32.094 -6.062 1 72 371 GLU B CA 1
ATOM 5698 C C . GLU B 1 371 ? -18.344 31.109 -6.25 1 72 371 GLU B C 1
ATOM 5700 O O . GLU B 1 371 ? -17.859 30.922 -7.367 1 72 371 GLU B O 1
ATOM 5705 N N . LYS B 1 372 ? -17.891 30.594 -5.113 1 71.44 372 LYS B N 1
ATOM 5706 C CA . LYS B 1 372 ? -16.828 29.594 -5.105 1 71.44 372 LYS B CA 1
ATOM 5707 C C . LYS B 1 372 ? -17.031 28.578 -3.982 1 71.44 372 LYS B C 1
ATOM 5709 O O . LYS B 1 372 ? -17.734 28.859 -3.01 1 71.44 372 LYS B O 1
ATOM 5714 N N . VAL B 1 373 ? -16.516 27.5 -4.293 1 66.62 373 VAL B N 1
ATOM 5715 C CA . VAL B 1 373 ? -16.609 26.5 -3.242 1 66.62 373 VAL B CA 1
ATOM 5716 C C . VAL B 1 373 ? -15.297 26.438 -2.471 1 66.62 373 VAL B C 1
ATOM 5718 O O . VAL B 1 373 ? -14.273 25.984 -3 1 66.62 373 VAL B O 1
ATOM 5721 N N . SER B 1 374 ? -15.344 27.031 -1.349 1 71.88 374 SER B N 1
ATOM 5722 C CA . SER B 1 374 ? -14.281 26.922 -0.356 1 71.88 374 SER B CA 1
ATOM 5723 C C . SER B 1 374 ? -14.852 26.812 1.055 1 71.88 374 SER B C 1
ATOM 5725 O O . SER B 1 374 ? -15.992 27.203 1.301 1 71.88 374 SER B O 1
ATOM 5727 N N . THR B 1 375 ? -14.102 26.266 1.886 1 73.38 375 THR B N 1
ATOM 5728 C CA . THR B 1 375 ? -14.523 26.156 3.275 1 73.38 375 THR B CA 1
ATOM 5729 C C . THR B 1 375 ? -14.883 27.516 3.852 1 73.38 375 THR B C 1
ATOM 5731 O O . THR B 1 375 ? -15.906 27.656 4.531 1 73.38 375 THR B O 1
ATOM 5734 N N . THR B 1 376 ? -14.141 28.453 3.486 1 75.88 376 THR B N 1
ATOM 5735 C CA . THR B 1 376 ? -14.359 29.812 3.973 1 75.88 376 THR B CA 1
ATOM 5736 C C . THR B 1 376 ? -15.688 30.359 3.463 1 75.88 376 THR B C 1
ATOM 5738 O O . THR B 1 376 ? -16.453 30.938 4.23 1 75.88 376 THR B O 1
ATOM 5741 N N . GLU B 1 377 ? -15.906 30.141 2.188 1 78.44 377 GLU B N 1
ATOM 5742 C CA . GLU B 1 377 ? -17.156 30.625 1.615 1 78.44 377 GLU B CA 1
ATOM 5743 C C . GLU B 1 377 ? -18.359 29.938 2.248 1 78.44 377 GLU B C 1
ATOM 5745 O O . GLU B 1 377 ? -19.391 30.562 2.506 1 78.44 377 GLU B O 1
ATOM 5750 N N . LEU B 1 378 ? -18.234 28.688 2.506 1 78.62 378 LEU B N 1
ATOM 5751 C CA . LEU B 1 378 ? -19.297 27.922 3.127 1 78.62 378 LEU B CA 1
ATOM 5752 C C . LEU B 1 378 ? -19.609 28.453 4.523 1 78.62 378 LEU B C 1
ATOM 5754 O O . LEU B 1 378 ? -20.781 28.594 4.895 1 78.62 378 LEU B O 1
ATOM 5758 N N . VAL B 1 379 ? -18.641 28.781 5.234 1 82.06 379 VAL B N 1
ATOM 5759 C CA . VAL B 1 379 ? -18.812 29.297 6.59 1 82.06 379 VAL B CA 1
ATOM 5760 C C . VAL B 1 379 ? -19.469 30.672 6.547 1 82.06 379 VAL B C 1
ATOM 5762 O O . VAL B 1 379 ? -20.359 30.969 7.344 1 82.06 379 VAL B O 1
ATOM 5765 N N . LYS B 1 380 ? -19.031 31.422 5.613 1 82.88 380 LYS B N 1
ATOM 5766 C CA . LYS B 1 380 ? -19.625 32.75 5.465 1 82.88 380 LYS B CA 1
ATOM 5767 C C . LYS B 1 380 ? -21.125 32.656 5.18 1 82.88 380 LYS B C 1
ATOM 5769 O O . LYS B 1 380 ? -21.922 33.406 5.746 1 82.88 380 LYS B O 1
ATOM 5774 N N . LYS B 1 381 ? -21.5 31.797 4.324 1 84.31 381 LYS B N 1
ATOM 5775 C CA . LYS B 1 381 ? -22.906 31.594 3.984 1 84.31 381 LYS B CA 1
ATOM 5776 C C . LYS B 1 381 ? -23.672 31 5.156 1 84.31 381 LYS B C 1
ATOM 5778 O O . LYS B 1 381 ? -24.844 31.328 5.367 1 84.31 381 LYS B O 1
ATOM 5783 N N . LEU B 1 382 ? -23.031 30.141 5.859 1 85.69 382 LEU B N 1
ATOM 5784 C CA . LEU B 1 382 ? -23.625 29.578 7.062 1 85.69 382 LEU B CA 1
ATOM 5785 C C . LEU B 1 382 ? -24 30.672 8.055 1 85.69 382 LEU B C 1
ATOM 5787 O O . LEU B 1 382 ? -25.094 30.672 8.602 1 85.69 382 LEU B O 1
ATOM 5791 N N . ILE B 1 383 ? -23.094 31.578 8.289 1 87.25 383 ILE B N 1
ATOM 5792 C CA . ILE B 1 383 ? -23.297 32.688 9.219 1 87.25 383 ILE B CA 1
ATOM 5793 C C . ILE B 1 383 ? -24.484 33.531 8.758 1 87.25 383 ILE B C 1
ATOM 5795 O O . ILE B 1 383 ? -25.25 34.031 9.578 1 87.25 383 ILE B O 1
ATOM 5799 N N . LYS B 1 384 ? -24.656 33.562 7.469 1 84.5 384 LYS B N 1
ATOM 5800 C CA . LYS B 1 384 ? -25.719 34.375 6.898 1 84.5 384 LYS B CA 1
ATOM 5801 C C . LYS B 1 384 ? -27.078 33.688 7.074 1 84.5 384 LYS B C 1
ATOM 5803 O O . LYS B 1 384 ? -28.094 34.344 7.258 1 84.5 384 LYS B O 1
ATOM 5808 N N . VAL B 1 385 ? -27.094 32.469 7.062 1 85.75 385 VAL B N 1
ATOM 5809 C CA . VAL B 1 385 ? -28.375 31.781 6.988 1 85.75 385 VAL B CA 1
ATOM 5810 C C . VAL B 1 385 ? -28.797 31.297 8.383 1 85.75 385 VAL B C 1
ATOM 5812 O O . VAL B 1 385 ? -29.969 30.984 8.617 1 85.75 385 VAL B O 1
ATOM 5815 N N . SER B 1 386 ? -27.891 31.25 9.352 1 85.69 386 SER B N 1
ATOM 5816 C CA . SER B 1 386 ? -28.172 30.734 10.695 1 85.69 386 SER B CA 1
ATOM 5817 C C . SER B 1 386 ? -27.969 31.812 11.75 1 85.69 386 SER B C 1
ATOM 5819 O O . SER B 1 386 ? -26.828 32.188 12.062 1 85.69 386 SER B O 1
ATOM 5821 N N . PRO B 1 387 ? -28.953 32.25 12.406 1 84.88 387 PRO B N 1
ATOM 5822 C CA . PRO B 1 387 ? -28.797 33.219 13.484 1 84.88 387 PRO B CA 1
ATOM 5823 C C . PRO B 1 387 ? -27.859 32.75 14.586 1 84.88 387 PRO B C 1
ATOM 5825 O O . PRO B 1 387 ? -27.078 33.531 15.109 1 84.88 387 PRO B O 1
ATOM 5828 N N . LYS B 1 388 ? -27.984 31.547 14.828 1 86.75 388 LYS B N 1
ATOM 5829 C CA . LYS B 1 388 ? -27.094 30.969 15.836 1 86.75 388 LYS B CA 1
ATOM 5830 C C . LYS B 1 388 ? -25.641 31.062 15.398 1 86.75 388 LYS B C 1
ATOM 5832 O O . LYS B 1 388 ? -24.766 31.344 16.219 1 86.75 388 LYS B O 1
ATOM 5837 N N . ALA B 1 389 ? -25.422 30.719 14.172 1 85.62 389 ALA B N 1
ATOM 5838 C CA . ALA B 1 389 ? -24.062 30.844 13.641 1 85.62 389 ALA B CA 1
ATOM 5839 C C . ALA B 1 389 ? -23.578 32.281 13.672 1 85.62 389 ALA B C 1
ATOM 5841 O O . ALA B 1 389 ? -22.406 32.562 13.969 1 85.62 389 ALA B O 1
ATOM 5842 N N . LEU B 1 390 ? -24.375 33.188 13.352 1 84.44 390 LEU B N 1
ATOM 5843 C CA . LEU B 1 390 ? -24.031 34.594 13.383 1 84.44 390 LEU B CA 1
ATOM 5844 C C . LEU B 1 390 ? -23.594 35.031 14.773 1 84.44 390 LEU B C 1
ATOM 5846 O O . LEU B 1 390 ? -22.609 35.75 14.922 1 84.44 390 LEU B O 1
ATOM 5850 N N . LEU B 1 391 ? -24.266 34.562 15.75 1 83.81 391 LEU B N 1
ATOM 5851 C CA . LEU B 1 391 ? -23.969 34.906 17.141 1 83.81 391 LEU B CA 1
ATOM 5852 C C . LEU B 1 391 ? -22.625 34.344 17.562 1 83.81 391 LEU B C 1
ATOM 5854 O O . LEU B 1 391 ? -21.828 35 18.234 1 83.81 391 LEU B O 1
ATOM 5858 N N . LYS B 1 392 ? -22.375 33.125 17.125 1 85.56 392 LYS B N 1
ATOM 5859 C CA . LYS B 1 392 ? -21.203 32.375 17.625 1 85.56 392 LYS B CA 1
ATOM 5860 C C . LYS B 1 392 ? -19.969 32.656 16.766 1 85.56 392 LYS B C 1
ATOM 5862 O O . LYS B 1 392 ? -18.844 32.625 17.266 1 85.56 392 LYS B O 1
ATOM 5867 N N . LEU B 1 393 ? -20.203 32.938 15.461 1 86.56 393 LEU B N 1
ATOM 5868 C CA . LEU B 1 393 ? -19.094 32.969 14.516 1 86.56 393 LEU B CA 1
ATOM 5869 C C . LEU B 1 393 ? -19 34.312 13.82 1 86.56 393 LEU B C 1
ATOM 5871 O O . LEU B 1 393 ? -18.109 34.531 13 1 86.56 393 LEU B O 1
ATOM 5875 N N . GLY B 1 394 ? -19.781 35.156 14.047 1 82.88 394 GLY B N 1
ATOM 5876 C CA . GLY B 1 394 ? -19.938 36.406 13.297 1 82.88 394 GLY B CA 1
ATOM 5877 C C . GLY B 1 394 ? -18.656 37.219 13.242 1 82.88 394 GLY B C 1
ATOM 5878 O O . GLY B 1 394 ? -18.438 37.969 12.289 1 82.88 394 GLY B O 1
ATOM 5879 N N . LYS B 1 395 ? -17.719 37.031 14.133 1 81.31 395 LYS B N 1
ATOM 5880 C CA . LYS B 1 395 ? -16.531 37.875 14.195 1 81.31 395 LYS B CA 1
ATOM 5881 C C . LYS B 1 395 ? -15.328 37.156 13.57 1 81.31 395 LYS B C 1
ATOM 5883 O O . LYS B 1 395 ? -14.203 37.656 13.633 1 81.31 395 LYS B O 1
ATOM 5888 N N . LEU B 1 396 ? -15.547 36.094 12.969 1 81.38 396 LEU B N 1
ATOM 5889 C CA . LEU B 1 396 ? -14.445 35.281 12.492 1 81.38 396 LEU B CA 1
ATOM 5890 C C . LEU B 1 396 ? -13.852 35.844 11.203 1 81.38 396 LEU B C 1
ATOM 5892 O O . LEU B 1 396 ? -12.672 35.656 10.922 1 81.38 396 LEU B O 1
ATOM 5896 N N . PHE B 1 397 ? -14.695 36.5 10.414 1 68.75 397 PHE B N 1
ATOM 5897 C CA . PHE B 1 397 ? -14.148 37 9.148 1 68.75 397 PHE B CA 1
ATOM 5898 C C . PHE B 1 397 ? -14.367 38.5 9.008 1 68.75 397 PHE B C 1
ATOM 5900 O O . PHE B 1 397 ? -15.352 39.031 9.523 1 68.75 397 PHE B O 1
#

Solvent-accessible surface area (backbone atoms only — not comparable to full-atom values): 38133 Å² total; per-residue (Å²): 126,90,58,58,70,48,78,37,46,33,34,26,40,19,42,45,50,16,22,11,33,15,34,18,32,16,13,67,56,67,37,48,28,40,38,28,20,58,43,34,36,41,32,58,78,59,77,69,92,32,72,42,32,52,61,47,36,54,76,70,70,50,75,88,48,78,85,22,44,58,34,72,42,48,24,37,33,42,28,26,61,83,62,51,60,41,79,49,34,51,94,61,16,46,44,58,56,39,21,36,28,42,37,49,44,51,40,21,33,50,37,35,43,49,9,37,75,39,60,21,43,47,43,52,32,23,36,76,78,48,63,42,84,52,97,70,24,35,42,30,35,33,36,42,92,88,42,67,33,36,37,37,20,34,27,38,37,30,20,59,33,67,59,23,61,64,43,39,64,69,70,40,78,44,74,70,54,63,83,23,35,29,34,28,21,33,30,37,28,33,54,32,54,60,97,53,58,44,29,37,36,38,36,37,36,83,72,12,33,74,44,32,29,38,41,38,45,50,40,87,34,30,26,40,42,29,31,28,21,20,62,80,61,43,93,65,53,38,57,59,38,40,55,52,45,44,69,67,34,76,35,35,64,74,34,34,45,50,26,54,34,68,44,74,44,50,36,64,34,59,55,94,67,47,57,36,68,23,34,40,45,21,16,51,22,33,15,32,19,36,28,62,78,62,53,31,67,55,55,5,25,51,38,8,35,47,45,9,45,45,50,16,52,25,60,75,69,72,44,50,39,34,74,62,48,40,54,38,51,54,51,40,39,71,74,51,38,55,60,26,55,52,30,38,52,51,37,56,54,58,65,70,55,49,51,69,53,44,35,51,50,37,58,52,50,64,75,53,85,56,76,44,42,41,72,66,51,52,50,54,51,44,33,71,72,28,71,67,40,30,73,77,48,56,81,74,114,124,90,58,61,69,46,78,37,46,33,34,27,40,21,42,44,50,17,22,12,32,15,34,19,33,15,13,66,56,67,37,49,30,39,36,28,19,56,43,34,34,42,31,58,79,57,76,68,91,32,72,42,32,51,62,48,35,54,76,70,70,49,75,89,49,77,86,24,44,59,34,74,41,46,24,38,33,42,27,27,61,84,61,50,59,40,81,50,34,51,93,62,17,46,43,57,56,39,20,36,28,42,36,49,45,49,40,21,33,51,37,36,42,50,8,37,76,38,60,21,44,47,41,52,32,24,36,76,79,46,62,41,82,50,99,70,25,34,42,29,35,32,35,42,91,88,44,66,34,38,37,38,20,34,27,38,37,27,20,59,33,68,58,22,60,63,43,40,63,70,71,42,78,43,74,69,53,65,82,22,35,28,35,28,22,32,30,37,27,32,54,33,55,60,97,53,57,44,28,36,35,37,37,38,36,81,72,14,33,76,43,32,27,37,40,37,45,50,41,88,34,28,26,40,42,29,32,28,21,20,63,81,59,44,90,66,53,36,59,57,39,39,54,52,46,45,70,67,35,77,35,36,66,73,35,35,47,49,26,54,34,66,44,74,45,51,36,65,34,59,56,93,66,48,56,36,69,21,34,39,46,23,15,51,22,32,15,33,18,34,28,60,80,63,52,30,66,55,54,5,26,51,38,8,36,45,44,8,45,47,49,16,52,25,60,74,69,73,43,50,40,34,75,61,48,38,54,37,51,54,52,41,39,70,73,49,38,55,60,25,55,54,30,37,53,52,36,58,55,57,64,69,54,50,51,68,54,45,34,53,49,37,58,53,48,64,75,53,86,56,76,44,42,39,73,66,52,51,49,54,51,43,32,71,73,29,70,67,40,31,74,75,46,54,82,73,114

Foldseek 3Di:
DPFDEAEWAEEEEALFLLSLLLLLQLLLLPTAYEYEYQAQAFQPPPADQQFAFPVLCVVSVHDDDPVWFLDFFFWAWEAFPVGQIDIGGNVFFAERRRGTGTNRSRVSVVSNVSSVVSPYHYYYSKHFDAWDDDPQAIWTWMDHPRDIHIYHYNAYEFPHAQPTPPCVRLPDDLHFDLQQKWKKKKFWKFQFADPDQRYKYWYDAPLAALWIWIWHHSDDGITITMIIHRVVGDVDHRVVSSVVCLCPDPRNVPMDGDDMDIDIFRLQAFDPDQDAQRYGYFWNSRVQAQNRHSHTSSSRSVLSNLQSNQSNVCSVVSHRGRVSSCVSVVVSCVPRRLNSVLSNLVSVLSNPDHSVRSVQLSVQCNPDRYHHDDPVSVLVVSCVRDVSSCVRRVVSD/DPFDEAEWAEEEEALFLLSLLLLLQLLLLPTAYEYEYQAQAFQPPPADQQFAFPVLCVVSVHDDDPVWFLDFFFWAWEAFPVGQIDIGGNVFFAERRRGTGTNRSRVSVVSNVSSVVSPYHYYYSKHFDAWDDDPQAIWTWMDHPRDIHIYHYNAYEFPHAQPTPPCVRLPDDLHFDLQQKKKKKKFWKFQFADPDQRYKYWYDAPLAALWIWIWHHSDDGITITMIIHRVVGDVDHRVVSSVVCLCPDPRNVPMDGPDMDIDIFRLQAFDPDQDAQRYGYFWNSRVQAQNQHSDTSSSRSVLSNLQSNQSNVCSVVSHRGRVSSCVSVVVSCVPRRLNSVLSNQVSVLSSPDHSVRSVQLSVQCNPDRYHHDDPVSVLVVSCVRDVSSCVRRVPSD

Sequence (794 aa):
MIIMVTEVDVLVIGAGPAGSTAAKHAALGGADVLLIDKKSEIGAPKRCAEGVSIGGLESLGIEPNPRWITKKLDGVRMVSPNGTDVWLTSDKVELPEAGYILERKVFDKFMAMDAARAGSRIMVKTIATGMERTDDGYLVSAECMGEKFEIKARIVIAADGPESRVARWAGLNTATRPKDMESAAQFEMVGVEMEDNNCIEFYFGSVAPGGYALDIPEGDDIANVGLGVLSTETDKSAYEHLLEFVESCPATRNAQPVELNIGGDPVGGMPKKLVADSLMVVGDAAGQVNPLTGGGIISGMKGGMLAGQVAAAAVSEGDVTARRLGEYERLCREEIGDEISKYLKVKEYLLTLSDSELDSIAEAFQDVEFEKVSTTELVKKLIKVSPKALLKLGKLFMIIMVTEVDVLVIGAGPAGSTAAKHAALGGADVLLIDKKSEIGAPKRCAEGVSIGGLESLGIEPNPRWITKKLDGVRMVSPNGTDVWLTSDKVELPEAGYILERKVFDKFMAMDAARAGSRIMVKTIATGMERTDDGYLVSAECMGEKFEIKARIVIAADGPESRVARWAGLNTATRPKDMESAAQFEMVGVEMEDNNCIEFYFGSVAPGGYALDIPEGDDIANVGLGVLSTETDKSAYEHLLEFVESCPATRNAQPVELNIGGDPVGGMPKKLVADSLMVVGDAAGQVNPLTGGGIISGMKGGMLAGQVAAAAVSEGDVTARRLGEYERLCREEIGDEISKYLKVKEYLLTLSDSELDSIAEAFQDVEFEKVSTTELVKKLIKVSPKALLKLGKLF

Radius of gyration: 28.06 Å; Cα contacts (8 Å, |Δi|>4): 2022; chains: 2; bounding box: 66×75×59 Å

Organism: Methanothermobacter thermautotrophicus (strain ATCC 29096 / DSM 1053 / JCM 10044 / NBRC 100330 / Delta H) (NCBI:txid187420)

=== Feature glossary ===
The record interleaves many kinds of information about one protein. Here is each kind framed as the question it answers.

Q: What are the backbone torsion angles?
A: φ (phi) and ψ (psi) are the two rotatable backbone dihedrals per residue: φ is the C(i-1)–N–Cα–C torsion, ψ is the N–Cα–C–N(i+1) torsion, both in degrees on (−180°, 180°]. α-helical residues cluster near (−60°, −45°); β-strand residues near (−120°, +130°). A Ramachandran plot is simply a scatter of (φ, ψ) for every residue.

Q: What is the amino-acid chain?
A: This is the polypeptide sequence — one letter per residue, N-terminus first. Length ranges from a few dozen residues for small domains to over a thousand for large multi-domain proteins.

Q: How mobile is each atom in the crystal?
A: For experimental (PDB) structures, the B-factor (temperature factor) quantifies the positional spread of each atom in the crystal — a combination of thermal vibration and static disorder — in units of Å². High B-factors mark flexible loops or poorly resolved regions; low B-factors mark the rigid, well-ordered core.

Q: Are the domains correctly placed relative to each other?
A: Predicted Aligned Error (PAE) is an AlphaFold confidence matrix: entry (i, j) is the expected error in the position of residue j, in ångströms, when the prediction is superimposed on the true structure at residue i. Low PAE within a block of residues means that block is internally rigid and well-predicted; high PAE between two blocks means their relative placement is uncertain even if each block individually is confident.

Q: How confident is the AlphaFold model at each residue?
A: pLDDT is the predicted lDDT-Cα score: AlphaFold's confidence that the local environment of each residue (all inter-atomic distances within 15 Å) is correctly placed. It is a per-residue number between 0 and 100, with higher meaning more reliable.

Q: What family and function is it annotated with?
A: Functional annotations link the protein to curated databases. InterPro entries identify conserved domains and families by matching the sequence against member-database signatures (Pfam, PROSITE, CDD, …). Gene Ontology (GO) terms describe molecular function, biological process, and cellular component in a controlled vocabulary. CATH places the structure in a hierarchical fold classification (Class/Architecture/Topology/Homologous-superfamily). The organism is the source species.

Q: How big and how compact is the whole molecule?
A: Three whole-structure scalars: the radius of gyration (RMS distance of Cα from centroid, in Å), the count of Cα–Cα contacts (pairs closer than 8 Å and separated by more than four residues in sequence — i.e. tertiary, not local, contacts), and the bounding-box dimensions. Together they distinguish compact globular folds from extended fibres or disordered chains.

Q: What known structures does this most resemble?
A: The Foldseek neighbor list gives the closest experimentally determined structures in the PDB, ranked by structural alignment. TM-score near 1 means near-identical fold; near 0.3 means only rough topology match. This is how one finds what a novel AlphaFold prediction most resembles in the solved-structure universe.

Q: Which residues are buried vs exposed?
A: SASA measures how much of the protein is reachable by solvent. It is computed by rolling a water-sized probe over the atomic surface and summing the exposed area (Å²). Per-residue SASA distinguishes core (buried, low SASA) from surface (exposed, high SASA) residues; total SASA is a whole-molecule size measure.

Q: Which residues are in helices, strands, or loops?
A: Eight-state secondary structure (DSSP): H is the canonical α-helix, G the tighter 3₁₀-helix, I the wider π-helix; E/B are β-structure, T and S are turns and bends, and '-' is everything else. DSSP derives these from the pattern of main-chain N–H···O=C hydrogen bonds, not from the sequence.

Q: Where is each backbone atom in 3D?
A: Structure coordinates are given as an mmCIF _atom_site loop: one row per atom with element, residue name, chain id, sequence number, and x/y/z position in Å. Only the four main-chain atoms per residue are included here; side chains are omitted to keep the record compact.

Q: What if only a Cα trace is available?
A: Three-state secondary structure (P-SEA) collapses the eight DSSP classes into helix (a), strand (b), and coil (c). P-SEA assigns these from Cα geometry alone — distances and angles — without requiring backbone oxygens, so it works on any Cα trace.

Q: What do the rendered images show?
A: The six renders are orthographic views along the three Cartesian axes in both directions. Representation (cartoon, sticks, or surface) and color scheme (sequence-rainbow or by-chain) vary across proteins so the training set covers all the common visualization conventions.

Q: What does the local fold look like, residue by residue?
A: Foldseek's 3Di representation compresses backbone geometry into a per-residue letter drawn from a learned twenty-state alphabet. It captures the tertiary interaction pattern around each residue — which residues are packed against it in space, regardless of where they are in sequence.

Q: What do the diagnostic plots show?
A: The contact map is a binary N×N matrix image: pixel (i, j) is dark where Cα_i and Cα_j are within 8 Å and |i−j|>4. Because the |i−j|>4 filter removes local helical contacts, off-diagonal stripes parallel to the main diagonal indicate parallel β-sheets; stripes perpendicular to it indicate antiparallel β-sheets. The Ramachandran plot scatters every residue's (φ, ψ) pair against the sterically allowed regions. The PAE heatmap renders the predicted-aligned-error matrix.